Protein AF-0000000084860020 (afdb_homodimer)

Solvent-accessible surface area (backbone atoms only — not comparable to full-atom values): 80574 Å² total; per-residue (Å²): 132,86,83,65,90,66,77,89,72,68,90,69,72,56,63,47,39,35,36,37,38,50,43,42,81,54,78,83,57,83,56,46,34,34,76,39,83,41,70,66,60,74,72,49,90,55,73,41,92,34,33,26,59,44,67,58,64,72,56,84,84,48,59,46,76,32,28,43,70,86,34,81,40,79,36,24,49,52,51,49,52,49,52,55,66,65,50,31,57,82,45,68,44,46,32,35,40,67,88,72,43,38,58,84,87,37,62,71,57,43,28,51,51,59,61,44,38,40,53,55,32,40,38,14,53,29,28,41,36,47,75,42,73,64,46,83,70,35,61,64,24,67,58,46,29,35,50,31,35,58,61,35,59,86,68,51,69,71,88,72,57,60,60,66,22,38,52,54,52,63,60,38,67,61,70,41,36,40,53,51,54,36,48,41,43,30,11,51,34,48,37,40,31,41,48,74,48,72,45,39,35,53,25,46,35,46,6,54,59,45,62,63,63,77,40,88,81,39,90,80,37,77,54,43,61,60,54,40,53,37,46,56,43,13,46,30,50,76,80,70,69,78,64,62,88,86,65,75,52,68,49,73,41,46,51,57,46,51,41,29,37,45,43,42,42,44,56,94,52,71,61,40,57,53,52,35,43,55,33,33,15,54,55,69,51,57,81,71,65,56,62,63,51,88,82,55,53,62,53,57,54,48,50,47,48,47,33,67,64,45,30,79,88,57,54,73,54,55,85,57,75,53,27,38,38,45,43,46,25,30,79,42,29,40,27,70,42,64,46,80,71,90,40,30,38,36,31,31,41,34,70,46,76,44,86,87,50,34,48,75,45,77,38,38,33,74,61,42,52,51,76,81,50,66,63,24,31,34,29,35,46,57,67,13,70,40,38,22,35,33,34,84,52,84,90,42,31,34,54,48,31,74,43,57,70,52,70,84,47,85,71,82,64,60,42,41,57,50,45,65,74,43,58,38,52,55,40,82,41,55,31,34,41,66,43,63,65,69,83,64,77,74,69,61,70,66,42,70,68,53,45,61,56,52,64,61,60,66,61,67,78,67,92,63,59,75,73,64,45,52,51,56,45,48,48,51,26,44,53,33,24,51,30,26,58,67,64,36,53,70,62,25,32,58,52,45,56,58,46,47,42,50,45,27,35,62,74,70,69,39,72,63,94,69,81,78,60,59,89,77,56,57,45,33,63,58,25,38,32,29,47,72,54,39,54,71,58,40,59,60,44,57,74,79,42,74,68,44,40,41,25,39,80,58,38,42,33,23,58,44,34,8,32,47,65,46,28,48,70,49,41,51,54,52,58,66,66,70,65,52,66,72,79,49,51,30,76,62,37,41,39,47,62,33,40,11,27,44,62,44,26,46,70,40,44,54,55,53,62,66,66,68,78,56,70,72,69,48,49,28,75,55,36,41,28,20,62,34,34,11,27,52,63,47,24,46,70,39,45,55,58,52,66,69,40,84,84,54,64,70,69,49,48,26,76,57,32,38,27,24,59,36,37,13,28,44,65,47,28,50,72,41,45,55,57,50,66,69,40,83,83,52,63,74,68,48,52,26,73,58,36,41,28,22,59,33,37,8,26,46,66,45,27,46,71,40,41,55,56,50,67,70,41,85,85,53,65,71,79,49,53,23,77,83,68,44,31,22,59,52,36,9,53,74,66,66,27,62,67,41,37,51,51,55,50,52,55,53,55,61,69,74,101,131,88,81,66,90,66,77,88,72,66,91,71,72,58,58,45,39,33,36,36,37,51,43,41,80,54,77,83,54,84,57,45,32,35,76,39,82,42,67,64,60,76,71,50,89,56,75,40,91,34,31,26,59,44,66,58,62,71,58,84,84,47,58,45,78,33,29,43,71,86,31,82,38,78,36,24,49,52,51,49,53,50,53,55,66,66,51,32,56,82,45,69,43,48,32,34,40,65,88,72,46,37,57,86,85,37,63,70,56,42,27,51,51,59,60,43,38,39,54,56,31,42,37,15,53,29,30,40,35,46,75,44,72,65,44,82,69,35,61,63,24,69,58,47,28,36,51,32,35,58,60,35,60,86,67,52,68,73,89,74,56,60,59,66,22,38,53,54,52,62,60,37,67,61,69,42,37,39,55,52,55,37,49,41,44,30,12,52,32,48,36,40,32,40,47,74,46,73,42,39,35,53,25,46,35,45,6,54,60,44,61,62,62,78,41,88,81,39,87,80,36,76,54,44,60,59,53,40,51,38,46,55,42,11,44,31,50,76,80,71,69,77,64,60,91,87,64,74,53,67,49,72,40,46,52,57,47,50,42,28,37,45,43,43,42,44,55,94,52,70,62,41,59,53,51,36,44,55,32,34,13,55,56,70,52,56,83,69,66,56,61,62,52,86,84,57,52,64,51,58,53,48,51,47,49,47,33,68,63,44,30,80,88,58,53,71,54,55,86,56,73,53,26,40,37,46,43,48,23,31,78,41,30,40,27,70,41,63,46,79,71,90,40,32,39,38,31,31,42,34,71,47,76,45,86,88,51,34,48,77,44,76,39,39,32,75,63,41,53,50,76,82,52,66,64,24,32,35,29,35,43,56,68,14,70,39,38,24,33,33,33,85,52,84,88,42,30,34,53,49,33,72,43,59,69,52,70,83,48,86,70,83,66,61,41,41,59,49,47,65,73,42,60,39,52,54,40,78,42,56,31,33,43,66,44,62,64,67,85,63,75,74,67,59,72,65,43,69,66,51,44,62,56,52,65,62,60,67,58,69,74,68,94,66,61,77,72,65,47,52,51,54,47,49,49,53,28,46,52,36,24,50,31,26,57,68,64,37,54,69,62,25,34,57,50,45,56,57,46,47,42,50,45,27,34,67,74,69,70,38,70,62,92,69,81,77,59,63,90,74,54,50,44,31,64,59,23,36,32,29,47,72,54,40,54,71,57,40,60,59,45,57,74,78,42,75,68,44,40,41,20,38,79,57,40,40,30,23,60,44,35,8,32,47,64,46,29,49,70,49,41,51,54,50,58,68,66,71,65,52,66,73,78,47,51,29,76,63,37,42,40,46,61,35,39,10,26,46,63,44,26,46,71,41,43,54,53,52,62,64,66,70,78,56,71,71,71,48,50,28,76,55,35,40,29,22,63,35,33,12,27,53,62,50,25,48,70,40,46,55,58,51,66,69,41,85,84,54,65,70,69,49,49,26,77,58,34,38,28,25,60,35,35,12,28,46,66,49,28,50,71,42,46,56,57,51,66,70,40,85,84,52,63,74,68,47,49,25,73,57,38,42,28,23,58,32,36,8,25,46,66,46,30,48,71,42,39,55,56,51,66,70,40,85,85,54,66,72,76,50,53,23,77,82,68,44,31,23,58,52,34,8,54,72,67,65,26,60,70,41,34,51,52,56,50,52,56,55,56,61,70,72,102

Foldseek 3Di:
DPPDLDDDDDLDAQKWKKKKWAAAQDLPDATAIEIDIDHLPPPDVDADAAEEEQEDQPDPVAWDWHHYPNDTDTGHPQVRLVSSLPHHHPDIHIYDYCVNTFPPVDQSRVQVCLQCVLVVLLSHQEYEYELGADDPLQPCLQVQLLVCLPPFLPPDDPVPHPVRSVVVSLLRLSLQALLVLSNLLSHQWYWYDYHNDIDTLQSNLSSVVRVVPPQVVDPRCLLVNVSSVSNNCSNVQPCDDPPPPPGAASLQEALLQVLQARLQGDDPDNLCSRSSCQRHHNDHLVVLVQGDGPPDDPVVNVVSVCCVAFHDPWDWDQDDLKTKTKFKWFFFWFWADWDDDQWIKTWIAGLDCDPLRHGIDIFIFGHGLDHDDGGWIWIQTARGQAIFTWDDDLPFIEGNRSHTDGDPDPSVDRSNVVRVVPVLRMAIHIYIYRSHSPPDDPPCPVCVVVSLVVVLPVPPDDPDDLVVLVVVLQVLLRVLQVCLLHVVQVVSQSSQQVSQQSLCCSLPVDGDPDGDGSLPAFSHPLLRCLLVLVLVVNVVCVVPDQQAHAGSHWRDTSLLNNLLNLNLNSNVVSVVVVRYDQQDAIPQRDGSLLNNLLNLNLSSNLVSVVVVPYDQCRQTNQGDGSLLNNLLNQNLSSNVVSVVDPPDDQCGQTNQGDGSLLNNLLNQRLSNNVVSVVDPVDDQQGQTNQGAGSLLNNLLNQNLSSNLVSLPDPVHDQQGQTNVGDGSLNSNVVVVNPNSNVVSVVSVVVVVD/DPPDLDDDDDLDAQKWKKKKWAAAQDLPDATAIEIDIDHLPPPDVDADAAEEEQEDQPDPVAWDWHHYPNDTDTGHPQVRLVSSLPHHHPDIHIYDYCVNTFPPVDQSRVQVCLQCVLVVLLRHQEYEYELGADDPLQPCLQVQLLVCLPPFLPPDDPVPHPVRSVVVSLLRLSLQALLVLSNLLSHQWYWYDYHNDIDTLQSNLSSVVRVVPPQVVDPRSLLVNVSSVSNNCSNVQPCDDPPPVPGAASLQEALLQVLQARLQGDDPDNLCSRSSCQRHHNDHLVVLVQGDGPPDDPQVNVLSVCCVAFNDPWDWDQDDLKTKTKFKWFFFWFWADWDDDQWIKTWIAGLDCDPLRHGIDIFIFGQGLDHDDGGWTWIQTARGQAIFTWDDDLPFIEGNRSHTDGDPDPSVDRSNVVRVVPVLRMFIHIYIYRSHSPPDDPPCVVCVVVSLVVVLPVPPDDPPDLVVLVVVLQVLLRVLQVCLLHVVQVVSQSSQQSSQQSLCCSLPVDGDPDGDGSVPFQSGPLLRCLLVLVLVVNVVCVVPDQQAHAGNHWRDTSLLNNLLNQNLNSNCVSVVVVRYDQQDATPQRDGSLLNNLLNQNLSSNLVSVVVVPYDQLGQTNQGDGSLLNNLLNQNLSNNVVSVVDPVDDQCGQTNQGDGSLLNNLLNQRLSNNVVSVVDPVDDQLRQTNQGAGSLLNNLLNQNLSSNVVSLVDPVHDQQGQTNVGDGSLNSNVVVVNVNSNVVSVVSVVVVVD

Nearest PDB structures (foldseek):
  5et1-assembly2_B  TM=7.768E-01  e=3.749E-11  Mus musculus
  5et0-assembly2_C  TM=6.986E-01  e=5.695E-10  Mus musculus
  5d68-assembly1_A  TM=9.329E-01  e=5.609E-05  Homo sapiens
  5d68-assembly2_B  TM=9.344E-01  e=5.861E-05  Homo sapiens
  7ptx-assembly1_A  TM=3.006E-01  e=2.125E-09  Latrodectus tredecimguttatus

Secondary structure (DSSP, 8-state):
----SSPPPPSSSSEEEEEEEPP-S-TTSPPEEEEEEEES-S--SS-EEEEEEE-----TT-EEEEEETTEEEEEEHHHHHHHHHH--SSS-EEEE-HHHHS-TT-HHHHHHHHHTHHHHHHHEEEEEEE--S--GGGTTHHHHHHHHHHH-GGGS-GGG--HHHHHHHHT-GGGGBSHHHHHHHT-SSEEEEETTEEEEHHHHHHHHHHTT---TTSTT-TTHHHHHHHHHHHTTS----S-SSS------B-HHHHHHHHTTSB-SSTTHHHHHHHTTBSS-GGGGT----TTS-HHHHHHHHHHHHH-TT-EEE--SSS-EEEEEEEEEEEEEEEEESSSEEEEEEESS--TTT-SEEEEEE---SS---TT-EEEEETT-SS-EEEEE-SSSEEEEES----SS------HHHHHHHTGGG-EEEEEE---S-----TTTTTHHHHHHHHHHHTT------HHHHHHHHHHHHHHHHHHHHTT-HHHHHHHHHHHHHHHHHHHHSS--SSPPPTTTS-SSHHHHHHHHT-HHHHHHHTTTS-TTPPPTTT---HHHHHHHTT-HHHHHHHHHTS---TT---TT---HHHHHHHHT-HHHHHHHHHTS-S-TT---TT---HHHHHHHHT-HHHHHHHHTSTT--TT---TT---HHHHHHHHT-HHHHHHHHTSTT--TT---TT---HHHHHHHHT-HHHHHHHHTSTT--TT---TTS--HHHHHHHTT-HHHHHHHHHHHHHHH-/----SSPPPPSSSSEEEEEEEPP-S-TTSPPEEEEEEEES-S--SS-EEEEEEE-----TT-EEEEEETTEEEEEEHHHHHHHHHH--SSS-EEEE-HHHHS-TT-HHHHHHHHHTHHHHHHHEEEEEEE--S--GGGTTHHHHHHHHHHH-GGGS-GGG--HHHHHHHHT-GGGGBSHHHHHHHT-SSEEEEETTEEEEHHHHHHHHHHTT---TTSTT-TTHHHHHHHHHHHTTS----S-SSS------B-HHHHHHHHTTSB-SSTTHHHHHHHTTBSS-GGGGT----TTS-HHHHHHHHHHHHH-TT-EEE--SSS-EEEEEEEEEEEEEEEEESSSEEEEEEESS--TTT-SEEEEEE---SS---TT-EEEEETT-SS-EEEEE-SSSEEEEES----SS------HHHHHHHTGGG-EEEEEE---S-----GGGGGHHHHHHHHHHHTT------HHHHHHHHHHHHHHHHHHHHTT-HHHHHHHHHHHHHHHHHHHHSS--SSPPPTTTS-SSHHHHHHHHT-HHHHHHHTTTS-TTPPPTTT---HHHHHHHTT-HHHHHHHHHTS---TT---TT---HHHHHHHHT-HHHHHHHHHTS-S-TT---TT---HHHHHHHHT-HHHHHHHHTSTT--TT---TT---HHHHHHHHT-HHHHHHHHTSTT--TT---TT---HHHHHHHHT-HHHHHHHHTSTT--TT---TTS--HHHHHHHTT-HHHHHHHHHHHHHHH-

Sequence (1506 aa):
MSSHTYSLLPASGDNIRLLRLLPSEDEAAPLHCELRDYSLQRSTPRTHLYEALSYVWGDPHNTLPISVNEKQFQVTVNLHDALLRLRDHSFERILWVDAICIDQYNHEERNHQVQIMAKIYSSAHRVIVWLGEEKVEVKGALEDIQLAANEGPKNLPKKELKQQRILKLLRNPWFQRIWVLQEVAAARHIIIVCGSTTIDGYAFCLGVKSLKLFYTDSSGLETLLSVIDIIERAGLRPKFKANLSERFSLQIRPLAELIDMFYTRQATDIRDKLFALLGMSSDDPGKAGLQPNYEASWEEVFQQLVKFVLGKDISFRASSQTPRIKCRGIVVGQIYSVRMNSRQRVIFTSKFGDRELGGTREWTLPASAKPIRERDIICLIYGASTPSIIRLCKDHFSMIVIAVTPLNGLIRHEWPQFSRSKTQFLRDFELVWDWESSSGDMRDEGEYKTLIETFSQASVFSKVEPGGYLEKVTKLWNDIAILDDLVEVKEADERFIAAQDEYYLAAFGKMPSWYESGSKCGRTILAFAAEKGHENIVKLLLETIHPDIKDGKVGRTPLFFAAEHGHEAIVKLLLATGQVNTESKDESGETLLCWAAREGHESVVKLLLSIGQIEVNSKDGSDRTPLCWAAINGHKSVIKLLLSIDQIEVNSKDEFDRTPLCWAAREGHESVIKLLLSIRQIEVNSKDGFDQTPLCLAAREGHESVVKLLLSIDQIKVDSKDRFERTPLYYANMNKHVSVVKLLEDHAKDHTTMSSHTYSLLPASGDNIRLLRLLPSEDEAAPLHCELRDYSLQRSTPRTHLYEALSYVWGDPHNTLPISVNEKQFQVTVNLHDALLRLRDHSFERILWVDAICIDQYNHEERNHQVQIMAKIYSSAHRVIVWLGEEKVEVKGALEDIQLAANEGPKNLPKKELKQQRILKLLRNPWFQRIWVLQEVAAARHIIIVCGSTTIDGYAFCLGVKSLKLFYTDSSGLETLLSVIDIIERAGLRPKFKANLSERFSLQIRPLAELIDMFYTRQATDIRDKLFALLGMSSDDPGKAGLQPNYEASWEEVFQQLVKFVLGKDISFRASSQTPRIKCRGIVVGQIYSVRMNSRQRVIFTSKFGDRELGGTREWTLPASAKPIRERDIICLIYGASTPSIIRLCKDHFSMIVIAVTPLNGLIRHEWPQFSRSKTQFLRDFELVWDWESSSGDMRDEGEYKTLIETFSQASVFSKVEPGGYLEKVTKLWNDIAILDDLVEVKEADERFIAAQDEYYLAAFGKMPSWYESGSKCGRTILAFAAEKGHENIVKLLLETIHPDIKDGKVGRTPLFFAAEHGHEAIVKLLLATGQVNTESKDESGETLLCWAAREGHESVVKLLLSIGQIEVNSKDGSDRTPLCWAAINGHKSVIKLLLSIDQIEVNSKDEFDRTPLCWAAREGHESVIKLLLSIRQIEVNSKDGFDQTPLCLAAREGHESVVKLLLSIDQIKVDSKDRFERTPLYYANMNKHVSVVKLLEDHAKDHTT

Radius of gyration: 51.35 Å; Cα contacts (8 Å, |Δi|>4): 2822; chains: 2; bounding box: 131×136×105 Å

Organism: Botryotinia fuckeliana (strain T4) (NCBI:txid999810)

Structure (mmCIF, N/CA/C/O backbone):
data_AF-0000000084860020-model_v1
#
loop_
_entity.id
_entity.type
_entity.pdbx_description
1 polymer 'Heterokaryon incompatibility domain-containing protein'
#
loop_
_atom_site.group_PDB
_atom_site.id
_atom_site.type_symbol
_atom_site.label_atom_id
_atom_site.label_alt_id
_atom_site.label_comp_id
_atom_site.label_asym_id
_atom_site.label_entity_id
_atom_site.label_seq_id
_atom_site.pdbx_PDB_ins_code
_atom_site.Cartn_x
_atom_site.Cartn_y
_atom_site.Cartn_z
_atom_site.occupancy
_atom_site.B_iso_or_equiv
_atom_site.auth_seq_id
_atom_site.auth_comp_id
_atom_site.auth_asym_id
_atom_site.auth_atom_id
_atom_site.pdbx_PDB_model_num
ATOM 1 N N . MET A 1 1 ? -53.75 26.016 10.711 1 24.88 1 MET A N 1
ATOM 2 C CA . MET A 1 1 ? -53.5 24.609 11.023 1 24.88 1 MET A CA 1
ATOM 3 C C . MET A 1 1 ? -52.094 24.219 10.641 1 24.88 1 MET A C 1
ATOM 5 O O . MET A 1 1 ? -51.75 24.125 9.461 1 24.88 1 MET A O 1
ATOM 9 N N . SER A 1 2 ? -51.031 24.625 11.188 1 35.09 2 SER A N 1
ATOM 10 C CA . SER A 1 2 ? -49.625 24.781 10.938 1 35.09 2 SER A CA 1
ATOM 11 C C . SER A 1 2 ? -48.969 23.438 10.57 1 35.09 2 SER A C 1
ATOM 13 O O . SER A 1 2 ? -49.031 22.484 11.344 1 35.09 2 SER A O 1
ATOM 15 N N . SER A 1 3 ? -49.094 22.797 9.391 1 43.62 3 SER A N 1
ATOM 16 C CA . SER A 1 3 ? -48.844 21.641 8.531 1 43.62 3 SER A CA 1
ATOM 17 C C . SER A 1 3 ? -47.469 21.062 8.742 1 43.62 3 SER A C 1
ATOM 19 O O . SER A 1 3 ? -46.531 21.406 8.008 1 43.62 3 SER A O 1
ATOM 21 N N . HIS A 1 4 ? -46.938 20.875 9.984 1 54.28 4 HIS A N 1
ATOM 22 C CA . HIS A 1 4 ? -45.531 20.719 10.328 1 54.28 4 HIS A CA 1
ATOM 23 C C . HIS A 1 4 ? -45.031 19.312 10.023 1 54.28 4 HIS A C 1
ATOM 25 O O . HIS A 1 4 ? -45.594 18.328 10.516 1 54.28 4 HIS A O 1
ATOM 31 N N . THR A 1 5 ? -44.406 19.031 8.922 1 71.62 5 THR A N 1
ATOM 32 C CA . THR A 1 5 ? -43.75 17.797 8.453 1 71.62 5 THR A CA 1
ATOM 33 C C . THR A 1 5 ? -42.875 17.188 9.547 1 71.62 5 THR A C 1
ATOM 35 O O . THR A 1 5 ? -42.75 15.969 9.648 1 71.62 5 THR A O 1
ATOM 38 N N . TYR A 1 6 ? -42.531 17.922 10.594 1 85.25 6 TYR A N 1
ATOM 39 C CA . TYR A 1 6 ? -41.562 17.422 11.562 1 85.25 6 TYR A CA 1
ATOM 40 C C . TYR A 1 6 ? -42.188 17.297 12.945 1 85.25 6 TYR A C 1
ATOM 42 O O . TYR A 1 6 ? -42.969 18.141 13.359 1 85.25 6 TYR A O 1
ATOM 50 N N . SER A 1 7 ? -42.031 16.203 13.586 1 83.25 7 SER A N 1
ATOM 51 C CA . SER A 1 7 ? -42.25 16.047 15.016 1 83.25 7 SER A CA 1
ATOM 52 C C . SER A 1 7 ? -41.125 16.672 15.828 1 83.25 7 SER A C 1
ATOM 54 O O . SER A 1 7 ? -40 16.75 15.367 1 83.25 7 SER A O 1
ATOM 56 N N . LEU A 1 8 ? -41.5 17.172 17.016 1 84.06 8 LEU A N 1
ATOM 57 C CA . LEU A 1 8 ? -40.469 17.797 17.859 1 84.06 8 LEU A CA 1
ATOM 58 C C . LEU A 1 8 ? -39.531 16.75 18.438 1 84.06 8 LEU A C 1
ATOM 60 O O . LEU A 1 8 ? -39.969 15.695 18.906 1 84.06 8 LEU A O 1
ATOM 64 N N . LEU A 1 9 ? -38.219 16.875 18.188 1 86.75 9 LEU A N 1
ATOM 65 C CA . LEU A 1 9 ? -37.188 16.016 18.781 1 86.75 9 LEU A CA 1
ATOM 66 C C . LEU A 1 9 ? -36.875 16.438 20.219 1 86.75 9 LEU A C 1
ATOM 68 O O . LEU A 1 9 ? -36.875 17.641 20.516 1 86.75 9 LEU A O 1
ATOM 72 N N . PRO A 1 10 ? -36.75 15.5 21.078 1 79.44 10 PRO A N 1
ATOM 73 C CA . PRO A 1 10 ? -36.375 15.867 22.453 1 79.44 10 PRO A CA 1
ATOM 74 C C . PRO A 1 10 ? -35.094 16.688 22.516 1 79.44 10 PRO A C 1
ATOM 76 O O . PRO A 1 10 ? -34.188 16.484 21.719 1 79.44 10 PRO A O 1
ATOM 79 N N . ALA A 1 11 ? -35.125 17.688 23.406 1 69.25 11 ALA A N 1
ATOM 80 C CA . ALA A 1 11 ? -34.031 18.641 23.531 1 69.25 11 ALA A CA 1
ATOM 81 C C . ALA A 1 11 ? -32.75 17.953 24.062 1 69.25 11 ALA A C 1
ATOM 83 O O . ALA A 1 11 ? -31.641 18.406 23.797 1 69.25 11 ALA A O 1
ATOM 84 N N . SER A 1 12 ? -32.969 16.938 24.828 1 69.12 12 SER A N 1
ATOM 85 C CA . SER A 1 12 ? -31.828 16.281 25.422 1 69.12 12 SER A CA 1
ATOM 86 C C . SER A 1 12 ? -31.594 14.906 24.812 1 69.12 12 SER A C 1
ATOM 88 O O . SER A 1 12 ? -32.531 14.266 24.344 1 69.12 12 SER A O 1
ATOM 90 N N . GLY A 1 13 ? -30.406 14.719 24.5 1 75.44 13 GLY A N 1
ATOM 91 C CA . GLY A 1 13 ? -30.047 13.383 24.062 1 75.44 13 GLY A CA 1
ATOM 92 C C . GLY A 1 13 ? -29.656 13.32 22.594 1 75.44 13 GLY A C 1
ATOM 93 O O . GLY A 1 13 ? -29.688 14.344 21.891 1 75.44 13 GLY A O 1
ATOM 94 N N . ASP A 1 14 ? -29.109 12.266 22.094 1 86.31 14 ASP A N 1
ATOM 95 C CA . ASP A 1 14 ? -28.688 12.031 20.719 1 86.31 14 ASP A CA 1
ATOM 96 C C . ASP A 1 14 ? -29.812 11.438 19.891 1 86.31 14 ASP A C 1
ATOM 98 O O . ASP A 1 14 ? -29.734 10.289 19.438 1 86.31 14 ASP A O 1
ATOM 102 N N . ASN A 1 15 ? -30.922 12.359 19.719 1 91.38 15 ASN A N 1
ATOM 103 C CA . ASN A 1 15 ? -32.062 11.945 18.938 1 91.38 15 ASN A CA 1
ATOM 104 C C . ASN A 1 15 ? -32.062 12.539 17.531 1 91.38 15 ASN A C 1
ATOM 106 O O . ASN A 1 15 ? -31.719 13.711 17.359 1 91.38 15 ASN A O 1
ATOM 110 N N . ILE A 1 16 ? -32.344 11.695 16.625 1 94.06 16 ILE A N 1
ATOM 111 C CA . ILE A 1 16 ? -32.344 12.125 15.227 1 94.06 16 ILE A CA 1
ATOM 112 C C . ILE A 1 16 ? -33.594 11.594 14.539 1 94.06 16 ILE A C 1
ATOM 114 O O . ILE A 1 16 ? -34.438 10.938 15.172 1 94.06 16 ILE A O 1
ATOM 118 N N . ARG A 1 17 ? -33.844 12.039 13.375 1 95.81 17 ARG A N 1
ATOM 119 C CA . ARG A 1 17 ? -34.875 11.484 12.516 1 95.81 17 ARG A CA 1
ATOM 120 C C . ARG A 1 17 ? -34.25 10.68 11.375 1 95.81 17 ARG A C 1
ATOM 122 O O . ARG A 1 17 ? -33.219 11.055 10.828 1 95.81 17 ARG A O 1
ATOM 129 N N . LEU A 1 18 ? -34.875 9.562 11.125 1 96.62 18 LEU A N 1
ATOM 130 C CA . LEU A 1 18 ? -34.469 8.734 9.992 1 96.62 18 LEU A CA 1
ATOM 131 C C . LEU A 1 18 ? -35.562 8.695 8.922 1 96.62 18 LEU A C 1
ATOM 133 O O . LEU A 1 18 ? -36.75 8.727 9.234 1 96.62 18 LEU A O 1
ATOM 137 N N . LEU A 1 19 ? -35.094 8.703 7.711 1 97.56 19 LEU A N 1
ATOM 138 C CA . LEU A 1 19 ? -35.969 8.648 6.559 1 97.56 19 LEU A CA 1
ATOM 139 C C . LEU A 1 19 ? -36.156 7.211 6.078 1 97.56 19 LEU A C 1
ATOM 141 O O . LEU A 1 19 ? -35.188 6.551 5.703 1 97.56 19 LEU A O 1
ATOM 145 N N . ARG A 1 20 ? -37.312 6.746 6.156 1 96.94 20 ARG A N 1
ATOM 146 C CA . ARG A 1 20 ? -37.688 5.453 5.582 1 96.94 20 ARG A CA 1
ATOM 147 C C . ARG A 1 20 ? -38.156 5.602 4.145 1 96.94 20 ARG A C 1
ATOM 149 O O . ARG A 1 20 ? -39.25 6.109 3.896 1 96.94 20 ARG A O 1
ATOM 156 N N . LEU A 1 21 ? -37.375 5.215 3.186 1 97.19 21 LEU A N 1
ATOM 157 C CA . LEU A 1 21 ? -37.719 5.254 1.767 1 97.19 21 LEU A CA 1
ATOM 158 C C . LEU A 1 21 ? -38.469 3.99 1.353 1 97.19 21 LEU A C 1
ATOM 160 O O . LEU A 1 21 ? -37.906 2.896 1.362 1 97.19 21 LEU A O 1
ATOM 164 N N . LEU A 1 22 ? -39.656 4.125 0.944 1 96.75 22 LEU A N 1
ATOM 165 C CA . LEU A 1 22 ? -40.5 2.975 0.633 1 96.75 22 LEU A CA 1
ATOM 166 C C . LEU A 1 22 ? -40.188 2.438 -0.761 1 96.75 22 LEU A C 1
ATOM 168 O O . LEU A 1 22 ? -39.938 3.211 -1.688 1 96.75 22 LEU A O 1
ATOM 172 N N . PRO A 1 23 ? -40.188 1.121 -0.863 1 93.5 23 PRO A N 1
ATOM 173 C CA . PRO A 1 23 ? -39.844 0.5 -2.143 1 93.5 23 PRO A CA 1
ATOM 174 C C . PRO A 1 23 ? -40.969 0.635 -3.188 1 93.5 23 PRO A C 1
ATOM 176 O O . PRO A 1 23 ? -42.094 0.988 -2.852 1 93.5 23 PRO A O 1
ATOM 179 N N . SER A 1 24 ? -40.531 0.486 -4.426 1 93 24 SER A N 1
ATOM 180 C CA . SER A 1 24 ? -41.438 0.431 -5.551 1 93 24 SER A CA 1
ATOM 181 C C . SER A 1 24 ? -40.875 -0.397 -6.699 1 93 24 SER A C 1
ATOM 183 O O . SER A 1 24 ? -39.688 -0.318 -6.996 1 93 24 SER A O 1
ATOM 185 N N . GLU A 1 25 ? -41.688 -1.237 -7.32 1 88.06 25 GLU A N 1
ATOM 186 C CA . GLU A 1 25 ? -41.281 -2.027 -8.469 1 88.06 25 GLU A CA 1
ATOM 187 C C . GLU A 1 25 ? -41.094 -1.146 -9.703 1 88.06 25 GLU A C 1
ATOM 189 O O . GLU A 1 25 ? -40.25 -1.438 -10.562 1 88.06 25 GLU A O 1
ATOM 194 N N . ASP A 1 26 ? -41.875 -0.081 -9.68 1 88.62 26 ASP A N 1
ATOM 195 C CA . ASP A 1 26 ? -41.781 0.881 -10.773 1 88.62 26 ASP A CA 1
ATOM 196 C C . ASP A 1 26 ? -40.719 1.932 -10.484 1 88.62 26 ASP A C 1
ATOM 198 O O . ASP A 1 26 ? -40.875 2.762 -9.586 1 88.62 26 ASP A O 1
ATOM 202 N N . GLU A 1 27 ? -39.781 1.965 -11.266 1 85.19 27 GLU A N 1
ATOM 203 C CA . GLU A 1 27 ? -38.656 2.852 -11.055 1 85.19 27 GLU A CA 1
ATOM 204 C C . GLU A 1 27 ? -39.031 4.312 -11.258 1 85.19 27 GLU A C 1
ATOM 206 O O . GLU A 1 27 ? -38.375 5.215 -10.742 1 85.19 27 GLU A O 1
ATOM 211 N N . ALA A 1 28 ? -40.031 4.543 -11.984 1 88.88 28 ALA A N 1
ATOM 212 C CA . ALA A 1 28 ? -40.438 5.91 -12.312 1 88.88 28 ALA A CA 1
ATOM 213 C C . ALA A 1 28 ? -41.531 6.398 -11.383 1 88.88 28 ALA A C 1
ATOM 215 O O . ALA A 1 28 ? -41.938 7.562 -11.445 1 88.88 28 ALA A O 1
ATOM 216 N N . ALA A 1 29 ? -42 5.582 -10.461 1 93.5 29 ALA A N 1
ATOM 217 C CA . ALA A 1 29 ? -43.094 5.945 -9.547 1 93.5 29 ALA A CA 1
ATOM 218 C C . ALA A 1 29 ? -42.656 7.078 -8.617 1 93.5 29 ALA A C 1
ATOM 220 O O . ALA A 1 29 ? -41.469 7.254 -8.344 1 93.5 29 ALA A O 1
ATOM 221 N N . PRO A 1 30 ? -43.625 7.863 -8.25 1 95.38 30 PRO A N 1
ATOM 222 C CA . PRO A 1 30 ? -43.281 8.93 -7.297 1 95.38 30 PRO A CA 1
ATOM 223 C C . PRO A 1 30 ? -42.688 8.391 -6.004 1 95.38 30 PRO A C 1
ATOM 225 O O . PRO A 1 30 ? -42.969 7.262 -5.602 1 95.38 30 PRO A O 1
ATOM 228 N N . LEU A 1 31 ? -41.875 9.219 -5.352 1 97.06 31 LEU A N 1
ATOM 229 C CA . LEU A 1 31 ? -41.156 8.82 -4.145 1 97.06 31 LEU A CA 1
ATOM 230 C C . LEU A 1 31 ? -42.031 8.977 -2.912 1 97.06 31 LEU A C 1
ATOM 232 O O . LEU A 1 31 ? -42.656 10.031 -2.713 1 97.06 31 LEU A O 1
ATOM 236 N N . HIS A 1 32 ? -42.094 7.938 -2.154 1 97.19 32 HIS A N 1
ATOM 237 C CA . HIS A 1 32 ? -42.844 7.934 -0.887 1 97.19 32 HIS A CA 1
ATOM 238 C C . HIS A 1 32 ? -41.906 7.609 0.277 1 97.19 32 HIS A C 1
ATOM 240 O O . HIS A 1 32 ? -41.156 6.621 0.235 1 97.19 32 HIS A O 1
ATOM 246 N N . CYS A 1 33 ? -41.906 8.5 1.314 1 97.25 33 CYS A N 1
ATOM 247 C CA . CYS A 1 33 ? -41 8.344 2.455 1 97.25 33 CYS A CA 1
ATOM 248 C C . CYS A 1 33 ? -41.75 8.547 3.768 1 97.25 33 CYS A C 1
ATOM 250 O O . CYS A 1 33 ? -42.875 9.047 3.775 1 97.25 33 CYS A O 1
ATOM 252 N N . GLU A 1 34 ? -41.188 8.062 4.793 1 96.38 34 GLU A N 1
ATOM 253 C CA . GLU A 1 34 ? -41.656 8.273 6.156 1 96.38 34 GLU A CA 1
ATOM 254 C C . GLU A 1 34 ? -40.5 8.688 7.078 1 96.38 34 GLU A C 1
ATOM 256 O O . GLU A 1 34 ? -39.375 8.227 6.914 1 96.38 34 GLU A O 1
ATOM 261 N N . LEU A 1 35 ? -40.844 9.586 8.008 1 95.56 35 LEU A N 1
ATOM 262 C CA . LEU A 1 35 ? -39.844 10.008 9 1 95.56 35 LEU A CA 1
ATOM 263 C C . LEU A 1 35 ? -40.062 9.312 10.336 1 95.56 35 LEU A C 1
ATOM 265 O O . LEU A 1 35 ? -41.219 9.211 10.797 1 95.56 35 LEU A O 1
ATOM 269 N N . ARG A 1 36 ? -38.969 8.82 10.883 1 92.62 36 ARG A N 1
ATOM 270 C CA . ARG A 1 36 ? -39.031 8.141 12.172 1 92.62 36 ARG A CA 1
ATOM 271 C C . ARG A 1 36 ? -38 8.711 13.141 1 92.62 36 ARG A C 1
ATOM 273 O O . ARG A 1 36 ? -36.875 8.945 12.766 1 92.62 36 ARG A O 1
ATOM 280 N N . ASP A 1 37 ? -38.469 8.945 14.383 1 91.5 37 ASP A N 1
ATOM 281 C CA . ASP A 1 37 ? -37.531 9.344 15.43 1 91.5 37 ASP A CA 1
ATOM 282 C C . ASP A 1 37 ? -36.656 8.18 15.844 1 91.5 37 ASP A C 1
ATOM 284 O O . ASP A 1 37 ? -37.094 7.027 15.875 1 91.5 37 ASP A O 1
ATOM 288 N N . TYR A 1 38 ? -35.469 8.484 16.062 1 90.88 38 TYR A N 1
ATOM 289 C CA . TYR A 1 38 ? -34.469 7.453 16.359 1 90.88 38 TYR A CA 1
ATOM 290 C C . TYR A 1 38 ? -33.438 7.957 17.375 1 90.88 38 TYR A C 1
ATOM 292 O O . TYR A 1 38 ? -33 9.102 17.281 1 90.88 38 TYR A O 1
ATOM 300 N N . SER A 1 39 ? -33.094 7.152 18.375 1 88.06 39 SER A N 1
ATOM 301 C CA . SER A 1 39 ? -32.125 7.531 19.391 1 88.06 39 SER A CA 1
ATOM 302 C C . SER A 1 39 ? -30.766 6.887 19.109 1 88.06 39 SER A C 1
ATOM 304 O O . SER A 1 39 ? -30.688 5.68 18.859 1 88.06 39 SER A O 1
ATOM 306 N N . LEU A 1 40 ? -29.734 7.707 19.125 1 87.12 40 LEU A N 1
ATOM 307 C CA . LEU A 1 40 ? -28.391 7.203 18.922 1 87.12 40 LEU A CA 1
ATOM 308 C C . LEU A 1 40 ? -27.781 6.727 20.25 1 87.12 40 LEU A C 1
ATOM 310 O O . LEU A 1 40 ? -26.672 6.184 20.266 1 87.12 40 LEU A O 1
ATOM 314 N N . GLN A 1 41 ? -28.344 7.07 21.438 1 73.25 41 GLN A N 1
ATOM 315 C CA . GLN A 1 41 ? -27.828 6.746 22.766 1 73.25 41 GLN A CA 1
ATOM 316 C C . GLN A 1 41 ? -27.875 5.242 23.016 1 73.25 41 GLN A C 1
ATOM 318 O O . GLN A 1 41 ? -27.062 4.719 23.781 1 73.25 41 GLN A O 1
ATOM 323 N N . ARG A 1 42 ? -28.812 4.691 22.562 1 59.44 42 ARG A N 1
ATOM 324 C CA . ARG A 1 42 ? -28.938 3.289 22.938 1 59.44 42 ARG A CA 1
ATOM 325 C C . ARG A 1 42 ? -27.719 2.486 22.484 1 59.44 42 ARG A C 1
ATOM 327 O O . ARG A 1 42 ? -27.438 2.43 21.281 1 59.44 42 ARG A O 1
ATOM 334 N N . SER A 1 43 ? -26.594 2.727 23.312 1 52.12 43 SER A N 1
ATOM 335 C CA . SER A 1 43 ? -25.188 2.322 23.219 1 52.12 43 SER A CA 1
ATOM 336 C C . SER A 1 43 ? -25.062 0.882 22.734 1 52.12 43 SER A C 1
ATOM 338 O O . SER A 1 43 ? -25.188 -0.056 23.516 1 52.12 43 SER A O 1
ATOM 340 N N . THR A 1 44 ? -25.766 0.376 21.875 1 52.88 44 THR A N 1
ATOM 341 C CA . THR A 1 44 ? -25.219 -0.939 21.562 1 52.88 44 THR A CA 1
ATOM 342 C C . THR A 1 44 ? -23.891 -0.812 20.812 1 52.88 44 THR A C 1
ATOM 344 O O . THR A 1 44 ? -23.688 0.153 20.078 1 52.88 44 THR A O 1
ATOM 347 N N . PRO A 1 45 ? -22.75 -1.275 21.531 1 53.53 45 PRO A N 1
ATOM 348 C CA . PRO A 1 45 ? -21.484 -1.355 20.812 1 53.53 45 PRO A CA 1
ATOM 349 C C . PRO A 1 45 ? -21.672 -1.633 19.312 1 53.53 45 PRO A C 1
ATOM 351 O O . PRO A 1 45 ? -20.703 -1.616 18.562 1 53.53 45 PRO A O 1
ATOM 354 N N . ARG A 1 46 ? -23.047 -1.553 18.922 1 62.44 46 ARG A N 1
ATOM 355 C CA . ARG A 1 46 ? -23.297 -2.066 17.578 1 62.44 46 ARG A CA 1
ATOM 356 C C . ARG A 1 46 ? -23.656 -0.939 16.609 1 62.44 46 ARG A C 1
ATOM 358 O O . ARG A 1 46 ? -24.078 0.132 17.031 1 62.44 46 ARG A O 1
ATOM 365 N N . THR A 1 47 ? -23.297 -1.14 15.328 1 71.44 47 THR A N 1
ATOM 366 C CA . THR A 1 47 ? -23.625 -0.257 14.219 1 71.44 47 THR A CA 1
ATOM 367 C C . THR A 1 47 ? -25.141 -0.142 14.039 1 71.44 47 THR A C 1
ATOM 369 O O . THR A 1 47 ? -25.875 -1.077 14.352 1 71.44 47 THR A O 1
ATOM 372 N N . HIS A 1 48 ? -25.641 1.106 13.867 1 83.25 48 HIS A N 1
ATOM 373 C CA . HIS A 1 48 ? -27.047 1.357 13.562 1 83.25 48 HIS A CA 1
ATOM 374 C C . HIS A 1 48 ? -27.359 0.998 12.117 1 83.25 48 HIS A C 1
ATOM 376 O O . HIS A 1 48 ? -26.516 1.143 11.234 1 83.25 48 HIS A O 1
ATOM 382 N N . LEU A 1 49 ? -28.547 0.519 11.906 1 89.31 49 LEU A N 1
ATOM 383 C CA . LEU A 1 49 ? -28.922 -0.037 10.609 1 89.31 49 LEU A CA 1
ATOM 384 C C . LEU A 1 49 ? -29.484 1.043 9.695 1 89.31 49 LEU A C 1
ATOM 386 O O . LEU A 1 49 ? -30.609 0.909 9.195 1 89.31 49 LEU A O 1
ATOM 390 N N . TYR A 1 50 ? -28.875 2.156 9.562 1 94.25 50 TYR A N 1
ATOM 391 C CA . TYR A 1 50 ? -29.266 3.152 8.562 1 94.25 50 TYR A CA 1
ATOM 392 C C . TYR A 1 50 ? -28.047 3.588 7.742 1 94.25 50 TYR A C 1
ATOM 394 O O . TYR A 1 50 ? -26.906 3.275 8.086 1 94.25 50 TYR A O 1
ATOM 402 N N . GLU A 1 51 ? -28.344 4.148 6.617 1 96.69 51 GLU A N 1
ATOM 403 C CA . GLU A 1 51 ? -27.328 4.715 5.742 1 96.69 51 GLU A CA 1
ATOM 404 C C . GLU A 1 51 ? -27.391 6.242 5.73 1 96.69 51 GLU A C 1
ATOM 406 O O . GLU A 1 51 ? -28.469 6.82 5.801 1 96.69 51 GLU A O 1
ATOM 411 N N . ALA A 1 52 ? -26.25 6.859 5.805 1 98.06 52 ALA A N 1
ATOM 412 C CA . ALA A 1 52 ? -26.203 8.32 5.711 1 98.06 52 ALA A CA 1
ATOM 413 C C . ALA A 1 52 ? -25.828 8.766 4.305 1 98.06 52 ALA A C 1
ATOM 415 O O . ALA A 1 52 ? -24.953 8.172 3.668 1 98.06 52 ALA A O 1
ATOM 416 N N . LEU A 1 53 ? -26.484 9.773 3.838 1 98.5 53 LEU A N 1
ATOM 417 C CA . LEU A 1 53 ? -26.266 10.266 2.482 1 98.5 53 LEU A CA 1
ATOM 418 C C . LEU A 1 53 ? -25.375 11.508 2.49 1 98.5 53 LEU A C 1
ATOM 420 O O . LEU A 1 53 ? -25.594 12.438 3.273 1 98.5 53 LEU A O 1
ATOM 424 N N . SER A 1 54 ? -24.312 11.508 1.765 1 98.38 54 SER A N 1
ATOM 425 C CA . SER A 1 54 ? -23.453 12.664 1.514 1 98.38 54 SER A CA 1
ATOM 426 C C . SER A 1 54 ? -23.578 13.141 0.069 1 98.38 54 SER A C 1
ATOM 428 O O . SER A 1 54 ? -23.297 12.383 -0.863 1 98.38 54 SER A O 1
ATOM 430 N N . TYR A 1 55 ? -24.031 14.352 -0.145 1 97.5 55 TYR A N 1
ATOM 431 C CA . TYR A 1 55 ? -24.312 14.891 -1.468 1 97.5 55 TYR A CA 1
ATOM 432 C C . TYR A 1 55 ? -24.266 16.422 -1.45 1 97.5 55 TYR A C 1
ATOM 434 O O . TYR A 1 55 ? -24.234 17.031 -0.382 1 97.5 55 TYR A O 1
ATOM 442 N N . VAL A 1 56 ? -24.172 17 -2.629 1 96.25 56 VAL A N 1
ATOM 443 C CA . VAL A 1 56 ? -24.312 18.438 -2.748 1 96.25 56 VAL A CA 1
ATOM 444 C C . VAL A 1 56 ? -25.766 18.812 -2.965 1 96.25 56 VAL A C 1
ATOM 446 O O . VAL A 1 56 ? -26.453 18.219 -3.809 1 96.25 56 VAL A O 1
ATOM 449 N N . TRP A 1 57 ? -26.266 19.688 -2.221 1 92.56 57 TRP A N 1
ATOM 450 C CA . TRP A 1 57 ? -27.688 20.047 -2.287 1 92.56 57 TRP A CA 1
ATOM 451 C C . TRP A 1 57 ? -28.047 20.562 -3.674 1 92.56 57 TRP A C 1
ATOM 453 O O . TRP A 1 57 ? -29.109 20.234 -4.203 1 92.56 57 TRP A O 1
ATOM 463 N N . GLY A 1 58 ? -27.078 21.391 -4.301 1 90.56 58 GLY A N 1
ATOM 464 C CA . GLY A 1 58 ? -27.391 22.016 -5.578 1 90.56 58 GLY A CA 1
ATOM 465 C C . GLY A 1 58 ? -28.156 23.312 -5.438 1 90.56 58 GLY A C 1
ATOM 466 O O . GLY A 1 58 ? -28.094 23.969 -4.395 1 90.56 58 GLY A O 1
ATOM 467 N N . ASP A 1 59 ? -28.875 23.688 -6.473 1 91 59 ASP A N 1
ATOM 468 C CA . ASP A 1 59 ? -29.641 24.922 -6.516 1 91 59 ASP A CA 1
ATOM 469 C C . ASP A 1 59 ? -30.906 24.828 -5.648 1 91 59 ASP A C 1
ATOM 471 O O . ASP A 1 59 ? -31.781 24.016 -5.93 1 91 59 ASP A O 1
ATOM 475 N N . PRO A 1 60 ? -31 25.641 -4.656 1 90.69 60 PRO A N 1
ATOM 476 C CA . PRO A 1 60 ? -32.156 25.578 -3.744 1 90.69 60 PRO A CA 1
ATOM 477 C C . PRO A 1 60 ? -33.469 25.938 -4.422 1 90.69 60 PRO A C 1
ATOM 479 O O . PRO A 1 60 ? -34.531 25.609 -3.918 1 90.69 60 PRO A O 1
ATOM 482 N N . HIS A 1 61 ? -33.344 26.531 -5.551 1 91.88 61 HIS A N 1
ATOM 483 C CA . HIS A 1 61 ? -34.562 27 -6.219 1 91.88 61 HIS A CA 1
ATOM 484 C C . HIS A 1 61 ? -35.062 25.969 -7.23 1 91.88 61 HIS A C 1
ATOM 486 O O . HIS A 1 61 ? -36.188 26.078 -7.723 1 91.88 61 HIS A O 1
ATOM 492 N N . ASN A 1 62 ? -34.312 25.078 -7.512 1 94.94 62 ASN A N 1
ATOM 493 C CA . ASN A 1 62 ? -34.688 23.984 -8.391 1 94.94 62 ASN A CA 1
ATOM 494 C C . ASN A 1 62 ? -35.094 22.75 -7.594 1 94.94 62 ASN A C 1
ATOM 496 O O . ASN A 1 62 ? -34.219 21.906 -7.277 1 94.94 62 ASN A O 1
ATOM 500 N N . THR A 1 63 ? -36.406 22.609 -7.316 1 96.5 63 THR A N 1
ATOM 501 C CA . THR A 1 63 ? -36.844 21.562 -6.414 1 96.5 63 THR A CA 1
ATOM 502 C C . THR A 1 63 ? -37.906 20.688 -7.074 1 96.5 63 THR A C 1
ATOM 504 O O . THR A 1 63 ? -38.469 21.062 -8.102 1 96.5 63 THR A O 1
ATOM 507 N N . LEU A 1 64 ? -38.125 19.469 -6.66 1 96.56 64 LEU A N 1
ATOM 508 C CA . LEU A 1 64 ? -39.156 18.516 -7.047 1 96.56 64 LEU A CA 1
ATOM 509 C C . LEU A 1 64 ? -39.875 17.969 -5.816 1 96.56 64 LEU A C 1
ATOM 511 O O . LEU A 1 64 ? -39.281 17.844 -4.742 1 96.56 64 LEU A O 1
ATOM 515 N N . PRO A 1 65 ? -41.094 17.625 -5.965 1 96.19 65 PRO A N 1
ATOM 516 C CA . PRO A 1 65 ? -41.875 17.172 -4.812 1 96.19 65 PRO A CA 1
ATOM 517 C C . PRO A 1 65 ? -41.688 15.68 -4.527 1 96.19 65 PRO A C 1
ATOM 519 O O . PRO A 1 65 ? -41.562 14.883 -5.461 1 96.19 65 PRO A O 1
ATOM 522 N N . ILE A 1 66 ? -41.719 15.312 -3.236 1 96.69 66 ILE A N 1
ATOM 523 C CA . ILE A 1 66 ? -41.781 13.938 -2.756 1 96.69 66 ILE A CA 1
ATOM 524 C C . ILE A 1 66 ? -42.812 13.836 -1.636 1 96.69 66 ILE A C 1
ATOM 526 O O . ILE A 1 66 ? -43.281 14.859 -1.123 1 96.69 66 ILE A O 1
ATOM 530 N N . SER A 1 67 ? -43.156 12.625 -1.373 1 96.38 67 SER A N 1
ATOM 531 C CA . SER A 1 67 ? -44.125 12.438 -0.293 1 96.38 67 SER A CA 1
ATOM 532 C C . SER A 1 67 ? -43.438 12.016 0.998 1 96.38 67 SER A C 1
ATOM 534 O O . SER A 1 67 ? -42.75 10.992 1.033 1 96.38 67 SER A O 1
ATOM 536 N N . VAL A 1 68 ? -43.594 12.789 2.031 1 96 68 VAL A N 1
ATOM 537 C CA . VAL A 1 68 ? -43.062 12.453 3.354 1 96 68 VAL A CA 1
ATOM 538 C C . VAL A 1 68 ? -44.219 12.43 4.367 1 96 68 VAL A C 1
ATOM 540 O O . VAL A 1 68 ? -44.844 13.461 4.629 1 96 68 VAL A O 1
ATOM 543 N N . ASN A 1 69 ? -44.469 11.312 4.98 1 94 69 ASN A N 1
ATOM 544 C CA . ASN A 1 69 ? -45.594 11.156 5.887 1 94 69 ASN A CA 1
ATOM 545 C C . ASN A 1 69 ? -46.906 11.594 5.238 1 94 69 ASN A C 1
ATOM 547 O O . ASN A 1 69 ? -47.656 12.359 5.824 1 94 69 ASN A O 1
ATOM 551 N N . GLU A 1 70 ? -46.969 11.289 3.904 1 91.38 70 GLU A N 1
ATOM 552 C CA . GLU A 1 70 ? -48.156 11.523 3.109 1 91.38 70 GLU A CA 1
ATOM 553 C C . GLU A 1 70 ? -48.375 13.016 2.857 1 91.38 70 GLU A C 1
ATOM 555 O O . GLU A 1 70 ? -49.5 13.438 2.539 1 91.38 70 GLU A O 1
ATOM 560 N N . LYS A 1 71 ? -47.375 13.719 3.068 1 93.81 71 LYS A N 1
ATOM 561 C CA . LYS A 1 71 ? -47.406 15.141 2.74 1 93.81 71 LYS A CA 1
ATOM 562 C C . LYS A 1 71 ? -46.344 15.477 1.682 1 93.81 71 LYS A C 1
ATOM 564 O O . LYS A 1 71 ? -45.344 14.805 1.588 1 93.81 71 LYS A O 1
ATOM 569 N N . GLN A 1 72 ? -46.625 16.484 1.017 1 94.44 72 GLN A N 1
ATOM 570 C CA . GLN A 1 72 ? -45.688 16.891 -0.026 1 94.44 72 GLN A CA 1
ATOM 571 C C . GLN A 1 72 ? -44.5 17.625 0.569 1 94.44 72 GLN A C 1
ATOM 573 O O . GLN A 1 72 ? -44.656 18.453 1.467 1 94.44 72 GLN A O 1
ATOM 578 N N . PHE A 1 73 ? -43.375 17.312 0.193 1 94.81 73 PHE A N 1
ATOM 579 C CA . PHE A 1 73 ? -42.094 17.891 0.645 1 94.81 73 PHE A CA 1
ATOM 580 C C . PHE A 1 73 ? -41.219 18.219 -0.541 1 94.81 73 PHE A C 1
ATOM 582 O O . PHE A 1 73 ? -41 17.391 -1.429 1 94.81 73 PHE A O 1
ATOM 589 N N . GLN A 1 74 ? -40.719 19.438 -0.606 1 95.19 74 GLN A N 1
ATOM 590 C CA . GLN A 1 74 ? -39.875 19.859 -1.712 1 95.19 74 GLN A CA 1
ATOM 591 C C . GLN A 1 74 ? -38.406 19.531 -1.428 1 95.19 74 GLN A C 1
ATOM 593 O O . GLN A 1 74 ? -37.875 19.859 -0.356 1 95.19 74 GLN A O 1
ATOM 598 N N . VAL A 1 75 ? -37.781 18.891 -2.332 1 96.19 75 VAL A N 1
ATOM 599 C CA . VAL A 1 75 ? -36.344 18.594 -2.232 1 96.19 75 VAL A CA 1
ATOM 600 C C . VAL A 1 75 ? -35.625 19.062 -3.502 1 96.19 75 VAL A C 1
ATOM 602 O O . VAL A 1 75 ? -36.25 19.234 -4.547 1 96.19 75 VAL A O 1
ATOM 605 N N . THR A 1 76 ? -34.406 19.328 -3.438 1 96.56 76 THR A N 1
ATOM 606 C CA . THR A 1 76 ? -33.625 19.734 -4.613 1 96.56 76 THR A CA 1
ATOM 607 C C . THR A 1 76 ? -33.594 18.625 -5.656 1 96.56 76 THR A C 1
ATOM 609 O O . THR A 1 76 ? -33.75 17.453 -5.324 1 96.56 76 THR A O 1
ATOM 612 N N . VAL A 1 77 ? -33.344 18.969 -6.883 1 96.75 77 VAL A N 1
ATOM 613 C CA . VAL A 1 77 ? -33.344 18.016 -7.996 1 96.75 77 VAL A CA 1
ATOM 614 C C . VAL A 1 77 ? -32.281 16.953 -7.766 1 96.75 77 VAL A C 1
ATOM 616 O O . VAL A 1 77 ? -32.5 15.766 -8.023 1 96.75 77 VAL A O 1
ATOM 619 N N . ASN A 1 78 ? -31.172 17.422 -7.281 1 96.5 78 ASN A N 1
ATOM 620 C CA . ASN A 1 78 ? -30.078 16.484 -7.047 1 96.5 78 ASN A CA 1
ATOM 621 C C . ASN A 1 78 ? -30.453 15.438 -5.996 1 96.5 78 ASN A C 1
ATOM 623 O O . ASN A 1 78 ? -30.156 14.258 -6.152 1 96.5 78 ASN A O 1
ATOM 627 N N . LEU A 1 79 ? -31.094 15.852 -4.914 1 97.62 79 LEU A N 1
ATOM 628 C CA . LEU A 1 79 ? -31.531 14.922 -3.879 1 97.62 79 LEU A CA 1
ATOM 629 C C . LEU A 1 79 ? -32.625 14 -4.406 1 97.62 79 LEU A C 1
ATOM 631 O O . LEU A 1 79 ? -32.656 12.805 -4.086 1 97.62 79 LEU A O 1
ATOM 635 N N . HIS A 1 80 ? -33.531 14.57 -5.172 1 97.56 80 HIS A N 1
ATOM 636 C CA . HIS A 1 80 ? -34.562 13.758 -5.789 1 97.56 80 HIS A CA 1
ATOM 637 C C . HIS A 1 80 ? -33.969 12.633 -6.625 1 97.56 80 HIS A C 1
ATOM 639 O O . HIS A 1 80 ? -34.406 11.477 -6.508 1 97.56 80 HIS A O 1
ATOM 645 N N . ASP A 1 81 ? -33.031 12.992 -7.449 1 96.06 81 ASP A N 1
ATOM 646 C CA . ASP A 1 81 ? -32.375 11.992 -8.281 1 96.06 81 ASP A CA 1
ATOM 647 C C . ASP A 1 81 ? -31.688 10.922 -7.43 1 96.06 81 ASP A C 1
ATOM 649 O O . ASP A 1 81 ? -31.734 9.734 -7.77 1 96.06 81 ASP A O 1
ATOM 653 N N . ALA A 1 82 ? -31.062 11.312 -6.352 1 96.56 82 ALA A N 1
ATOM 654 C CA . ALA A 1 82 ? -30.391 10.375 -5.453 1 96.56 82 ALA A CA 1
ATOM 655 C C . ALA A 1 82 ? -31.375 9.375 -4.859 1 96.56 82 ALA A C 1
ATOM 657 O O . ALA A 1 82 ? -31.156 8.164 -4.895 1 96.56 82 ALA A O 1
ATOM 658 N N . LEU A 1 83 ? -32.5 9.891 -4.328 1 97.19 83 LEU A N 1
ATOM 659 C CA . LEU A 1 83 ? -33.5 9.039 -3.703 1 97.19 83 LEU A CA 1
ATOM 660 C C . LEU A 1 83 ? -34.125 8.094 -4.727 1 97.19 83 LEU A C 1
ATOM 662 O O . LEU A 1 83 ? -34.406 6.934 -4.418 1 97.19 83 LEU A O 1
ATOM 666 N N . LEU A 1 84 ? -34.312 8.617 -5.914 1 95.44 84 LEU A N 1
ATOM 667 C CA . LEU A 1 84 ? -34.875 7.793 -6.977 1 95.44 84 LEU A CA 1
ATOM 668 C C . LEU A 1 84 ? -33.938 6.625 -7.305 1 95.44 84 LEU A C 1
ATOM 670 O O . LEU A 1 84 ? -34.406 5.5 -7.5 1 95.44 84 LEU A O 1
ATOM 674 N N . ARG A 1 85 ? -32.719 6.914 -7.359 1 92 85 ARG A N 1
ATOM 675 C CA . ARG A 1 85 ? -31.734 5.895 -7.703 1 92 85 ARG A CA 1
ATOM 676 C C . ARG A 1 85 ? -31.531 4.91 -6.551 1 92 85 ARG A C 1
ATOM 678 O O . ARG A 1 85 ? -31.266 3.732 -6.777 1 92 85 ARG A O 1
ATOM 685 N N . LEU A 1 86 ? -31.688 5.34 -5.324 1 93.5 86 LEU A N 1
ATOM 686 C CA . LEU A 1 86 ? -31.406 4.523 -4.148 1 93.5 86 LEU A CA 1
ATOM 687 C C . LEU A 1 86 ? -32.594 3.67 -3.771 1 93.5 86 LEU A C 1
ATOM 689 O O . LEU A 1 86 ? -32.469 2.711 -3.006 1 93.5 86 LEU A O 1
ATOM 693 N N . ARG A 1 87 ? -33.781 4.016 -4.258 1 94.19 87 ARG A N 1
ATOM 694 C CA . ARG A 1 87 ? -34.969 3.25 -3.943 1 94.19 87 ARG A CA 1
ATOM 695 C C . ARG A 1 87 ? -34.844 1.808 -4.418 1 94.19 87 ARG A C 1
ATOM 697 O O . ARG A 1 87 ? -34.375 1.554 -5.527 1 94.19 87 ARG A O 1
ATOM 704 N N . ASP A 1 88 ? -35.156 0.95 -3.527 1 89.75 88 ASP A N 1
ATOM 705 C CA . ASP A 1 88 ? -35.156 -0.472 -3.854 1 89.75 88 ASP A CA 1
ATOM 706 C C . ASP A 1 88 ? -36.5 -0.934 -4.348 1 89.75 88 ASP A C 1
ATOM 708 O O . ASP A 1 88 ? -37.531 -0.304 -4.051 1 89.75 88 ASP A O 1
ATOM 712 N N . HIS A 1 89 ? -36.469 -2.033 -5.082 1 87.56 89 HIS A N 1
ATOM 713 C CA . HIS A 1 89 ? -37.719 -2.529 -5.656 1 87.56 89 HIS A CA 1
ATOM 714 C C . HIS A 1 89 ? -38.5 -3.357 -4.645 1 87.56 89 HIS A C 1
ATOM 716 O O . HIS A 1 89 ? -39.719 -3.465 -4.738 1 87.56 89 HIS A O 1
ATOM 722 N N . SER A 1 90 ? -37.812 -3.896 -3.662 1 87.12 90 SER A N 1
ATOM 723 C CA . SER A 1 90 ? -38.438 -4.891 -2.82 1 87.12 90 SER A CA 1
ATOM 724 C C . SER A 1 90 ? -38.438 -4.473 -1.354 1 87.12 90 SER A C 1
ATOM 726 O O . SER A 1 90 ? -39.375 -4.773 -0.608 1 87.12 90 SER A O 1
ATOM 728 N N . PHE A 1 91 ? -37.375 -3.775 -0.979 1 90.44 91 PHE A N 1
ATOM 729 C CA . PHE A 1 91 ? -37.219 -3.512 0.445 1 90.44 91 PHE A CA 1
ATOM 730 C C . PHE A 1 91 ? -37.125 -2.014 0.714 1 90.44 91 PHE A C 1
ATOM 732 O O . PHE A 1 91 ? -36.656 -1.247 -0.131 1 90.44 91 PHE A O 1
ATOM 739 N N . GLU A 1 92 ? -37.656 -1.655 1.894 1 93.31 92 GLU A N 1
ATOM 740 C CA . GLU A 1 92 ? -37.469 -0.275 2.338 1 93.31 92 GLU A CA 1
ATOM 741 C C . GLU A 1 92 ? -36 0.024 2.668 1 93.31 92 GLU A C 1
ATOM 743 O O . GLU A 1 92 ? -35.281 -0.871 3.068 1 93.31 92 GLU A O 1
ATOM 748 N N . ARG A 1 93 ? -35.688 1.182 2.467 1 94.44 93 ARG A N 1
ATOM 749 C CA . ARG A 1 93 ? -34.344 1.639 2.777 1 94.44 93 ARG A CA 1
ATOM 750 C C . ARG A 1 93 ? -34.375 2.73 3.842 1 94.44 93 ARG A C 1
ATOM 752 O O . ARG A 1 93 ? -35.188 3.652 3.775 1 94.44 93 ARG A O 1
ATOM 759 N N . ILE A 1 94 ? -33.562 2.619 4.949 1 96.12 94 ILE A N 1
ATOM 760 C CA . ILE A 1 94 ? -33.5 3.6 6.027 1 96.12 94 ILE A CA 1
ATOM 761 C C . ILE A 1 94 ? -32.312 4.52 5.82 1 96.12 94 ILE A C 1
ATOM 763 O O . ILE A 1 94 ? -31.156 4.07 5.844 1 96.12 94 ILE A O 1
ATOM 767 N N . LEU A 1 95 ? -32.625 5.832 5.691 1 97.75 95 LEU A N 1
ATOM 768 C CA . LEU A 1 95 ? -31.578 6.793 5.344 1 97.75 95 LEU A CA 1
ATOM 769 C C . LEU A 1 95 ? -31.578 7.969 6.316 1 97.75 95 LEU A C 1
ATOM 771 O O . LEU A 1 95 ? -32.594 8.25 6.957 1 97.75 95 LEU A O 1
ATOM 775 N N . TRP A 1 96 ? -30.453 8.508 6.535 1 98 96 TRP A N 1
ATOM 776 C CA . TRP A 1 96 ? -30.344 9.836 7.125 1 98 96 TRP A CA 1
ATOM 777 C C . TRP A 1 96 ? -29.922 10.867 6.074 1 98 96 TRP A C 1
ATOM 779 O O . TRP A 1 96 ? -28.859 10.734 5.457 1 98 96 TRP A O 1
ATOM 789 N N . VAL A 1 97 ? -30.75 11.797 5.828 1 97.94 97 VAL A N 1
ATOM 790 C CA . VAL A 1 97 ? -30.547 12.867 4.859 1 97.94 97 VAL A CA 1
ATOM 791 C C . VAL A 1 97 ? -30.688 14.227 5.551 1 97.94 97 VAL A C 1
ATOM 793 O O . VAL A 1 97 ? -31.781 14.578 6.012 1 97.94 97 VAL A O 1
ATOM 796 N N . ASP A 1 98 ? -29.719 14.969 5.602 1 95.56 98 ASP A N 1
ATOM 797 C CA . ASP A 1 98 ? -29.688 16.203 6.391 1 95.56 98 ASP A CA 1
ATOM 798 C C . ASP A 1 98 ? -30.828 17.141 5.973 1 95.56 98 ASP A C 1
ATOM 800 O O . ASP A 1 98 ? -31.5 17.719 6.824 1 95.56 98 ASP A O 1
ATOM 804 N N . ALA A 1 99 ? -31.062 17.297 4.652 1 94.88 99 ALA A N 1
ATOM 805 C CA . ALA A 1 99 ? -32.031 18.25 4.141 1 94.88 99 ALA A CA 1
ATOM 806 C C . ALA A 1 99 ? -33.469 17.859 4.57 1 94.88 99 ALA A C 1
ATOM 808 O O . ALA A 1 99 ? -34.344 18.703 4.598 1 94.88 99 ALA A O 1
ATOM 809 N N . ILE A 1 100 ? -33.656 16.609 4.906 1 96.31 100 ILE A N 1
ATOM 810 C CA . ILE A 1 100 ? -35 16.141 5.242 1 96.31 100 ILE A CA 1
ATOM 811 C C . ILE A 1 100 ? -35.062 15.812 6.73 1 96.31 100 ILE A C 1
ATOM 813 O O . ILE A 1 100 ? -36.031 16.188 7.406 1 96.31 100 ILE A O 1
ATOM 817 N N . CYS A 1 101 ? -34.062 15.195 7.273 1 96.81 101 CYS A N 1
ATOM 818 C CA . CYS A 1 101 ? -34.094 14.68 8.633 1 96.81 101 CYS A CA 1
ATOM 819 C C . CYS A 1 101 ? -33.906 15.797 9.648 1 96.81 101 CYS A C 1
ATOM 821 O O . CYS A 1 101 ? -34.188 15.625 10.836 1 96.81 101 CYS A O 1
ATOM 823 N N . ILE A 1 102 ? -33.375 16.859 9.234 1 94.5 102 ILE A N 1
ATOM 824 C CA . ILE A 1 102 ? -33.25 18.031 10.086 1 94.5 102 ILE A CA 1
ATOM 825 C C . ILE A 1 102 ? -34.25 19.109 9.664 1 94.5 102 ILE A C 1
ATOM 827 O O . ILE A 1 102 ? -34.375 19.406 8.477 1 94.5 102 ILE A O 1
ATOM 831 N N . ASP A 1 103 ? -34.938 19.672 10.594 1 92.94 103 ASP A N 1
ATOM 832 C CA . ASP A 1 103 ? -35.75 20.844 10.305 1 92.94 103 ASP A CA 1
ATOM 833 C C . ASP A 1 103 ? -34.875 22.078 10.078 1 92.94 103 ASP A C 1
ATOM 835 O O . ASP A 1 103 ? -34.469 22.75 11.031 1 92.94 103 ASP A O 1
ATOM 839 N N . GLN A 1 104 ? -34.688 22.391 8.82 1 88.5 104 GLN A N 1
ATOM 840 C CA . GLN A 1 104 ? -33.719 23.406 8.422 1 88.5 104 GLN A CA 1
ATOM 841 C C . GLN A 1 104 ? -34.188 24.797 8.852 1 88.5 104 GLN A C 1
ATOM 843 O O . GLN A 1 104 ? -33.375 25.75 8.883 1 88.5 104 GLN A O 1
ATOM 848 N N . TYR A 1 105 ? -35.406 24.953 9.219 1 87.81 105 TYR A N 1
ATOM 849 C CA . TYR A 1 105 ? -35.938 26.25 9.586 1 87.81 105 TYR A CA 1
ATOM 850 C C . TYR A 1 105 ? -35.969 26.438 11.102 1 87.81 105 TYR A C 1
ATOM 852 O O . TYR A 1 105 ? -36.312 27.5 11.594 1 87.81 105 TYR A O 1
ATOM 860 N N . ASN A 1 106 ? -35.594 25.406 11.781 1 89.5 106 ASN A N 1
ATOM 861 C CA . ASN A 1 106 ? -35.438 25.453 13.234 1 89.5 106 ASN A CA 1
ATOM 862 C C . ASN A 1 106 ? -33.969 25.531 13.641 1 89.5 106 ASN A C 1
ATOM 864 O O . ASN A 1 106 ? -33.281 24.516 13.719 1 89.5 106 ASN A O 1
ATOM 868 N N . HIS A 1 107 ? -33.594 26.734 14.039 1 87.88 107 HIS A N 1
ATOM 869 C CA . HIS A 1 107 ? -32.156 26.984 14.289 1 87.88 107 HIS A CA 1
ATOM 870 C C . HIS A 1 107 ? -31.672 26.203 15.516 1 87.88 107 HIS A C 1
ATOM 872 O O . HIS A 1 107 ? -30.531 25.766 15.555 1 87.88 107 HIS A O 1
ATOM 878 N N . GLU A 1 108 ? -32.469 26.125 16.469 1 88.38 108 GLU A N 1
ATOM 879 C CA . GLU A 1 108 ? -32.094 25.359 17.656 1 88.38 108 GLU A CA 1
ATOM 880 C C . GLU A 1 108 ? -31.828 23.891 17.312 1 88.38 108 GLU A C 1
ATOM 882 O O . GLU A 1 108 ? -30.828 23.328 17.75 1 88.38 108 GLU A O 1
ATOM 887 N N . GLU A 1 109 ? -32.719 23.312 16.531 1 90.69 109 GLU A N 1
ATOM 888 C CA . GLU A 1 109 ? -32.531 21.922 16.094 1 90.69 109 GLU A CA 1
ATOM 889 C C . GLU A 1 109 ? -31.312 21.781 15.203 1 90.69 109 GLU A C 1
ATOM 891 O O . GLU A 1 109 ? -30.531 20.844 15.336 1 90.69 109 GLU A O 1
ATOM 896 N N . ARG A 1 110 ? -31.188 22.75 14.328 1 91.56 110 ARG A N 1
ATOM 897 C CA . ARG A 1 110 ? -30.047 22.734 13.422 1 91.56 110 ARG A CA 1
ATOM 898 C C . ARG A 1 110 ? -28.734 22.766 14.195 1 91.56 110 ARG A C 1
ATOM 900 O O . ARG A 1 110 ? -27.812 22 13.898 1 91.56 110 ARG A O 1
ATOM 907 N N . ASN A 1 111 ? -28.703 23.672 15.188 1 90.44 111 ASN A N 1
ATOM 908 C CA . ASN A 1 111 ? -27.5 23.781 16.016 1 90.44 111 ASN A CA 1
ATOM 909 C C . ASN A 1 111 ? -27.172 22.453 16.703 1 90.44 111 ASN A C 1
ATOM 911 O O . ASN A 1 111 ? -26.031 22.016 16.688 1 90.44 111 ASN A O 1
ATOM 915 N N . HIS A 1 112 ? -28.172 21.859 17.172 1 90.88 112 HIS A N 1
ATOM 916 C CA . HIS A 1 112 ? -27.984 20.625 17.906 1 90.88 112 HIS A CA 1
ATOM 917 C C . HIS A 1 112 ? -27.578 19.484 16.984 1 90.88 112 HIS A C 1
ATOM 919 O O . HIS A 1 112 ? -26.656 18.719 17.297 1 90.88 112 HIS A O 1
ATOM 925 N N . GLN A 1 113 ? -28.234 19.312 15.859 1 93 113 GLN A N 1
ATOM 926 C CA . GLN A 1 113 ? -27.969 18.25 14.914 1 93 113 GLN A CA 1
ATOM 927 C C . GLN A 1 113 ? -26.562 18.391 14.32 1 93 113 GLN A C 1
ATOM 929 O O . GLN A 1 113 ? -25.859 17.391 14.125 1 93 113 GLN A O 1
ATOM 934 N N . VAL A 1 114 ? -26.172 19.609 14.07 1 92.81 114 VAL A N 1
ATOM 935 C CA . VAL A 1 114 ? -24.828 19.875 13.531 1 92.81 114 VAL A CA 1
ATOM 936 C C . VAL A 1 114 ? -23.781 19.531 14.578 1 92.81 114 VAL A C 1
ATOM 938 O O . VAL A 1 114 ? -22.703 19.016 14.234 1 92.81 114 VAL A O 1
ATOM 941 N N . GLN A 1 115 ? -24.109 19.766 15.82 1 90.44 115 GLN A N 1
ATOM 942 C CA . GLN A 1 115 ? -23.188 19.453 16.906 1 90.44 115 GLN A CA 1
ATOM 943 C C . GLN A 1 115 ? -22.906 17.953 16.984 1 90.44 115 GLN A C 1
ATOM 945 O O . GLN A 1 115 ? -21.812 17.547 17.359 1 90.44 115 GLN A O 1
ATOM 950 N N . ILE A 1 116 ? -23.906 17.109 16.578 1 91.88 116 ILE A N 1
ATOM 951 C CA . ILE A 1 116 ? -23.719 15.664 16.703 1 91.88 116 ILE A CA 1
ATOM 952 C C . ILE A 1 116 ? -23.594 15.047 15.305 1 91.88 116 ILE A C 1
ATOM 954 O O . ILE A 1 116 ? -23.828 13.852 15.125 1 91.88 116 ILE A O 1
ATOM 958 N N . MET A 1 117 ? -23.25 15.836 14.328 1 94.5 117 MET A N 1
ATOM 959 C CA . MET A 1 117 ? -23.172 15.391 12.938 1 94.5 117 MET A CA 1
ATOM 960 C C . MET A 1 117 ? -22.156 14.266 12.789 1 94.5 117 MET A C 1
ATOM 962 O O . MET A 1 117 ? -22.422 13.266 12.117 1 94.5 117 MET A O 1
ATOM 966 N N . ALA A 1 118 ? -20.969 14.445 13.398 1 93 118 ALA A N 1
ATOM 967 C CA . ALA A 1 118 ? -19.953 13.406 13.336 1 93 118 ALA A CA 1
ATOM 968 C C . ALA A 1 118 ? -20.469 12.094 13.898 1 93 118 ALA A C 1
ATOM 970 O O . ALA A 1 118 ? -20.203 11.023 13.336 1 93 118 ALA A O 1
ATOM 971 N N . LYS A 1 119 ? -21.219 12.172 14.945 1 91.38 119 LYS A N 1
ATOM 972 C CA . LYS A 1 119 ? -21.797 10.984 15.57 1 91.38 119 LYS A CA 1
ATOM 973 C C . LYS A 1 119 ? -22.844 10.336 14.648 1 91.38 119 LYS A C 1
ATOM 975 O O . LYS A 1 119 ? -22.906 9.109 14.547 1 91.38 119 LYS A O 1
ATOM 980 N N . ILE A 1 120 ? -23.656 11.141 14.008 1 94.19 120 ILE A N 1
ATOM 981 C CA . ILE A 1 120 ? -24.688 10.656 13.102 1 94.19 120 ILE A CA 1
ATOM 982 C C . ILE A 1 120 ? -24.047 9.852 11.969 1 94.19 120 ILE A C 1
ATOM 984 O O . ILE A 1 120 ? -24.453 8.719 11.703 1 94.19 120 ILE A O 1
ATOM 988 N N . TYR A 1 121 ? -23.047 10.359 11.367 1 95.06 121 TYR A N 1
ATOM 989 C CA . TYR A 1 121 ? -22.391 9.695 10.242 1 95.06 121 TYR A CA 1
ATOM 990 C C . TYR A 1 121 ? -21.578 8.5 10.719 1 95.06 121 TYR A C 1
ATOM 992 O O . TYR A 1 121 ? -21.469 7.492 10.016 1 95.06 121 TYR A O 1
ATOM 1000 N N . SER A 1 122 ? -21.031 8.578 11.867 1 92.5 122 SER A N 1
ATOM 1001 C CA . SER A 1 122 ? -20.219 7.492 12.398 1 92.5 122 SER A CA 1
ATOM 1002 C C . SER A 1 122 ? -21.078 6.305 12.82 1 92.5 122 SER A C 1
ATOM 1004 O O . SER A 1 122 ? -20.594 5.176 12.891 1 92.5 122 SER A O 1
ATOM 1006 N N . SER A 1 123 ? -22.281 6.613 13.156 1 91 123 SER A N 1
ATOM 1007 C CA . SER A 1 123 ? -23.188 5.566 13.625 1 91 123 SER A CA 1
ATOM 1008 C C . SER A 1 123 ? -23.844 4.84 12.453 1 91 123 SER A C 1
ATOM 1010 O O . SER A 1 123 ? -24.375 3.74 12.625 1 91 123 SER A O 1
ATOM 1012 N N . ALA A 1 124 ? -23.844 5.469 11.297 1 93.38 124 ALA A N 1
ATOM 1013 C CA . ALA A 1 124 ? -24.391 4.82 10.109 1 93.38 124 ALA A CA 1
ATOM 1014 C C . ALA A 1 124 ? -23.516 3.645 9.68 1 93.38 124 ALA A C 1
ATOM 1016 O O . ALA A 1 124 ? -22.297 3.723 9.734 1 93.38 124 ALA A O 1
ATOM 1017 N N . HIS A 1 125 ? -24.125 2.582 9.273 1 91.19 125 HIS A N 1
ATOM 1018 C CA . HIS A 1 125 ? -23.312 1.442 8.875 1 91.19 125 HIS A CA 1
ATOM 1019 C C . HIS A 1 125 ? -22.641 1.69 7.531 1 91.19 125 HIS A C 1
ATOM 1021 O O . HIS A 1 125 ? -21.672 1.008 7.176 1 91.19 125 HIS A O 1
ATOM 1027 N N . ARG A 1 126 ? -23.25 2.693 6.84 1 93.94 126 ARG A N 1
ATOM 1028 C CA . ARG A 1 126 ? -22.656 3.037 5.547 1 93.94 126 ARG A CA 1
ATOM 1029 C C . ARG A 1 126 ? -22.969 4.484 5.176 1 93.94 126 ARG A C 1
ATOM 1031 O O . ARG A 1 126 ? -24.031 5.012 5.523 1 93.94 126 ARG A O 1
ATOM 1038 N N . VAL A 1 127 ? -21.984 5.113 4.578 1 97.12 127 VAL A N 1
ATOM 1039 C CA . VAL A 1 127 ? -22.188 6.441 4.008 1 97.12 127 VAL A CA 1
ATOM 1040 C C . VAL A 1 127 ? -22.188 6.359 2.482 1 97.12 127 VAL A C 1
ATOM 1042 O O . VAL A 1 127 ? -21.25 5.82 1.886 1 97.12 127 VAL A O 1
ATOM 1045 N N . ILE A 1 128 ? -23.234 6.852 1.857 1 97.44 128 ILE A N 1
ATOM 1046 C CA . ILE A 1 128 ? -23.375 6.855 0.404 1 97.44 128 ILE A CA 1
ATOM 1047 C C . ILE A 1 128 ? -23 8.234 -0.141 1 97.44 128 ILE A C 1
ATOM 1049 O O . ILE A 1 128 ? -23.688 9.227 0.143 1 97.44 128 ILE A O 1
ATOM 1053 N N . VAL A 1 129 ? -21.953 8.297 -0.861 1 98.12 129 VAL A N 1
ATOM 1054 C CA . VAL A 1 129 ? -21.547 9.523 -1.548 1 98.12 129 VAL A CA 1
ATOM 1055 C C . VAL A 1 129 ? -22.234 9.594 -2.914 1 98.12 129 VAL A C 1
ATOM 1057 O O . VAL A 1 129 ? -21.969 8.773 -3.791 1 98.12 129 VAL A O 1
ATOM 1060 N N . TRP A 1 130 ? -23.109 10.531 -3.061 1 98 130 TRP A N 1
ATOM 1061 C CA . TRP A 1 130 ? -23.828 10.734 -4.316 1 98 130 TRP A CA 1
ATOM 1062 C C . TRP A 1 130 ? -23.203 11.875 -5.117 1 98 130 TRP A C 1
ATOM 1064 O O . TRP A 1 130 ? -23.234 13.031 -4.695 1 98 130 TRP A O 1
ATOM 1074 N N . LEU A 1 131 ? -22.688 11.547 -6.309 1 96.81 131 LEU A N 1
ATOM 1075 C CA . LEU A 1 131 ? -21.969 12.539 -7.113 1 96.81 131 LEU A CA 1
ATOM 1076 C C . LEU A 1 131 ? -22.891 13.125 -8.18 1 96.81 131 LEU A C 1
ATOM 1078 O O . LEU A 1 131 ? -22.484 14 -8.938 1 96.81 131 LEU A O 1
ATOM 1082 N N . GLY A 1 13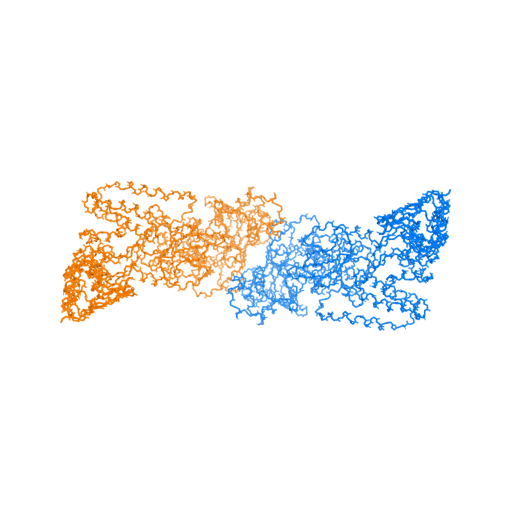2 ? -24.141 12.641 -8.219 1 95.38 132 GLY A N 1
ATOM 1083 C CA . GLY A 1 132 ? -25.078 13.141 -9.203 1 95.38 132 GLY A CA 1
ATOM 1084 C C . GLY A 1 132 ? -25.359 12.148 -10.32 1 95.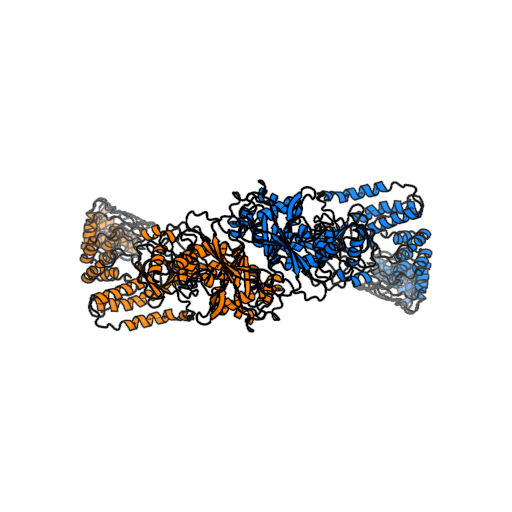38 132 GLY A C 1
ATOM 1085 O O . GLY A 1 132 ? -24.797 11.055 -10.336 1 95.38 132 GLY A O 1
ATOM 1086 N N . GLU A 1 133 ? -26.25 12.492 -11.141 1 92.75 133 GLU A N 1
ATOM 1087 C CA . GLU A 1 133 ? -26.562 11.664 -12.305 1 92.75 133 GLU A CA 1
ATOM 1088 C C . GLU A 1 133 ? -25.391 11.625 -13.281 1 92.75 133 GLU A C 1
ATOM 1090 O O . GLU A 1 133 ? -24.641 12.594 -13.398 1 92.75 133 GLU A O 1
ATOM 1095 N N . GLU A 1 134 ? -25.297 10.516 -13.875 1 89.5 134 GLU A N 1
ATOM 1096 C CA . GLU A 1 134 ? -24.172 10.352 -14.789 1 89.5 134 GLU A CA 1
ATOM 1097 C C . GLU A 1 134 ? -24.375 11.156 -16.062 1 89.5 134 GLU A C 1
ATOM 1099 O O . GLU A 1 134 ? -25.297 10.891 -16.844 1 89.5 134 GLU A O 1
ATOM 1104 N N . LYS A 1 135 ? -23.516 12.102 -16.219 1 89.88 135 LYS A N 1
ATOM 1105 C CA . LYS A 1 135 ? -23.484 12.875 -17.453 1 89.88 135 LYS A CA 1
ATOM 1106 C C . LYS A 1 135 ? -22.641 12.188 -18.516 1 89.88 135 LYS A C 1
ATOM 1108 O O . LYS A 1 135 ? -21.797 11.344 -18.203 1 89.88 135 LYS A O 1
ATOM 1113 N N . VAL A 1 136 ? -22.812 12.445 -19.734 1 87.81 136 VAL A N 1
ATOM 1114 C CA . VAL A 1 136 ? -22.125 11.836 -20.859 1 87.81 136 VAL A CA 1
ATOM 1115 C C . VAL A 1 136 ? -20.625 12.07 -20.75 1 87.81 136 VAL A C 1
ATOM 1117 O O . VAL A 1 136 ? -19.828 11.211 -21.125 1 87.81 136 VAL A O 1
ATOM 1120 N N . GLU A 1 137 ? -20.297 13.148 -20.141 1 88.56 137 GLU A N 1
ATOM 1121 C CA . GLU A 1 137 ? -18.891 13.562 -20.078 1 88.56 137 GLU A CA 1
ATOM 1122 C C . GLU A 1 137 ? -18.109 12.719 -19.078 1 88.56 137 GLU A C 1
ATOM 1124 O O . GLU A 1 137 ? -16.875 12.688 -19.109 1 88.56 137 GLU A O 1
ATOM 1129 N N . VAL A 1 138 ? -18.859 12.07 -18.172 1 91.62 138 VAL A N 1
ATOM 1130 C CA . VAL A 1 138 ? -18.156 11.305 -17.156 1 91.62 138 VAL A CA 1
ATOM 1131 C C . VAL A 1 138 ? -18.516 9.82 -17.281 1 91.62 138 VAL A C 1
ATOM 1133 O O . VAL A 1 138 ? -18.219 9.031 -16.391 1 91.62 138 VAL A O 1
ATOM 1136 N N . LYS A 1 139 ? -19.156 9.484 -18.375 1 90.31 139 LYS A N 1
ATOM 1137 C CA . LYS A 1 139 ? -19.594 8.102 -18.547 1 90.31 139 LYS A CA 1
ATOM 1138 C C . LYS A 1 139 ? -18.391 7.156 -18.594 1 90.31 139 LYS A C 1
ATOM 1140 O O . LYS A 1 139 ? -17.422 7.406 -19.312 1 90.31 139 LYS A O 1
ATOM 1145 N N . GLY A 1 140 ? -18.422 6.164 -17.766 1 89.12 140 GLY A N 1
ATOM 1146 C CA . GLY A 1 140 ? -17.375 5.156 -17.781 1 89.12 140 GLY A CA 1
ATOM 1147 C C . GLY A 1 140 ? -16.219 5.488 -16.859 1 89.12 140 GLY A C 1
ATOM 1148 O O . GLY A 1 140 ? -15.32 4.668 -16.656 1 89.12 140 GLY A O 1
ATOM 1149 N N . ALA A 1 141 ? -16.234 6.645 -16.281 1 91.94 141 ALA A N 1
ATOM 1150 C CA . ALA A 1 141 ? -15.109 7.098 -15.461 1 91.94 141 ALA A CA 1
ATOM 1151 C C . ALA A 1 141 ? -14.953 6.234 -14.211 1 91.94 141 ALA A C 1
ATOM 1153 O O . ALA A 1 141 ? -13.844 5.812 -13.875 1 91.94 141 ALA A O 1
ATOM 1154 N N . LEU A 1 142 ? -16.062 5.922 -13.5 1 92 142 LEU A N 1
ATOM 1155 C CA . LEU A 1 142 ? -15.992 5.117 -12.281 1 92 142 LEU A CA 1
ATOM 1156 C C . LEU A 1 142 ? -15.531 3.697 -12.594 1 92 142 LEU A C 1
ATOM 1158 O O . LEU A 1 142 ? -14.781 3.102 -11.82 1 92 142 LEU A O 1
ATOM 1162 N N . GLU A 1 143 ? -15.945 3.195 -13.727 1 88.25 143 GLU A N 1
ATOM 1163 C CA . GLU A 1 143 ? -15.508 1.869 -14.156 1 88.25 143 GLU A CA 1
ATOM 1164 C C . GLU A 1 143 ? -14.008 1.839 -14.43 1 88.25 143 GLU A C 1
ATOM 1166 O O . GLU A 1 143 ? -13.328 0.874 -14.078 1 88.25 143 GLU A O 1
ATOM 1171 N N . ASP A 1 144 ? -13.531 2.898 -15.039 1 88.56 144 ASP A N 1
ATOM 1172 C CA . ASP A 1 144 ? -12.102 3.002 -15.328 1 88.56 144 ASP A CA 1
ATOM 1173 C C . ASP A 1 144 ? -11.289 3.076 -14.039 1 88.56 144 ASP A C 1
ATOM 1175 O O . ASP A 1 144 ? -10.203 2.5 -13.953 1 88.56 144 ASP A O 1
ATOM 1179 N N . ILE A 1 145 ? -11.836 3.787 -13.078 1 90.75 145 ILE A N 1
ATOM 1180 C CA . ILE A 1 145 ? -11.156 3.896 -11.789 1 90.75 145 ILE A CA 1
ATOM 1181 C C . ILE A 1 145 ? -11.133 2.533 -11.102 1 90.75 145 ILE A C 1
ATOM 1183 O O . ILE A 1 145 ? -10.125 2.158 -10.5 1 90.75 145 ILE A O 1
ATOM 1187 N N . GLN A 1 146 ? -12.195 1.815 -11.211 1 89.19 146 GLN A N 1
ATOM 1188 C CA . GLN A 1 146 ? -12.266 0.478 -10.633 1 89.19 146 GLN A CA 1
ATOM 1189 C C . GLN A 1 146 ? -11.25 -0.456 -11.281 1 89.19 146 GLN A C 1
ATOM 1191 O O . GLN A 1 146 ? -10.602 -1.256 -10.594 1 89.19 146 GLN A O 1
ATOM 1196 N N . LEU A 1 147 ? -11.141 -0.35 -12.578 1 85.62 147 LEU A N 1
ATOM 1197 C CA . LEU A 1 147 ? -10.172 -1.163 -13.312 1 85.62 147 LEU A CA 1
ATOM 1198 C C . LEU A 1 147 ? -8.75 -0.831 -12.891 1 85.62 147 LEU A C 1
ATOM 1200 O O . LEU A 1 147 ? -7.914 -1.728 -12.742 1 85.62 147 LEU A O 1
ATOM 1204 N N . ALA A 1 148 ? -8.5 0.415 -12.672 1 86.31 148 ALA A N 1
ATOM 1205 C CA . ALA A 1 148 ? -7.172 0.859 -12.258 1 86.31 148 ALA A CA 1
ATOM 1206 C C . ALA A 1 148 ? -6.832 0.343 -10.859 1 86.31 148 ALA A C 1
ATOM 1208 O O . ALA A 1 148 ? -5.668 0.063 -10.562 1 86.31 148 ALA A O 1
ATOM 1209 N N . ALA A 1 149 ? -7.836 0.262 -10.016 1 87.88 149 ALA A N 1
ATOM 1210 C CA . ALA A 1 149 ? -7.641 -0.219 -8.648 1 87.88 149 ALA A CA 1
ATOM 1211 C C . ALA A 1 149 ? -7.234 -1.689 -8.641 1 87.88 149 ALA A C 1
ATOM 1213 O O . ALA A 1 149 ? -6.398 -2.104 -7.832 1 87.88 149 ALA A O 1
ATOM 1214 N N . ASN A 1 150 ? -7.781 -2.471 -9.469 1 79.19 150 ASN A N 1
ATOM 1215 C CA . ASN A 1 150 ? -7.578 -3.916 -9.492 1 79.19 150 ASN A CA 1
ATOM 1216 C C . ASN A 1 150 ? -6.258 -4.289 -10.156 1 79.19 150 ASN A C 1
ATOM 1218 O O . ASN A 1 150 ? -5.539 -5.164 -9.672 1 79.19 150 ASN A O 1
ATOM 1222 N N . GLU A 1 151 ? -5.895 -3.871 -11.32 1 70.44 151 GLU A N 1
ATOM 1223 C CA . GLU A 1 151 ? -4.758 -4.301 -12.133 1 70.44 151 GLU A CA 1
ATOM 1224 C C . GLU A 1 151 ? -3.494 -3.531 -11.766 1 70.44 151 GLU A C 1
ATOM 1226 O O . GLU A 1 151 ? -2.381 -4.02 -11.969 1 70.44 151 GLU A O 1
ATOM 1231 N N . GLY A 1 152 ? -3.5 -2.549 -11.055 1 61.06 152 GLY A N 1
ATOM 1232 C CA . GLY A 1 152 ? -2.354 -1.681 -10.844 1 61.06 152 GLY A CA 1
ATOM 1233 C C . GLY A 1 152 ? -1.925 -0.938 -12.094 1 61.06 152 GLY A C 1
ATOM 1234 O O . GLY A 1 152 ? -2.359 -1.269 -13.203 1 61.06 152 GLY A O 1
ATOM 1235 N N . PRO A 1 153 ? -1.113 0.07 -11.992 1 55.75 153 PRO A N 1
ATOM 1236 C CA . PRO A 1 153 ? -0.753 0.921 -13.133 1 55.75 153 PRO A CA 1
ATOM 1237 C C . PRO A 1 153 ? -0.075 0.145 -14.258 1 55.75 153 PRO A C 1
ATOM 1239 O O . PRO A 1 153 ? -0.215 0.502 -15.43 1 55.75 153 PRO A O 1
ATOM 1242 N N . LYS A 1 154 ? 0.656 -0.868 -13.953 1 58.34 154 LYS A N 1
ATOM 1243 C CA . LYS A 1 154 ? 1.562 -1.45 -14.938 1 58.34 154 LYS A CA 1
ATOM 1244 C C . LYS A 1 154 ? 0.797 -2.275 -15.969 1 58.34 154 LYS A C 1
ATOM 1246 O O . LYS A 1 154 ? 1.242 -2.422 -17.109 1 58.34 154 LYS A O 1
ATOM 1251 N N . ASN A 1 155 ? -0.319 -2.76 -15.633 1 55.66 155 ASN A N 1
ATOM 1252 C CA . ASN A 1 155 ? -0.95 -3.717 -16.531 1 55.66 155 ASN A CA 1
ATOM 1253 C C . ASN A 1 155 ? -2.053 -3.064 -17.375 1 55.66 155 ASN A C 1
ATOM 1255 O O . ASN A 1 155 ? -2.684 -3.721 -18.203 1 55.66 155 ASN A O 1
ATOM 1259 N N . LEU A 1 156 ? -2.387 -1.788 -17.047 1 58.41 156 LEU A N 1
ATOM 1260 C CA . LEU A 1 156 ? -3.494 -1.229 -17.812 1 58.41 156 LEU A CA 1
ATOM 1261 C C . LEU A 1 156 ? -2.986 -0.516 -19.062 1 58.41 156 LEU A C 1
ATOM 1263 O O . LEU A 1 156 ? -2.162 0.396 -18.969 1 58.41 156 LEU A O 1
ATOM 1267 N N . PRO A 1 157 ? -3.154 -1.105 -20.219 1 57.25 157 PRO A N 1
ATOM 1268 C CA . PRO A 1 157 ? -2.756 -0.341 -21.391 1 57.25 157 PRO A CA 1
ATOM 1269 C C . PRO A 1 157 ? -3.254 1.102 -21.359 1 57.25 157 PRO A C 1
ATOM 1271 O O . PRO A 1 157 ? -4.426 1.347 -21.062 1 57.25 157 PRO A O 1
ATOM 1274 N N . LYS A 1 158 ? -2.48 2.135 -21.359 1 55.53 158 LYS A N 1
ATOM 1275 C CA . LYS A 1 158 ? -2.703 3.578 -21.328 1 55.53 158 LYS A CA 1
ATOM 1276 C C . LYS A 1 158 ? -3.844 3.98 -22.266 1 55.53 158 LYS A C 1
ATOM 1278 O O . LYS A 1 158 ? -4.578 4.926 -21.984 1 55.53 158 LYS A O 1
ATOM 1283 N N . LYS A 1 159 ? -3.943 3.381 -23.391 1 58.62 159 LYS A N 1
ATOM 1284 C CA . LYS A 1 159 ? -4.82 3.854 -24.469 1 58.62 159 LYS A CA 1
ATOM 1285 C C . LYS A 1 159 ? -6.289 3.766 -24.047 1 58.62 159 LYS A C 1
ATOM 1287 O O . LYS A 1 159 ? -7.129 4.5 -24.562 1 58.62 159 LYS A O 1
ATOM 1292 N N . GLU A 1 160 ? -6.617 2.965 -22.953 1 62.62 160 GLU A N 1
ATOM 1293 C CA . GLU A 1 160 ? -8.031 2.672 -22.766 1 62.62 160 GLU A CA 1
ATOM 1294 C C . GLU A 1 160 ? -8.641 3.545 -21.672 1 62.62 160 GLU A C 1
ATOM 1296 O O . GLU A 1 160 ? -9.852 3.787 -21.656 1 62.62 160 GLU A O 1
ATOM 1301 N N . LEU A 1 161 ? -7.773 4.238 -20.953 1 66.19 161 LEU A N 1
ATOM 1302 C CA . LEU A 1 161 ? -8.383 5.035 -19.891 1 66.19 161 LEU A CA 1
ATOM 1303 C C . LEU A 1 161 ? -8.688 6.449 -20.391 1 66.19 161 LEU A C 1
ATOM 1305 O O . LEU A 1 161 ? -7.828 7.098 -20.984 1 66.19 161 LEU A O 1
ATOM 1309 N N . LYS A 1 162 ? -9.961 6.746 -20.453 1 81.06 162 LYS A N 1
ATOM 1310 C CA . LYS A 1 162 ? -10.391 8.109 -20.781 1 81.06 162 LYS A CA 1
ATOM 1311 C C . LYS A 1 162 ? -10.047 9.07 -19.656 1 81.06 162 LYS A C 1
ATOM 1313 O O . LYS A 1 162 ? -10.914 9.445 -18.859 1 81.06 162 LYS A O 1
ATOM 1318 N N . GLN A 1 163 ? -8.898 9.484 -19.641 1 82.56 163 GLN A N 1
ATOM 1319 C CA . GLN A 1 163 ? -8.359 10.312 -18.562 1 82.56 163 GLN A CA 1
ATOM 1320 C C . GLN A 1 163 ? -9.141 11.609 -18.422 1 82.56 163 GLN A C 1
ATOM 1322 O O . GLN A 1 163 ? -9.344 12.102 -17.312 1 82.56 163 GLN A O 1
ATOM 1327 N N . GLN A 1 164 ? -9.609 12.086 -19.484 1 84.44 164 GLN A N 1
ATOM 1328 C CA . GLN A 1 164 ? -10.344 13.352 -19.453 1 84.44 164 GLN A CA 1
ATOM 1329 C C . GLN A 1 164 ? -11.68 13.188 -18.719 1 84.44 164 GLN A C 1
ATOM 1331 O O . GLN A 1 164 ? -12.109 14.086 -18 1 84.44 164 GLN A O 1
ATOM 1336 N N . ARG A 1 165 ? -12.297 12.031 -18.938 1 90 165 ARG A N 1
ATOM 1337 C CA . ARG A 1 165 ? -13.562 11.773 -18.25 1 90 165 ARG A CA 1
ATOM 1338 C C . ARG A 1 165 ? -13.359 11.594 -16.75 1 90 165 ARG A C 1
ATOM 1340 O O . ARG A 1 165 ? -14.195 12.016 -15.953 1 90 165 ARG A O 1
ATOM 1347 N N . ILE A 1 166 ? -12.258 11.031 -16.422 1 90.88 166 ILE A N 1
ATOM 1348 C CA . ILE A 1 166 ? -11.938 10.836 -15.016 1 90.88 166 ILE A CA 1
ATOM 1349 C C . ILE A 1 166 ? -11.672 12.188 -14.352 1 90.88 166 ILE A C 1
ATOM 1351 O O . ILE A 1 166 ? -12.172 12.461 -13.258 1 90.88 166 ILE A O 1
ATOM 1355 N N . LEU A 1 167 ? -10.938 13.047 -15.07 1 87.81 167 LEU A N 1
ATOM 1356 C CA . LEU A 1 167 ? -10.625 14.367 -14.516 1 87.81 167 LEU A CA 1
ATOM 1357 C C . LEU A 1 167 ? -11.898 15.195 -14.344 1 87.81 167 LEU A C 1
ATOM 1359 O O . LEU A 1 167 ? -12.039 15.914 -13.359 1 87.81 167 LEU A O 1
ATOM 1363 N N . LYS A 1 168 ? -12.742 15.039 -15.242 1 90.19 168 LYS A N 1
ATOM 1364 C CA . LYS A 1 168 ? -14.008 15.766 -15.141 1 90.19 168 LYS A CA 1
ATOM 1365 C C . LYS A 1 168 ? -14.828 15.266 -13.953 1 90.19 168 LYS A C 1
ATOM 1367 O O . LYS A 1 168 ? -15.477 16.062 -13.266 1 90.19 168 LYS A O 1
ATOM 1372 N N . LEU A 1 169 ? -14.797 13.992 -13.688 1 93.31 169 LEU A N 1
ATOM 1373 C CA . LEU A 1 169 ? -15.484 13.422 -12.531 1 93.31 169 LEU A CA 1
ATOM 1374 C C . LEU A 1 169 ? -14.891 13.953 -11.234 1 93.31 169 LEU A C 1
ATOM 1376 O O . LEU A 1 169 ? -15.617 14.281 -10.297 1 93.31 169 LEU A O 1
ATOM 1380 N N . LEU A 1 170 ? -13.609 14.086 -11.258 1 91.62 170 LEU A N 1
ATOM 1381 C CA . LEU A 1 170 ? -12.906 14.484 -10.047 1 91.62 170 LEU A CA 1
ATOM 1382 C C . LEU A 1 170 ? -13.078 15.977 -9.781 1 91.62 170 LEU A C 1
ATOM 1384 O O . LEU A 1 170 ? -12.781 16.453 -8.688 1 91.62 170 LEU A O 1
ATOM 1388 N N . ARG A 1 171 ? -13.586 16.703 -10.742 1 89.38 171 ARG A N 1
ATOM 1389 C CA . ARG A 1 171 ? -13.883 18.109 -10.586 1 89.38 171 ARG A CA 1
ATOM 1390 C C . ARG A 1 171 ? -15.312 18.328 -10.094 1 89.38 171 ARG A C 1
ATOM 1392 O O . ARG A 1 171 ? -15.781 19.469 -10 1 89.38 171 ARG A O 1
ATOM 1399 N N . ASN A 1 172 ? -15.953 17.188 -9.797 1 92.75 172 ASN A N 1
ATOM 1400 C CA . ASN A 1 172 ? -17.297 17.281 -9.227 1 92.75 172 ASN A CA 1
ATOM 1401 C C . ASN A 1 172 ? -17.312 18.172 -7.984 1 92.75 172 ASN A C 1
ATOM 1403 O O . ASN A 1 172 ? -16.391 18.125 -7.164 1 92.75 172 ASN A O 1
ATOM 1407 N N . PRO A 1 173 ? -18.344 19.016 -7.809 1 92.06 173 PRO A N 1
ATOM 1408 C CA . PRO A 1 173 ? -18.406 19.969 -6.691 1 92.06 173 PRO A CA 1
ATOM 1409 C C . PRO A 1 173 ? -18.328 19.281 -5.328 1 92.06 173 PRO A C 1
ATOM 1411 O O . PRO A 1 173 ? -17.906 19.891 -4.344 1 92.06 173 PRO A O 1
ATOM 1414 N N . TRP A 1 174 ? -18.734 18.047 -5.281 1 95.12 174 TRP A N 1
ATOM 1415 C CA . TRP A 1 174 ? -18.703 17.312 -4.02 1 95.12 174 TRP A CA 1
ATOM 1416 C C . TRP A 1 174 ? -17.297 17.297 -3.443 1 95.12 174 TRP A C 1
ATOM 1418 O O . TRP A 1 174 ? -17.109 17.5 -2.242 1 95.12 174 TRP A O 1
ATOM 1428 N N . PHE A 1 175 ? -16.312 17.219 -4.281 1 93.25 175 PHE A N 1
ATOM 1429 C CA . PHE A 1 175 ? -14.938 17.062 -3.838 1 93.25 175 PHE A CA 1
ATOM 1430 C C . PHE A 1 175 ? -14.391 18.391 -3.314 1 93.25 175 PHE A C 1
ATOM 1432 O O . PHE A 1 175 ? -13.281 18.438 -2.768 1 93.25 175 PHE A O 1
ATOM 1439 N N . GLN A 1 176 ? -15.188 19.453 -3.361 1 91.31 176 GLN A N 1
ATOM 1440 C CA . GLN A 1 176 ? -14.68 20.781 -3.018 1 91.31 176 GLN A CA 1
ATOM 1441 C C . GLN A 1 176 ? -15.367 21.312 -1.768 1 91.31 176 GLN A C 1
ATOM 1443 O O . GLN A 1 176 ? -14.914 22.312 -1.185 1 91.31 176 GLN A O 1
ATOM 1448 N N . ARG A 1 177 ? -16.391 20.641 -1.322 1 93.38 177 ARG A N 1
ATOM 1449 C CA . ARG A 1 177 ? -17.188 21.141 -0.205 1 93.38 177 ARG A CA 1
ATOM 1450 C C . ARG A 1 177 ? -16.547 20.766 1.13 1 93.38 177 ARG A C 1
ATOM 1452 O O . ARG A 1 177 ? -15.891 19.734 1.237 1 93.38 177 ARG A O 1
ATOM 1459 N N . ILE A 1 178 ? -16.797 21.531 2.119 1 94.88 178 ILE A N 1
ATOM 1460 C CA . ILE A 1 178 ? -16.078 21.375 3.387 1 94.88 178 ILE A CA 1
ATOM 1461 C C . ILE A 1 178 ? -16.766 20.297 4.23 1 94.88 178 ILE A C 1
ATOM 1463 O O . ILE A 1 178 ? -16.109 19.516 4.902 1 94.88 178 ILE A O 1
ATOM 1467 N N . TRP A 1 179 ? -18.125 20.203 4.195 1 95.69 179 TRP A N 1
ATOM 1468 C CA . TRP A 1 179 ? -18.844 19.266 5.062 1 95.69 179 TRP A CA 1
ATOM 1469 C C . TRP A 1 179 ? -18.5 17.828 4.719 1 95.69 179 TRP A C 1
ATOM 1471 O O . TRP A 1 179 ? -18.531 16.953 5.59 1 95.69 179 TRP A O 1
ATOM 1481 N N . VAL A 1 180 ? -18.188 17.609 3.477 1 95.94 180 VAL A N 1
ATOM 1482 C CA . VAL A 1 180 ? -17.984 16.234 3.02 1 95.94 180 VAL A CA 1
ATOM 1483 C C . VAL A 1 180 ? -16.781 15.633 3.75 1 95.94 180 VAL A C 1
ATOM 1485 O O . VAL A 1 180 ? -16.703 14.406 3.908 1 95.94 180 VAL A O 1
ATOM 1488 N N . LEU A 1 181 ? -15.891 16.469 4.211 1 95.69 181 LEU A N 1
ATOM 1489 C CA . LEU A 1 181 ? -14.711 15.984 4.914 1 95.69 181 LEU A CA 1
ATOM 1490 C C . LEU A 1 181 ? -15.102 15.25 6.188 1 95.69 181 LEU A C 1
ATOM 1492 O O . LEU A 1 181 ? -14.656 14.117 6.418 1 95.69 181 LEU A O 1
ATOM 1496 N N . GLN A 1 182 ? -15.945 15.844 6.965 1 96.5 182 GLN A N 1
ATOM 1497 C CA . GLN A 1 182 ? -16.406 15.219 8.203 1 96.5 182 GLN A CA 1
ATOM 1498 C C . GLN A 1 182 ? -17.266 14 7.914 1 96.5 182 GLN A C 1
ATOM 1500 O O . GLN A 1 182 ? -17.156 12.977 8.602 1 96.5 182 GLN A O 1
ATOM 1505 N N . GLU A 1 183 ? -18.109 14.125 6.914 1 97.56 183 GLU A N 1
ATOM 1506 C CA . GLU A 1 183 ? -19.062 13.07 6.562 1 97.56 183 GLU A CA 1
ATOM 1507 C C . GLU A 1 183 ? -18.328 11.773 6.195 1 97.56 183 GLU A C 1
ATOM 1509 O O . GLU A 1 183 ? -18.672 10.703 6.695 1 97.56 183 GLU A O 1
ATOM 1514 N N . VAL A 1 184 ? -17.312 11.906 5.402 1 96.75 184 VAL A N 1
ATOM 1515 C CA . VAL A 1 184 ? -16.609 10.703 4.949 1 96.75 184 VAL A CA 1
ATOM 1516 C C . VAL A 1 184 ? -15.586 10.281 5.996 1 96.75 184 VAL A C 1
ATOM 1518 O O . VAL A 1 184 ? -15.312 9.086 6.16 1 96.75 184 VAL A O 1
ATOM 1521 N N . ALA A 1 185 ? -15.016 11.234 6.723 1 95.19 185 ALA A N 1
ATOM 1522 C CA . ALA A 1 185 ? -14.078 10.875 7.777 1 95.19 185 ALA A CA 1
ATOM 1523 C C . ALA A 1 185 ? -14.75 10.016 8.844 1 95.19 185 ALA A C 1
ATOM 1525 O O . ALA A 1 185 ? -14.117 9.133 9.43 1 95.19 185 ALA A O 1
ATOM 1526 N N . ALA A 1 186 ? -15.992 10.266 9.086 1 94.62 186 ALA A N 1
ATOM 1527 C CA . ALA A 1 186 ? -16.734 9.586 10.133 1 94.62 186 ALA A CA 1
ATOM 1528 C C . ALA A 1 186 ? -17.25 8.234 9.648 1 94.62 186 ALA A C 1
ATOM 1530 O O . ALA A 1 186 ? -17.625 7.379 10.461 1 94.62 186 ALA A O 1
ATOM 1531 N N . ALA A 1 187 ? -17.219 7.969 8.438 1 95.06 187 ALA A N 1
ATOM 1532 C CA . ALA A 1 187 ? -17.891 6.82 7.828 1 95.06 187 ALA A CA 1
ATOM 1533 C C . ALA A 1 187 ? -17.203 5.52 8.211 1 95.06 187 ALA A C 1
ATOM 1535 O O . ALA A 1 187 ? -15.969 5.461 8.297 1 95.06 187 ALA A O 1
ATOM 1536 N N . ARG A 1 188 ? -18.016 4.508 8.422 1 91 188 ARG A N 1
ATOM 1537 C CA . ARG A 1 188 ? -17.516 3.158 8.625 1 91 188 ARG A CA 1
ATOM 1538 C C . ARG A 1 188 ? -17.219 2.471 7.293 1 91 188 ARG A C 1
ATOM 1540 O O . ARG A 1 188 ? -16.312 1.654 7.195 1 91 188 ARG A O 1
ATOM 1547 N N . HIS A 1 189 ? -18.047 2.756 6.406 1 93 189 HIS A N 1
ATOM 1548 C CA . HIS A 1 189 ? -17.969 2.258 5.039 1 93 189 HIS A CA 1
ATOM 1549 C C . HIS A 1 189 ? -18.516 3.291 4.051 1 93 189 HIS A C 1
ATOM 1551 O O . HIS A 1 189 ? -19.516 3.959 4.32 1 93 189 HIS A O 1
ATOM 1557 N N . ILE A 1 190 ? -17.75 3.436 2.982 1 96 190 ILE A N 1
ATOM 1558 C CA . ILE A 1 190 ? -18.141 4.461 2.02 1 96 190 ILE A CA 1
ATOM 1559 C C . ILE A 1 190 ? -18.391 3.82 0.658 1 96 190 ILE A C 1
ATOM 1561 O O . ILE A 1 190 ? -17.625 2.975 0.209 1 96 190 ILE A O 1
ATOM 1565 N N . ILE A 1 191 ? -19.484 4.168 0.023 1 95.19 191 ILE A N 1
ATOM 1566 C CA . ILE A 1 191 ? -19.75 3.844 -1.373 1 95.19 191 ILE A CA 1
ATOM 1567 C C . ILE A 1 191 ? -19.922 5.129 -2.18 1 95.19 191 ILE A C 1
ATOM 1569 O O . ILE A 1 191 ? -20.531 6.094 -1.698 1 95.19 191 ILE A O 1
ATOM 1573 N N . ILE A 1 192 ? -19.344 5.168 -3.293 1 96 192 ILE A N 1
ATOM 1574 C CA . ILE A 1 192 ? -19.453 6.32 -4.184 1 96 192 ILE A CA 1
ATOM 1575 C C . ILE A 1 192 ? -20.359 5.973 -5.367 1 96 192 ILE A C 1
ATOM 1577 O O . ILE A 1 192 ? -20.141 4.961 -6.043 1 96 192 ILE A O 1
ATOM 1581 N N . VAL A 1 193 ? -21.344 6.812 -5.547 1 95.44 193 VAL A N 1
ATOM 1582 C CA . VAL A 1 193 ? -22.359 6.527 -6.555 1 95.44 193 VAL A CA 1
ATOM 1583 C C . VAL A 1 193 ? -22.438 7.684 -7.551 1 95.44 193 VAL A C 1
ATOM 1585 O O . VAL A 1 193 ? -22.453 8.852 -7.16 1 95.44 193 VAL A O 1
ATOM 1588 N N . CYS A 1 194 ? -22.438 7.395 -8.781 1 94.88 194 CYS A N 1
ATOM 1589 C CA . CYS A 1 194 ? -22.688 8.328 -9.875 1 94.88 194 CYS A CA 1
ATOM 1590 C C . CYS A 1 194 ? -23.625 7.715 -10.914 1 94.88 194 CYS A C 1
ATOM 1592 O O . CYS A 1 194 ? -23.234 6.793 -11.641 1 94.88 194 CYS A O 1
ATOM 1594 N N . GLY A 1 195 ? -24.797 8.219 -10.938 1 91.12 195 GLY A N 1
ATOM 1595 C CA . GLY A 1 195 ? -25.781 7.559 -11.789 1 91.12 195 GLY A CA 1
ATOM 1596 C C . GLY A 1 195 ? -26.109 6.152 -11.328 1 91.12 195 GLY A C 1
ATOM 1597 O O . GLY A 1 195 ? -26.484 5.938 -10.172 1 91.12 195 GLY A O 1
ATOM 1598 N N . SER A 1 196 ? -25.938 5.227 -12.195 1 87.5 196 SER A N 1
ATOM 1599 C CA . SER A 1 196 ? -26.25 3.84 -11.875 1 87.5 196 SER A CA 1
ATOM 1600 C C . SER A 1 196 ? -25.016 3.074 -11.438 1 87.5 196 SER A C 1
ATOM 1602 O O . SER A 1 196 ? -25.109 1.924 -11 1 87.5 196 SER A O 1
ATOM 1604 N N . THR A 1 197 ? -23.891 3.742 -11.492 1 89.25 197 THR A N 1
ATOM 1605 C CA . THR A 1 197 ? -22.625 3.068 -11.188 1 89.25 197 THR A CA 1
ATOM 1606 C C . THR A 1 197 ? -22.234 3.314 -9.734 1 89.25 197 THR A C 1
ATOM 1608 O O . THR A 1 197 ? -22.406 4.418 -9.219 1 89.25 197 THR A O 1
ATOM 1611 N N . THR A 1 198 ? -21.766 2.26 -9.125 1 90.81 198 THR A N 1
ATOM 1612 C CA . THR A 1 198 ? -21.328 2.33 -7.734 1 90.81 198 THR A CA 1
ATOM 1613 C C . THR A 1 198 ? -19.938 1.746 -7.582 1 90.81 198 THR A C 1
ATOM 1615 O O . THR A 1 198 ? -19.578 0.782 -8.266 1 90.81 198 THR A O 1
ATOM 1618 N N . ILE A 1 199 ? -19.094 2.357 -6.785 1 91.25 199 ILE A N 1
ATOM 1619 C CA . ILE A 1 199 ? -17.766 1.847 -6.488 1 91.25 199 ILE A CA 1
ATOM 1620 C C . ILE A 1 199 ? -17.5 1.947 -4.988 1 91.25 199 ILE A C 1
ATOM 1622 O O . ILE A 1 199 ? -17.984 2.867 -4.324 1 91.25 199 ILE A O 1
ATOM 1626 N N . ASP A 1 200 ? -16.766 0.992 -4.469 1 92 200 ASP A N 1
ATOM 1627 C CA . ASP A 1 200 ? -16.328 1.032 -3.08 1 92 200 ASP A CA 1
ATOM 1628 C C . ASP A 1 200 ? -15.367 2.195 -2.842 1 92 200 ASP A C 1
ATOM 1630 O O . ASP A 1 200 ? -14.539 2.508 -3.699 1 92 200 ASP A O 1
ATOM 1634 N N . GLY A 1 201 ? -15.531 2.828 -1.674 1 93.94 201 GLY A N 1
ATOM 1635 C CA . GLY A 1 201 ? -14.711 3.986 -1.366 1 93.94 201 GLY A CA 1
ATOM 1636 C C . GLY A 1 201 ? -13.227 3.691 -1.42 1 93.94 201 GLY A C 1
ATOM 1637 O O . GLY A 1 201 ? -12.445 4.488 -1.949 1 93.94 201 GLY A O 1
ATOM 1638 N N . TYR A 1 202 ? -12.82 2.635 -0.898 1 91.25 202 TYR A N 1
ATOM 1639 C CA . TYR A 1 202 ? -11.414 2.256 -0.902 1 91.25 202 TYR A CA 1
ATOM 1640 C C . TYR A 1 202 ? -10.922 1.994 -2.32 1 91.25 202 TYR A C 1
ATOM 1642 O O . TYR A 1 202 ? -9.828 2.416 -2.691 1 91.25 202 TYR A O 1
ATOM 1650 N N . ALA A 1 203 ? -11.711 1.254 -3.094 1 91.19 203 ALA A N 1
ATOM 1651 C CA . ALA A 1 203 ? -11.367 0.996 -4.488 1 91.19 203 ALA A CA 1
ATOM 1652 C C . ALA A 1 203 ? -11.203 2.301 -5.262 1 91.19 203 ALA A C 1
ATOM 1654 O O . ALA A 1 203 ? -10.289 2.434 -6.086 1 91.19 203 ALA A O 1
ATOM 1655 N N . PHE A 1 204 ? -12.039 3.152 -4.984 1 93.81 204 PHE A N 1
ATOM 1656 C CA . PHE A 1 204 ? -11.969 4.465 -5.617 1 93.81 204 PHE A CA 1
ATOM 1657 C C . PHE A 1 204 ? -10.633 5.141 -5.32 1 93.81 204 PHE A C 1
ATOM 1659 O O . PHE A 1 204 ? -9.977 5.645 -6.234 1 93.81 204 PHE A O 1
ATOM 1666 N N . CYS A 1 205 ? -10.242 5.141 -4.078 1 93.06 205 CYS A N 1
ATOM 1667 C CA . CYS A 1 205 ? -9.016 5.801 -3.658 1 93.06 205 CYS A CA 1
ATOM 1668 C C . CYS A 1 205 ? -7.793 5.141 -4.289 1 93.06 205 CYS A C 1
ATOM 1670 O O . CYS A 1 205 ? -6.922 5.82 -4.828 1 93.06 205 CYS A O 1
ATOM 1672 N N . LEU A 1 206 ? -7.77 3.852 -4.293 1 90 206 LEU A N 1
ATOM 1673 C CA . LEU A 1 206 ? -6.648 3.123 -4.875 1 90 206 LEU A CA 1
ATOM 1674 C C . LEU A 1 206 ? -6.566 3.367 -6.379 1 90 206 LEU A C 1
ATOM 1676 O O . LEU A 1 206 ? -5.473 3.512 -6.93 1 90 206 LEU A O 1
ATOM 1680 N N . GLY A 1 207 ? -7.715 3.385 -6.977 1 90.25 207 GLY A N 1
ATOM 1681 C CA . GLY A 1 207 ? -7.75 3.648 -8.406 1 90.25 207 GLY A CA 1
ATOM 1682 C C . GLY A 1 207 ? -7.23 5.027 -8.773 1 90.25 207 GLY A C 1
ATOM 1683 O O . GLY A 1 207 ? -6.422 5.164 -9.695 1 90.25 207 GLY A O 1
ATOM 1684 N N . VAL A 1 208 ? -7.68 5.969 -8.039 1 90.62 208 VAL A N 1
ATOM 1685 C CA . VAL A 1 208 ? -7.266 7.344 -8.297 1 90.62 208 VAL A CA 1
ATOM 1686 C C . VAL A 1 208 ? -5.766 7.488 -8.062 1 90.62 208 VAL A C 1
ATOM 1688 O O . VAL A 1 208 ? -5.066 8.133 -8.852 1 90.62 208 VAL A O 1
ATOM 1691 N N . LYS A 1 209 ? -5.27 6.93 -7.023 1 86.31 209 LYS A N 1
ATOM 1692 C CA . LYS A 1 209 ? -3.844 6.996 -6.711 1 86.31 209 LYS A CA 1
ATOM 1693 C C . LYS A 1 209 ? -3.014 6.273 -7.77 1 86.31 209 LYS A C 1
ATOM 1695 O O . LYS A 1 209 ? -1.925 6.727 -8.125 1 86.31 209 LYS A O 1
ATOM 1700 N N . SER A 1 210 ? -3.506 5.199 -8.227 1 84.38 210 SER A N 1
ATOM 1701 C CA . SER A 1 210 ? -2.789 4.402 -9.211 1 84.38 210 SER A CA 1
ATOM 1702 C C . SER A 1 210 ? -2.668 5.141 -10.539 1 84.38 210 SER A C 1
ATOM 1704 O O . SER A 1 210 ? -1.706 4.941 -11.281 1 84.38 210 SER A O 1
ATOM 1706 N N . LEU A 1 211 ? -3.605 5.934 -10.867 1 82.69 211 LEU A N 1
ATOM 1707 C CA . LEU A 1 211 ? -3.625 6.66 -12.133 1 82.69 211 LEU A CA 1
ATOM 1708 C C . LEU A 1 211 ? -2.578 7.77 -12.141 1 82.69 211 LEU A C 1
ATOM 1710 O O . LEU A 1 211 ? -2.211 8.273 -13.203 1 82.69 211 LEU A O 1
ATOM 1714 N N . LYS A 1 212 ? -1.858 8.062 -11.055 1 74.81 212 LYS A N 1
ATOM 1715 C CA . LYS A 1 212 ? -0.808 9.062 -10.914 1 74.81 212 LYS A CA 1
ATOM 1716 C C . LYS A 1 212 ? -1.111 10.297 -11.758 1 74.81 212 LYS A C 1
ATOM 1718 O O . LYS A 1 212 ? -0.256 10.766 -12.516 1 74.81 212 LYS A O 1
ATOM 1723 N N . LEU A 1 213 ? -2.33 10.633 -11.672 1 69.94 213 LEU A N 1
ATOM 1724 C CA . LEU A 1 213 ? -2.711 11.797 -12.453 1 69.94 213 LEU A CA 1
ATOM 1725 C C . LEU A 1 213 ? -2.02 13.055 -11.938 1 69.94 213 LEU A C 1
ATOM 1727 O O . LEU A 1 213 ? -1.762 13.172 -10.734 1 69.94 213 LEU A O 1
ATOM 1731 N N . PHE A 1 214 ? -1.245 13.734 -12.734 1 59.38 214 PHE A N 1
ATOM 1732 C CA . PHE A 1 214 ? -0.579 14.984 -12.391 1 59.38 214 PHE A CA 1
ATOM 1733 C C . PHE A 1 214 ? -1.585 16.016 -11.875 1 59.38 214 PHE A C 1
ATOM 1735 O O . PHE A 1 214 ? -2.275 16.656 -12.664 1 59.38 214 PHE A O 1
ATOM 1742 N N . TYR A 1 215 ? -1.973 15.82 -10.672 1 56.62 215 TYR A N 1
ATOM 1743 C CA . TYR A 1 215 ? -2.994 16.672 -10.07 1 56.62 215 TYR A CA 1
ATOM 1744 C C . TYR A 1 215 ? -2.465 18.078 -9.836 1 56.62 215 TYR A C 1
ATOM 1746 O O . TYR A 1 215 ? -3.232 19.047 -9.82 1 56.62 215 TYR A O 1
ATOM 1754 N N . THR A 1 216 ? -1.086 18.312 -9.664 1 53.34 216 THR A N 1
ATOM 1755 C CA . THR A 1 216 ? -0.514 19.578 -9.18 1 53.34 216 THR A CA 1
ATOM 1756 C C . THR A 1 216 ? -0.773 20.703 -10.18 1 53.34 216 THR A C 1
ATOM 1758 O O . THR A 1 216 ? -0.906 21.859 -9.781 1 53.34 216 THR A O 1
ATOM 1761 N N . ASP A 1 217 ? -0.946 20.281 -11.43 1 52.91 217 ASP A N 1
ATOM 1762 C CA . ASP A 1 217 ? -0.994 21.406 -12.359 1 52.91 217 ASP A CA 1
ATOM 1763 C C . ASP A 1 217 ? -2.436 21.781 -12.695 1 52.91 217 ASP A C 1
ATOM 1765 O O . ASP A 1 217 ? -2.68 22.734 -13.438 1 52.91 217 ASP A O 1
ATOM 1769 N N . SER A 1 218 ? -3.318 20.984 -12.094 1 56.22 218 SER A N 1
ATOM 1770 C CA . SER A 1 218 ? -4.676 21.281 -12.547 1 56.22 218 SER A CA 1
ATOM 1771 C C . SER A 1 218 ? -5.461 22.031 -11.477 1 56.22 218 SER A C 1
ATOM 1773 O O . SER A 1 218 ? -5.508 21.609 -10.32 1 56.22 218 SER A O 1
ATOM 1775 N N . SER A 1 219 ? -5.855 23.188 -11.797 1 58.47 219 SER A N 1
ATOM 1776 C CA . SER A 1 219 ? -6.695 24.047 -10.961 1 58.47 219 SER A CA 1
ATOM 1777 C C . SER A 1 219 ? -7.895 23.266 -10.414 1 58.47 219 SER A C 1
ATOM 1779 O O . SER A 1 219 ? -8.547 22.516 -11.148 1 58.47 219 SER A O 1
ATOM 1781 N N . GLY A 1 220 ? -8.133 23.172 -9.195 1 60.91 220 GLY A N 1
ATOM 1782 C CA . GLY A 1 220 ? -9.297 22.562 -8.562 1 60.91 220 GLY A CA 1
ATOM 1783 C C . GLY A 1 220 ? -9.016 21.203 -7.969 1 60.91 220 GLY A C 1
ATOM 1784 O O . GLY A 1 220 ? -9.875 20.609 -7.309 1 60.91 220 GLY A O 1
ATOM 1785 N N . LEU A 1 221 ? -7.879 20.703 -8.281 1 68 221 LEU A N 1
ATOM 1786 C CA . LEU A 1 221 ? -7.582 19.359 -7.797 1 68 221 LEU A CA 1
ATOM 1787 C C . LEU A 1 221 ? -6.566 19.406 -6.66 1 68 221 LEU A C 1
ATOM 1789 O O . LEU A 1 221 ? -6.066 18.375 -6.227 1 68 221 LEU A O 1
ATOM 1793 N N . GLU A 1 222 ? -6.328 20.625 -6.168 1 67.19 222 GLU A N 1
ATOM 1794 C CA . GLU A 1 222 ? -5.305 20.797 -5.137 1 67.19 222 GLU A CA 1
ATOM 1795 C C . GLU A 1 222 ? -5.688 20.078 -3.854 1 67.19 222 GLU A C 1
ATOM 1797 O O . GLU A 1 222 ? -4.824 19.531 -3.162 1 67.19 222 GLU A O 1
ATOM 1802 N N . THR A 1 223 ? -7.051 20.016 -3.703 1 72.38 223 THR A N 1
ATOM 1803 C CA . THR A 1 223 ? -7.527 19.484 -2.43 1 72.38 223 THR A CA 1
ATOM 1804 C C . THR A 1 223 ? -7.926 18.031 -2.572 1 72.38 223 THR A C 1
ATOM 1806 O O . THR A 1 223 ? -8.305 17.375 -1.59 1 72.38 223 THR A O 1
ATOM 1809 N N . LEU A 1 224 ? -7.801 17.5 -3.719 1 82.94 224 LEU A N 1
ATOM 1810 C CA . LEU A 1 224 ? -8.336 16.172 -4.004 1 82.94 224 LEU A CA 1
ATOM 1811 C C . LEU A 1 224 ? -7.602 15.109 -3.201 1 82.94 224 LEU A C 1
ATOM 1813 O O . LEU A 1 224 ? -8.227 14.203 -2.648 1 82.94 224 LEU A O 1
ATOM 1817 N N . LEU A 1 225 ? -6.379 15.32 -3.062 1 80.31 225 LEU A N 1
ATOM 1818 C CA . LEU A 1 225 ? -5.57 14.297 -2.406 1 80.31 225 LEU A CA 1
ATOM 1819 C C . LEU A 1 225 ? -5.938 14.18 -0.932 1 80.31 225 LEU A C 1
ATOM 1821 O O . LEU A 1 225 ? -5.938 13.078 -0.375 1 80.31 225 LEU A O 1
ATOM 1825 N N . SER A 1 226 ? -6.27 15.312 -0.375 1 83.06 226 SER A N 1
ATOM 1826 C CA . SER A 1 226 ? -6.625 15.281 1.04 1 83.06 226 SER A CA 1
ATOM 1827 C C . SER A 1 226 ? -7.926 14.516 1.264 1 83.06 226 SER A C 1
ATOM 1829 O O . SER A 1 226 ? -8.047 13.75 2.223 1 83.06 226 SER A O 1
ATOM 1831 N N . VAL A 1 227 ? -8.859 14.734 0.394 1 89.81 227 VAL A N 1
ATOM 1832 C CA . VAL A 1 227 ? -10.141 14.047 0.54 1 89.81 227 VAL A CA 1
ATOM 1833 C C . VAL A 1 227 ? -9.953 12.547 0.293 1 89.81 227 VAL A C 1
ATOM 1835 O O . VAL A 1 227 ? -10.547 11.719 0.99 1 89.81 227 VAL A O 1
ATOM 1838 N N . ILE A 1 228 ? -9.156 12.219 -0.667 1 90.88 228 ILE A N 1
ATOM 1839 C CA . ILE A 1 228 ? -8.875 10.82 -0.989 1 90.88 228 ILE A CA 1
ATOM 1840 C C . ILE A 1 228 ? -8.234 10.133 0.212 1 90.88 228 ILE A C 1
ATOM 1842 O O . ILE A 1 228 ? -8.609 9.016 0.567 1 90.88 228 ILE A O 1
ATOM 1846 N N . ASP A 1 229 ? -7.34 10.836 0.837 1 88.38 229 ASP A N 1
ATOM 1847 C CA . ASP A 1 229 ? -6.684 10.273 2.016 1 88.38 229 ASP A CA 1
ATOM 1848 C C . ASP A 1 229 ? -7.68 10.047 3.146 1 88.38 229 ASP A C 1
ATOM 1850 O O . ASP A 1 229 ? -7.598 9.047 3.863 1 88.38 229 ASP A O 1
ATOM 1854 N N . ILE A 1 230 ? -8.562 10.977 3.262 1 92.31 230 ILE A N 1
ATOM 1855 C CA . ILE A 1 230 ? -9.562 10.883 4.32 1 92.31 230 ILE A CA 1
ATOM 1856 C C . ILE A 1 230 ? -10.484 9.695 4.059 1 92.31 230 ILE A C 1
ATOM 1858 O O . ILE A 1 230 ? -10.797 8.93 4.973 1 92.31 230 ILE A O 1
ATOM 1862 N N . ILE A 1 231 ? -10.914 9.516 2.84 1 94.31 231 ILE A N 1
ATOM 1863 C CA . ILE A 1 231 ? -11.781 8.406 2.475 1 94.31 231 ILE A CA 1
ATOM 1864 C C . ILE A 1 231 ? -11.062 7.082 2.729 1 94.31 231 ILE A C 1
ATOM 1866 O O . ILE A 1 231 ? -11.633 6.156 3.309 1 94.31 231 ILE A O 1
ATOM 1870 N N . GLU A 1 232 ? -9.867 7.023 2.316 1 90.56 232 GLU A N 1
ATOM 1871 C CA . GLU A 1 232 ? -9.078 5.797 2.418 1 90.56 232 GLU A CA 1
ATOM 1872 C C . GLU A 1 232 ? -8.93 5.355 3.871 1 90.56 232 GLU A C 1
ATOM 1874 O O . GLU A 1 232 ? -8.906 4.156 4.164 1 90.56 232 GLU A O 1
ATOM 1879 N N . ARG A 1 233 ? -8.938 6.289 4.766 1 89.06 233 ARG A N 1
ATOM 1880 C CA . ARG A 1 233 ? -8.641 5.977 6.16 1 89.06 233 ARG A CA 1
ATOM 1881 C C . ARG A 1 233 ? -9.914 5.91 6.992 1 89.06 233 ARG A C 1
ATOM 1883 O O . ARG A 1 233 ? -9.875 5.582 8.18 1 89.06 233 ARG A O 1
ATOM 1890 N N . ALA A 1 234 ? -10.969 6.188 6.41 1 90.38 234 ALA A N 1
ATOM 1891 C CA . ALA A 1 234 ? -12.227 6.285 7.145 1 90.38 234 ALA A CA 1
ATOM 1892 C C . ALA A 1 234 ? -12.523 4.996 7.902 1 90.38 234 ALA A C 1
ATOM 1894 O O . ALA A 1 234 ? -12.859 5.027 9.086 1 90.38 234 ALA A O 1
ATOM 1895 N N . GLY A 1 235 ? -12.328 3.879 7.277 1 85.94 235 GLY A N 1
ATOM 1896 C CA . GLY A 1 235 ? -12.648 2.592 7.875 1 85.94 235 GLY A CA 1
ATOM 1897 C C . GLY A 1 235 ? -11.617 2.133 8.891 1 85.94 235 GLY A C 1
ATOM 1898 O O . GLY A 1 235 ? -11.867 1.2 9.656 1 85.94 235 GLY A O 1
ATOM 1899 N N . LEU A 1 236 ? -10.492 2.787 8.977 1 85.06 236 LEU A N 1
ATOM 1900 C CA . LEU A 1 236 ? -9.406 2.385 9.852 1 85.06 236 LEU A CA 1
ATOM 1901 C C . LEU A 1 236 ? -9.547 3.027 11.227 1 85.06 236 LEU A C 1
ATOM 1903 O O . LEU A 1 236 ? -8.992 2.533 12.211 1 85.06 236 LEU A O 1
ATOM 1907 N N . ARG A 1 237 ? -10.273 4.062 11.25 1 80.62 237 ARG A N 1
ATOM 1908 C CA . ARG A 1 237 ? -10.383 4.828 12.484 1 80.62 237 ARG A CA 1
ATOM 1909 C C . ARG A 1 237 ? -11.336 4.156 13.469 1 80.62 237 ARG A C 1
ATOM 1911 O O . ARG A 1 237 ? -12.414 3.699 13.078 1 80.62 237 ARG A O 1
ATOM 1918 N N . PRO A 1 238 ? -10.742 3.979 14.68 1 71.88 238 PRO A N 1
ATOM 1919 C CA . PRO A 1 238 ? -11.68 3.469 15.68 1 71.88 238 PRO A CA 1
ATOM 1920 C C . PRO A 1 238 ? -12.867 4.406 15.906 1 71.88 238 PRO A C 1
ATOM 1922 O O . PRO A 1 238 ? -12.703 5.629 15.867 1 71.88 238 PRO A O 1
ATOM 1925 N N . LYS A 1 239 ? -13.914 3.936 15.656 1 64.62 239 LYS A N 1
ATOM 1926 C CA . LYS A 1 239 ? -15.086 4.773 15.891 1 64.62 239 LYS A CA 1
ATOM 1927 C C . LYS A 1 239 ? -15.461 4.793 17.375 1 64.62 239 LYS A C 1
ATOM 1929 O O . LYS A 1 239 ? -15.648 3.74 17.984 1 64.62 239 LYS A O 1
ATOM 1934 N N . PHE A 1 240 ? -14.422 5.637 18.172 1 55.94 240 PHE A N 1
ATOM 1935 C CA . PHE A 1 240 ? -14.367 5.734 19.625 1 55.94 240 PHE A CA 1
ATOM 1936 C C . PHE A 1 240 ? -15.766 5.855 20.219 1 55.94 240 PHE A C 1
ATOM 1938 O O . PHE A 1 240 ? -16.656 6.457 19.609 1 55.94 240 PHE A O 1
ATOM 1945 N N . LYS A 1 241 ? -15.891 4.84 21 1 54.62 241 LYS A N 1
ATOM 1946 C CA . LYS A 1 241 ? -16.969 4.977 21.969 1 54.62 241 LYS A CA 1
ATOM 1947 C C . LYS A 1 241 ? -16.797 6.246 22.812 1 54.62 241 LYS A C 1
ATOM 1949 O O . LYS A 1 241 ? -15.672 6.742 22.969 1 54.62 241 LYS A O 1
ATOM 1954 N N . ALA A 1 242 ? -17.734 7.039 22.938 1 48.97 242 ALA A N 1
ATOM 1955 C CA . ALA A 1 242 ? -17.984 8.211 23.766 1 48.97 242 ALA A CA 1
ATOM 1956 C C . ALA A 1 242 ? -17.078 8.203 25 1 48.97 242 ALA A C 1
ATOM 1958 O O . ALA A 1 242 ? -17.359 7.527 25.984 1 48.97 242 ALA A O 1
ATOM 1959 N N . ASN A 1 243 ? -15.805 7.695 24.906 1 44.56 243 ASN A N 1
ATOM 1960 C CA . ASN A 1 243 ? -15.203 7.836 26.234 1 44.56 243 ASN A CA 1
ATOM 1961 C C . ASN A 1 243 ? -15.273 9.281 26.734 1 44.56 243 ASN A C 1
ATOM 1963 O O . ASN A 1 243 ? -14.859 9.57 27.859 1 44.56 243 ASN A O 1
ATOM 1967 N N . LEU A 1 244 ? -14.734 10.219 25.875 1 46.97 244 LEU A N 1
ATOM 1968 C CA . LEU A 1 244 ? -14.562 11.5 26.547 1 46.97 244 LEU A CA 1
ATOM 1969 C C . LEU A 1 244 ? -15.914 12.047 27.016 1 46.97 244 LEU A C 1
ATOM 1971 O O . LEU A 1 244 ? -16.922 11.914 26.312 1 46.97 244 LEU A O 1
ATOM 1975 N N . SER A 1 245 ? -16.203 12.102 28.297 1 51.72 245 SER A N 1
ATOM 1976 C CA . SER A 1 245 ? -17.375 12.5 29.047 1 51.72 245 SER A CA 1
ATOM 1977 C C . SER A 1 245 ? -18.297 13.391 28.219 1 51.72 245 SER A C 1
ATOM 1979 O O . SER A 1 245 ? -19.516 13.305 28.344 1 51.72 245 SER A O 1
ATOM 1981 N N . GLU A 1 246 ? -17.766 14.594 27.344 1 62.28 246 GLU A N 1
ATOM 1982 C CA . GLU A 1 246 ? -18.891 15.484 27.094 1 62.28 246 GLU A CA 1
ATOM 1983 C C . GLU A 1 246 ? -19.125 15.664 25.594 1 62.28 246 GLU A C 1
ATOM 1985 O O . GLU A 1 246 ? -20.266 15.883 25.156 1 62.28 246 GLU A O 1
ATOM 1990 N N . ARG A 1 247 ? -18.125 15.43 24.609 1 74.62 247 ARG A N 1
ATOM 1991 C CA . ARG A 1 247 ? -18.406 15.727 23.219 1 74.62 247 ARG A CA 1
ATOM 1992 C C . ARG A 1 247 ? -17.844 14.648 22.297 1 74.62 247 ARG A C 1
ATOM 1994 O O . ARG A 1 247 ? -16.734 14.156 22.516 1 74.62 247 ARG A O 1
ATOM 2001 N N . PHE A 1 248 ? -18.688 14.172 21.312 1 84.25 248 PHE A N 1
ATOM 2002 C CA . PHE A 1 248 ? -18.234 13.219 20.312 1 84.25 248 PHE A CA 1
ATOM 2003 C C . PHE A 1 248 ? -17.344 13.898 19.281 1 84.25 248 PHE A C 1
ATOM 2005 O O . PHE A 1 248 ? -17.672 14.969 18.766 1 84.25 248 PHE A O 1
ATOM 2012 N N . SER A 1 249 ? -16.156 13.391 19.062 1 89.56 249 SER A N 1
ATOM 2013 C CA . SER A 1 249 ? -15.242 13.875 18.031 1 89.56 249 SER A CA 1
ATOM 2014 C C . SER A 1 249 ? -14.414 12.734 17.438 1 89.56 249 SER A C 1
ATOM 2016 O O . SER A 1 249 ? -14.195 11.719 18.094 1 89.56 249 SER A O 1
ATOM 2018 N N . LEU A 1 250 ? -14.023 12.828 16.234 1 90.31 250 LEU A N 1
ATOM 2019 C CA . LEU A 1 250 ? -13.234 11.812 15.539 1 90.31 250 LEU A CA 1
ATOM 2020 C C . LEU A 1 250 ? -11.766 11.891 15.953 1 90.31 250 LEU A C 1
ATOM 2022 O O . LEU A 1 250 ? -10.992 10.969 15.688 1 90.31 250 LEU A O 1
ATOM 2026 N N . GLN A 1 251 ? -11.328 12.961 16.562 1 87.62 251 GLN A N 1
ATOM 2027 C CA . GLN A 1 251 ? -9.984 13.148 17.109 1 87.62 251 GLN A CA 1
ATOM 2028 C C . GLN A 1 251 ? -8.922 12.953 16.031 1 87.62 251 GLN A C 1
ATOM 2030 O O . GLN A 1 251 ? -7.953 12.211 16.234 1 87.62 251 GLN A O 1
ATOM 2035 N N . ILE A 1 252 ? -9.086 13.617 14.961 1 88.62 252 ILE A N 1
ATOM 2036 C CA . ILE A 1 252 ? -8.188 13.445 13.836 1 88.62 252 ILE A CA 1
ATOM 2037 C C . ILE A 1 252 ? -6.957 14.336 14.016 1 88.62 252 ILE A C 1
ATOM 2039 O O . ILE A 1 252 ? -5.824 13.844 14.016 1 88.62 252 ILE A O 1
ATOM 2043 N N . ARG A 1 253 ? -7.219 15.703 14.164 1 89.88 253 ARG A N 1
ATOM 2044 C CA . ARG A 1 253 ? -6.172 16.703 14.367 1 89.88 253 ARG A CA 1
ATOM 2045 C C . ARG A 1 253 ? -6.699 17.891 15.156 1 89.88 253 ARG A C 1
ATOM 2047 O O . ARG A 1 253 ? -7.91 18.078 15.289 1 89.88 253 ARG A O 1
ATOM 2054 N N . PRO A 1 254 ? -5.707 18.641 15.688 1 91.44 254 PRO A N 1
ATOM 2055 C CA . PRO A 1 254 ? -6.188 19.859 16.328 1 91.44 254 PRO A CA 1
ATOM 2056 C C . PRO A 1 254 ? -6.91 20.797 15.367 1 91.44 254 PRO A C 1
ATOM 2058 O O . PRO A 1 254 ? -6.598 20.828 14.172 1 91.44 254 PRO A O 1
ATOM 2061 N N . LEU A 1 255 ? -7.867 21.531 15.859 1 94.06 255 LEU A N 1
ATOM 2062 C CA . LEU A 1 255 ? -8.742 22.359 15.047 1 94.06 255 LEU A CA 1
ATOM 2063 C C . LEU A 1 255 ? -7.926 23.328 14.188 1 94.06 255 LEU A C 1
ATOM 2065 O O . LEU A 1 255 ? -8.219 23.5 13 1 94.06 255 LEU A O 1
ATOM 2069 N N . ALA A 1 256 ? -6.879 23.953 14.742 1 92.88 256 ALA A N 1
ATOM 2070 C CA . ALA A 1 256 ? -6.066 24.922 14.016 1 92.88 256 ALA A CA 1
ATOM 2071 C C . ALA A 1 256 ? -5.422 24.281 12.789 1 92.88 256 ALA A C 1
ATOM 2073 O O . ALA A 1 256 ? -5.367 24.891 11.719 1 92.88 256 ALA A O 1
ATOM 2074 N N . GLU A 1 257 ? -5 23.125 12.969 1 91.75 257 GLU A N 1
ATOM 2075 C CA . GLU A 1 257 ? -4.379 22.422 11.859 1 91.75 257 GLU A CA 1
ATOM 2076 C C . GLU A 1 257 ? -5.41 22.078 10.789 1 91.75 257 GLU A C 1
ATOM 2078 O O . GLU A 1 257 ? -5.125 22.156 9.594 1 91.75 257 GLU A O 1
ATOM 2083 N N . LEU A 1 258 ? -6.523 21.609 11.234 1 94.12 258 LEU A N 1
ATOM 2084 C CA . LEU A 1 258 ? -7.59 21.297 10.289 1 94.12 258 LEU A CA 1
ATOM 2085 C C . LEU A 1 258 ? -7.969 22.516 9.453 1 94.12 258 LEU A C 1
ATOM 2087 O O . LEU A 1 258 ? -8.172 22.391 8.242 1 94.12 258 LEU A O 1
ATOM 2091 N N . ILE A 1 259 ? -8.039 23.562 10.117 1 93.88 259 ILE A N 1
ATOM 2092 C CA . ILE A 1 259 ? -8.375 24.797 9.406 1 93.88 259 ILE A CA 1
ATOM 2093 C C . ILE A 1 259 ? -7.285 25.109 8.383 1 93.88 259 ILE A C 1
ATOM 2095 O O . ILE A 1 259 ? -7.582 25.422 7.23 1 93.88 259 ILE A O 1
ATOM 2099 N N . ASP A 1 260 ? -6.047 24.969 8.781 1 91.69 260 ASP A N 1
ATOM 2100 C CA . ASP A 1 260 ? -4.93 25.266 7.887 1 91.69 260 ASP A CA 1
ATOM 2101 C C . ASP A 1 260 ? -4.977 24.359 6.648 1 91.69 260 ASP A C 1
ATOM 2103 O O . ASP A 1 260 ? -4.566 24.781 5.562 1 91.69 260 ASP A O 1
ATOM 2107 N N . MET A 1 261 ? -5.539 23.312 6.82 1 89.94 261 MET A N 1
ATOM 2108 C CA . MET A 1 261 ? -5.562 22.344 5.727 1 89.94 261 MET A CA 1
ATOM 2109 C C . MET A 1 261 ? -6.73 22.609 4.785 1 89.94 261 MET A C 1
ATOM 2111 O O . MET A 1 261 ? -6.645 22.328 3.588 1 89.94 261 MET A O 1
ATOM 2115 N N . PHE A 1 262 ? -7.875 23.25 5.355 1 92.5 262 PHE A N 1
ATOM 2116 C CA . PHE A 1 262 ? -9.086 23.094 4.562 1 92.5 262 PHE A CA 1
ATOM 2117 C C . PHE A 1 262 ? -9.844 24.406 4.441 1 92.5 262 PHE A C 1
ATOM 2119 O O . PHE A 1 262 ? -10.938 24.453 3.875 1 92.5 262 PHE A O 1
ATOM 2126 N N . TYR A 1 263 ? -9.375 25.516 4.902 1 89.69 263 TYR A N 1
ATOM 2127 C CA . TYR A 1 263 ? -10.156 26.734 5.004 1 89.69 263 TYR A CA 1
ATOM 2128 C C . TYR A 1 263 ? -10.508 27.281 3.623 1 89.69 263 TYR A C 1
ATOM 2130 O O . TYR A 1 263 ? -11.383 28.125 3.486 1 89.69 263 TYR A O 1
ATOM 2138 N N . THR A 1 264 ? -9.844 26.781 2.535 1 88.19 264 THR A N 1
ATOM 2139 C CA . THR A 1 264 ? -10.133 27.281 1.193 1 88.19 264 THR A CA 1
ATOM 2140 C C . THR A 1 264 ? -11.281 26.484 0.565 1 88.19 264 THR A C 1
ATOM 2142 O O . THR A 1 264 ? -11.734 26.812 -0.531 1 88.19 264 THR A O 1
ATOM 2145 N N . ARG A 1 265 ? -11.781 25.5 1.174 1 91.5 265 ARG A N 1
ATOM 2146 C CA . ARG A 1 265 ? -12.875 24.703 0.639 1 91.5 265 ARG A CA 1
ATOM 2147 C C . ARG A 1 265 ? -14.18 25.484 0.633 1 91.5 265 ARG A C 1
ATOM 2149 O O . ARG A 1 265 ? -14.32 26.469 1.361 1 91.5 265 ARG A O 1
ATOM 2156 N N . GLN A 1 266 ? -15.117 25 -0.139 1 91.12 266 GLN A N 1
ATOM 2157 C CA . GLN A 1 266 ? -16.328 25.781 -0.392 1 91.12 266 GLN A CA 1
ATOM 2158 C C . GLN A 1 266 ? -17.406 25.469 0.64 1 91.12 266 GLN A C 1
ATOM 2160 O O . GLN A 1 266 ? -17.484 24.344 1.133 1 91.12 266 GLN A O 1
ATOM 2165 N N . ALA A 1 267 ? -18.125 26.453 1.018 1 92.38 267 ALA A N 1
ATOM 2166 C CA . ALA A 1 267 ? -19.297 26.359 1.888 1 92.38 267 ALA A CA 1
ATOM 2167 C C . ALA A 1 267 ? -20.344 27.422 1.536 1 92.38 267 ALA A C 1
ATOM 2169 O O . ALA A 1 267 ? -19.984 28.531 1.159 1 92.38 267 ALA A O 1
ATOM 2170 N N . THR A 1 268 ? -21.578 27.078 1.56 1 90.81 268 THR A N 1
ATOM 2171 C CA . THR A 1 268 ? -22.641 28.047 1.342 1 90.81 268 THR A CA 1
ATOM 2172 C C . THR A 1 268 ? -22.719 29.031 2.506 1 90.81 268 THR A C 1
ATOM 2174 O O . THR A 1 268 ? -22.781 30.25 2.295 1 90.81 268 THR A O 1
ATOM 2177 N N . ASP A 1 269 ? -22.766 28.562 3.676 1 90.56 269 ASP A N 1
ATOM 2178 C CA . ASP A 1 269 ? -22.625 29.359 4.895 1 90.56 269 ASP A CA 1
ATOM 2179 C C . ASP A 1 269 ? -21.172 29.375 5.371 1 90.56 269 ASP A C 1
ATOM 2181 O O . ASP A 1 269 ? -20.625 28.328 5.723 1 90.56 269 ASP A O 1
ATOM 2185 N N . ILE A 1 270 ? -20.562 30.516 5.371 1 90.88 270 ILE A N 1
ATOM 2186 C CA . ILE A 1 270 ? -19.141 30.656 5.652 1 90.88 270 ILE A CA 1
ATOM 2187 C C . ILE A 1 270 ? -18.828 30.062 7.02 1 90.88 270 ILE A C 1
ATOM 2189 O O . ILE A 1 270 ? -17.703 29.578 7.25 1 90.88 270 ILE A O 1
ATOM 2193 N N . ARG A 1 271 ? -19.797 30.078 8 1 93.25 271 ARG A N 1
ATOM 2194 C CA . ARG A 1 271 ? -19.562 29.531 9.336 1 93.25 271 ARG A CA 1
ATOM 2195 C C . ARG A 1 271 ? -19.297 28.031 9.281 1 93.25 271 ARG A C 1
ATOM 2197 O O . ARG A 1 271 ? -18.656 27.469 10.164 1 93.25 271 ARG A O 1
ATOM 2204 N N . ASP A 1 272 ? -19.719 27.438 8.188 1 94.5 272 ASP A N 1
ATOM 2205 C CA . ASP A 1 272 ? -19.547 26 8.023 1 94.5 272 ASP A CA 1
ATOM 2206 C C . ASP A 1 272 ? -18.094 25.625 7.773 1 94.5 272 ASP A C 1
ATOM 2208 O O . ASP A 1 272 ? -17.688 24.484 7.965 1 94.5 272 ASP A O 1
ATOM 2212 N N . LYS A 1 273 ? -17.359 26.562 7.34 1 93.38 273 LYS A N 1
ATOM 2213 C CA . LYS A 1 273 ? -15.938 26.312 7.16 1 93.38 273 LYS A CA 1
ATOM 2214 C C . LYS A 1 273 ? -15.273 25.969 8.492 1 93.38 273 LYS A C 1
ATOM 2216 O O . LYS A 1 273 ? -14.219 25.328 8.516 1 93.38 273 LYS A O 1
ATOM 2221 N N . LEU A 1 274 ? -15.883 26.422 9.508 1 94 274 LEU A N 1
ATOM 2222 C CA . LEU A 1 274 ? -15.391 26.109 10.844 1 94 274 LEU A CA 1
ATOM 2223 C C . LEU A 1 274 ? -16.188 24.969 11.469 1 94 274 LEU A C 1
ATOM 2225 O O . LEU A 1 274 ? -15.609 24 11.977 1 94 274 LEU A O 1
ATOM 2229 N N . PHE A 1 275 ? -17.531 25.016 11.422 1 95.62 275 PHE A N 1
ATOM 2230 C CA . PHE A 1 275 ? -18.391 24.078 12.109 1 95.62 275 PHE A CA 1
ATOM 2231 C C . PHE A 1 275 ? -18.172 22.656 11.586 1 95.62 275 PHE A C 1
ATOM 2233 O O . PHE A 1 275 ? -18.234 21.688 12.352 1 95.62 275 PHE A O 1
ATOM 2240 N N . ALA A 1 276 ? -17.875 22.531 10.344 1 96.56 276 ALA A N 1
ATOM 2241 C CA . ALA A 1 276 ? -17.672 21.219 9.719 1 96.56 276 ALA A CA 1
ATOM 2242 C C . ALA A 1 276 ? -16.422 20.547 10.273 1 96.56 276 ALA A C 1
ATOM 2244 O O . ALA A 1 276 ? -16.281 19.328 10.164 1 96.56 276 ALA A O 1
ATOM 2245 N N . LEU A 1 277 ? -15.555 21.312 10.812 1 96.19 277 LEU A N 1
ATOM 2246 C CA . LEU A 1 277 ? -14.273 20.781 11.25 1 96.19 277 LEU A CA 1
ATOM 2247 C C . LEU A 1 277 ? -14.305 20.453 12.742 1 96.19 277 LEU A C 1
ATOM 2249 O O . LEU A 1 277 ? -13.422 19.75 13.25 1 96.19 277 LEU A O 1
ATOM 2253 N N . LEU A 1 278 ? -15.289 20.906 13.445 1 94.69 278 LEU A N 1
ATOM 2254 C CA . LEU A 1 278 ? -15.367 20.719 14.891 1 94.69 278 LEU A CA 1
ATOM 2255 C C . LEU A 1 278 ? -15.438 19.234 15.25 1 94.69 278 LEU A C 1
ATOM 2257 O O . LEU A 1 278 ? -14.75 18.781 16.172 1 94.69 278 LEU A O 1
ATOM 2261 N N . GLY A 1 279 ? -16.219 18.484 14.5 1 92.81 279 GLY A N 1
ATOM 2262 C CA . GLY A 1 279 ? -16.391 17.078 14.773 1 92.81 279 GLY A CA 1
ATOM 2263 C C . GLY A 1 279 ? -15.156 16.25 14.453 1 92.81 279 GLY A C 1
ATOM 2264 O O . GLY A 1 279 ? -15.086 15.07 14.789 1 92.81 279 GLY A O 1
ATOM 2265 N N . MET A 1 280 ? -14.227 16.844 13.883 1 93.5 280 MET A N 1
ATOM 2266 C CA . MET A 1 280 ? -13 16.156 13.477 1 93.5 280 MET A CA 1
ATOM 2267 C C . MET A 1 280 ? -11.844 16.531 14.398 1 93.5 280 MET A C 1
ATOM 2269 O O . MET A 1 280 ? -10.773 15.914 14.336 1 93.5 280 MET A O 1
ATOM 2273 N N . SER A 1 281 ? -12.008 17.469 15.25 1 93.19 281 SER A N 1
ATOM 2274 C CA . SER A 1 281 ? -10.922 18.062 16.016 1 93.19 281 SER A CA 1
ATOM 2275 C C . SER A 1 281 ? -10.523 17.188 17.203 1 93.19 281 SER A C 1
ATOM 2277 O O . SER A 1 281 ? -11.391 16.578 17.844 1 93.19 281 SER A O 1
ATOM 2279 N N . SER A 1 282 ? -9.258 17.094 17.547 1 89.19 282 SER A N 1
ATOM 2280 C CA . SER A 1 282 ? -8.75 16.297 18.656 1 89.19 282 SER A CA 1
ATOM 2281 C C . SER A 1 282 ? -8.734 17.109 19.953 1 89.19 282 SER A C 1
ATOM 2283 O O . SER A 1 282 ? -8.656 16.547 21.047 1 89.19 282 SER A O 1
ATOM 2285 N N . ASP A 1 283 ? -8.719 18.422 19.812 1 89 283 ASP A N 1
ATOM 2286 C CA . ASP A 1 283 ? -8.836 19.266 21 1 89 283 ASP A CA 1
ATOM 2287 C C . ASP A 1 283 ? -10.297 19.625 21.266 1 89 283 ASP A C 1
ATOM 2289 O O . ASP A 1 283 ? -11.195 19.141 20.578 1 89 283 ASP A O 1
ATOM 2293 N N . ASP A 1 284 ? -10.547 20.344 22.344 1 86.56 284 ASP A N 1
ATOM 2294 C CA . ASP A 1 284 ? -11.922 20.625 22.75 1 86.56 284 ASP A CA 1
ATOM 2295 C C . ASP A 1 284 ? -12.242 22.109 22.594 1 86.56 284 ASP A C 1
ATOM 2297 O O . ASP A 1 284 ? -12.211 22.875 23.562 1 86.56 284 ASP A O 1
ATOM 2301 N N . PRO A 1 285 ? -12.672 22.469 21.422 1 86.94 285 PRO A N 1
ATOM 2302 C CA . PRO A 1 285 ? -13.031 23.859 21.203 1 86.94 285 PRO A CA 1
ATOM 2303 C C . PRO A 1 285 ? -14.266 24.281 22 1 86.94 285 PRO A C 1
ATOM 2305 O O . PRO A 1 285 ? -14.492 25.484 22.203 1 86.94 285 PRO A O 1
ATOM 2308 N N . GLY A 1 286 ? -15.039 23.359 22.453 1 81.19 286 GLY A N 1
ATOM 2309 C CA . GLY A 1 286 ? -16.25 23.656 23.203 1 81.19 286 GLY A CA 1
ATOM 2310 C C . GLY A 1 286 ? -15.977 24.344 24.531 1 81.19 286 GLY A C 1
ATOM 2311 O O . GLY A 1 286 ? -16.766 25.172 24.984 1 81.19 286 GLY A O 1
ATOM 2312 N N . LYS A 1 287 ? -14.93 24.047 25.047 1 77.62 287 LYS A N 1
ATOM 2313 C CA . LYS A 1 287 ? -14.555 24.672 26.312 1 77.62 287 LYS A CA 1
ATOM 2314 C C . LYS A 1 287 ? -14.242 26.156 26.125 1 77.62 287 LYS A C 1
ATOM 2316 O O . LYS A 1 287 ? -14.375 26.953 27.062 1 77.62 287 LYS A O 1
ATOM 2321 N N . ALA A 1 288 ? -13.891 26.484 24.938 1 77.75 288 ALA A N 1
ATOM 2322 C CA . ALA A 1 288 ? -13.609 27.875 24.625 1 77.75 288 ALA A CA 1
ATOM 2323 C C . ALA A 1 288 ? -14.828 28.562 24.016 1 77.75 288 ALA A C 1
ATOM 2325 O O . ALA A 1 288 ? -14.742 29.688 23.531 1 77.75 288 ALA A O 1
ATOM 2326 N N . GLY A 1 289 ? -15.906 27.828 23.969 1 80.94 289 GLY A N 1
ATOM 2327 C CA . GLY A 1 289 ? -17.141 28.422 23.484 1 80.94 289 GLY A CA 1
ATOM 2328 C C . GLY A 1 289 ? -17.359 28.234 22 1 80.94 289 GLY A C 1
ATOM 2329 O O . GLY A 1 289 ? -18.312 28.766 21.438 1 80.94 289 GLY A O 1
ATOM 2330 N N . LEU A 1 290 ? -16.5 27.562 21.391 1 89.06 290 LEU A N 1
ATOM 2331 C CA . LEU A 1 290 ? -16.641 27.344 19.953 1 89.06 290 LEU A CA 1
ATOM 2332 C C . LEU A 1 290 ? -17.562 26.156 19.672 1 89.06 290 LEU A C 1
ATOM 2334 O O . LEU A 1 290 ? -17.125 25 19.672 1 89.06 290 LEU A O 1
ATOM 2338 N N . GLN A 1 291 ? -18.812 26.422 19.469 1 90.19 291 GLN A N 1
ATOM 2339 C CA . GLN A 1 291 ? -19.875 25.469 19.125 1 90.19 291 GLN A CA 1
ATOM 2340 C C . GLN A 1 291 ? -20.719 26 17.969 1 90.19 291 GLN A C 1
ATOM 2342 O O . GLN A 1 291 ? -20.766 27.203 17.719 1 90.19 291 GLN A O 1
ATOM 2347 N N . PRO A 1 292 ? -21.297 25.031 17.359 1 91.81 292 PRO A N 1
ATOM 2348 C CA . PRO A 1 292 ? -22.156 25.5 16.266 1 91.81 292 PRO A CA 1
ATOM 2349 C C . PRO A 1 292 ? -23.281 26.422 16.75 1 91.81 292 PRO A C 1
ATOM 2351 O O . PRO A 1 292 ? -24 26.078 17.688 1 91.81 292 PRO A O 1
ATOM 2354 N N . ASN A 1 293 ? -23.297 27.594 16.266 1 92 293 ASN A N 1
ATOM 2355 C CA . ASN A 1 293 ? -24.297 28.609 16.531 1 92 293 ASN A CA 1
ATOM 2356 C C . ASN A 1 293 ? -24.625 29.422 15.273 1 92 293 ASN A C 1
ATOM 2358 O O . ASN A 1 293 ? -23.938 30.375 14.953 1 92 293 ASN A O 1
ATOM 2362 N N . TYR A 1 294 ? -25.75 29.094 14.703 1 91.06 294 TYR A N 1
ATOM 2363 C CA . TYR A 1 294 ? -26.094 29.75 13.445 1 91.06 294 TYR A CA 1
ATOM 2364 C C . TYR A 1 294 ? -26.812 31.078 13.695 1 91.06 294 TYR A C 1
ATOM 2366 O O . TYR A 1 294 ? -27.219 31.75 12.75 1 91.06 294 TYR A O 1
ATOM 2374 N N . GLU A 1 295 ? -26.938 31.375 14.914 1 91.25 295 GLU A N 1
ATOM 2375 C CA . GLU A 1 295 ? -27.469 32.688 15.258 1 91.25 295 GLU A CA 1
ATOM 2376 C C . GLU A 1 295 ? -26.344 33.719 15.383 1 91.25 295 GLU A C 1
ATOM 2378 O O . GLU A 1 295 ? -26.578 34.906 15.297 1 91.25 295 GLU A O 1
ATOM 2383 N N . ALA A 1 296 ? -25.172 33.25 15.57 1 89.94 296 ALA A N 1
ATOM 2384 C CA . ALA A 1 296 ? -24.016 34.125 15.68 1 89.94 296 ALA A CA 1
ATOM 2385 C C . ALA A 1 296 ? -23.547 34.625 14.305 1 89.94 296 ALA A C 1
ATOM 2387 O O . ALA A 1 296 ? -23.734 33.906 13.305 1 89.94 296 ALA A O 1
ATOM 2388 N N . SER A 1 297 ? -23.016 35.812 14.211 1 89 297 SER A N 1
ATOM 2389 C CA . SER A 1 297 ? -22.438 36.312 12.977 1 89 297 SER A CA 1
ATOM 2390 C C . SER A 1 297 ? -21.062 35.688 12.719 1 89 297 SER A C 1
ATOM 2392 O O . SER A 1 297 ? -20.453 35.125 13.625 1 89 297 SER A O 1
ATOM 2394 N N . TRP A 1 298 ? -20.641 35.781 11.523 1 87.88 298 TRP A N 1
ATOM 2395 C CA . TRP A 1 298 ? -19.328 35.281 11.164 1 87.88 298 TRP A CA 1
ATOM 2396 C C . TRP A 1 298 ? -18.219 35.969 11.953 1 87.88 298 TRP A C 1
ATOM 2398 O O . TRP A 1 298 ? -17.25 35.312 12.367 1 87.88 298 TRP A O 1
ATOM 2408 N N . GLU A 1 299 ? -18.312 37.25 12.18 1 84.62 299 GLU A N 1
ATOM 2409 C CA . GLU A 1 299 ? -17.312 38 12.914 1 84.62 299 GLU A CA 1
ATOM 2410 C C . GLU A 1 299 ? -17.156 37.5 14.344 1 84.62 299 GLU A C 1
ATOM 2412 O O . GLU A 1 299 ? -16.031 37.375 14.844 1 84.62 299 GLU A O 1
ATOM 2417 N N . GLU A 1 300 ? -18.234 37.156 14.867 1 86.88 300 GLU A N 1
ATOM 2418 C CA . GLU A 1 300 ? -18.219 36.625 16.219 1 86.88 300 GLU A CA 1
ATOM 2419 C C . GLU A 1 300 ? -17.547 35.281 16.281 1 86.88 300 GLU A C 1
ATOM 2421 O O . GLU A 1 300 ? -16.734 35 17.172 1 86.88 300 GLU A O 1
ATOM 2426 N N . VAL A 1 301 ? -17.984 34.438 15.32 1 90 301 VAL A N 1
ATOM 2427 C CA . VAL A 1 301 ? -17.422 33.094 15.258 1 90 301 VAL A CA 1
ATOM 2428 C C . VAL A 1 301 ? -15.922 33.188 15 1 90 301 VAL A C 1
ATOM 2430 O O . VAL A 1 301 ? -15.141 32.438 15.609 1 90 301 VAL A O 1
ATOM 2433 N N . PHE A 1 302 ? -15.531 34.031 14.172 1 87.25 302 PHE A N 1
ATOM 2434 C CA . PHE A 1 302 ? -14.125 34.188 13.82 1 87.25 302 PHE A CA 1
ATOM 2435 C C . PHE A 1 302 ? -13.32 34.688 15.008 1 87.25 302 PHE A C 1
ATOM 2437 O O . PHE A 1 302 ? -12.18 34.281 15.211 1 87.25 302 PHE A O 1
ATOM 2444 N N . GLN A 1 303 ? -13.797 35.594 15.688 1 84.75 303 GLN A N 1
ATOM 2445 C CA . GLN A 1 303 ? -13.133 36.094 16.875 1 84.75 303 GLN A CA 1
ATOM 2446 C C . GLN A 1 303 ? -12.891 35 17.891 1 84.75 303 GLN A C 1
ATOM 2448 O O . GLN A 1 303 ? -11.828 34.938 18.516 1 84.75 303 GLN A O 1
ATOM 2453 N N . GLN A 1 304 ? -13.914 34.219 18.031 1 87.81 304 GLN A N 1
ATOM 2454 C CA . GLN A 1 304 ? -13.773 33.094 18.953 1 87.81 304 GLN A CA 1
ATOM 2455 C C . GLN A 1 304 ? -12.68 32.125 18.484 1 87.81 304 GLN A C 1
ATOM 2457 O O . GLN A 1 304 ? -11.93 31.594 19.312 1 87.81 304 GLN A O 1
ATOM 2462 N N . LEU A 1 305 ? -12.656 31.953 17.203 1 90.31 305 LEU A N 1
ATOM 2463 C CA . LEU A 1 305 ? -11.641 31.078 16.625 1 90.31 305 LEU A CA 1
ATOM 2464 C C . LEU A 1 305 ? -10.242 31.625 16.891 1 90.31 305 LEU A C 1
ATOM 2466 O O . LEU A 1 305 ? -9.359 30.891 17.328 1 90.31 305 LEU A O 1
ATOM 2470 N N . VAL A 1 306 ? -10.016 32.875 16.609 1 86.62 306 VAL A N 1
ATOM 2471 C CA . VAL A 1 306 ? -8.711 33.5 16.75 1 86.62 306 VAL A CA 1
ATOM 2472 C C . VAL A 1 306 ? -8.281 33.438 18.219 1 86.62 306 VAL A C 1
ATOM 2474 O O . VAL A 1 306 ? -7.121 33.156 18.531 1 86.62 306 VAL A O 1
ATOM 2477 N N . LYS A 1 307 ? -9.18 33.688 19.062 1 84.81 307 LYS A N 1
ATOM 2478 C CA . LYS A 1 307 ? -8.883 33.625 20.484 1 84.81 307 LYS A CA 1
ATOM 2479 C C . LYS A 1 307 ? -8.492 32.219 20.922 1 84.81 307 LYS A C 1
ATOM 2481 O O . LYS A 1 307 ? -7.617 32.031 21.766 1 84.81 307 LYS A O 1
ATOM 2486 N N . PHE A 1 308 ? -9.203 31.344 20.344 1 89.75 308 PHE A N 1
ATOM 2487 C CA . PHE A 1 308 ? -8.938 29.953 20.656 1 89.75 308 PHE A CA 1
ATOM 2488 C C . PHE A 1 308 ? -7.551 29.531 20.188 1 89.75 308 PHE A C 1
ATOM 2490 O O . PHE A 1 308 ? -6.836 28.812 20.891 1 89.75 308 PHE A O 1
ATOM 2497 N N . VAL A 1 309 ? -7.133 29.953 19 1 88.44 309 VAL A N 1
ATOM 2498 C CA . VAL A 1 309 ? -5.906 29.484 18.375 1 88.44 309 VAL A CA 1
ATOM 2499 C C . VAL A 1 309 ? -4.719 30.312 18.859 1 88.44 309 VAL A C 1
ATOM 2501 O O . VAL A 1 309 ? -3.674 29.766 19.219 1 88.44 309 VAL A O 1
ATOM 2504 N N . LEU A 1 310 ? -4.824 31.625 18.844 1 86.19 310 LEU A N 1
ATOM 2505 C CA . LEU A 1 310 ? -3.693 32.5 19.109 1 86.19 310 LEU A CA 1
ATOM 2506 C C . LEU A 1 310 ? -3.707 33 20.562 1 86.19 310 LEU A C 1
ATOM 2508 O O . LEU A 1 310 ? -2.688 33.438 21.078 1 86.19 310 LEU A O 1
ATOM 2512 N N . GLY A 1 311 ? -4.742 32.938 21.203 1 80.5 311 GLY A N 1
ATOM 2513 C CA . GLY A 1 311 ? -4.809 33.375 22.594 1 80.5 311 GLY A CA 1
ATOM 2514 C C . GLY A 1 311 ? -5.684 34.594 22.781 1 80.5 311 GLY A C 1
ATOM 2515 O O . GLY A 1 311 ? -6.098 35.219 21.812 1 80.5 311 GLY A O 1
ATOM 2516 N N . LYS A 1 312 ? -5.906 35.062 24.031 1 73.88 312 LYS A N 1
ATOM 2517 C CA . LYS A 1 312 ? -6.887 36.094 24.406 1 73.88 312 LYS A CA 1
ATOM 2518 C C . LYS A 1 312 ? -6.363 37.5 24.125 1 73.88 312 LYS A C 1
ATOM 2520 O O . LYS A 1 312 ? -7.145 38.406 23.922 1 73.88 312 LYS A O 1
ATOM 2525 N N . ASP A 1 313 ? -5.145 37.75 24.078 1 70.06 313 ASP A N 1
ATOM 2526 C CA . ASP A 1 313 ? -4.598 39.094 24.047 1 70.06 313 ASP A CA 1
ATOM 2527 C C . ASP A 1 313 ? -4.477 39.594 22.609 1 70.06 313 ASP A C 1
ATOM 2529 O O . ASP A 1 313 ? -3.893 40.656 22.375 1 70.06 313 ASP A O 1
ATOM 2533 N N . ILE A 1 314 ? -5.074 38.938 21.656 1 70.56 314 ILE A N 1
ATOM 2534 C CA . ILE A 1 314 ? -4.93 39.344 20.266 1 70.56 314 ILE A CA 1
ATOM 2535 C C . ILE A 1 314 ? -6.07 40.281 19.875 1 70.56 314 ILE A C 1
ATOM 2537 O O . ILE A 1 314 ? -7.215 40.094 20.281 1 70.56 314 ILE A O 1
ATOM 2541 N N . SER A 1 315 ? -5.676 41.5 19.453 1 65.25 315 SER A N 1
ATOM 2542 C CA . SER A 1 315 ? -6.691 42.438 18.969 1 65.25 315 SER A CA 1
ATOM 2543 C C . SER A 1 315 ? -7.074 42.094 17.531 1 65.25 315 SER A C 1
ATOM 2545 O O . SER A 1 315 ? -6.223 41.75 16.719 1 65.25 315 SER A O 1
ATOM 2547 N N . PHE A 1 316 ? -8.461 41.844 17.312 1 61.09 316 PHE A N 1
ATOM 2548 C CA . PHE A 1 316 ? -8.969 41.375 16.031 1 61.09 316 PHE A CA 1
ATOM 2549 C C . PHE A 1 316 ? -9.93 42.375 15.414 1 61.09 316 PHE A C 1
ATOM 2551 O O . PHE A 1 316 ? -10.672 43.062 16.141 1 61.09 316 PHE A O 1
ATOM 2558 N N . ARG A 1 317 ? -9.664 42.844 14.234 1 58.38 317 ARG A N 1
ATOM 2559 C CA . ARG A 1 317 ? -10.734 43.469 13.469 1 58.38 317 ARG A CA 1
ATOM 2560 C C . ARG A 1 317 ? -11.188 42.594 12.32 1 58.38 317 ARG A C 1
ATOM 2562 O O . ARG A 1 317 ? -10.391 42.219 11.453 1 58.38 317 ARG A O 1
ATOM 2569 N N . ALA A 1 318 ? -12.234 41.656 12.461 1 56.88 318 ALA A N 1
ATOM 2570 C CA . ALA A 1 318 ? -12.672 40.75 11.414 1 56.88 318 ALA A CA 1
ATOM 2571 C C . ALA A 1 318 ? -13.82 41.344 10.602 1 56.88 318 ALA A C 1
ATOM 2573 O O . ALA A 1 318 ? -14.828 41.781 11.164 1 56.88 318 ALA A O 1
ATOM 2574 N N . SER A 1 319 ? -13.734 42.281 9.617 1 53.56 319 SER A N 1
ATOM 2575 C CA . SER A 1 319 ? -14.93 42.656 8.883 1 53.56 319 SER A CA 1
ATOM 2576 C C . SER A 1 319 ? -15.281 41.656 7.805 1 53.56 319 SER A C 1
ATOM 2578 O O . SER A 1 319 ? -16.469 41.406 7.531 1 53.56 319 SER A O 1
ATOM 2580 N N . SER A 1 320 ? -14.461 41.281 6.789 1 60.31 320 SER A N 1
ATOM 2581 C CA . SER A 1 320 ? -14.789 40.562 5.547 1 60.31 320 SER A CA 1
ATOM 2582 C C . SER A 1 320 ? -14.086 39.219 5.461 1 60.31 320 SER A C 1
ATOM 2584 O O . SER A 1 320 ? -13.5 38.75 6.441 1 60.31 320 SER A O 1
ATOM 2586 N N . GLN A 1 321 ? -14.328 38.375 4.414 1 65.88 321 GLN A N 1
ATOM 2587 C CA . GLN A 1 321 ? -13.68 37.125 4.113 1 65.88 321 GLN A CA 1
ATOM 2588 C C . GLN A 1 321 ? -12.156 37.25 4.176 1 65.88 321 GLN A C 1
ATOM 2590 O O . GLN A 1 321 ? -11.438 36.25 4.047 1 65.88 321 GLN A O 1
ATOM 2595 N N . THR A 1 322 ? -11.75 38.375 4.461 1 76.12 322 THR A N 1
ATOM 2596 C CA . THR A 1 322 ? -10.32 38.625 4.609 1 76.12 322 THR A CA 1
ATOM 2597 C C . THR A 1 322 ? -10.023 39.281 5.945 1 76.12 322 THR A C 1
ATOM 2599 O O . THR A 1 322 ? -9.656 40.469 5.98 1 76.12 322 THR A O 1
ATOM 2602 N N . PRO A 1 323 ? -10.133 38.438 6.914 1 79.94 323 PRO A N 1
ATOM 2603 C CA . PRO A 1 323 ? -9.914 39.031 8.227 1 79.94 323 PRO A CA 1
ATOM 2604 C C . PRO A 1 323 ? -8.484 39.562 8.414 1 79.94 323 PRO A C 1
ATOM 2606 O O . PRO A 1 323 ? -7.539 38.938 7.898 1 79.94 323 PRO A O 1
ATOM 2609 N N . ARG A 1 324 ? -8.414 40.688 9.055 1 82 324 ARG A N 1
ATOM 2610 C CA . ARG A 1 324 ? -7.125 41.281 9.406 1 82 324 ARG A CA 1
ATOM 2611 C C . ARG A 1 324 ? -6.844 41.125 10.898 1 82 324 ARG A C 1
ATOM 2613 O O . ARG A 1 324 ? -7.715 41.375 11.727 1 82 324 ARG A O 1
ATOM 2620 N N . ILE A 1 325 ? -5.648 40.594 11.156 1 83.88 325 ILE A N 1
ATOM 2621 C CA . ILE A 1 325 ? -5.246 40.344 12.531 1 83.88 325 ILE A CA 1
ATOM 2622 C C . ILE A 1 325 ? -4.031 41.219 12.875 1 83.88 325 ILE A C 1
ATOM 2624 O O . ILE A 1 325 ? -3.016 41.156 12.18 1 83.88 325 ILE A O 1
ATOM 2628 N N . LYS A 1 326 ? -4.18 42 13.859 1 82.5 326 LYS A N 1
ATOM 2629 C CA . LYS A 1 326 ? -3.039 42.75 14.391 1 82.5 326 LYS A CA 1
ATOM 2630 C C . LYS A 1 326 ? -2.471 42.062 15.625 1 82.5 326 LYS A C 1
ATOM 2632 O O . LYS A 1 326 ? -3.201 41.781 16.578 1 82.5 326 LYS A O 1
ATOM 2637 N N . CYS A 1 327 ? -1.182 41.719 15.484 1 84.06 327 CYS A N 1
ATOM 2638 C CA . CYS A 1 327 ? -0.57 41 16.609 1 84.06 327 CYS A CA 1
ATOM 2639 C C . CYS A 1 327 ? 0.917 41.344 16.703 1 84.06 327 CYS A C 1
ATOM 2641 O O . CYS A 1 327 ? 1.479 41.969 15.812 1 84.06 327 CYS A O 1
ATOM 2643 N N . ARG A 1 328 ? 1.395 41 17.859 1 87.69 328 ARG A N 1
ATOM 2644 C CA . ARG A 1 328 ? 2.836 41.094 18.078 1 87.69 328 ARG A CA 1
ATOM 2645 C C . ARG A 1 328 ? 3.48 39.719 18.062 1 87.69 328 ARG A C 1
ATOM 2647 O O . ARG A 1 328 ? 2.877 38.719 18.516 1 87.69 328 ARG A O 1
ATOM 2654 N N . GLY A 1 329 ? 4.652 39.688 17.406 1 89.44 329 GLY A N 1
ATOM 2655 C CA . GLY A 1 329 ? 5.336 38.406 17.344 1 89.44 329 GLY A CA 1
ATOM 2656 C C . GLY A 1 329 ? 6.812 38.531 17.031 1 89.44 329 GLY A C 1
ATOM 2657 O O . GLY A 1 329 ? 7.344 39.656 16.953 1 89.44 329 GLY A O 1
ATOM 2658 N N . ILE A 1 330 ? 7.465 37.344 16.984 1 90.75 330 ILE A N 1
ATOM 2659 C CA . ILE A 1 330 ? 8.898 37.25 16.734 1 90.75 330 ILE A CA 1
ATOM 2660 C C . ILE A 1 330 ? 9.156 36.469 15.445 1 90.75 330 ILE A C 1
ATOM 2662 O O . ILE A 1 330 ? 8.484 35.469 15.172 1 90.75 330 ILE A O 1
ATOM 2666 N N . VAL A 1 331 ? 10.094 37.031 14.641 1 91.06 331 VAL A N 1
ATOM 2667 C CA . VAL A 1 331 ? 10.531 36.281 13.469 1 91.06 331 VAL A CA 1
ATOM 2668 C C . VAL A 1 331 ? 11.508 35.188 13.883 1 91.06 331 VAL A C 1
ATOM 2670 O O . VAL A 1 331 ? 12.57 35.469 14.43 1 91.06 331 VAL A O 1
ATOM 2673 N N . VAL A 1 332 ? 11.109 34.062 13.609 1 89.69 332 VAL A N 1
ATOM 2674 C CA . VAL A 1 332 ? 11.922 32.906 14.031 1 89.69 332 VAL A CA 1
ATOM 2675 C C . VAL A 1 332 ? 12.891 32.531 12.914 1 89.69 332 VAL A C 1
ATOM 2677 O O . VAL A 1 332 ? 14.039 32.188 13.18 1 89.69 332 VAL A O 1
ATOM 2680 N N . GLY A 1 333 ? 12.328 32.562 11.734 1 89.12 333 GLY A N 1
ATOM 2681 C CA . GLY A 1 333 ? 13.172 32.188 10.609 1 89.12 333 GLY A CA 1
ATOM 2682 C C . GLY A 1 333 ? 12.469 32.281 9.273 1 89.12 333 GLY A C 1
ATOM 2683 O O . GLY A 1 333 ? 11.336 32.781 9.203 1 89.12 333 GLY A O 1
ATOM 2684 N N . GLN A 1 334 ? 13.312 31.906 8.242 1 90.69 334 GLN A N 1
ATOM 2685 C CA . GLN A 1 334 ? 12.797 31.969 6.883 1 90.69 334 GLN A CA 1
ATOM 2686 C C . GLN A 1 334 ? 12.992 30.641 6.164 1 90.69 334 GLN A C 1
ATOM 2688 O O . GLN A 1 334 ? 14.039 30 6.309 1 90.69 334 GLN A O 1
ATOM 2693 N N . ILE A 1 335 ? 11.969 30.312 5.457 1 91.44 335 ILE A N 1
ATOM 2694 C CA . ILE A 1 335 ? 11.992 29.047 4.75 1 91.44 335 ILE A CA 1
ATOM 2695 C C . ILE A 1 335 ? 12.797 29.188 3.457 1 91.44 335 ILE A C 1
ATOM 2697 O O . ILE A 1 335 ? 12.547 30.094 2.664 1 91.44 335 ILE A O 1
ATOM 2701 N N . TYR A 1 336 ? 13.742 28.25 3.285 1 88.94 336 TYR A N 1
ATOM 2702 C CA . TYR A 1 336 ? 14.547 28.422 2.082 1 88.94 336 TYR A CA 1
ATOM 2703 C C . TYR A 1 336 ? 14.297 27.297 1.093 1 88.94 336 TYR A C 1
ATOM 2705 O O . TYR A 1 336 ? 14.602 27.422 -0.095 1 88.94 336 TYR A O 1
ATOM 2713 N N . SER A 1 337 ? 13.789 26.172 1.624 1 90.81 337 SER A N 1
ATOM 2714 C CA . SER A 1 337 ? 13.484 25.094 0.699 1 90.81 337 SER A CA 1
ATOM 2715 C C . SER A 1 337 ? 12.219 24.344 1.117 1 90.81 337 SER A C 1
ATOM 2717 O O . SER A 1 337 ? 11.977 24.156 2.309 1 90.81 337 SER A O 1
ATOM 2719 N N . VAL A 1 338 ? 11.398 24.047 0.088 1 89.81 338 VAL A N 1
ATOM 2720 C CA . VAL A 1 338 ? 10.18 23.297 0.326 1 89.81 338 VAL A CA 1
ATOM 2721 C C . VAL A 1 338 ? 10.078 22.141 -0.674 1 89.81 338 VAL A C 1
ATOM 2723 O O . VAL A 1 338 ? 10.266 22.344 -1.877 1 89.81 338 VAL A O 1
ATOM 2726 N N . ARG A 1 339 ? 9.992 20.938 -0.224 1 82.88 339 ARG A N 1
ATOM 2727 C CA . ARG A 1 339 ? 9.719 19.781 -1.071 1 82.88 339 ARG A CA 1
ATOM 2728 C C . ARG A 1 339 ? 8.328 19.234 -0.814 1 82.88 339 ARG A C 1
ATOM 2730 O O . ARG A 1 339 ? 7.934 19.031 0.337 1 82.88 339 ARG A O 1
ATOM 2737 N N . MET A 1 340 ? 7.617 19.141 -1.98 1 74.88 340 MET A N 1
ATOM 2738 C CA . MET A 1 340 ? 6.223 18.719 -1.828 1 74.88 340 MET A CA 1
ATOM 2739 C C . MET A 1 340 ? 6.008 17.312 -2.387 1 74.88 340 MET A C 1
ATOM 2741 O O . MET A 1 340 ? 6.434 17.016 -3.502 1 74.88 340 MET A O 1
ATOM 2745 N N . ASN A 1 341 ? 5.676 16.328 -1.639 1 62.47 341 ASN A N 1
ATOM 2746 C CA . ASN A 1 341 ? 5.051 15.07 -2.027 1 62.47 341 ASN A CA 1
ATOM 2747 C C . ASN A 1 341 ? 3.668 14.914 -1.405 1 62.47 341 ASN A C 1
ATOM 2749 O O . ASN A 1 341 ? 2.859 15.844 -1.441 1 62.47 341 ASN A O 1
ATOM 2753 N N . SER A 1 342 ? 3.254 13.953 -0.699 1 60.47 342 SER A N 1
ATOM 2754 C CA . SER A 1 342 ? 2.029 13.836 0.086 1 60.47 342 SER A CA 1
ATOM 2755 C C . SER A 1 342 ? 2.117 14.648 1.374 1 60.47 342 SER A C 1
ATOM 2757 O O . SER A 1 342 ? 1.093 15.023 1.947 1 60.47 342 SER A O 1
ATOM 2759 N N . ARG A 1 343 ? 3.4 14.969 1.59 1 70.62 343 ARG A N 1
ATOM 2760 C CA . ARG A 1 343 ? 3.744 15.812 2.729 1 70.62 343 ARG A CA 1
ATOM 2761 C C . ARG A 1 343 ? 4.711 16.922 2.314 1 70.62 343 ARG A C 1
ATOM 2763 O O . ARG A 1 343 ? 5.246 16.906 1.204 1 70.62 343 ARG A O 1
ATOM 2770 N N . GLN A 1 344 ? 4.641 18.016 3.18 1 79.56 344 GLN A N 1
ATOM 2771 C CA . GLN A 1 344 ? 5.543 19.125 2.891 1 79.56 344 GLN A CA 1
ATOM 2772 C C . GLN A 1 344 ? 6.773 19.078 3.791 1 79.56 344 GLN A C 1
ATOM 2774 O O . GLN A 1 344 ? 6.652 19.094 5.016 1 79.56 344 GLN A O 1
ATOM 2779 N N . ARG A 1 345 ? 7.887 18.891 3.105 1 84.81 345 ARG A N 1
ATOM 2780 C CA . ARG A 1 345 ? 9.148 19.016 3.824 1 84.81 345 ARG A CA 1
ATOM 2781 C C . ARG A 1 345 ? 9.727 20.422 3.688 1 84.81 345 ARG A C 1
ATOM 2783 O O . ARG A 1 345 ? 9.992 20.875 2.576 1 84.81 345 ARG A O 1
ATOM 2790 N N . VAL A 1 346 ? 9.867 21.062 4.871 1 89.31 346 VAL A N 1
ATOM 2791 C CA . VAL A 1 346 ? 10.297 22.453 4.871 1 89.31 346 VAL A CA 1
ATOM 2792 C C . VAL A 1 346 ? 11.648 22.578 5.582 1 89.31 346 VAL A C 1
ATOM 2794 O O . VAL A 1 346 ? 11.836 22.016 6.664 1 89.31 346 VAL A O 1
ATOM 2797 N N . ILE A 1 347 ? 12.531 23.25 4.93 1 89.44 347 ILE A N 1
ATOM 2798 C CA . ILE A 1 347 ? 13.828 23.547 5.523 1 89.44 347 ILE A CA 1
ATOM 2799 C C . ILE A 1 347 ? 13.953 25.047 5.766 1 89.44 347 ILE A C 1
ATOM 2801 O O . ILE A 1 347 ? 13.664 25.859 4.871 1 89.44 347 ILE A O 1
ATOM 2805 N N . PHE A 1 348 ? 14.344 25.406 6.98 1 87.75 348 PHE A N 1
ATOM 2806 C CA . PHE A 1 348 ? 14.461 26.828 7.281 1 87.75 348 PHE A CA 1
ATOM 2807 C C . PHE A 1 348 ? 15.672 27.094 8.164 1 87.75 348 PHE A C 1
ATOM 2809 O O . PHE A 1 348 ? 16.234 26.172 8.766 1 87.75 348 PHE A O 1
ATOM 2816 N N . THR A 1 349 ? 16.094 28.281 8.141 1 84.81 349 THR A N 1
ATOM 2817 C CA . THR A 1 349 ? 17.188 28.75 9 1 84.81 349 THR A CA 1
ATOM 2818 C C . THR A 1 349 ? 16.641 29.656 10.102 1 84.81 349 THR A C 1
ATOM 2820 O O . THR A 1 349 ? 15.914 30.609 9.828 1 84.81 349 THR A O 1
ATOM 2823 N N . SER A 1 350 ? 17.016 29.328 11.273 1 83.25 350 SER A N 1
ATOM 2824 C CA . SER A 1 350 ? 16.547 30.109 12.414 1 83.25 350 SER A CA 1
ATOM 2825 C C . SER A 1 350 ? 17.484 31.281 12.695 1 83.25 350 SER A C 1
ATOM 2827 O O . SER A 1 350 ? 18.688 31.203 12.453 1 83.25 350 SER A O 1
ATOM 2829 N N . LYS A 1 351 ? 16.906 32.312 13.18 1 78.44 351 LYS A N 1
ATOM 2830 C CA . LYS A 1 351 ? 17.672 33.5 13.562 1 78.44 351 LYS A CA 1
ATOM 2831 C C . LYS A 1 351 ? 18.281 33.344 14.961 1 78.44 351 LYS A C 1
ATOM 2833 O O . LYS A 1 351 ? 19.234 34.031 15.312 1 78.44 351 LYS A O 1
ATOM 2838 N N . PHE A 1 352 ? 17.594 32.469 15.656 1 75.06 352 PHE A N 1
ATOM 2839 C CA . PHE A 1 352 ? 18.031 32.344 17.047 1 75.06 352 PHE A CA 1
ATOM 2840 C C . PHE A 1 352 ? 18.922 31.125 17.219 1 75.06 352 PHE A C 1
ATOM 2842 O O . PHE A 1 352 ? 18.688 30.094 16.594 1 75.06 352 PHE A O 1
ATOM 2849 N N . GLY A 1 353 ? 20.031 31.312 17.719 1 65.25 353 GLY A N 1
ATOM 2850 C CA . GLY A 1 353 ? 21.016 30.281 17.953 1 65.25 353 GLY A CA 1
ATOM 2851 C C . GLY A 1 353 ? 20.656 29.344 19.094 1 65.25 353 GLY A C 1
ATOM 2852 O O . GLY A 1 353 ? 21.516 28.641 19.625 1 65.25 353 GLY A O 1
ATOM 2853 N N . ASP A 1 354 ? 19.484 29.391 19.453 1 62.78 354 ASP A N 1
ATOM 2854 C CA . ASP A 1 354 ? 19.141 28.484 20.531 1 62.78 354 ASP A CA 1
ATOM 2855 C C . ASP A 1 354 ? 19.297 27.031 20.109 1 62.78 354 ASP A C 1
ATOM 2857 O O . ASP A 1 354 ? 19.156 26.703 18.922 1 62.78 354 ASP A O 1
ATOM 2861 N N . ARG A 1 355 ? 19.703 26.328 20.953 1 55.47 355 ARG A N 1
ATOM 2862 C CA . ARG A 1 355 ? 20.062 24.938 20.766 1 55.47 355 ARG A CA 1
ATOM 2863 C C . ARG A 1 355 ? 18.953 24.203 20 1 55.47 355 ARG A C 1
ATOM 2865 O O . ARG A 1 355 ? 19.25 23.344 19.156 1 55.47 355 ARG A O 1
ATOM 2872 N N . GLU A 1 356 ? 17.828 24.594 20.359 1 61.81 356 GLU A N 1
ATOM 2873 C CA . GLU A 1 356 ? 16.75 23.781 19.766 1 61.81 356 GLU A CA 1
ATOM 2874 C C . GLU A 1 356 ? 16.312 24.344 18.422 1 61.81 356 GLU A C 1
ATOM 2876 O O . GLU A 1 356 ? 15.711 23.641 17.609 1 61.81 356 GLU A O 1
ATOM 2881 N N . LEU A 1 357 ? 16.562 25.656 18.156 1 67.75 357 LEU A N 1
ATOM 2882 C CA . LEU A 1 357 ? 16.141 26.266 16.906 1 67.75 357 LEU A CA 1
ATOM 2883 C C . LEU A 1 357 ? 17.328 26.75 16.094 1 67.75 357 LEU A C 1
ATOM 2885 O O . LEU A 1 357 ? 17.172 27.312 15.008 1 67.75 357 LEU A O 1
ATOM 2889 N N . GLY A 1 358 ? 18.484 26.406 16.672 1 68.31 358 GLY A N 1
ATOM 2890 C CA . GLY A 1 358 ? 19.656 26.953 16.016 1 68.31 358 GLY A CA 1
ATOM 2891 C C . GLY A 1 358 ? 20.016 26.203 14.734 1 68.31 358 GLY A C 1
ATOM 2892 O O . GLY A 1 358 ? 19.75 25.016 14.617 1 68.31 358 GLY A O 1
ATOM 2893 N N . GLY A 1 359 ? 20.359 26.984 13.789 1 75.25 359 GLY A N 1
ATOM 2894 C CA . GLY A 1 359 ? 20.875 26.422 12.547 1 75.25 359 GLY A CA 1
ATOM 2895 C C . GLY A 1 359 ? 19.781 26.062 11.562 1 75.25 359 GLY A C 1
ATOM 2896 O O . GLY A 1 359 ? 18.781 26.781 11.453 1 75.25 359 GLY A O 1
ATOM 2897 N N . THR A 1 360 ? 20.078 25.125 10.734 1 83 360 THR A N 1
ATOM 2898 C CA . THR A 1 360 ? 19.156 24.625 9.711 1 83 360 THR A CA 1
ATOM 2899 C C . THR A 1 360 ? 18.312 23.469 10.25 1 83 360 THR A C 1
ATOM 2901 O O . THR A 1 360 ? 18.859 22.516 10.812 1 83 360 THR A O 1
ATOM 2904 N N . ARG A 1 361 ? 17.047 23.688 10.086 1 84.31 361 ARG A N 1
ATOM 2905 C CA . ARG A 1 361 ? 16.141 22.656 10.578 1 84.31 361 ARG A CA 1
ATOM 2906 C C . ARG A 1 361 ? 15.195 22.188 9.477 1 84.31 361 ARG A C 1
ATOM 2908 O O . ARG A 1 361 ? 14.953 22.906 8.508 1 84.31 361 ARG A O 1
ATOM 2915 N N . GLU A 1 362 ? 14.758 21 9.711 1 87.38 362 GLU A N 1
ATOM 2916 C CA . GLU A 1 362 ? 13.812 20.406 8.766 1 87.38 362 GLU A CA 1
ATOM 2917 C C . GLU A 1 362 ? 12.523 20 9.461 1 87.38 362 GLU A C 1
ATOM 2919 O O . GLU A 1 362 ? 12.555 19.297 10.477 1 87.38 362 GLU A O 1
ATOM 2924 N N . TRP A 1 363 ? 11.414 20.547 8.93 1 87.5 363 TRP A N 1
ATOM 2925 C CA . TRP A 1 363 ? 10.102 20.172 9.445 1 87.5 363 TRP A CA 1
ATOM 2926 C C . TRP A 1 363 ? 9.289 19.438 8.375 1 87.5 363 TRP A C 1
ATOM 2928 O O . TRP A 1 363 ? 9.312 19.812 7.203 1 87.5 363 TRP A O 1
ATOM 2938 N N . THR A 1 364 ? 8.617 18.375 8.789 1 87.12 364 THR A N 1
ATOM 2939 C CA . THR A 1 364 ? 7.598 17.75 7.961 1 87.12 364 THR A CA 1
ATOM 2940 C C . THR A 1 364 ? 6.199 18.172 8.398 1 87.12 364 THR A C 1
ATOM 2942 O O . THR A 1 364 ? 5.793 17.906 9.531 1 87.12 364 THR A O 1
ATOM 2945 N N . LEU A 1 365 ? 5.547 18.844 7.465 1 87.12 365 LEU A N 1
ATOM 2946 C CA . LEU A 1 365 ? 4.234 19.406 7.77 1 87.12 365 LEU A CA 1
ATOM 2947 C C . LEU A 1 365 ? 3.164 18.797 6.863 1 87.12 365 LEU A C 1
ATOM 2949 O O . LEU A 1 365 ? 3.465 18.344 5.758 1 87.12 365 LEU A O 1
ATOM 2953 N N . PRO A 1 366 ? 1.934 18.766 7.406 1 82.44 366 PRO A N 1
ATOM 2954 C CA . PRO A 1 366 ? 0.846 18.344 6.52 1 82.44 366 PRO A CA 1
ATOM 2955 C C . PRO A 1 366 ? 0.598 19.328 5.387 1 82.44 366 PRO A C 1
ATOM 2957 O O . PRO A 1 366 ? 1.052 20.484 5.449 1 82.44 366 PRO A O 1
ATOM 2960 N N . ALA A 1 367 ? -0.122 18.797 4.406 1 81.75 367 ALA A N 1
ATOM 2961 C CA . ALA A 1 367 ? -0.483 19.703 3.311 1 81.75 367 ALA A CA 1
ATOM 2962 C C . ALA A 1 367 ? -1.378 20.828 3.799 1 81.75 367 ALA A C 1
ATOM 2964 O O . ALA A 1 367 ? -2.244 20.625 4.652 1 81.75 367 ALA A O 1
ATOM 2965 N N . SER A 1 368 ? -1.124 22.031 3.404 1 86.06 368 SER A N 1
ATOM 2966 C CA . SER A 1 368 ? -1.913 23.203 3.775 1 86.06 368 SER A CA 1
ATOM 2967 C C . SER A 1 368 ? -2.785 23.672 2.615 1 86.06 368 SER A C 1
ATOM 2969 O O . SER A 1 368 ? -2.545 23.297 1.463 1 86.06 368 SER A O 1
ATOM 2971 N N . ALA A 1 369 ? -3.857 24.344 2.984 1 86.69 369 ALA A N 1
ATOM 2972 C CA . ALA A 1 369 ? -4.766 24.859 1.964 1 86.69 369 ALA A CA 1
ATOM 2973 C C . ALA A 1 369 ? -4.016 25.703 0.94 1 86.69 369 ALA A C 1
ATOM 2975 O O . ALA A 1 369 ? -4.219 25.562 -0.267 1 86.69 369 ALA A O 1
ATOM 2976 N N . LYS A 1 370 ? -3.184 26.594 1.413 1 85 370 LYS A N 1
ATOM 2977 C CA . LYS A 1 370 ? -2.236 27.328 0.571 1 85 370 LYS A CA 1
ATOM 2978 C C . LYS A 1 370 ? -0.819 26.781 0.748 1 85 370 LYS A C 1
ATOM 2980 O O . LYS A 1 370 ? -0.321 26.688 1.871 1 85 370 LYS A O 1
ATOM 2985 N N . PRO A 1 371 ? -0.204 26.406 -0.336 1 84.81 371 PRO A N 1
ATOM 2986 C CA . PRO A 1 371 ? 1.105 25.766 -0.211 1 84.81 371 PRO A CA 1
ATOM 2987 C C . PRO A 1 371 ? 2.168 26.703 0.371 1 84.81 371 PRO A C 1
ATOM 2989 O O . PRO A 1 371 ? 2.176 27.891 0.071 1 84.81 371 PRO A O 1
ATOM 2992 N N . ILE A 1 372 ? 2.973 26.125 1.214 1 89.94 372 ILE A N 1
ATOM 2993 C CA . ILE A 1 372 ? 4.137 26.844 1.742 1 89.94 372 ILE A CA 1
ATOM 2994 C C . ILE A 1 372 ? 5.168 27.031 0.636 1 89.94 372 ILE A C 1
ATOM 2996 O O . ILE A 1 372 ? 5.375 26.141 -0.193 1 89.94 372 ILE A O 1
ATOM 3000 N N . ARG A 1 373 ? 5.766 28.172 0.581 1 90.06 373 ARG A N 1
ATOM 3001 C CA . ARG A 1 373 ? 6.73 28.484 -0.464 1 90.06 373 ARG A CA 1
ATOM 3002 C C . ARG A 1 373 ? 8.062 28.922 0.137 1 90.06 373 ARG A C 1
ATOM 3004 O O . ARG A 1 373 ? 8.156 29.188 1.337 1 90.06 373 ARG A O 1
ATOM 3011 N N . GLU A 1 374 ? 8.953 29 -0.835 1 89.94 374 GLU A N 1
ATOM 3012 C CA . GLU A 1 374 ? 10.25 29.547 -0.442 1 89.94 374 GLU A CA 1
ATOM 3013 C C . GLU A 1 374 ? 10.133 31.031 -0.059 1 89.94 374 GLU A C 1
ATOM 3015 O O . GLU A 1 374 ? 9.383 31.781 -0.689 1 89.94 374 GLU A O 1
ATOM 3020 N N . ARG A 1 375 ? 10.766 31.422 1.068 1 88.75 375 ARG A N 1
ATOM 3021 C CA . ARG A 1 375 ? 10.836 32.781 1.568 1 88.75 375 ARG A CA 1
ATOM 3022 C C . ARG A 1 375 ? 9.695 33.094 2.535 1 88.75 375 ARG A C 1
ATOM 3024 O O . ARG A 1 375 ? 9.594 34.188 3.068 1 88.75 375 ARG A O 1
ATOM 3031 N N . ASP A 1 376 ? 8.867 32.094 2.646 1 93 376 ASP A N 1
ATOM 3032 C CA . ASP A 1 376 ? 7.898 32.25 3.727 1 93 376 ASP A CA 1
ATOM 3033 C C . ASP A 1 376 ? 8.602 32.406 5.074 1 93 376 ASP A C 1
ATOM 3035 O O . ASP A 1 376 ? 9.758 32.031 5.223 1 93 376 ASP A O 1
ATOM 3039 N N . ILE A 1 377 ? 7.844 33.031 6.008 1 93.12 377 ILE A N 1
ATOM 3040 C CA . ILE A 1 377 ? 8.453 33.406 7.273 1 93.12 377 ILE A CA 1
ATOM 3041 C C . ILE A 1 377 ? 7.844 32.594 8.414 1 93.12 377 ILE A C 1
ATOM 3043 O O . ILE A 1 377 ? 6.621 32.5 8.516 1 93.12 377 ILE A O 1
ATOM 3047 N N . ILE A 1 378 ? 8.688 32.031 9.203 1 93 378 ILE A N 1
ATOM 3048 C CA . ILE A 1 378 ? 8.219 31.422 10.438 1 93 378 ILE A CA 1
ATOM 3049 C C . ILE A 1 378 ? 8.188 32.469 11.562 1 93 378 ILE A C 1
ATOM 3051 O O . ILE A 1 378 ? 9.211 33.062 11.891 1 93 378 ILE A O 1
ATOM 3055 N N . CYS A 1 379 ? 7.055 32.656 12.062 1 92.31 379 CYS A N 1
ATOM 3056 C CA . CYS A 1 379 ? 6.883 33.656 13.109 1 92.31 379 CYS A CA 1
ATOM 3057 C C . CYS A 1 379 ? 6.18 33.062 14.32 1 92.31 379 CYS A C 1
ATOM 3059 O O . CYS A 1 379 ? 5.406 32.125 14.188 1 92.31 379 CYS A O 1
ATOM 3061 N N . LEU A 1 380 ? 6.539 33.531 15.438 1 91.06 380 LEU A N 1
ATOM 3062 C CA . LEU A 1 380 ? 5.871 33.156 16.672 1 91.06 380 LEU A CA 1
ATOM 3063 C C . LEU A 1 380 ? 5.086 34.344 17.25 1 91.06 380 LEU A C 1
ATOM 3065 O O . LEU A 1 380 ? 5.676 35.312 17.734 1 91.06 380 LEU A O 1
ATOM 3069 N N . ILE A 1 381 ? 3.84 34.188 17.141 1 89.75 381 ILE A N 1
ATOM 3070 C CA . ILE A 1 381 ? 2.977 35.25 17.688 1 89.75 381 ILE A CA 1
ATOM 3071 C C . ILE A 1 381 ? 3.029 35.188 19.219 1 89.75 381 ILE A C 1
ATOM 3073 O O . ILE A 1 381 ? 3.025 34.094 19.812 1 89.75 381 ILE A O 1
ATOM 3077 N N . TYR A 1 382 ? 3.053 36.344 19.797 1 87.88 382 TYR A N 1
ATOM 3078 C CA . TYR A 1 382 ? 3.203 36.438 21.25 1 87.88 382 TYR A CA 1
ATOM 3079 C C . TYR A 1 382 ? 2.041 35.75 21.969 1 87.88 382 TYR A C 1
ATOM 3081 O O . TYR A 1 382 ? 0.878 36.094 21.719 1 87.88 382 TYR A O 1
ATOM 3089 N N . GLY A 1 383 ? 2.316 34.812 22.797 1 80.31 383 GLY A N 1
ATOM 3090 C CA . GLY A 1 383 ? 1.295 34.125 23.578 1 80.31 383 GLY A CA 1
ATOM 3091 C C . GLY A 1 383 ? 0.785 32.844 22.906 1 80.31 383 GLY A C 1
ATOM 3092 O O . GLY A 1 383 ? 0.076 32.062 23.516 1 80.31 383 GLY A O 1
ATOM 3093 N N . ALA A 1 384 ? 1.111 32.719 21.656 1 86.44 384 ALA A N 1
ATOM 3094 C CA . ALA A 1 384 ? 0.654 31.531 20.922 1 86.44 384 ALA A CA 1
ATOM 3095 C C . ALA A 1 384 ? 1.432 30.297 21.359 1 86.44 384 ALA A C 1
ATOM 3097 O O . ALA A 1 384 ? 2.572 30.391 21.812 1 86.44 384 ALA A O 1
ATOM 3098 N N . SER A 1 385 ? 0.811 29.172 21.203 1 85.75 385 SER A N 1
ATOM 3099 C CA . SER A 1 385 ? 1.423 27.922 21.656 1 85.75 385 SER A CA 1
ATOM 3100 C C . SER A 1 385 ? 2.27 27.312 20.547 1 85.75 385 SER A C 1
ATOM 3102 O O . SER A 1 385 ? 3.094 26.422 20.812 1 85.75 385 SER A O 1
ATOM 3104 N N . THR A 1 386 ? 2.018 27.766 19.328 1 89.69 386 THR A N 1
ATOM 3105 C CA . THR A 1 386 ? 2.771 27.234 18.188 1 89.69 386 THR A CA 1
ATOM 3106 C C . THR A 1 386 ? 3.125 28.344 17.203 1 89.69 386 THR A C 1
ATOM 3108 O O . THR A 1 386 ? 2.447 29.375 17.156 1 89.69 386 THR A O 1
ATOM 3111 N N . PRO A 1 387 ? 4.203 28.094 16.438 1 91.56 387 PRO A N 1
ATOM 3112 C CA . PRO A 1 387 ? 4.562 29.094 15.43 1 91.56 387 PRO A CA 1
ATOM 3113 C C . PRO A 1 387 ? 3.6 29.109 14.25 1 91.56 387 PRO A C 1
ATOM 3115 O O . PRO A 1 387 ? 2.795 28.188 14.086 1 91.56 387 PRO A O 1
ATOM 3118 N N . SER A 1 388 ? 3.662 30.203 13.523 1 93.94 388 SER A N 1
ATOM 3119 C CA . SER A 1 388 ? 2.879 30.391 12.305 1 93.94 388 SER A CA 1
ATOM 3120 C C . SER A 1 388 ? 3.779 30.641 11.094 1 93.94 388 SER A C 1
ATOM 3122 O O . SER A 1 388 ? 4.965 30.938 11.25 1 93.94 388 SER A O 1
ATOM 3124 N N . ILE A 1 389 ? 3.27 30.406 9.977 1 94.88 389 ILE A N 1
ATOM 3125 C CA . ILE A 1 389 ? 3.965 30.719 8.734 1 94.88 389 ILE A CA 1
ATOM 3126 C C . ILE A 1 389 ? 3.213 31.812 7.98 1 94.88 389 ILE A C 1
ATOM 3128 O O . ILE A 1 389 ? 2.016 31.688 7.715 1 94.88 389 ILE A O 1
ATOM 3132 N N . ILE A 1 390 ? 3.93 32.875 7.688 1 93.69 390 ILE A N 1
ATOM 3133 C CA . ILE A 1 390 ? 3.322 34 7 1 93.69 390 ILE A CA 1
ATOM 3134 C C . ILE A 1 390 ? 4.109 34.312 5.73 1 93.69 390 ILE A C 1
ATOM 3136 O O . ILE A 1 390 ? 5.227 33.844 5.547 1 93.69 390 ILE A O 1
ATOM 3140 N N . ARG A 1 391 ? 3.424 35.031 4.828 1 93.75 391 ARG A N 1
ATOM 3141 C CA . ARG A 1 391 ? 4.02 35.406 3.551 1 93.75 391 ARG A CA 1
ATOM 3142 C C . ARG A 1 391 ? 3.998 36.906 3.357 1 93.75 391 ARG A C 1
ATOM 3144 O O . ARG A 1 391 ? 2.98 37.562 3.609 1 93.75 391 ARG A O 1
ATOM 3151 N N . LEU A 1 392 ? 5.219 37.406 3.047 1 86.12 392 LEU A N 1
ATOM 3152 C CA . LEU A 1 392 ? 5.32 38.844 2.766 1 86.12 392 LEU A CA 1
ATOM 3153 C C . LEU A 1 392 ? 4.668 39.188 1.43 1 86.12 392 LEU A C 1
ATOM 3155 O O . LEU A 1 392 ? 5 38.594 0.404 1 86.12 392 LEU A O 1
ATOM 3159 N N . CYS A 1 393 ? 3.676 40 1.576 1 81.5 393 CYS A N 1
ATOM 3160 C CA . CYS A 1 393 ? 3.02 40.531 0.388 1 81.5 393 CYS A CA 1
ATOM 3161 C C . CYS A 1 393 ? 3.338 42.031 0.209 1 81.5 393 CYS A C 1
ATOM 3163 O O . CYS A 1 393 ? 4.188 42.562 0.915 1 81.5 393 CYS A O 1
ATOM 3165 N N . LYS A 1 394 ? 2.672 42.688 -0.74 1 69.81 394 LYS A N 1
ATOM 3166 C CA . LYS A 1 394 ? 2.969 44.062 -1.071 1 69.81 394 LYS A CA 1
ATOM 3167 C C . LYS A 1 394 ? 2.676 45 0.109 1 69.81 394 LYS A C 1
ATOM 3169 O O . LYS A 1 394 ? 3.525 45.812 0.504 1 69.81 394 LYS A O 1
ATOM 3174 N N . ASP A 1 395 ? 1.483 44.906 0.642 1 69.12 395 ASP A N 1
ATOM 3175 C CA . ASP A 1 395 ? 1.086 45.875 1.659 1 69.12 395 ASP A CA 1
ATOM 3176 C C . ASP A 1 395 ? 0.725 45.156 2.971 1 69.12 395 ASP A C 1
ATOM 3178 O O . ASP A 1 395 ? 0.304 45.812 3.93 1 69.12 395 ASP A O 1
ATOM 3182 N N . HIS A 1 396 ? 0.919 43.906 2.959 1 77.25 396 HIS A N 1
ATOM 3183 C CA . HIS A 1 396 ? 0.542 43.188 4.168 1 77.25 396 HIS A CA 1
ATOM 3184 C C . HIS A 1 396 ? 1.24 41.812 4.242 1 77.25 396 HIS A C 1
ATOM 3186 O O . HIS A 1 396 ? 2.057 41.5 3.379 1 77.25 396 HIS A O 1
ATOM 3192 N N . PHE A 1 397 ? 1.088 41.25 5.355 1 88.12 397 PHE A N 1
ATOM 3193 C CA . PHE A 1 397 ? 1.518 39.875 5.504 1 88.12 397 PHE A CA 1
ATOM 3194 C C . PHE A 1 397 ? 0.327 38.938 5.422 1 88.12 397 PHE A C 1
ATOM 3196 O O . PHE A 1 397 ? -0.729 39.188 5.996 1 88.12 397 PHE A O 1
ATOM 3203 N N . SER A 1 398 ? 0.471 37.938 4.617 1 91.44 398 SER A N 1
ATOM 3204 C CA . SER A 1 398 ? -0.594 36.969 4.488 1 91.44 398 SER A CA 1
ATOM 3205 C C . SER A 1 398 ? -0.356 35.75 5.41 1 91.44 398 SER A C 1
ATOM 3207 O O . SER A 1 398 ? 0.772 35.281 5.531 1 91.44 398 SER A O 1
ATOM 3209 N N . MET A 1 399 ? -1.392 35.375 6.074 1 91.81 399 MET A N 1
ATOM 3210 C CA . MET A 1 399 ? -1.322 34.156 6.895 1 91.81 399 MET A CA 1
ATOM 3211 C C . MET A 1 399 ? -1.41 32.906 6.027 1 91.81 399 MET A C 1
ATOM 3213 O O . MET A 1 399 ? -2.377 32.719 5.285 1 91.81 399 MET A O 1
ATOM 3217 N N . ILE A 1 400 ? -0.441 32 6.07 1 92.38 400 ILE A N 1
ATOM 3218 C CA . ILE A 1 400 ? -0.424 30.75 5.297 1 92.38 400 ILE A CA 1
ATOM 3219 C C . ILE A 1 400 ? -0.801 29.578 6.195 1 92.38 400 ILE A C 1
ATOM 3221 O O . ILE A 1 400 ? -1.693 28.797 5.863 1 92.38 400 ILE A O 1
ATOM 3225 N N . VAL A 1 401 ? -0.088 29.469 7.305 1 93.56 401 VAL A N 1
ATOM 3226 C CA . VAL A 1 401 ? -0.345 28.453 8.32 1 93.56 401 VAL A CA 1
ATOM 3227 C C . VAL A 1 401 ? -0.434 29.109 9.695 1 93.56 401 VAL A C 1
ATOM 3229 O O . VAL A 1 401 ? 0.497 29.797 10.125 1 93.56 401 VAL A O 1
ATOM 3232 N N . ILE A 1 402 ? -1.443 28.969 10.391 1 91.94 402 ILE A N 1
ATOM 3233 C CA . ILE A 1 402 ? -1.661 29.672 11.648 1 91.94 402 ILE A CA 1
ATOM 3234 C C . ILE A 1 402 ? -1.018 28.906 12.789 1 91.94 402 ILE A C 1
ATOM 3236 O O . ILE A 1 402 ? -0.623 29.484 13.805 1 91.94 402 ILE A O 1
ATOM 3240 N N . ALA A 1 403 ? -1.001 27.562 12.633 1 90.12 403 ALA A N 1
ATOM 3241 C CA . ALA A 1 403 ? -0.417 26.734 13.688 1 90.12 403 ALA A CA 1
ATOM 3242 C C . ALA A 1 403 ? 0.432 25.609 13.094 1 90.12 403 ALA A C 1
ATOM 3244 O O . ALA A 1 403 ? -0.092 24.703 12.445 1 90.12 403 ALA A O 1
ATOM 3245 N N . VAL A 1 404 ? 1.684 25.641 13.359 1 88.62 404 VAL A N 1
ATOM 3246 C CA . VAL A 1 404 ? 2.598 24.641 12.812 1 88.62 404 VAL A CA 1
ATOM 3247 C C . VAL A 1 404 ? 2.908 23.594 13.875 1 88.62 404 VAL A C 1
ATOM 3249 O O . VAL A 1 404 ? 3.344 23.922 14.984 1 88.62 404 VAL A O 1
ATOM 3252 N N . THR A 1 405 ? 2.631 22.375 13.57 1 82.62 405 THR A N 1
ATOM 3253 C CA . THR A 1 405 ? 3.055 21.234 14.391 1 82.62 405 THR A CA 1
ATOM 3254 C C . THR A 1 405 ? 3.814 20.219 13.547 1 82.62 405 THR A C 1
ATOM 3256 O O . THR A 1 405 ? 3.207 19.406 12.859 1 82.62 405 THR A O 1
ATOM 3259 N N . PRO A 1 406 ? 5.156 20.266 13.664 1 77.38 406 PRO A N 1
ATOM 3260 C CA . PRO A 1 406 ? 5.922 19.312 12.859 1 77.38 406 PRO A CA 1
ATOM 3261 C C . PRO A 1 406 ? 5.637 17.859 13.227 1 77.38 406 PRO A C 1
ATOM 3263 O O . PRO A 1 406 ? 5.453 17.547 14.406 1 77.38 406 PRO A O 1
ATOM 3266 N N . LEU A 1 407 ? 5.574 17 12.25 1 68.38 407 LEU A N 1
ATOM 3267 C CA . LEU A 1 407 ? 5.277 15.586 12.422 1 68.38 407 LEU A CA 1
ATOM 3268 C C . LEU A 1 407 ? 6.512 14.82 12.891 1 68.38 407 LEU A C 1
ATOM 3270 O O . LEU A 1 407 ? 6.391 13.781 13.547 1 68.38 407 LEU A O 1
ATOM 3274 N N . ASN A 1 408 ? 7.766 15.008 12.242 1 60.84 408 ASN A N 1
ATOM 3275 C CA . ASN A 1 408 ? 8.992 14.266 12.5 1 60.84 408 ASN A CA 1
ATOM 3276 C C . ASN A 1 408 ? 9.617 14.656 13.836 1 60.84 408 ASN A C 1
ATOM 3278 O O . ASN A 1 408 ? 10.602 14.047 14.266 1 60.84 408 ASN A O 1
ATOM 3282 N N . GLY A 1 409 ? 9.047 15.531 14.719 1 57.81 409 GLY A N 1
ATOM 3283 C CA . GLY A 1 409 ? 9.922 15.836 15.836 1 57.81 409 GLY A CA 1
ATOM 3284 C C . GLY A 1 409 ? 9.18 16.344 17.047 1 57.81 409 GLY A C 1
ATOM 3285 O O . GLY A 1 409 ? 8.062 16.875 16.938 1 57.81 409 GLY A O 1
ATOM 3286 N N . LEU A 1 410 ? 9.383 15.555 18.172 1 51.66 410 LEU A N 1
ATOM 3287 C CA . LEU A 1 410 ? 9.023 16.078 19.484 1 51.66 410 LEU A CA 1
ATOM 3288 C C . LEU A 1 410 ? 9.523 17.5 19.672 1 51.66 410 LEU A C 1
ATOM 3290 O O . LEU A 1 410 ? 10.711 17.734 19.922 1 51.66 410 LEU A O 1
ATOM 3294 N N . ILE A 1 411 ? 9.195 18.281 18.891 1 55.16 411 ILE A N 1
ATOM 3295 C CA . ILE A 1 411 ? 9.633 19.625 19.281 1 55.16 411 ILE A CA 1
ATOM 3296 C C . ILE A 1 411 ? 9.125 19.953 20.672 1 55.16 411 ILE A C 1
ATOM 3298 O O . ILE A 1 411 ? 7.918 20.094 20.891 1 55.16 411 ILE A O 1
ATOM 3302 N N . ARG A 1 412 ? 9.844 19.562 21.609 1 55.75 412 ARG A N 1
ATOM 3303 C CA . ARG A 1 412 ? 9.641 19.844 23.031 1 55.75 412 ARG A CA 1
ATOM 3304 C C . ARG A 1 412 ? 9.844 21.328 23.328 1 55.75 412 ARG A C 1
ATOM 3306 O O . ARG A 1 412 ? 10.375 21.688 24.391 1 55.75 412 ARG A O 1
ATOM 3313 N N . HIS A 1 413 ? 9.367 22.203 22.359 1 63.66 413 HIS A N 1
ATOM 3314 C CA . HIS A 1 413 ? 9.656 23.578 22.734 1 63.66 413 HIS A CA 1
ATOM 3315 C C . HIS A 1 413 ? 8.453 24.219 23.406 1 63.66 413 HIS A C 1
ATOM 3317 O O . HIS A 1 413 ? 7.312 24.031 22.984 1 63.66 413 HIS A O 1
ATOM 3323 N N . GLU A 1 414 ? 8.688 24.703 24.516 1 78.31 414 GLU A N 1
ATOM 3324 C CA . GLU A 1 414 ? 7.707 25.562 25.156 1 78.31 414 GLU A CA 1
ATOM 3325 C C . GLU A 1 414 ? 7.684 26.953 24.5 1 78.31 414 GLU A C 1
ATOM 3327 O O . GLU A 1 414 ? 8.32 27.875 24.984 1 78.31 414 GLU A O 1
ATOM 3332 N N . TRP A 1 415 ? 6.941 27.125 23.391 1 80.5 415 TRP A N 1
ATOM 3333 C CA . TRP A 1 415 ? 6.926 28.297 22.516 1 80.5 415 TRP A CA 1
ATOM 3334 C C . TRP A 1 415 ? 6.469 29.531 23.281 1 80.5 415 TRP A C 1
ATOM 3336 O O . TRP A 1 415 ? 7.051 30.609 23.141 1 80.5 415 TRP A O 1
ATOM 3346 N N . PRO A 1 416 ? 5.57 29.297 24.219 1 77 416 PRO A N 1
ATOM 3347 C CA . PRO A 1 416 ? 5.172 30.5 24.953 1 77 416 PRO A CA 1
ATOM 3348 C C . PRO A 1 416 ? 6.293 31.047 25.828 1 77 416 PRO A C 1
ATOM 3350 O O . PRO A 1 416 ? 6.453 32.281 25.938 1 77 416 PRO A O 1
ATOM 3353 N N . GLN A 1 417 ? 7.012 30.188 26.297 1 79.5 417 GLN A N 1
ATOM 3354 C CA . GLN A 1 417 ? 8.148 30.625 27.109 1 79.5 417 GLN A CA 1
ATOM 3355 C C . GLN A 1 417 ? 9.227 31.266 26.25 1 79.5 417 GLN A C 1
ATOM 3357 O O . GLN A 1 417 ? 9.883 32.219 26.672 1 79.5 417 GLN A O 1
ATOM 3362 N N . PHE A 1 418 ? 9.266 30.797 25.172 1 81.62 418 PHE A N 1
ATOM 3363 C CA . PHE A 1 418 ? 10.242 31.359 24.234 1 81.62 418 PHE A CA 1
ATOM 3364 C C . PHE A 1 418 ? 9.883 32.781 23.859 1 81.62 418 PHE A C 1
ATOM 3366 O O . PHE A 1 418 ? 10.742 33.656 23.844 1 81.62 418 PHE A O 1
ATOM 3373 N N . SER A 1 419 ? 8.711 33.031 23.578 1 79.94 419 SER A N 1
ATOM 3374 C CA . SER A 1 419 ? 8.281 34.375 23.203 1 79.94 419 SER A CA 1
ATOM 3375 C C . SER A 1 419 ? 8.406 35.344 24.375 1 79.94 419 SER A C 1
ATOM 3377 O O . SER A 1 419 ? 8.711 36.5 24.172 1 79.94 419 SER A O 1
ATOM 3379 N N . ARG A 1 420 ? 8.281 34.812 25.547 1 81.94 420 ARG A N 1
ATOM 3380 C CA . ARG A 1 420 ? 8.391 35.656 26.734 1 81.94 420 ARG A CA 1
ATOM 3381 C C . ARG A 1 420 ? 9.836 36.031 27 1 81.94 420 ARG A C 1
ATOM 3383 O O . ARG A 1 420 ? 10.117 37.125 27.516 1 81.94 420 ARG A O 1
ATOM 3390 N N . SER A 1 421 ? 10.68 35.156 26.594 1 81.12 421 SER A N 1
ATOM 3391 C CA . SER A 1 421 ? 12.094 35.406 26.844 1 81.12 421 SER A CA 1
ATOM 3392 C C . SER A 1 421 ? 12.688 36.312 25.766 1 81.12 421 SER A C 1
ATOM 3394 O O . SER A 1 421 ? 13.75 36.906 25.969 1 81.12 421 SER A O 1
ATOM 3396 N N . LYS A 1 422 ? 11.969 36.562 24.719 1 83.56 422 LYS A N 1
ATOM 3397 C CA . LYS A 1 422 ? 12.516 37.312 23.609 1 83.56 422 LYS A CA 1
ATOM 3398 C C . LYS A 1 422 ? 11.648 38.531 23.312 1 83.56 422 LYS A C 1
ATOM 3400 O O . LYS A 1 422 ? 11.391 38.844 22.141 1 83.56 422 LYS A O 1
ATOM 3405 N N . THR A 1 423 ? 11.273 39.188 24.281 1 83.44 423 THR A N 1
ATOM 3406 C CA . THR A 1 423 ? 10.359 40.312 24.141 1 83.44 423 THR A CA 1
ATOM 3407 C C . THR A 1 423 ? 11.031 41.469 23.422 1 83.44 423 THR A C 1
ATOM 3409 O O . THR A 1 423 ? 10.359 42.312 22.828 1 83.44 423 THR A O 1
ATOM 3412 N N . GLN A 1 424 ? 12.344 41.5 23.422 1 85.5 424 GLN A N 1
ATOM 3413 C CA . GLN A 1 424 ? 13.078 42.594 22.781 1 85.5 424 GLN A CA 1
ATOM 3414 C C . GLN A 1 424 ? 13.039 42.469 21.266 1 85.5 424 GLN A C 1
ATOM 3416 O O . GLN A 1 424 ? 13.375 43.406 20.547 1 85.5 424 GLN A O 1
ATOM 3421 N N . PHE A 1 425 ? 12.555 41.375 20.859 1 87.44 425 PHE A N 1
ATOM 3422 C CA . PHE A 1 425 ? 12.539 41.156 19.422 1 87.44 425 PHE A CA 1
ATOM 3423 C C . PHE A 1 425 ? 11.109 41.156 18.891 1 87.44 425 PHE A C 1
ATOM 3425 O O . PHE A 1 425 ? 10.867 40.75 17.75 1 87.44 425 PHE A O 1
ATOM 3432 N N . LEU A 1 426 ? 10.242 41.594 19.656 1 88.38 426 LEU A N 1
ATOM 3433 C CA . LEU A 1 426 ? 8.836 41.625 19.25 1 88.38 426 LEU A CA 1
ATOM 3434 C C . LEU A 1 426 ? 8.602 42.656 18.156 1 88.38 426 LEU A C 1
ATOM 3436 O O . LEU A 1 426 ? 9.148 43.781 18.219 1 88.38 426 LEU A O 1
ATOM 3440 N N . ARG A 1 427 ? 7.891 42.25 17.156 1 88.81 427 ARG A N 1
ATOM 3441 C CA . ARG A 1 427 ? 7.469 43.125 16.047 1 88.81 427 ARG A CA 1
ATOM 3442 C C . ARG A 1 427 ? 5.949 43.156 15.93 1 88.81 427 ARG A C 1
ATOM 3444 O O . ARG A 1 427 ? 5.266 42.25 16.438 1 88.81 427 ARG A O 1
ATOM 3451 N N . ASP A 1 428 ? 5.426 44.219 15.359 1 84.94 428 ASP A N 1
ATOM 3452 C CA . ASP A 1 428 ? 3.994 44.344 15.094 1 84.94 428 ASP A CA 1
ATOM 3453 C C . ASP A 1 428 ? 3.652 43.812 13.703 1 84.94 428 ASP A C 1
ATOM 3455 O O . ASP A 1 428 ? 4.238 44.219 12.703 1 84.94 428 ASP A O 1
ATOM 3459 N N . PHE A 1 429 ? 2.736 42.906 13.695 1 85.62 429 PHE A N 1
ATOM 3460 C CA . PHE A 1 429 ? 2.326 42.312 12.43 1 85.62 429 PHE A CA 1
ATOM 3461 C C . PHE A 1 429 ? 0.869 42.625 12.125 1 85.62 429 PHE A C 1
ATOM 3463 O O . PHE A 1 429 ? 0.026 42.625 13.023 1 85.62 429 PHE A O 1
ATOM 3470 N N . GLU A 1 430 ? 0.591 43 10.906 1 84.06 430 GLU A N 1
ATOM 3471 C CA . GLU A 1 430 ? -0.757 43 10.344 1 84.06 430 GLU A CA 1
ATOM 3472 C C . GLU A 1 430 ? -0.957 41.844 9.359 1 84.06 430 GLU A C 1
ATOM 3474 O O . GLU A 1 430 ? -0.534 41.938 8.211 1 84.06 430 GLU A O 1
ATOM 3479 N N . LEU A 1 431 ? -1.691 40.906 9.867 1 87.56 431 LEU A N 1
ATOM 3480 C CA . LEU A 1 431 ? -1.827 39.688 9.102 1 87.56 431 LEU A CA 1
ATOM 3481 C C . LEU A 1 431 ? -3.195 39.625 8.43 1 87.56 431 LEU A C 1
ATOM 3483 O O . LEU A 1 431 ? -4.215 39.906 9.055 1 87.56 431 LEU A O 1
ATOM 3487 N N . VAL A 1 432 ? -3.172 39.344 7.141 1 87.5 432 VAL A N 1
ATOM 3488 C CA . VAL A 1 432 ? -4.398 39.094 6.395 1 87.5 432 VAL A CA 1
ATOM 3489 C C . VAL A 1 432 ? -4.586 37.594 6.199 1 87.5 432 VAL A C 1
ATOM 3491 O O . VAL A 1 432 ? -3.689 36.906 5.699 1 87.5 432 VAL A O 1
ATOM 3494 N N . TRP A 1 433 ? -5.695 37.062 6.641 1 88.44 433 TRP A N 1
ATOM 3495 C CA . TRP A 1 433 ? -6.008 35.656 6.488 1 88.44 433 TRP A CA 1
ATOM 3496 C C . TRP A 1 433 ? -7.105 35.438 5.453 1 88.44 433 TRP A C 1
ATOM 3498 O O . TRP A 1 433 ? -8.289 35.406 5.797 1 88.44 433 TRP A O 1
ATOM 3508 N N . ASP A 1 434 ? -6.723 35.188 4.188 1 84.75 434 ASP A N 1
ATOM 3509 C CA . ASP A 1 434 ? -7.652 35.094 3.066 1 84.75 434 ASP A CA 1
ATOM 3510 C C . ASP A 1 434 ? -8.219 33.688 2.965 1 84.75 434 ASP A C 1
ATOM 3512 O O . ASP A 1 434 ? -7.5 32.719 2.613 1 84.75 434 ASP A O 1
ATOM 3516 N N . TRP A 1 435 ? -9.5 33.531 3.23 1 86.06 435 TRP A N 1
ATOM 3517 C CA . TRP A 1 435 ? -10.148 32.219 3.223 1 86.06 435 TRP A CA 1
ATOM 3518 C C . TRP A 1 435 ? -10.758 31.906 1.855 1 86.06 435 TRP A C 1
ATOM 3520 O O . TRP A 1 435 ? -11.383 30.859 1.661 1 86.06 435 TRP A O 1
ATOM 3530 N N . GLU A 1 436 ? -10.562 32.844 0.907 1 77.69 436 GLU A N 1
ATOM 3531 C CA . GLU A 1 436 ? -11.102 32.594 -0.431 1 77.69 436 GLU A CA 1
ATOM 3532 C C . GLU A 1 436 ? -10.117 31.797 -1.283 1 77.69 436 GLU A C 1
ATOM 3534 O O . GLU A 1 436 ? -8.906 31.844 -1.065 1 77.69 436 GLU A O 1
ATOM 3539 N N . SER A 1 437 ? -10.523 30.703 -1.989 1 61.69 437 SER A N 1
ATOM 3540 C CA . SER A 1 437 ? -9.711 29.875 -2.867 1 61.69 437 SER A CA 1
ATOM 3541 C C . SER A 1 437 ? -9.055 30.719 -3.967 1 61.69 437 SER A C 1
ATOM 3543 O O . SER A 1 437 ? -9.734 31.438 -4.684 1 61.69 437 SER A O 1
ATOM 3545 N N . SER A 1 438 ? -8.102 31.594 -3.84 1 51.66 438 SER A N 1
ATOM 3546 C CA . SER A 1 438 ? -7.582 32.375 -4.945 1 51.66 438 SER A CA 1
ATOM 3547 C C . SER A 1 438 ? -6.977 31.5 -6.027 1 51.66 438 SER A C 1
ATOM 3549 O O . SER A 1 438 ? -6.055 30.719 -5.762 1 51.66 438 SER A O 1
ATOM 3551 N N . SER A 1 439 ? -7.688 30.844 -6.945 1 44.66 439 SER A N 1
ATOM 3552 C CA . SER A 1 439 ? -6.969 30.484 -8.164 1 44.66 439 SER A CA 1
ATOM 3553 C C . SER A 1 439 ? -5.953 31.547 -8.547 1 44.66 439 SER A C 1
ATOM 3555 O O . SER A 1 439 ? -5.684 31.766 -9.727 1 44.66 439 SER A O 1
ATOM 3557 N N . GLY A 1 440 ? -5.875 32.625 -7.961 1 39 440 GLY A N 1
ATOM 3558 C CA . GLY A 1 440 ? -5.109 33.688 -8.594 1 39 440 GLY A CA 1
ATOM 3559 C C . GLY A 1 440 ? -3.711 33.25 -8.992 1 39 440 GLY A C 1
ATOM 3560 O O . GLY A 1 440 ? -3.232 32.188 -8.57 1 39 440 GLY A O 1
ATOM 3561 N N . ASP A 1 441 ? -3.104 34.156 -9.969 1 41.09 441 ASP A N 1
ATOM 3562 C CA . ASP A 1 441 ? -1.878 34.25 -10.758 1 41.09 441 ASP A CA 1
ATOM 3563 C C . ASP A 1 441 ? -0.651 33.938 -9.898 1 41.09 441 ASP A C 1
ATOM 3565 O O . ASP A 1 441 ? -0.335 34.688 -8.969 1 41.09 441 ASP A O 1
ATOM 3569 N N . MET A 1 442 ? -0.471 32.812 -9.719 1 39.31 442 MET A N 1
ATOM 3570 C CA . MET A 1 442 ? 0.83 32.312 -9.266 1 39.31 442 MET A CA 1
ATOM 3571 C C . MET A 1 442 ? 1.94 33.281 -9.672 1 39.31 442 MET A C 1
ATOM 3573 O O . MET A 1 442 ? 3.117 33.031 -9.414 1 39.31 442 MET A O 1
ATOM 3577 N N . ARG A 1 443 ? 1.827 33.938 -10.859 1 35.84 443 ARG A N 1
ATOM 3578 C CA . ARG A 1 443 ? 2.967 34.625 -11.461 1 35.84 443 ARG A CA 1
ATOM 3579 C C . ARG A 1 443 ? 3.494 35.719 -10.539 1 35.84 443 ARG A C 1
ATOM 3581 O O . ARG A 1 443 ? 4.191 36.625 -10.984 1 35.84 443 ARG A O 1
ATOM 3588 N N . ASP A 1 444 ? 2.852 35.812 -9.484 1 34.97 444 ASP A N 1
ATOM 3589 C CA . ASP A 1 444 ? 3.402 36.969 -8.781 1 34.97 444 ASP A CA 1
ATOM 3590 C C . ASP A 1 444 ? 4.848 36.688 -8.352 1 34.97 444 ASP A C 1
ATOM 3592 O O . ASP A 1 444 ? 5.164 36.75 -7.16 1 34.97 444 ASP A O 1
ATOM 3596 N N . GLU A 1 445 ? 5.371 35.75 -8.797 1 37.47 445 GLU A N 1
ATOM 3597 C CA . GLU A 1 445 ? 6.809 35.625 -8.57 1 37.47 445 GLU A CA 1
ATOM 3598 C C . GLU A 1 445 ? 7.512 36.969 -8.68 1 37.47 445 GLU A C 1
ATOM 3600 O O . GLU A 1 445 ? 8.477 37.219 -7.961 1 37.47 445 GLU A O 1
ATOM 3605 N N . GLY A 1 446 ? 7.188 37.656 -9.883 1 34.97 446 GLY A N 1
ATOM 3606 C CA . GLY A 1 446 ? 7.906 38.844 -10.344 1 34.97 446 GLY A CA 1
ATOM 3607 C C . GLY A 1 446 ? 7.734 40.031 -9.43 1 34.97 446 GLY A C 1
ATOM 3608 O O . GLY A 1 446 ? 8.25 41.125 -9.703 1 34.97 446 GLY A O 1
ATOM 3609 N N . GLU A 1 447 ? 6.719 40 -8.609 1 36.03 447 GLU A N 1
ATOM 3610 C CA . GLU A 1 447 ? 6.273 41.188 -7.91 1 36.03 447 GLU A CA 1
ATOM 3611 C C . GLU A 1 447 ? 7.238 41.562 -6.793 1 36.03 447 GLU A C 1
ATOM 3613 O O . GLU A 1 447 ? 7 42.531 -6.059 1 36.03 447 GLU A O 1
ATOM 3618 N N . TYR A 1 448 ? 8.008 40.75 -6.453 1 33.94 448 TYR A N 1
ATOM 3619 C CA . TYR A 1 448 ? 8.961 41.281 -5.492 1 33.94 448 TYR A CA 1
ATOM 3620 C C . TYR A 1 448 ? 9.609 42.562 -6.02 1 33.94 448 TYR A C 1
ATOM 3622 O O . TYR A 1 448 ? 9.828 43.5 -5.266 1 33.94 448 TYR A O 1
ATOM 3630 N N . LYS A 1 449 ? 9.883 42.656 -7.316 1 35.78 449 LYS A N 1
ATOM 3631 C CA . LYS A 1 449 ? 10.531 43.812 -7.906 1 35.78 449 LYS A CA 1
ATOM 3632 C C . LYS A 1 449 ? 9.594 45.031 -7.922 1 35.78 449 LYS A C 1
ATOM 3634 O O . LYS A 1 449 ? 10.031 46.156 -7.727 1 35.78 449 LYS A O 1
ATOM 3639 N N . THR A 1 450 ? 8.266 44.812 -8.195 1 34.5 450 THR A N 1
ATOM 3640 C CA . THR A 1 450 ? 7.336 45.938 -8.328 1 34.5 450 THR A CA 1
ATOM 3641 C C . THR A 1 450 ? 6.914 46.469 -6.961 1 34.5 450 THR A C 1
ATOM 3643 O O . THR A 1 450 ? 6.332 47.531 -6.855 1 34.5 450 THR A O 1
ATOM 3646 N N . LEU A 1 451 ? 6.961 45.75 -6.031 1 33.25 451 LEU A N 1
ATOM 3647 C CA . LEU A 1 451 ? 6.629 46.125 -4.664 1 33.25 451 LEU A CA 1
ATOM 3648 C C . LEU A 1 451 ? 7.473 47.312 -4.211 1 33.25 451 LEU A C 1
ATOM 3650 O O . LEU A 1 451 ? 6.992 48.188 -3.473 1 33.25 451 LEU A O 1
ATOM 3654 N N . ILE A 1 452 ? 8.625 47.406 -4.754 1 32.97 452 ILE A N 1
ATOM 3655 C CA . ILE A 1 452 ? 9.539 48.5 -4.496 1 32.97 452 ILE A CA 1
ATOM 3656 C C . ILE A 1 452 ? 8.969 49.812 -5.074 1 32.97 452 ILE A C 1
ATOM 3658 O O . ILE A 1 452 ? 9.055 50.875 -4.453 1 32.97 452 ILE A O 1
ATOM 3662 N N . GLU A 1 453 ? 8.352 49.75 -6.242 1 35.12 453 GLU A N 1
ATOM 3663 C CA . GLU A 1 453 ? 7.93 50.938 -6.953 1 35.12 453 GLU A CA 1
ATOM 3664 C C . GLU A 1 453 ? 6.672 51.562 -6.336 1 35.12 453 GLU A C 1
ATOM 3666 O O . GLU A 1 453 ? 6.527 52.781 -6.27 1 35.12 453 GLU A O 1
ATOM 3671 N N . THR A 1 454 ? 5.723 50.719 -5.98 1 34 454 THR A N 1
ATOM 3672 C CA . THR A 1 454 ? 4.461 51.312 -5.531 1 34 454 THR A CA 1
ATOM 3673 C C . THR A 1 454 ? 4.602 51.906 -4.129 1 34 454 THR A C 1
ATOM 3675 O O . THR A 1 454 ? 3.842 52.781 -3.746 1 34 454 THR A O 1
ATOM 3678 N N . PHE A 1 455 ? 5.348 51.281 -3.287 1 31.72 455 PHE A N 1
ATOM 3679 C CA . PHE A 1 455 ? 5.508 51.969 -2.008 1 31.72 455 PHE A CA 1
ATOM 3680 C C . PHE A 1 455 ? 6 53.406 -2.213 1 31.72 455 PHE A C 1
ATOM 3682 O O . PHE A 1 455 ? 5.73 54.281 -1.389 1 31.72 455 PHE A O 1
ATOM 3689 N N . SER A 1 456 ? 6.734 53.656 -3.277 1 32.03 456 SER A N 1
ATOM 3690 C CA . SER A 1 456 ? 7.176 55 -3.572 1 32.03 456 SER A CA 1
ATOM 3691 C C . SER A 1 456 ? 5.992 55.938 -3.83 1 32.03 456 SER A C 1
ATOM 3693 O O . SER A 1 456 ? 6.09 57.156 -3.645 1 32.03 456 SER A O 1
ATOM 3695 N N . GLN A 1 457 ? 4.98 55.438 -4.625 1 32.25 457 GLN A N 1
ATOM 3696 C CA . GLN A 1 457 ? 4.008 56.438 -5.102 1 32.25 457 GLN A CA 1
ATOM 3697 C C . GLN A 1 457 ? 3.008 56.781 -4.012 1 32.25 457 GLN A C 1
ATOM 3699 O O . GLN A 1 457 ? 2.279 57.781 -4.129 1 32.25 457 GLN A O 1
ATOM 3704 N N . ALA A 1 458 ? 2.701 55.844 -3.156 1 32.75 458 ALA A N 1
ATOM 3705 C CA . ALA A 1 458 ? 1.655 56.219 -2.203 1 32.75 458 ALA A CA 1
ATOM 3706 C C . ALA A 1 458 ? 2.125 57.344 -1.279 1 32.75 458 ALA A C 1
ATOM 3708 O O . ALA A 1 458 ? 1.376 57.781 -0.407 1 32.75 458 ALA A O 1
ATOM 3709 N N . SER A 1 459 ? 3.352 57.594 -1.329 1 32.06 459 SER A N 1
ATOM 3710 C CA . SER A 1 459 ? 3.736 58.719 -0.479 1 32.06 459 SER A CA 1
ATOM 3711 C C . SER A 1 459 ? 3.066 60.031 -0.936 1 32.06 459 SER A C 1
ATOM 3713 O O . SER A 1 459 ? 3.557 61.125 -0.646 1 32.06 459 SER A O 1
ATOM 3715 N N . VAL A 1 460 ? 2.242 59.969 -1.895 1 30.58 460 VAL A N 1
ATOM 3716 C CA . VAL A 1 460 ? 1.722 61.312 -2.127 1 30.58 460 VAL A CA 1
ATOM 3717 C C . VAL A 1 460 ? 0.961 61.812 -0.893 1 30.58 460 VAL A C 1
ATOM 3719 O O . VAL A 1 460 ? 0.013 61.156 -0.448 1 30.58 460 VAL A O 1
ATOM 3722 N N . PHE A 1 461 ? 1.491 62.781 -0.128 1 30.22 461 PHE A N 1
ATOM 3723 C CA . PHE A 1 461 ? 1.361 63.594 1.071 1 30.22 461 PHE A CA 1
ATOM 3724 C C . PHE A 1 461 ? -0.027 64.25 1.154 1 30.22 461 PHE A C 1
ATOM 3726 O O . PHE A 1 461 ? -0.321 65.188 0.453 1 30.22 461 PHE A O 1
ATOM 3733 N N . SER A 1 462 ? -1.1 63.531 1.166 1 29.48 462 SER A N 1
ATOM 3734 C CA . SER A 1 462 ? -2.168 64.438 1.595 1 29.48 462 SER A CA 1
ATOM 3735 C C . SER A 1 462 ? -1.892 65 2.984 1 29.48 462 SER A C 1
ATOM 3737 O O . SER A 1 462 ? -1.17 64.375 3.775 1 29.48 462 SER A O 1
ATOM 3739 N N . LYS A 1 463 ? -2.223 66.25 3.412 1 36.5 463 LYS A N 1
ATOM 3740 C CA . LYS A 1 463 ? -2.211 67.125 4.602 1 36.5 463 LYS A CA 1
ATOM 3741 C C . LYS A 1 463 ? -2.707 66.312 5.824 1 36.5 463 LYS A C 1
ATOM 3743 O O . LYS A 1 463 ? -3.883 66.438 6.188 1 36.5 463 LYS A O 1
ATOM 3748 N N . VAL A 1 464 ? -2.383 65.062 6.012 1 36.56 464 VAL A N 1
ATOM 3749 C CA . VAL A 1 464 ? -2.977 64.438 7.184 1 36.56 464 VAL A CA 1
ATOM 3750 C C . VAL A 1 464 ? -2.377 65.062 8.453 1 36.56 464 VAL A C 1
ATOM 3752 O O . VAL A 1 464 ? -1.241 65.5 8.445 1 36.56 464 VAL A O 1
ATOM 3755 N N . GLU A 1 465 ? -3.127 65.25 9.523 1 42.06 465 GLU A N 1
ATOM 3756 C CA . GLU A 1 465 ? -2.826 65.75 10.867 1 42.06 465 GLU A CA 1
ATOM 3757 C C . GLU A 1 465 ? -1.598 65.062 11.445 1 42.06 465 GLU A C 1
ATOM 3759 O O . GLU A 1 465 ? -1.31 63.906 11.094 1 42.06 465 GLU A O 1
ATOM 3764 N N . PRO A 1 466 ? -0.67 65.75 12.188 1 44.16 466 PRO A N 1
ATOM 3765 C CA . PRO A 1 466 ? 0.618 65.312 12.703 1 44.16 466 PRO A CA 1
ATOM 3766 C C . PRO A 1 466 ? 0.54 63.875 13.289 1 44.16 466 PRO A C 1
ATOM 3768 O O . PRO A 1 466 ? 1.479 63.094 13.148 1 44.16 466 PRO A O 1
ATOM 3771 N N . GLY A 1 467 ? -0.464 63.562 14.023 1 49.69 467 GLY A N 1
ATOM 3772 C CA . GLY A 1 467 ? -0.629 62.25 14.68 1 49.69 467 GLY A CA 1
ATOM 3773 C C . GLY A 1 467 ? -0.752 61.094 13.711 1 49.69 467 GLY A C 1
ATOM 3774 O O . GLY A 1 467 ? -0.227 60.031 13.961 1 49.69 467 GLY A O 1
ATOM 3775 N N . GLY A 1 468 ? -1.481 61.219 12.711 1 56.31 468 GLY A N 1
ATOM 3776 C CA . GLY A 1 468 ? -1.769 60.188 11.742 1 56.31 468 GLY A CA 1
ATOM 3777 C C . GLY A 1 468 ? -0.553 59.781 10.938 1 56.31 468 GLY A C 1
ATOM 3778 O O . GLY A 1 468 ? -0.403 58.594 10.586 1 56.31 468 GLY A O 1
ATOM 3779 N N . TYR A 1 469 ? 0.346 60.688 10.805 1 60.31 469 TYR A N 1
ATOM 3780 C CA . TYR A 1 469 ? 1.54 60.5 9.992 1 60.31 469 TYR A CA 1
ATOM 3781 C C . TYR A 1 469 ? 2.57 59.656 10.734 1 60.31 469 TYR A C 1
ATOM 3783 O O . TYR A 1 469 ? 3.215 58.781 10.133 1 60.31 469 TYR A O 1
ATOM 3791 N N . LEU A 1 470 ? 2.607 59.812 12 1 72.88 470 LEU A N 1
ATOM 3792 C CA . LEU A 1 470 ? 3.602 59.062 12.75 1 72.88 470 LEU A CA 1
ATOM 3793 C C . LEU A 1 470 ? 3.244 57.562 12.773 1 72.88 470 LEU A C 1
ATOM 3795 O O . LEU A 1 470 ? 4.129 56.719 12.805 1 72.88 470 LEU A O 1
ATOM 3799 N N . GLU A 1 471 ? 1.99 57.375 12.594 1 76 471 GLU A N 1
ATOM 3800 C CA . GLU A 1 471 ? 1.564 56 12.602 1 76 471 GLU A CA 1
ATOM 3801 C C . GLU A 1 471 ? 2.004 55.281 11.328 1 76 471 GLU A C 1
ATOM 3803 O O . GLU A 1 471 ? 2.475 54.125 11.383 1 76 471 GLU A O 1
ATOM 3808 N N . LYS A 1 472 ? 1.816 55.938 10.273 1 77.19 472 LYS A N 1
ATOM 3809 C CA . LYS A 1 472 ? 2.225 55.375 8.992 1 77.19 472 LYS A CA 1
ATOM 3810 C C . LYS A 1 472 ? 3.734 55.156 8.945 1 77.19 472 LYS A C 1
ATOM 3812 O O . LYS A 1 472 ? 4.207 54.125 8.43 1 77.19 472 LYS A O 1
ATOM 3817 N N . VAL A 1 473 ? 4.359 56.156 9.484 1 81.25 473 VAL A N 1
ATOM 3818 C CA . VAL A 1 473 ? 5.816 56.062 9.484 1 81.25 473 VAL A CA 1
ATOM 3819 C C . VAL A 1 473 ? 6.281 54.938 10.398 1 81.25 473 VAL A C 1
ATOM 3821 O O . VAL A 1 473 ? 7.199 54.188 10.055 1 81.25 473 VAL A O 1
ATOM 3824 N N . THR A 1 474 ? 5.594 54.781 11.477 1 82.69 474 THR A N 1
ATOM 3825 C CA . THR A 1 474 ? 5.941 53.75 12.414 1 82.69 474 THR A CA 1
ATOM 3826 C C . THR A 1 474 ? 5.73 52.375 11.789 1 82.69 474 THR A C 1
ATOM 3828 O O . THR A 1 474 ? 6.531 51.438 12 1 82.69 474 THR A O 1
ATOM 3831 N N . LYS A 1 475 ? 4.715 52.281 11.062 1 81.56 475 LYS A N 1
ATOM 3832 C CA . LYS A 1 475 ? 4.438 51.031 10.383 1 81.56 475 LYS A CA 1
ATOM 3833 C C . LYS A 1 475 ? 5.527 50.688 9.375 1 81.56 475 LYS A C 1
ATOM 3835 O O . LYS A 1 475 ? 5.969 49.531 9.281 1 81.56 475 LYS A O 1
ATOM 3840 N N . LEU A 1 476 ? 5.848 51.656 8.633 1 80.25 476 LEU A N 1
ATOM 3841 C CA . LEU A 1 476 ? 6.887 51.469 7.621 1 80.25 476 LEU A CA 1
ATOM 3842 C C . LEU A 1 476 ? 8.195 51 8.266 1 80.25 476 LEU A C 1
ATOM 3844 O O . LEU A 1 476 ? 8.852 50.094 7.766 1 80.25 476 LEU A O 1
ATOM 3848 N N . TRP A 1 477 ? 8.5 51.656 9.328 1 84.12 477 TRP A N 1
ATOM 3849 C CA . TRP A 1 477 ? 9.742 51.312 10.008 1 84.12 477 TRP A CA 1
ATOM 3850 C C . TRP A 1 477 ? 9.664 49.906 10.633 1 84.12 477 TRP A C 1
ATOM 3852 O O . TRP A 1 477 ? 10.672 49.219 10.711 1 84.12 477 TRP A O 1
ATOM 3862 N N . ASN A 1 478 ? 8.531 49.594 11.039 1 86 478 ASN A N 1
ATOM 3863 C CA . ASN A 1 478 ? 8.352 48.25 11.547 1 86 478 ASN A CA 1
ATOM 3864 C C . ASN A 1 478 ? 8.57 47.219 10.453 1 86 478 ASN A C 1
ATOM 3866 O O . ASN A 1 478 ? 9.188 46.156 10.695 1 86 478 ASN A O 1
ATOM 3870 N N . ASP A 1 479 ? 8.062 47.438 9.359 1 83 479 ASP A N 1
ATOM 3871 C CA . ASP A 1 479 ? 8.25 46.531 8.234 1 83 479 ASP A CA 1
ATOM 3872 C C . ASP A 1 479 ? 9.734 46.375 7.902 1 83 479 ASP A C 1
ATOM 3874 O O . ASP A 1 479 ? 10.188 45.281 7.574 1 83 479 ASP A O 1
ATOM 3878 N N . ILE A 1 480 ? 10.383 47.469 7.91 1 82.81 480 ILE A N 1
ATOM 3879 C CA . ILE A 1 480 ? 11.812 47.438 7.641 1 82.81 480 ILE A CA 1
ATOM 3880 C C . ILE A 1 480 ? 12.523 46.594 8.688 1 82.81 480 ILE A C 1
ATOM 3882 O O . ILE A 1 480 ? 13.422 45.812 8.367 1 82.81 480 ILE A O 1
ATOM 3886 N N . ALA A 1 481 ? 12.109 46.75 9.938 1 86.44 481 ALA A N 1
ATOM 3887 C CA . ALA A 1 481 ? 12.703 45.969 11.016 1 86.44 481 ALA A CA 1
ATOM 3888 C C . ALA A 1 481 ? 12.492 44.469 10.781 1 86.44 481 ALA A C 1
ATOM 3890 O O . ALA A 1 481 ? 13.383 43.656 11.062 1 86.44 481 ALA A O 1
ATOM 3891 N N . ILE A 1 482 ? 11.391 44.156 10.336 1 87.25 482 ILE A N 1
ATOM 3892 C CA . ILE A 1 482 ? 11.086 42.781 10.055 1 87.25 482 ILE A CA 1
ATOM 3893 C C . ILE A 1 482 ? 11.984 42.25 8.922 1 87.25 482 ILE A C 1
ATOM 3895 O O . ILE A 1 482 ? 12.508 41.156 8.992 1 87.25 482 ILE A O 1
ATOM 3899 N N . LEU A 1 483 ? 12.164 43.031 7.906 1 83.31 483 LEU A N 1
ATOM 3900 C CA . LEU A 1 483 ? 13.023 42.656 6.789 1 83.31 483 LEU A CA 1
ATOM 3901 C C . LEU A 1 483 ? 14.461 42.469 7.25 1 83.31 483 LEU A C 1
ATOM 3903 O O . LEU A 1 483 ? 15.164 41.562 6.754 1 83.31 483 LEU A O 1
ATOM 3907 N N . ASP A 1 484 ? 14.797 43.281 8.148 1 84.19 484 ASP A N 1
ATOM 3908 C CA . ASP A 1 484 ? 16.125 43.125 8.719 1 84.19 484 ASP A CA 1
ATOM 3909 C C . ASP A 1 484 ? 16.266 41.812 9.469 1 84.19 484 ASP A C 1
ATOM 3911 O O . ASP A 1 484 ? 17.328 41.156 9.422 1 84.19 484 ASP A O 1
ATOM 3915 N N . ASP A 1 485 ? 15.242 41.562 10.219 1 84.94 485 ASP A N 1
ATOM 3916 C CA . ASP A 1 485 ? 15.25 40.281 10.945 1 84.94 485 ASP A CA 1
ATOM 3917 C C . ASP A 1 485 ? 15.43 39.125 9.984 1 84.94 485 ASP A C 1
ATOM 3919 O O . ASP A 1 485 ? 16.016 38.094 10.352 1 84.94 485 ASP A O 1
ATOM 3923 N N . LEU A 1 486 ? 14.969 39.281 8.773 1 83.38 486 LEU A N 1
ATOM 3924 C CA . LEU A 1 486 ? 15 38.219 7.77 1 83.38 486 LEU A CA 1
ATOM 3925 C C . LEU A 1 486 ? 16.297 38.281 6.973 1 83.38 486 LEU A C 1
ATOM 3927 O O . LEU A 1 486 ? 16.547 37.438 6.113 1 83.38 486 LEU A O 1
ATOM 3931 N N . VAL A 1 487 ? 17.109 39.188 7.227 1 74.75 487 VAL A N 1
ATOM 3932 C CA . VAL A 1 487 ? 18.406 39.375 6.59 1 74.75 487 VAL A CA 1
ATOM 3933 C C . VAL A 1 487 ? 18.203 39.719 5.113 1 74.75 487 VAL A C 1
ATOM 3935 O O . VAL A 1 487 ? 18.953 39.25 4.254 1 74.75 487 VAL A O 1
ATOM 3938 N N . GLU A 1 488 ? 17.047 40.219 4.91 1 76.19 488 GLU A N 1
ATOM 3939 C CA . GLU A 1 488 ? 16.812 40.781 3.578 1 76.19 488 GLU A CA 1
ATOM 3940 C C . GLU A 1 488 ? 17.344 42.188 3.469 1 76.19 488 GLU A C 1
ATOM 3942 O O . GLU A 1 488 ? 16.562 43.125 3.297 1 76.19 488 GLU A O 1
ATOM 3947 N N . VAL A 1 489 ? 18.672 42.281 3.383 1 71.56 489 VAL A N 1
ATOM 3948 C CA . VAL A 1 489 ? 19.391 43.531 3.596 1 71.56 489 VAL A CA 1
ATOM 3949 C C . VAL A 1 489 ? 19.125 44.5 2.441 1 71.56 489 VAL A C 1
ATOM 3951 O O . VAL A 1 489 ? 18.875 45.688 2.658 1 71.56 489 VAL A O 1
ATOM 3954 N N . LYS A 1 490 ? 19.109 43.906 1.293 1 74.44 490 LYS A N 1
ATOM 3955 C CA . LYS A 1 490 ? 18.938 44.781 0.13 1 74.44 490 LYS A CA 1
ATOM 3956 C C . LYS A 1 490 ? 17.562 45.469 0.143 1 74.44 490 LYS A C 1
ATOM 3958 O O . LYS A 1 490 ? 17.469 46.656 -0.043 1 74.44 490 LYS A O 1
ATOM 3963 N N . GLU A 1 491 ? 16.625 44.719 0.424 1 75.56 491 GLU A N 1
ATOM 3964 C CA . GLU A 1 491 ? 15.273 45.25 0.451 1 75.56 491 GLU A CA 1
ATOM 3965 C C . GLU A 1 491 ? 15.07 46.188 1.625 1 75.56 491 GLU A C 1
ATOM 3967 O O . GLU A 1 491 ? 14.383 47.219 1.497 1 75.56 491 GLU A O 1
ATOM 3972 N N . ALA A 1 492 ? 15.57 45.875 2.707 1 80.31 492 ALA A N 1
ATOM 3973 C CA . ALA A 1 492 ? 15.484 46.719 3.898 1 80.31 492 ALA A CA 1
ATOM 3974 C C . ALA A 1 492 ? 16.141 48.094 3.668 1 80.31 492 ALA A C 1
ATOM 3976 O O . ALA A 1 492 ? 15.586 49.125 4.035 1 80.31 492 ALA A O 1
ATOM 3977 N N . ASP A 1 493 ? 17.219 48.031 2.977 1 77.38 493 ASP A N 1
ATOM 3978 C CA . ASP A 1 493 ? 17.969 49.25 2.723 1 77.38 493 ASP A CA 1
ATOM 3979 C C . ASP A 1 493 ? 17.219 50.188 1.758 1 77.38 493 ASP A C 1
ATOM 3981 O O . ASP A 1 493 ? 17.203 51.406 1.935 1 77.38 493 ASP A O 1
ATOM 3985 N N . GLU A 1 494 ? 16.672 49.562 0.829 1 76.06 494 GLU A N 1
ATOM 3986 C CA . GLU A 1 494 ? 15.906 50.344 -0.138 1 76.06 494 GLU A CA 1
ATOM 3987 C C . GLU A 1 494 ? 14.711 51 0.524 1 76.06 494 GLU A C 1
ATOM 3989 O O . GLU A 1 494 ? 14.445 52.188 0.279 1 76.06 494 GLU A O 1
ATOM 3994 N N . ARG A 1 495 ? 14.117 50.312 1.365 1 79.12 495 ARG A N 1
ATOM 3995 C CA . ARG A 1 495 ? 12.945 50.875 2.045 1 79.12 495 ARG A CA 1
ATOM 3996 C C . ARG A 1 495 ? 13.359 51.938 3.068 1 79.12 495 ARG A C 1
ATOM 3998 O O . ARG A 1 495 ? 12.602 52.875 3.334 1 79.12 495 ARG A O 1
ATOM 4005 N N . PHE A 1 496 ? 14.516 51.75 3.523 1 81.56 496 PHE A N 1
ATOM 4006 C CA . PHE A 1 496 ? 15.016 52.656 4.543 1 81.56 496 PHE A CA 1
ATOM 4007 C C . PHE A 1 496 ? 15.227 54.062 3.963 1 81.56 496 PHE A C 1
ATOM 4009 O O . PHE A 1 496 ? 14.938 55.062 4.621 1 81.56 496 PHE A O 1
ATOM 4016 N N . ILE A 1 497 ? 15.68 54.094 2.77 1 77.56 497 ILE A N 1
ATOM 4017 C CA . ILE A 1 497 ? 15.914 55.375 2.117 1 77.56 497 ILE A CA 1
ATOM 4018 C C . ILE A 1 497 ? 14.594 56.125 1.975 1 77.56 497 ILE A C 1
ATOM 4020 O O . ILE A 1 497 ? 14.5 57.281 2.326 1 77.56 497 ILE A O 1
ATOM 4024 N N . ALA A 1 498 ? 13.664 55.406 1.547 1 76.38 498 ALA A N 1
ATOM 4025 C CA . ALA A 1 498 ? 12.344 56 1.383 1 76.38 498 ALA A CA 1
ATOM 4026 C C . ALA A 1 498 ? 11.734 56.344 2.734 1 76.38 498 ALA A C 1
ATOM 4028 O O . ALA A 1 498 ? 11.039 57.375 2.859 1 76.38 498 ALA A O 1
ATOM 4029 N N . ALA A 1 499 ? 12.023 55.594 3.723 1 83.69 499 ALA A N 1
ATOM 4030 C CA . ALA A 1 499 ? 11.461 55.812 5.055 1 83.69 499 ALA A CA 1
ATOM 4031 C C . ALA A 1 499 ? 12.023 57.062 5.707 1 83.69 499 ALA A C 1
ATOM 4033 O O . ALA A 1 499 ? 11.344 57.719 6.496 1 83.69 499 ALA A O 1
ATOM 4034 N N . GLN A 1 500 ? 13.25 57.375 5.379 1 83.25 500 GLN A N 1
ATOM 4035 C CA . GLN A 1 500 ? 13.867 58.594 5.918 1 83.25 500 GLN A CA 1
ATOM 4036 C C . GLN A 1 500 ? 13.125 59.812 5.445 1 83.25 500 GLN A C 1
ATOM 4038 O O . GLN A 1 500 ? 12.914 60.75 6.223 1 83.25 500 GLN A O 1
ATOM 4043 N N . ASP A 1 501 ? 12.734 59.781 4.254 1 80.44 501 ASP A N 1
ATOM 4044 C CA . ASP A 1 501 ? 11.961 60.906 3.725 1 80.44 501 ASP A CA 1
ATOM 4045 C C . ASP A 1 501 ? 10.68 61.125 4.527 1 80.44 501 ASP A C 1
ATOM 4047 O O . ASP A 1 501 ? 10.375 62.25 4.941 1 80.44 501 ASP A O 1
ATOM 4051 N N . GLU A 1 502 ? 10.078 60.031 4.703 1 80.69 502 GLU A N 1
ATOM 4052 C CA . GLU A 1 502 ? 8.805 60.094 5.414 1 80.69 502 GLU A CA 1
ATOM 4053 C C . GLU A 1 502 ? 9.008 60.5 6.867 1 80.69 502 GLU A C 1
ATOM 4055 O O . GLU A 1 502 ? 8.18 61.219 7.43 1 80.69 502 GLU A O 1
ATOM 4060 N N . TYR A 1 503 ? 10.039 60.062 7.43 1 83 503 TYR A N 1
ATOM 4061 C CA . TYR A 1 503 ? 10.359 60.406 8.805 1 83 503 TYR A CA 1
ATOM 4062 C C . TYR A 1 503 ? 10.594 61.906 8.945 1 83 503 TYR A C 1
ATOM 4064 O O . TYR A 1 503 ? 10.008 62.562 9.82 1 83 503 TYR A O 1
ATOM 4072 N N . TYR A 1 504 ? 11.359 62.5 8.109 1 82.25 504 TYR A N 1
ATOM 4073 C CA . TYR A 1 504 ? 11.727 63.906 8.219 1 82.25 504 TYR A CA 1
ATOM 4074 C C . TYR A 1 504 ? 10.547 64.812 7.848 1 82.25 504 TYR A C 1
ATOM 4076 O O . TYR A 1 504 ? 10.352 65.875 8.453 1 82.25 504 TYR A O 1
ATOM 4084 N N . LEU A 1 505 ? 9.875 64.25 6.902 1 80.62 505 LEU A N 1
ATOM 4085 C CA . LEU A 1 505 ? 8.68 65 6.527 1 80.62 505 LEU A CA 1
ATOM 4086 C C . LEU A 1 505 ? 7.684 65.062 7.676 1 80.62 505 LEU A C 1
ATOM 4088 O O . LEU A 1 505 ? 7.078 66.125 7.938 1 80.62 505 LEU A O 1
ATOM 4092 N N . ALA A 1 506 ? 7.551 63.938 8.305 1 79.19 506 ALA A N 1
ATOM 4093 C CA . ALA A 1 506 ? 6.605 63.844 9.414 1 79.19 506 ALA A CA 1
ATOM 4094 C C . ALA A 1 506 ? 7.105 64.625 10.633 1 79.19 506 ALA A C 1
ATOM 4096 O O . ALA A 1 506 ? 6.328 65.25 11.328 1 79.19 506 ALA A O 1
ATOM 4097 N N . ALA A 1 507 ? 8.359 64.5 10.883 1 78.25 507 ALA A N 1
ATOM 4098 C CA . ALA A 1 507 ? 8.938 65.062 12.094 1 78.25 507 ALA A CA 1
ATOM 4099 C C . ALA A 1 507 ? 9.188 66.562 11.945 1 78.25 507 ALA A C 1
ATOM 4101 O O . ALA A 1 507 ? 8.977 67.312 12.891 1 78.25 507 ALA A O 1
ATOM 4102 N N . PHE A 1 508 ? 9.664 67 10.711 1 79.62 508 PHE A N 1
ATOM 4103 C CA . PHE A 1 508 ? 10.164 68.375 10.602 1 79.62 508 PHE A CA 1
ATOM 4104 C C . PHE A 1 508 ? 9.531 69.062 9.422 1 79.62 508 PHE A C 1
ATOM 4106 O O . PHE A 1 508 ? 9.758 70.25 9.219 1 79.62 508 PHE A O 1
ATOM 4113 N N . GLY A 1 509 ? 8.766 68.375 8.656 1 73.31 509 GLY A N 1
ATOM 4114 C CA . GLY A 1 509 ? 8.086 69 7.52 1 73.31 509 GLY A CA 1
ATOM 4115 C C . GLY A 1 509 ? 9.008 69.312 6.348 1 73.31 509 GLY A C 1
ATOM 4116 O O . GLY A 1 509 ? 8.672 70.062 5.457 1 73.31 509 GLY A O 1
ATOM 4117 N N . LYS A 1 510 ? 10.211 68.812 6.457 1 79.12 510 LYS A N 1
ATOM 4118 C CA . LYS A 1 510 ? 11.172 69 5.383 1 79.12 510 LYS A CA 1
ATOM 4119 C C . LYS A 1 510 ? 11.938 67.75 5.07 1 79.12 510 LYS A C 1
ATOM 4121 O O . LYS A 1 510 ? 11.984 66.812 5.891 1 79.12 510 LYS A O 1
ATOM 4126 N N . MET A 1 511 ? 12.445 67.75 3.855 1 79.38 511 MET A N 1
ATOM 4127 C CA . MET A 1 511 ? 13.266 66.625 3.438 1 79.38 511 MET A CA 1
ATOM 4128 C C . MET A 1 511 ? 14.633 66.625 4.113 1 79.38 511 MET A C 1
ATOM 4130 O O . MET A 1 511 ? 15.133 67.688 4.449 1 79.38 511 MET A O 1
ATOM 4134 N N . PRO A 1 512 ? 15.148 65.438 4.312 1 79.56 512 PRO A N 1
ATOM 4135 C CA . PRO A 1 512 ? 16.484 65.438 4.93 1 79.56 512 PRO A CA 1
ATOM 4136 C C . PRO A 1 512 ? 17.562 66 4.016 1 79.56 512 PRO A C 1
ATOM 4138 O O . PRO A 1 512 ? 17.453 65.875 2.791 1 79.56 512 PRO A O 1
ATOM 4141 N N . SER A 1 513 ? 18.422 66.688 4.609 1 75.25 513 SER A N 1
ATOM 4142 C CA . SER A 1 513 ? 19.531 67.312 3.857 1 75.25 513 SER A CA 1
ATOM 4143 C C . SER A 1 513 ? 20.484 66.188 3.346 1 75.25 513 SER A C 1
ATOM 4145 O O . SER A 1 513 ? 21.219 66.438 2.373 1 75.25 513 SER A O 1
ATOM 4147 N N . TRP A 1 514 ? 20.641 65.062 4.016 1 76.75 514 TRP A N 1
ATOM 4148 C CA . TRP A 1 514 ? 21.484 63.969 3.623 1 76.75 514 TRP A CA 1
ATOM 4149 C C . TRP A 1 514 ? 20.844 62.656 4.031 1 76.75 514 TRP A C 1
ATOM 4151 O O . TRP A 1 514 ? 20.031 62.594 4.957 1 76.75 514 TRP A O 1
ATOM 4161 N N . TYR A 1 515 ? 21.234 61.625 3.113 1 76.5 515 TYR A N 1
ATOM 4162 C CA . TYR A 1 515 ? 20.688 60.312 3.387 1 76.5 515 TYR A CA 1
ATOM 4163 C C . TYR A 1 515 ? 21.734 59.438 4.059 1 76.5 515 TYR A C 1
ATOM 4165 O O . TYR A 1 515 ? 22.906 59.438 3.684 1 76.5 515 TYR A O 1
ATOM 4173 N N . GLU A 1 516 ? 21.406 58.906 5.172 1 74.06 516 GLU A N 1
ATOM 4174 C CA . GLU A 1 516 ? 22.266 57.906 5.805 1 74.06 516 GLU A CA 1
ATOM 4175 C C . GLU A 1 516 ? 22.25 56.594 5.031 1 74.06 516 GLU A C 1
ATOM 4177 O O . GLU A 1 516 ? 21.203 56.156 4.531 1 74.06 516 GLU A O 1
ATOM 4182 N N . SER A 1 517 ? 23.578 56.031 4.758 1 66.38 517 SER A N 1
ATOM 4183 C CA . SER A 1 517 ? 23.656 54.75 4.09 1 66.38 517 SER A CA 1
ATOM 4184 C C . SER A 1 517 ? 23.016 53.656 4.934 1 66.38 517 SER A C 1
ATOM 4186 O O . SER A 1 517 ? 23.031 53.719 6.164 1 66.38 517 SER A O 1
ATOM 4188 N N . GLY A 1 518 ? 22.297 52.719 4.32 1 60.66 518 GLY A N 1
ATOM 4189 C CA . GLY A 1 518 ? 21.547 51.625 4.91 1 60.66 518 GLY A CA 1
ATOM 4190 C C . GLY A 1 518 ? 22.344 50.844 5.938 1 60.66 518 GLY A C 1
ATOM 4191 O O . GLY A 1 518 ? 21.781 50.281 6.883 1 60.66 518 GLY A O 1
ATOM 4192 N N . SER A 1 519 ? 23.672 50.75 5.762 1 59 519 SER A N 1
ATOM 4193 C CA . SER A 1 519 ? 24.516 49.906 6.613 1 59 519 SER A CA 1
ATOM 4194 C C . SER A 1 519 ? 24.75 50.562 7.969 1 59 519 SER A C 1
ATOM 4196 O O . SER A 1 519 ? 25.156 49.906 8.93 1 59 519 SER A O 1
ATOM 4198 N N . LYS A 1 520 ? 24.562 51.844 8.047 1 59.34 520 LYS A N 1
ATOM 4199 C CA . LYS A 1 520 ? 25.047 52.531 9.227 1 59.34 520 LYS A CA 1
ATOM 4200 C C . LYS A 1 520 ? 23.891 52.844 10.188 1 59.34 520 LYS A C 1
ATOM 4202 O O . LYS A 1 520 ? 24.125 53.219 11.344 1 59.34 520 LYS A O 1
ATOM 4207 N N . CYS A 1 521 ? 22.656 52.688 9.844 1 59.53 521 CYS A N 1
ATOM 4208 C CA . CYS A 1 521 ? 21.625 53.188 10.75 1 59.53 521 CYS A CA 1
ATOM 4209 C C . CYS A 1 521 ? 20.688 52.062 11.172 1 59.53 521 CYS A C 1
ATOM 4211 O O . CYS A 1 521 ? 20.422 51.156 10.398 1 59.53 521 CYS A O 1
ATOM 4213 N N . GLY A 1 522 ? 20.266 52.281 12.43 1 66.75 522 GLY A N 1
ATOM 4214 C CA . GLY A 1 522 ? 19.438 51.375 13.18 1 66.75 522 GLY A CA 1
ATOM 4215 C C . GLY A 1 522 ? 18.016 51.25 12.648 1 66.75 522 GLY A C 1
ATOM 4216 O O . GLY A 1 522 ? 17.422 52.281 12.25 1 66.75 522 GLY A O 1
ATOM 4217 N N . ARG A 1 523 ? 17.422 50.281 12.422 1 77.5 523 ARG A N 1
ATOM 4218 C CA . ARG A 1 523 ? 16.266 49.969 11.586 1 77.5 523 ARG A CA 1
ATOM 4219 C C . ARG A 1 523 ? 14.969 50.188 12.352 1 77.5 523 ARG A C 1
ATOM 4221 O O . ARG A 1 523 ? 13.906 50.406 11.75 1 77.5 523 ARG A O 1
ATOM 4228 N N . THR A 1 524 ? 14.961 50.5 13.711 1 85.88 524 THR A N 1
ATOM 4229 C CA . THR A 1 524 ? 13.719 50.906 14.367 1 85.88 524 THR A CA 1
ATOM 4230 C C . THR A 1 524 ? 13.617 52.438 14.391 1 85.88 524 THR A C 1
ATOM 4232 O O . THR A 1 524 ? 14.625 53.125 14.445 1 85.88 524 THR A O 1
ATOM 4235 N N . ILE A 1 525 ? 12.414 52.969 14.312 1 86.62 525 ILE A N 1
ATOM 4236 C CA . ILE A 1 525 ? 12.195 54.406 14.25 1 86.62 525 ILE A CA 1
ATOM 4237 C C . ILE A 1 525 ? 12.727 55.062 15.523 1 86.62 525 ILE A C 1
ATOM 4239 O O . ILE A 1 525 ? 13.289 56.156 15.469 1 86.62 525 ILE A O 1
ATOM 4243 N N . LEU A 1 526 ? 12.578 54.406 16.641 1 88.94 526 LEU A N 1
ATOM 4244 C CA . LEU A 1 526 ? 13.055 54.969 17.906 1 88.94 526 LEU A CA 1
ATOM 4245 C C . LEU A 1 526 ? 14.578 55 17.953 1 88.94 526 LEU A C 1
ATOM 4247 O O . LEU A 1 526 ? 15.164 55.969 18.438 1 88.94 526 LEU A O 1
ATOM 4251 N N . ALA A 1 527 ? 15.18 53.938 17.5 1 89.5 527 ALA A N 1
ATOM 4252 C CA . ALA A 1 527 ? 16.641 53.906 17.438 1 89.5 527 ALA A CA 1
ATOM 4253 C C . ALA A 1 527 ? 17.188 54.969 16.516 1 89.5 527 ALA A C 1
ATOM 4255 O O . ALA A 1 527 ? 18.203 55.625 16.812 1 89.5 527 ALA A O 1
ATOM 4256 N N . PHE A 1 528 ? 16.531 55.156 15.453 1 87.5 528 PHE A N 1
ATOM 4257 C CA . PHE A 1 528 ? 16.953 56.188 14.5 1 87.5 528 PHE A CA 1
ATOM 4258 C C . PHE A 1 528 ? 16.844 57.594 15.109 1 87.5 528 PHE A C 1
ATOM 4260 O O . PHE A 1 528 ? 17.766 58.375 15.016 1 87.5 528 PHE A O 1
ATOM 4267 N N . ALA A 1 529 ? 15.719 57.844 15.633 1 89 529 ALA A N 1
ATOM 4268 C CA . ALA A 1 529 ? 15.492 59.156 16.281 1 89 529 ALA A CA 1
ATOM 4269 C C . ALA A 1 529 ? 16.484 59.375 17.406 1 89 529 ALA A C 1
ATOM 4271 O O . ALA A 1 529 ? 16.969 60.5 17.578 1 89 529 ALA A O 1
ATOM 4272 N N . ALA A 1 530 ? 16.766 58.375 18.156 1 90.69 530 ALA A N 1
ATOM 4273 C CA . ALA A 1 530 ? 17.719 58.469 19.25 1 90.69 530 ALA A CA 1
ATOM 4274 C C . ALA A 1 530 ? 19.125 58.75 18.75 1 90.69 530 ALA A C 1
ATOM 4276 O O . ALA A 1 530 ? 19.859 59.562 19.344 1 90.69 530 ALA A O 1
ATOM 4277 N N . GLU A 1 531 ? 19.516 58.125 17.703 1 89.31 531 GLU A N 1
ATOM 4278 C CA . GLU A 1 531 ? 20.828 58.344 17.109 1 89.31 531 GLU A CA 1
ATOM 4279 C C . GLU A 1 531 ? 21 59.781 16.625 1 89.31 531 GLU A C 1
ATOM 4281 O O . GLU A 1 531 ? 22.062 60.375 16.797 1 89.31 531 GLU A O 1
ATOM 4286 N N . LYS A 1 532 ? 19.922 60.312 16.062 1 87.75 532 LYS A N 1
ATOM 4287 C CA . LYS A 1 532 ? 19.984 61.625 15.484 1 87.75 532 LYS A CA 1
ATOM 4288 C C . LYS A 1 532 ? 19.812 62.719 16.562 1 87.75 532 LYS A C 1
ATOM 4290 O O . LYS A 1 532 ? 20.078 63.875 16.312 1 87.75 532 LYS A O 1
ATOM 4295 N N . GLY A 1 533 ? 19.391 62.344 17.703 1 89.62 533 GLY A N 1
ATOM 4296 C CA . GLY A 1 533 ? 19.234 63.281 18.828 1 89.62 533 GLY A CA 1
ATOM 4297 C C . GLY A 1 533 ? 17.938 64.062 18.766 1 89.62 533 GLY A C 1
ATOM 4298 O O . GLY A 1 533 ? 17.875 65.188 19.266 1 89.62 533 GLY A O 1
ATOM 4299 N N . HIS A 1 534 ? 16.984 63.562 18.109 1 89.19 534 HIS A N 1
ATOM 4300 C CA . HIS A 1 534 ? 15.688 64.25 18.031 1 89.19 534 HIS A CA 1
ATOM 4301 C C . HIS A 1 534 ? 14.859 63.969 19.281 1 89.19 534 HIS A C 1
ATOM 4303 O O . HIS A 1 534 ? 13.969 63.125 19.297 1 89.19 534 HIS A O 1
ATOM 4309 N N . GLU A 1 535 ? 15.078 64.75 20.234 1 91.44 535 GLU A N 1
ATOM 4310 C CA . GLU A 1 535 ? 14.531 64.562 21.578 1 91.44 535 GLU A CA 1
ATOM 4311 C C . GLU A 1 535 ? 13.008 64.562 21.562 1 91.44 535 GLU A C 1
ATOM 4313 O O . GLU A 1 535 ? 12.359 63.719 22.156 1 91.44 535 GLU A O 1
ATOM 4318 N N . ASN A 1 536 ? 12.414 65.5 20.859 1 88.44 536 ASN A N 1
ATOM 4319 C CA . ASN A 1 536 ? 10.969 65.625 20.844 1 88.44 536 ASN A CA 1
ATOM 4320 C C . ASN A 1 536 ? 10.297 64.438 20.172 1 88.44 536 ASN A C 1
ATOM 4322 O O . ASN A 1 536 ? 9.227 64 20.609 1 88.44 536 ASN A O 1
ATOM 4326 N N . ILE A 1 537 ? 10.945 64 19.172 1 88 537 ILE A N 1
ATOM 4327 C CA . ILE A 1 537 ? 10.391 62.844 18.453 1 88 537 ILE A CA 1
ATOM 4328 C C . ILE A 1 537 ? 10.5 61.594 19.328 1 88 537 ILE A C 1
ATOM 4330 O O . ILE A 1 537 ? 9.586 60.781 19.359 1 88 537 ILE A O 1
ATOM 4334 N N . VAL A 1 538 ? 11.609 61.438 20.062 1 91.88 538 VAL A N 1
ATOM 4335 C CA . VAL A 1 538 ? 11.805 60.312 20.969 1 91.88 538 VAL A CA 1
ATOM 4336 C C . VAL A 1 538 ? 10.727 60.312 22.047 1 91.88 538 VAL A C 1
ATOM 4338 O O . VAL A 1 538 ? 10.148 59.281 22.359 1 91.88 538 VAL A O 1
ATOM 4341 N N . LYS A 1 539 ? 10.391 61.469 22.531 1 89.94 539 LYS A N 1
ATOM 4342 C CA . LYS A 1 539 ? 9.352 61.594 23.547 1 89.94 539 LYS A CA 1
ATOM 4343 C C . LYS A 1 539 ? 7.996 61.156 23.016 1 89.94 539 LYS A C 1
ATOM 4345 O O . LYS A 1 539 ? 7.242 60.469 23.719 1 89.94 539 LYS A O 1
ATOM 4350 N N . LEU A 1 540 ? 7.746 61.5 21.797 1 86.19 540 LEU A N 1
ATOM 4351 C CA . LEU A 1 540 ? 6.477 61.125 21.172 1 86.19 540 LEU A CA 1
ATOM 4352 C C . LEU A 1 540 ? 6.414 59.625 20.922 1 86.19 540 LEU A C 1
ATOM 4354 O O . LEU A 1 540 ? 5.375 59 21.141 1 86.19 540 LEU A O 1
ATOM 4358 N N . LEU A 1 541 ? 7.484 59.094 20.516 1 88.69 541 LEU A N 1
ATOM 4359 C CA . LEU A 1 541 ? 7.52 57.688 20.156 1 88.69 541 LEU A CA 1
ATOM 4360 C C . LEU A 1 541 ? 7.445 56.812 21.406 1 88.69 541 LEU A C 1
ATOM 4362 O O . LEU A 1 541 ? 6.926 55.688 21.344 1 88.69 541 LEU A O 1
ATOM 4366 N N . LEU A 1 542 ? 7.922 57.25 22.547 1 90.38 542 LEU A N 1
ATOM 4367 C CA . LEU A 1 542 ? 7.957 56.469 23.781 1 90.38 542 LEU A CA 1
ATOM 4368 C C . LEU A 1 542 ? 6.551 56.281 24.328 1 90.38 542 LEU A C 1
ATOM 4370 O O . LEU A 1 542 ? 6.332 55.406 25.188 1 90.38 542 LEU A O 1
ATOM 4374 N N . GLU A 1 543 ? 5.648 56.906 23.734 1 82.44 543 GLU A N 1
ATOM 4375 C CA . GLU A 1 543 ? 4.262 56.75 24.156 1 82.44 543 GLU A CA 1
ATOM 4376 C C . GLU A 1 543 ? 3.654 55.469 23.562 1 82.44 543 GLU A C 1
ATOM 4378 O O . GLU A 1 543 ? 2.688 54.938 24.094 1 82.44 543 GLU A O 1
ATOM 4383 N N . THR A 1 544 ? 4.25 55.094 22.484 1 80.56 544 THR A N 1
ATOM 4384 C CA . THR A 1 544 ? 3.592 54 21.766 1 80.56 544 THR A CA 1
ATOM 4385 C C . THR A 1 544 ? 4.551 52.844 21.562 1 80.56 544 THR A C 1
ATOM 4387 O O . THR A 1 544 ? 4.121 51.688 21.344 1 80.56 544 THR A O 1
ATOM 4390 N N . ILE A 1 545 ? 5.812 53.094 21.578 1 86.31 545 ILE A N 1
ATOM 4391 C CA . ILE A 1 545 ? 6.793 52.062 21.234 1 86.31 545 ILE A CA 1
ATOM 4392 C C . ILE A 1 545 ? 7.586 51.656 22.484 1 86.31 545 ILE A C 1
ATOM 4394 O O . ILE A 1 545 ? 7.977 52.531 23.266 1 86.31 545 ILE A O 1
ATOM 4398 N N . HIS A 1 546 ? 7.738 50.375 22.672 1 87.88 546 HIS A N 1
ATOM 4399 C CA . HIS A 1 546 ? 8.562 49.906 23.781 1 87.88 546 HIS A CA 1
ATOM 4400 C C . HIS A 1 546 ? 10.008 50.375 23.625 1 87.88 546 HIS A C 1
ATOM 4402 O O . HIS A 1 546 ? 10.594 50.25 22.547 1 87.88 546 HIS A O 1
ATOM 4408 N N . PRO A 1 547 ? 10.555 50.875 24.594 1 90.06 547 PRO A N 1
ATOM 4409 C CA . PRO A 1 547 ? 11.859 51.531 24.484 1 90.06 547 PRO A CA 1
ATOM 4410 C C . PRO A 1 547 ? 13.008 50.531 24.375 1 90.06 547 PRO A C 1
ATOM 4412 O O . PRO A 1 547 ? 14.125 50.906 24 1 90.06 547 PRO A O 1
ATOM 4415 N N . ASP A 1 548 ? 12.812 49.281 24.672 1 89.69 548 ASP A N 1
ATOM 4416 C CA . ASP A 1 548 ? 13.922 48.312 24.781 1 89.69 548 ASP A CA 1
ATOM 4417 C C . ASP A 1 548 ? 13.914 47.344 23.609 1 89.69 548 ASP A C 1
ATOM 4419 O O . ASP A 1 548 ? 14.414 46.219 23.719 1 89.69 548 ASP A O 1
ATOM 4423 N N . ILE A 1 549 ? 13.422 47.781 22.5 1 88.94 549 ILE A N 1
ATOM 4424 C CA . ILE A 1 549 ? 13.344 46.906 21.344 1 88.94 549 ILE A CA 1
ATOM 4425 C C . ILE A 1 549 ? 14.672 46.938 20.578 1 88.94 549 ILE A C 1
ATOM 4427 O O . ILE A 1 549 ? 15.219 48 20.328 1 88.94 549 ILE A O 1
ATOM 4431 N N . LYS A 1 550 ? 15.125 45.719 20.219 1 86.88 550 LYS A N 1
ATOM 4432 C CA . LYS A 1 550 ? 16.391 45.625 19.484 1 86.88 550 LYS A CA 1
ATOM 4433 C C . LYS A 1 550 ? 16.141 45.75 17.969 1 86.88 550 LYS A C 1
ATOM 4435 O O . LYS A 1 550 ? 15.094 45.344 17.469 1 86.88 550 LYS A O 1
ATOM 4440 N N . ASP A 1 551 ? 17.109 46.406 17.344 1 83 551 ASP A N 1
ATOM 4441 C CA . ASP A 1 551 ? 17.031 46.438 15.883 1 83 551 ASP A CA 1
ATOM 4442 C C . ASP A 1 551 ? 17.422 45.062 15.289 1 83 551 ASP A C 1
ATOM 4444 O O . ASP A 1 551 ? 18.031 44.25 15.969 1 83 551 ASP A O 1
ATOM 4448 N N . GLY A 1 552 ? 17.016 44.844 14.062 1 76.25 552 GLY A N 1
ATOM 4449 C CA . GLY A 1 552 ? 17.234 43.562 13.422 1 76.25 552 GLY A CA 1
ATOM 4450 C C . GLY A 1 552 ? 18.609 43.438 12.781 1 76.25 552 GLY A C 1
ATOM 4451 O O . GLY A 1 552 ? 19.047 42.344 12.43 1 76.25 552 GLY A O 1
ATOM 4452 N N . LYS A 1 553 ? 19.344 44.469 12.664 1 74.5 553 LYS A N 1
ATOM 4453 C CA . LYS A 1 553 ? 20.609 44.469 11.93 1 74.5 553 LYS A CA 1
ATOM 4454 C C . LYS A 1 553 ? 21.781 44.188 12.852 1 74.5 553 LYS A C 1
ATOM 4456 O O . LYS A 1 553 ? 22.578 43.281 12.586 1 74.5 553 LYS A O 1
ATOM 4461 N N . VAL A 1 554 ? 21.812 45 14.023 1 75.94 554 VAL A N 1
ATOM 4462 C CA . VAL A 1 554 ? 23 44.906 14.859 1 75.94 554 VAL A CA 1
ATOM 4463 C C . VAL A 1 554 ? 22.625 44.469 16.266 1 75.94 554 VAL A C 1
ATOM 4465 O O . VAL A 1 554 ? 23.484 44.219 17.109 1 75.94 554 VAL A O 1
ATOM 4468 N N . GLY A 1 555 ? 21.328 44.344 16.562 1 81.81 555 GLY A N 1
ATOM 4469 C CA . GLY A 1 555 ? 20.875 43.906 17.875 1 81.81 555 GLY A CA 1
ATOM 4470 C C . GLY A 1 555 ? 21.047 44.969 18.938 1 81.81 555 GLY A C 1
ATOM 4471 O O . GLY A 1 555 ? 21.406 44.656 20.078 1 81.81 555 GLY A O 1
ATOM 4472 N N . ARG A 1 556 ? 20.922 46.219 18.578 1 87.62 556 ARG A N 1
ATOM 4473 C CA . ARG A 1 556 ? 21.094 47.312 19.516 1 87.62 556 ARG A CA 1
ATOM 4474 C C . ARG A 1 556 ? 19.766 47.969 19.859 1 87.62 556 ARG A C 1
ATOM 4476 O O . ARG A 1 556 ? 18.828 47.938 19.047 1 87.62 556 ARG A O 1
ATOM 4483 N N . THR A 1 557 ? 19.719 48.5 21.047 1 90.5 557 THR A N 1
ATOM 4484 C CA . THR A 1 557 ? 18.531 49.219 21.5 1 90.5 557 THR A CA 1
ATOM 4485 C C . THR A 1 557 ? 18.703 50.719 21.297 1 90.5 557 THR A C 1
ATOM 4487 O O . THR A 1 557 ? 19.812 51.188 21.047 1 90.5 557 THR A O 1
ATOM 4490 N N . PRO A 1 558 ? 17.578 51.438 21.312 1 90.12 558 PRO A N 1
ATOM 4491 C CA . PRO A 1 558 ? 17.688 52.875 21.203 1 90.12 558 PRO A CA 1
ATOM 4492 C C . PRO A 1 558 ? 18.641 53.5 22.234 1 90.12 558 PRO A C 1
ATOM 4494 O O . PRO A 1 558 ? 19.328 54.469 21.938 1 90.12 558 PRO A O 1
ATOM 4497 N N . LEU A 1 559 ? 18.781 52.875 23.359 1 90.88 559 LEU A N 1
ATOM 4498 C CA . LEU A 1 559 ? 19.688 53.375 24.406 1 90.88 559 LEU A CA 1
ATOM 4499 C C . LEU A 1 559 ? 21.141 53.281 23.938 1 90.88 559 LEU A C 1
ATOM 4501 O O . LEU A 1 559 ? 21.938 54.188 24.219 1 90.88 559 LEU A O 1
ATOM 4505 N N . PHE A 1 560 ? 21.484 52.281 23.203 1 89.5 560 PHE A N 1
ATOM 4506 C CA . PHE A 1 560 ? 22.828 52.125 22.641 1 89.5 560 PHE A CA 1
ATOM 4507 C C . PHE A 1 560 ? 23.156 53.281 21.703 1 89.5 560 PHE A C 1
ATOM 4509 O O . PHE A 1 560 ? 24.25 53.844 21.781 1 89.5 560 PHE A O 1
ATOM 4516 N N . PHE A 1 561 ? 22.297 53.594 20.953 1 89.5 561 PHE A N 1
ATOM 4517 C CA . PHE A 1 561 ? 22.531 54.594 19.938 1 89.5 561 PHE A CA 1
ATOM 4518 C C . PHE A 1 561 ? 22.625 56 20.578 1 89.5 561 PHE A C 1
ATOM 4520 O O . PHE A 1 561 ? 23.469 56.812 20.188 1 89.5 561 PHE A O 1
ATOM 4527 N N . ALA A 1 562 ? 21.75 56.25 21.453 1 91.62 562 ALA A N 1
ATOM 4528 C CA . ALA A 1 562 ? 21.797 57.5 22.172 1 91.62 562 ALA A CA 1
ATOM 4529 C C . ALA A 1 562 ? 23.125 57.656 22.906 1 91.62 562 ALA A C 1
ATOM 4531 O O . ALA A 1 562 ? 23.719 58.75 22.906 1 91.62 562 ALA A O 1
ATOM 4532 N N . ALA A 1 563 ? 23.578 56.656 23.531 1 89.19 563 ALA A N 1
ATOM 4533 C CA . ALA A 1 563 ? 24.828 56.688 24.297 1 89.19 563 ALA A CA 1
ATOM 4534 C C . ALA A 1 563 ? 26.031 56.844 23.359 1 89.19 563 ALA A C 1
ATOM 4536 O O . ALA A 1 563 ? 26.953 57.594 23.672 1 89.19 563 ALA A O 1
ATOM 4537 N N . GLU A 1 564 ? 26.047 56.125 22.328 1 88.19 564 GLU A N 1
ATOM 4538 C CA . GLU A 1 564 ? 27.141 56.188 21.359 1 88.19 564 GLU A CA 1
ATOM 4539 C C . GLU A 1 564 ? 27.312 57.594 20.797 1 88.19 564 GLU A C 1
ATOM 4541 O O . GLU A 1 564 ? 28.438 58.062 20.562 1 88.19 564 GLU A O 1
ATOM 4546 N N . HIS A 1 565 ? 26.203 58.312 20.641 1 89.5 565 HIS A N 1
ATOM 4547 C CA . HIS A 1 565 ? 26.281 59.625 20.016 1 89.5 565 HIS A CA 1
ATOM 4548 C C . HIS A 1 565 ? 26.203 60.75 21.062 1 89.5 565 HIS A C 1
ATOM 4550 O O . HIS A 1 565 ? 26.109 61.938 20.719 1 89.5 565 HIS A O 1
ATOM 4556 N N . GLY A 1 566 ? 26.172 60.406 22.328 1 89.94 566 GLY A N 1
ATOM 4557 C CA . GLY A 1 566 ? 26.312 61.344 23.438 1 89.94 566 GLY A CA 1
ATOM 4558 C C . GLY A 1 566 ? 25.062 62.156 23.672 1 89.94 566 GLY A C 1
ATOM 4559 O O . GLY A 1 566 ? 25.156 63.312 24.125 1 89.94 566 GLY A O 1
ATOM 4560 N N . HIS A 1 567 ? 23.984 61.719 23.266 1 93.19 567 HIS A N 1
ATOM 4561 C CA . HIS A 1 567 ? 22.734 62.438 23.5 1 93.19 567 HIS A CA 1
ATOM 4562 C C . HIS A 1 567 ? 22.25 62.219 24.938 1 93.19 567 HIS A C 1
ATOM 4564 O O . HIS A 1 567 ? 21.375 61.375 25.172 1 93.19 567 HIS A O 1
ATOM 4570 N N . GLU A 1 568 ? 22.75 63.062 25.734 1 92.44 568 GLU A N 1
ATOM 4571 C CA . GLU A 1 568 ? 22.516 62.906 27.172 1 92.44 568 GLU A CA 1
ATOM 4572 C C . GLU A 1 568 ? 21.031 63 27.516 1 92.44 568 GLU A C 1
ATOM 4574 O O . GLU A 1 568 ? 20.516 62.219 28.312 1 92.44 568 GLU A O 1
ATOM 4579 N N . ALA A 1 569 ? 20.359 63.938 26.891 1 93.38 569 ALA A N 1
ATOM 4580 C CA . ALA A 1 569 ? 18.938 64.125 27.188 1 93.38 569 ALA A CA 1
ATOM 4581 C C . ALA A 1 569 ? 18.125 62.906 26.797 1 93.38 569 ALA A C 1
ATOM 4583 O O . ALA A 1 569 ? 17.203 62.531 27.516 1 93.38 569 ALA A O 1
ATOM 4584 N N . ILE A 1 570 ? 18.438 62.344 25.766 1 94.44 570 ILE A N 1
ATOM 4585 C CA . ILE A 1 570 ? 17.719 61.156 25.281 1 94.44 570 ILE A CA 1
ATOM 4586 C C . ILE A 1 570 ? 18.047 59.969 26.172 1 94.44 570 ILE A C 1
ATOM 4588 O O . ILE A 1 570 ? 17.156 59.156 26.469 1 94.44 570 ILE A O 1
ATOM 4592 N N . VAL A 1 571 ? 19.312 59.781 26.609 1 93.5 571 VAL A N 1
ATOM 4593 C CA . VAL A 1 571 ? 19.703 58.719 27.531 1 93.5 571 VAL A CA 1
ATOM 4594 C C . VAL A 1 571 ? 18.875 58.812 28.812 1 93.5 571 VAL A C 1
ATOM 4596 O O . VAL A 1 571 ? 18.359 57.812 29.312 1 93.5 571 VAL A O 1
ATOM 4599 N N . LYS A 1 572 ? 18.703 60.031 29.25 1 92.44 572 LYS A N 1
ATOM 4600 C CA . LYS A 1 572 ? 17.938 60.25 30.469 1 92.44 572 LYS A CA 1
ATOM 4601 C C . LYS A 1 572 ? 16.469 59.906 30.266 1 92.44 572 LYS A C 1
ATOM 4603 O O . LYS A 1 572 ? 15.844 59.281 31.141 1 92.44 572 LYS A O 1
ATOM 4608 N N . LEU A 1 573 ? 15.953 60.281 29.109 1 93.56 573 LEU A N 1
ATOM 4609 C CA . LEU A 1 573 ? 14.562 60 28.797 1 93.56 573 LEU A CA 1
ATOM 4610 C C . LEU A 1 573 ? 14.32 58.469 28.75 1 93.56 573 LEU A C 1
ATOM 4612 O O . LEU A 1 573 ? 13.32 58 29.281 1 93.56 573 LEU A O 1
ATOM 4616 N N . LEU A 1 574 ? 15.203 57.781 28.125 1 93.56 574 LEU A N 1
ATOM 4617 C CA . LEU A 1 574 ? 15.055 56.312 27.969 1 93.56 574 LEU A CA 1
ATOM 4618 C C . LEU A 1 574 ? 15.203 55.625 29.312 1 93.56 574 LEU A C 1
ATOM 4620 O O . LEU A 1 574 ? 14.453 54.688 29.625 1 93.56 574 LEU A O 1
ATOM 4624 N N . LEU A 1 575 ? 16.109 56 30.188 1 90.44 575 LEU A N 1
ATOM 4625 C CA . LEU A 1 575 ? 16.312 55.438 31.5 1 90.44 575 LEU A CA 1
ATOM 4626 C C . LEU A 1 575 ? 15.125 55.719 32.406 1 90.44 575 LEU A C 1
ATOM 4628 O O . LEU A 1 575 ? 14.75 54.875 33.25 1 90.44 575 LEU A O 1
ATOM 4632 N N . ALA A 1 576 ? 14.578 56.781 32.156 1 90.88 576 ALA A N 1
ATOM 4633 C CA . ALA A 1 576 ? 13.461 57.219 33 1 90.88 576 ALA A CA 1
ATOM 4634 C C . ALA A 1 576 ? 12.234 56.344 32.781 1 90.88 576 ALA A C 1
ATOM 4636 O O . ALA A 1 576 ? 11.359 56.25 33.656 1 90.88 576 ALA A O 1
ATOM 4637 N N . THR A 1 577 ? 12.18 55.781 31.656 1 91.5 577 THR A N 1
ATOM 4638 C CA . THR A 1 577 ? 11.047 54.906 31.391 1 91.5 577 THR A CA 1
ATOM 4639 C C . THR A 1 577 ? 11.07 53.688 32.312 1 91.5 577 THR A C 1
ATOM 4641 O O . THR A 1 577 ? 10.031 53.062 32.562 1 91.5 577 THR A O 1
ATOM 4644 N N . GLY A 1 578 ? 12.195 53.219 32.781 1 86.44 578 GLY A N 1
ATOM 4645 C CA . GLY A 1 578 ? 12.344 52.062 33.656 1 86.44 578 GLY A CA 1
ATOM 4646 C C . GLY A 1 578 ? 12.195 50.75 32.906 1 86.44 578 GLY A C 1
ATOM 4647 O O . GLY A 1 578 ? 12.117 49.688 33.531 1 86.44 578 GLY A O 1
ATOM 4648 N N . GLN A 1 579 ? 12.133 50.812 31.609 1 89.38 579 GLN A N 1
ATOM 4649 C CA . GLN A 1 579 ? 11.844 49.594 30.844 1 89.38 579 GLN A CA 1
ATOM 4650 C C . GLN A 1 579 ? 13.047 49.188 30.016 1 89.38 579 GLN A C 1
ATOM 4652 O O . GLN A 1 579 ? 12.953 48.281 29.188 1 89.38 579 GLN A O 1
ATOM 4657 N N . VAL A 1 580 ? 14.102 49.844 30.203 1 90.31 580 VAL A N 1
ATOM 4658 C CA . VAL A 1 580 ? 15.273 49.531 29.391 1 90.31 580 VAL A CA 1
ATOM 4659 C C . VAL A 1 580 ? 16.25 48.688 30.203 1 90.31 580 VAL A C 1
ATOM 4661 O O . VAL A 1 580 ? 16.375 48.844 31.422 1 90.31 580 VAL A O 1
ATOM 4664 N N . ASN A 1 581 ? 16.875 47.75 29.531 1 87.31 581 ASN A N 1
ATOM 4665 C CA . ASN A 1 581 ? 17.922 46.938 30.109 1 87.31 581 ASN A CA 1
ATOM 4666 C C . ASN A 1 581 ? 19.297 47.562 29.906 1 87.31 581 ASN A C 1
ATOM 4668 O O . ASN A 1 581 ? 19.844 47.531 28.797 1 87.31 581 ASN A O 1
ATOM 4672 N N . THR A 1 582 ? 19.797 47.938 30.922 1 84.88 582 THR A N 1
ATOM 4673 C CA . THR A 1 582 ? 21.078 48.625 30.844 1 84.88 582 THR A CA 1
ATOM 4674 C C . THR A 1 582 ? 22.234 47.625 30.688 1 84.88 582 THR A C 1
ATOM 4676 O O . THR A 1 582 ? 23.344 48 30.312 1 84.88 582 THR A O 1
ATOM 4679 N N . GLU A 1 583 ? 22.016 46.406 30.875 1 80.44 583 GLU A N 1
ATOM 4680 C CA . GLU A 1 583 ? 23.062 45.375 30.766 1 80.44 583 GLU A CA 1
ATOM 4681 C C . GLU A 1 583 ? 22.969 44.656 29.422 1 80.44 583 GLU A C 1
ATOM 4683 O O . GLU A 1 583 ? 23.672 43.656 29.203 1 80.44 583 GLU A O 1
ATOM 4688 N N . SER A 1 584 ? 22.156 45.219 28.641 1 83.62 584 SER A N 1
ATOM 4689 C CA . SER A 1 584 ? 21.969 44.562 27.344 1 83.62 584 SER A CA 1
ATOM 4690 C C . SER A 1 584 ? 23.266 44.594 26.531 1 83.62 584 SER A C 1
ATOM 4692 O O . SER A 1 584 ? 24.031 45.562 26.625 1 83.62 584 SER A O 1
ATOM 4694 N N . LYS A 1 585 ? 23.516 43.531 25.75 1 82.81 585 LYS A N 1
ATOM 4695 C CA . LYS A 1 585 ? 24.672 43.438 24.859 1 82.81 585 LYS A CA 1
ATOM 4696 C C . LYS A 1 585 ? 24.219 43.406 23.391 1 82.81 585 LYS A C 1
ATOM 4698 O O . LYS A 1 585 ? 23.141 42.906 23.078 1 82.81 585 LYS A O 1
ATOM 4703 N N . ASP A 1 586 ? 24.953 44.094 22.625 1 79.75 586 ASP A N 1
ATOM 4704 C CA . ASP A 1 586 ? 24.656 43.969 21.203 1 79.75 586 ASP A CA 1
ATOM 4705 C C . ASP A 1 586 ? 25.219 42.688 20.625 1 79.75 586 ASP A C 1
ATOM 4707 O O . ASP A 1 586 ? 25.625 41.781 21.359 1 79.75 586 ASP A O 1
ATOM 4711 N N . GLU A 1 587 ? 25.141 42.469 19.328 1 76 587 GLU A N 1
ATOM 4712 C CA . GLU A 1 587 ? 25.562 41.25 18.656 1 76 587 GLU A CA 1
ATOM 4713 C C . GLU A 1 587 ? 27.047 41 18.844 1 76 587 GLU A C 1
ATOM 4715 O O . GLU A 1 587 ? 27.5 39.844 18.844 1 76 587 GLU A O 1
ATOM 4720 N N . SER A 1 588 ? 27.797 42.094 19.016 1 73.19 588 SER A N 1
ATOM 4721 C CA . SER A 1 588 ? 29.234 41.969 19.203 1 73.19 588 SER A CA 1
ATOM 4722 C C . SER A 1 588 ? 29.594 41.812 20.672 1 73.19 588 SER A C 1
ATOM 4724 O O . SER A 1 588 ? 30.781 41.688 21.016 1 73.19 588 SER A O 1
ATOM 4726 N N . GLY A 1 589 ? 28.625 41.875 21.5 1 79.19 589 GLY A N 1
ATOM 4727 C CA . GLY A 1 589 ? 28.844 41.688 22.922 1 79.19 589 GLY A CA 1
ATOM 4728 C C . GLY A 1 589 ? 29.203 42.969 23.641 1 79.19 589 GLY A C 1
ATOM 4729 O O . GLY A 1 589 ? 29.641 42.938 24.797 1 79.19 589 GLY A O 1
ATOM 4730 N N . GLU A 1 590 ? 29.094 44.062 23.016 1 83.44 590 GLU A N 1
ATOM 4731 C CA . GLU A 1 590 ? 29.453 45.344 23.609 1 83.44 590 GLU A CA 1
ATOM 4732 C C . GLU A 1 590 ? 28.312 45.875 24.484 1 83.44 590 GLU A C 1
ATOM 4734 O O . GLU A 1 590 ? 27.141 45.719 24.156 1 83.44 590 GLU A O 1
ATOM 4739 N N . THR A 1 591 ? 28.734 46.406 25.625 1 86.88 591 THR A N 1
ATOM 4740 C CA . THR A 1 591 ? 27.766 46.969 26.547 1 86.88 591 THR A CA 1
ATOM 4741 C C . THR A 1 591 ? 27.594 48.469 26.281 1 86.88 591 THR A C 1
ATOM 4743 O O . THR A 1 591 ? 28.359 49.062 25.516 1 86.88 591 THR A O 1
ATOM 4746 N N . LEU A 1 592 ? 26.594 49 26.922 1 88.25 592 LEU A N 1
ATOM 4747 C CA . LEU A 1 592 ? 26.266 50.438 26.812 1 88.25 592 LEU A CA 1
ATOM 4748 C C . LEU A 1 592 ? 27.438 51.281 27.266 1 88.25 592 LEU A C 1
ATOM 4750 O O . LEU A 1 592 ? 27.781 52.281 26.625 1 88.25 592 LEU A O 1
ATOM 4754 N N . LEU A 1 593 ? 28.047 50.938 28.344 1 88.38 593 LEU A N 1
ATOM 4755 C CA . LEU A 1 593 ? 29.156 51.688 28.906 1 88.38 593 LEU A CA 1
ATOM 4756 C C . LEU A 1 593 ? 30.359 51.656 27.984 1 88.38 593 LEU A C 1
ATOM 4758 O O . LEU A 1 593 ? 31.094 52.656 27.875 1 88.38 593 LEU A O 1
ATOM 4762 N N . CYS A 1 594 ? 30.547 50.594 27.297 1 89.62 594 CYS A N 1
ATOM 4763 C CA . CYS A 1 594 ? 31.641 50.469 26.344 1 89.62 594 CYS A CA 1
ATOM 4764 C C . CYS A 1 594 ? 31.484 51.5 25.219 1 89.62 594 CYS A C 1
ATOM 4766 O O . CYS A 1 594 ? 32.438 52.188 24.844 1 89.62 594 CYS A O 1
ATOM 4768 N N . TRP A 1 595 ? 30.344 51.625 24.766 1 88.31 595 TRP A N 1
ATOM 4769 C CA . TRP A 1 595 ? 30.078 52.531 23.656 1 88.31 595 TRP A CA 1
ATOM 4770 C C . TRP A 1 595 ? 30.25 54 24.094 1 88.31 595 TRP A C 1
ATOM 4772 O O . TRP A 1 595 ? 30.859 54.812 23.391 1 88.31 595 TRP A O 1
ATOM 4782 N N . ALA A 1 596 ? 29.688 54.312 25.188 1 90.56 596 ALA A N 1
ATOM 4783 C CA . ALA A 1 596 ? 29.812 55.688 25.703 1 90.56 596 ALA A CA 1
ATOM 4784 C C . ALA A 1 596 ? 31.266 56.031 25.969 1 90.56 596 ALA A C 1
ATOM 4786 O O . ALA A 1 596 ? 31.703 57.156 25.672 1 90.56 596 ALA A O 1
ATOM 4787 N N . ALA A 1 597 ? 32 55.125 26.5 1 91.31 597 ALA A N 1
ATOM 4788 C CA . ALA A 1 597 ? 33.438 55.344 26.812 1 91.31 597 ALA A CA 1
ATOM 4789 C C . ALA A 1 597 ? 34.25 55.438 25.547 1 91.31 597 ALA A C 1
ATOM 4791 O O . ALA A 1 597 ? 35.188 56.25 25.453 1 91.31 597 ALA A O 1
ATOM 4792 N N . ARG A 1 598 ? 33.969 54.656 24.625 1 90.88 598 ARG A N 1
ATOM 4793 C CA . ARG A 1 598 ? 34.719 54.625 23.359 1 90.88 598 ARG A CA 1
ATOM 4794 C C . ARG A 1 598 ? 34.594 55.969 22.641 1 90.88 598 ARG A C 1
ATOM 4796 O O . ARG A 1 598 ? 35.594 56.438 22.078 1 90.88 598 ARG A O 1
ATOM 4803 N N . GLU A 1 599 ? 33.469 56.562 22.75 1 91.31 599 GLU A N 1
ATOM 4804 C CA . GLU A 1 599 ? 33.219 57.781 22.016 1 91.31 599 GLU A CA 1
ATOM 4805 C C . GLU A 1 599 ? 33.531 59 22.891 1 91.31 599 GLU A C 1
ATOM 4807 O O . GLU A 1 599 ? 33.531 60.125 22.406 1 91.31 599 GLU A O 1
ATOM 4812 N N . GLY A 1 600 ? 33.844 58.875 24.094 1 90.81 600 GLY A N 1
ATOM 4813 C CA . GLY A 1 600 ? 34.312 59.906 24.984 1 90.81 600 GLY A CA 1
ATOM 4814 C C . GLY A 1 600 ? 33.188 60.812 25.5 1 90.81 600 GLY A C 1
ATOM 4815 O O . GLY A 1 600 ? 33.438 62 25.75 1 90.81 600 GLY A O 1
ATOM 4816 N N . HIS A 1 601 ? 32.062 60.344 25.594 1 92.44 601 HIS A N 1
ATOM 4817 C CA . HIS A 1 601 ? 30.938 61.125 26.078 1 92.44 601 HIS A CA 1
ATOM 4818 C C . HIS A 1 601 ? 30.875 61.125 27.594 1 92.44 601 HIS A C 1
ATOM 4820 O O . HIS A 1 601 ? 30.203 60.312 28.203 1 92.44 601 HIS A O 1
ATOM 4826 N N . GLU A 1 602 ? 31.484 62.125 28.109 1 92.12 602 GLU A N 1
ATOM 4827 C CA . GLU A 1 602 ? 31.688 62.219 29.547 1 92.12 602 GLU A CA 1
ATOM 4828 C C . GLU A 1 602 ? 30.359 62.281 30.297 1 92.12 602 GLU A C 1
ATOM 4830 O O . GLU A 1 602 ? 30.172 61.562 31.297 1 92.12 602 GLU A O 1
ATOM 4835 N N . SER A 1 603 ? 29.438 63.094 29.797 1 92 603 SER A N 1
ATOM 4836 C CA . SER A 1 603 ? 28.172 63.281 30.484 1 92 603 SER A CA 1
ATOM 4837 C C . SER A 1 603 ? 27.375 62 30.516 1 92 603 SER A C 1
ATOM 4839 O O . SER A 1 603 ? 26.734 61.656 31.516 1 92 603 SER A O 1
ATOM 4841 N N . VAL A 1 604 ? 27.438 61.25 29.484 1 92.88 604 VAL A N 1
ATOM 4842 C CA . VAL A 1 604 ? 26.703 60 29.375 1 92.88 604 VAL A CA 1
ATOM 4843 C C . VAL A 1 604 ? 27.328 58.969 30.297 1 92.88 604 VAL A C 1
ATOM 4845 O O . VAL A 1 604 ? 26.625 58.219 30.969 1 92.88 604 VAL A O 1
ATOM 4848 N N . VAL A 1 605 ? 28.672 58.844 30.312 1 92.25 605 VAL A N 1
ATOM 4849 C CA . VAL A 1 605 ? 29.391 57.906 31.172 1 92.25 605 VAL A CA 1
ATOM 4850 C C . VAL A 1 605 ? 29.062 58.188 32.625 1 92.25 605 VAL A C 1
ATOM 4852 O O . VAL A 1 605 ? 28.812 57.281 33.406 1 92.25 605 VAL A O 1
ATOM 4855 N N . LYS A 1 606 ? 29 59.469 32.969 1 90.5 606 LYS A N 1
ATOM 4856 C CA . LYS A 1 606 ? 28.656 59.875 34.312 1 90.5 606 LYS A CA 1
ATOM 4857 C C . LYS A 1 606 ? 27.25 59.406 34.688 1 90.5 606 LYS A C 1
ATOM 4859 O O . LYS A 1 606 ? 27.031 58.906 35.812 1 90.5 606 LYS A O 1
ATOM 4864 N N . LEU A 1 607 ? 26.391 59.625 33.781 1 90.38 607 LEU A N 1
ATOM 4865 C CA . LEU A 1 607 ? 25 59.219 34 1 90.38 607 LEU A CA 1
ATOM 4866 C C . LEU A 1 607 ? 24.891 57.719 34.188 1 90.38 607 LEU A C 1
ATOM 4868 O O . LEU A 1 607 ? 24.156 57.219 35.062 1 90.38 607 LEU A O 1
ATOM 4872 N N . LEU A 1 608 ? 25.562 56.906 33.375 1 90.25 608 LEU A N 1
ATOM 4873 C CA . LEU A 1 608 ? 25.484 55.438 33.438 1 90.25 608 LEU A CA 1
ATOM 4874 C C . LEU A 1 608 ? 26.094 54.906 34.719 1 90.25 608 LEU A C 1
ATOM 4876 O O . LEU A 1 608 ? 25.594 53.938 35.312 1 90.25 608 LEU A O 1
ATOM 4880 N N . LEU A 1 609 ? 27.125 55.5 35.188 1 88.31 609 LEU A N 1
ATOM 4881 C CA . LEU A 1 609 ? 27.797 55.062 36.406 1 88.31 609 LEU A CA 1
ATOM 4882 C C . LEU A 1 609 ? 26.938 55.375 37.625 1 88.31 609 LEU A C 1
ATOM 4884 O O . LEU A 1 609 ? 27.047 54.688 38.656 1 88.31 609 LEU A O 1
ATOM 4888 N N . SER A 1 610 ? 26.125 56.312 37.469 1 86.38 610 SER A N 1
ATOM 4889 C CA . SER A 1 610 ? 25.281 56.719 38.594 1 86.38 610 SER A CA 1
ATOM 4890 C C . SER A 1 610 ? 24.141 55.719 38.812 1 86.38 610 SER A C 1
ATOM 4892 O O . SER A 1 610 ? 23.562 55.656 39.906 1 86.38 610 SER A O 1
ATOM 4894 N N . ILE A 1 611 ? 23.75 55 37.844 1 83.38 611 ILE A N 1
ATOM 4895 C CA . ILE A 1 611 ? 22.641 54.031 37.906 1 83.38 611 ILE A CA 1
ATOM 4896 C C . ILE A 1 611 ? 23.047 52.844 38.781 1 83.38 611 ILE A C 1
ATOM 4898 O O . ILE A 1 611 ? 22.203 52.219 39.406 1 83.38 611 ILE A O 1
ATOM 4902 N N . GLY A 1 612 ? 24.234 52.656 39.188 1 70.38 612 GLY A N 1
ATOM 4903 C CA . GLY A 1 612 ? 24.766 51.656 40.094 1 70.38 612 GLY A CA 1
ATOM 4904 C C . GLY A 1 612 ? 24.656 50.219 39.531 1 70.38 612 GLY A C 1
ATOM 4905 O O . GLY A 1 612 ? 25.281 49.312 40.062 1 70.38 612 GLY A O 1
ATOM 4906 N N . GLN A 1 613 ? 23.812 49.875 38.562 1 78.81 613 GLN A N 1
ATOM 4907 C CA . GLN A 1 613 ? 23.562 48.5 38.156 1 78.81 613 GLN A CA 1
ATOM 4908 C C . GLN A 1 613 ? 24.422 48.125 36.969 1 78.81 613 GLN A C 1
ATOM 4910 O O . GLN A 1 613 ? 24.375 47 36.469 1 78.81 613 GLN A O 1
ATOM 4915 N N . ILE A 1 614 ? 25.297 48.875 36.531 1 82.44 614 ILE A N 1
ATOM 4916 C CA . ILE A 1 614 ? 26.047 48.594 35.312 1 82.44 614 ILE A CA 1
ATOM 4917 C C . ILE A 1 614 ? 27.391 47.969 35.656 1 82.44 614 ILE A C 1
ATOM 4919 O O . ILE A 1 614 ? 28.078 48.438 36.594 1 82.44 614 ILE A O 1
ATOM 4923 N N . GLU A 1 615 ? 27.703 46.906 35.062 1 85.25 615 GLU A N 1
ATOM 4924 C CA . GLU A 1 615 ? 29.031 46.281 35.219 1 85.25 615 GLU A CA 1
ATOM 4925 C C . GLU A 1 615 ? 30.109 47.156 34.562 1 85.25 615 GLU A C 1
ATOM 4927 O O . GLU A 1 615 ? 30.188 47.219 33.344 1 85.25 615 GLU A O 1
ATOM 4932 N N . VAL A 1 616 ? 30.906 47.625 35.375 1 88.44 616 VAL A N 1
ATOM 4933 C CA . VAL A 1 616 ? 31.875 48.625 34.906 1 88.44 616 VAL A CA 1
ATOM 4934 C C . VAL A 1 616 ? 33.031 47.906 34.156 1 88.44 616 VAL A C 1
ATOM 4936 O O . VAL A 1 616 ? 33.656 48.5 33.312 1 88.44 616 VAL A O 1
ATOM 4939 N N . ASN A 1 617 ? 33.312 46.594 34.5 1 90.06 617 ASN A N 1
ATOM 4940 C CA . ASN A 1 617 ? 34.406 45.875 33.875 1 90.06 617 ASN A CA 1
ATOM 4941 C C . ASN A 1 617 ? 33.906 44.906 32.812 1 90.06 617 ASN A C 1
ATOM 4943 O O . ASN A 1 617 ? 34.531 43.875 32.562 1 90.06 617 ASN A O 1
ATOM 4947 N N . SER A 1 618 ? 32.781 45.281 32.25 1 88.12 618 SER A N 1
ATOM 4948 C CA . SER A 1 618 ? 32.219 44.375 31.25 1 88.12 618 SER A CA 1
ATOM 4949 C C . SER A 1 618 ? 33.094 44.312 30.016 1 88.12 618 SER A C 1
ATOM 4951 O O . SER A 1 618 ? 33.594 45.344 29.531 1 88.12 618 SER A O 1
ATOM 4953 N N . LYS A 1 619 ? 33.344 43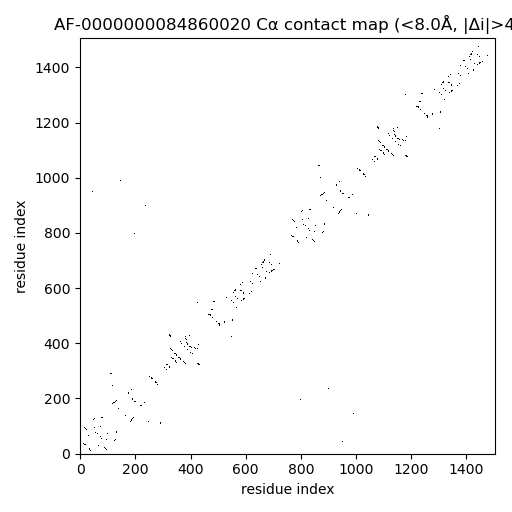.094 29.469 1 86.69 619 LYS A N 1
ATOM 4954 C CA . LYS A 1 619 ? 34.188 42.844 28.312 1 86.69 619 LYS A CA 1
ATOM 4955 C C . LYS A 1 619 ? 33.375 42.625 27.047 1 86.69 619 LYS A C 1
ATOM 4957 O O . LYS A 1 619 ? 32.281 42.062 27.109 1 86.69 619 LYS A O 1
ATOM 4962 N N . ASP A 1 620 ? 33.875 43.219 26.062 1 84.19 620 ASP A N 1
ATOM 4963 C CA . ASP A 1 620 ? 33.219 42.969 24.781 1 84.19 620 ASP A CA 1
ATOM 4964 C C . ASP A 1 620 ? 33.75 41.688 24.156 1 84.19 620 ASP A C 1
ATOM 4966 O O . ASP A 1 620 ? 34.344 40.844 24.844 1 84.19 620 ASP A O 1
ATOM 4970 N N . GLY A 1 621 ? 33.406 41.344 22.844 1 79.69 621 GLY A N 1
ATOM 4971 C CA . GLY A 1 621 ? 33.844 40.125 22.156 1 79.69 621 GLY A CA 1
ATOM 4972 C C . GLY A 1 621 ? 35.344 40 22.062 1 79.69 621 GLY A C 1
ATOM 4973 O O . GLY A 1 621 ? 35.875 38.906 21.938 1 79.69 621 GLY A O 1
ATOM 4974 N N . SER A 1 622 ? 36.031 41.156 22.156 1 83 622 SER A N 1
ATOM 4975 C CA . SER A 1 622 ? 37.5 41.156 22.109 1 83 622 SER A CA 1
ATOM 4976 C C . SER A 1 622 ? 38.094 41.312 23.516 1 83 622 SER A C 1
ATOM 4978 O O . SER A 1 622 ? 39.25 41.688 23.656 1 83 622 SER A O 1
ATOM 4980 N N . ASP A 1 623 ? 37.25 41.25 24.5 1 89.06 623 ASP A N 1
ATOM 4981 C CA . ASP A 1 623 ? 37.625 41.281 25.922 1 89.06 623 ASP A CA 1
ATOM 4982 C C . ASP A 1 623 ? 38.062 42.688 26.312 1 89.06 623 ASP A C 1
ATOM 4984 O O . ASP A 1 623 ? 38.938 42.875 27.188 1 89.06 623 ASP A O 1
ATOM 4988 N N . ARG A 1 624 ? 37.594 43.625 25.703 1 90.75 624 ARG A N 1
ATOM 4989 C CA . ARG A 1 624 ? 37.938 45.031 26.031 1 90.75 624 ARG A CA 1
ATOM 4990 C C . ARG A 1 624 ? 36.938 45.625 27 1 90.75 624 ARG A C 1
ATOM 4992 O O . ARG A 1 624 ? 35.719 45.438 26.828 1 90.75 624 ARG A O 1
ATOM 4999 N N . THR A 1 625 ? 37.438 46.219 27.953 1 92.5 625 THR A N 1
ATOM 5000 C CA . THR A 1 625 ? 36.625 46.906 28.938 1 92.5 625 THR A CA 1
ATOM 5001 C C . THR A 1 625 ? 36.375 48.344 28.531 1 92.5 625 THR A C 1
ATOM 5003 O O . THR A 1 625 ? 37.031 48.844 27.625 1 92.5 625 THR A O 1
ATOM 5006 N N . PRO A 1 626 ? 35.406 49.031 29.203 1 92.25 626 PRO A N 1
ATOM 5007 C CA . PRO A 1 626 ? 35.188 50.469 28.922 1 92.25 626 PRO A CA 1
ATOM 5008 C C . PRO A 1 626 ? 36.469 51.281 29.141 1 92.25 626 PRO A C 1
ATOM 5010 O O . PRO A 1 626 ? 36.719 52.219 28.375 1 92.25 626 PRO A O 1
ATOM 5013 N N . LEU A 1 627 ? 37.25 50.969 30.109 1 93.81 627 LEU A N 1
ATOM 5014 C CA . LEU A 1 627 ? 38.5 51.656 30.359 1 93.81 627 LEU A CA 1
ATOM 5015 C C . LEU A 1 627 ? 39.469 51.5 29.188 1 93.81 627 LEU A C 1
ATOM 5017 O O . LEU A 1 627 ? 40.156 52.438 28.812 1 93.81 627 LEU A O 1
ATOM 5021 N N . CYS A 1 628 ? 39.5 50.312 28.703 1 94 628 CYS A N 1
ATOM 5022 C CA . CYS A 1 628 ? 40.344 50.031 27.547 1 94 628 CYS A CA 1
ATOM 5023 C C . CYS A 1 628 ? 39.938 50.906 26.359 1 94 628 CYS A C 1
ATOM 5025 O O . CYS A 1 628 ? 40.812 51.5 25.703 1 94 628 CYS A O 1
ATOM 5027 N N . TRP A 1 629 ? 38.75 51.031 26.125 1 93.19 629 TRP A N 1
ATOM 5028 C CA . TRP A 1 629 ? 38.25 51.812 24.984 1 93.19 629 TRP A CA 1
ATOM 5029 C C . TRP A 1 629 ? 38.562 53.312 25.188 1 93.19 629 TRP A C 1
ATOM 5031 O O . TRP A 1 629 ? 38.969 54 24.25 1 93.19 629 TRP A O 1
ATOM 5041 N N . ALA A 1 630 ? 38.312 53.781 26.328 1 93.94 630 ALA A N 1
ATOM 5042 C CA . ALA A 1 630 ? 38.625 55.188 26.625 1 93.94 630 ALA A CA 1
ATOM 5043 C C . ALA A 1 630 ? 40.094 55.469 26.453 1 93.94 630 ALA A C 1
ATOM 5045 O O . ALA A 1 630 ? 40.5 56.531 25.984 1 93.94 630 ALA A O 1
ATOM 5046 N N . ALA A 1 631 ? 40.938 54.5 26.828 1 94.12 631 ALA A N 1
ATOM 5047 C CA . ALA A 1 631 ? 42.375 54.625 26.703 1 94.12 631 ALA A CA 1
ATOM 5048 C C . ALA A 1 631 ? 42.812 54.594 25.234 1 94.12 631 ALA A C 1
ATOM 5050 O O . ALA A 1 631 ? 43.719 55.375 24.844 1 94.12 631 ALA A O 1
ATOM 5051 N N . ILE A 1 632 ? 42.219 53.781 24.516 1 93 632 ILE A N 1
ATOM 5052 C CA . ILE A 1 632 ? 42.531 53.656 23.094 1 93 632 ILE A CA 1
ATOM 5053 C C . ILE A 1 632 ? 42.281 55 22.391 1 93 632 ILE A C 1
ATOM 5055 O O . ILE A 1 632 ? 43.094 55.438 21.578 1 93 632 ILE A O 1
ATOM 5059 N N . ASN A 1 633 ? 41.25 55.656 22.797 1 93.62 633 ASN A N 1
ATOM 5060 C CA . ASN A 1 633 ? 40.844 56.844 22.078 1 93.62 633 ASN A CA 1
ATOM 5061 C C . ASN A 1 633 ? 41.25 58.125 22.812 1 93.62 633 ASN A C 1
ATOM 5063 O O . ASN A 1 633 ? 41 59.219 22.359 1 93.62 633 ASN A O 1
ATOM 5067 N N . GLY A 1 634 ? 41.875 58.031 23.859 1 92.81 634 GLY A N 1
ATOM 5068 C CA . GLY A 1 634 ? 42.5 59.125 24.562 1 92.81 634 GLY A CA 1
ATOM 5069 C C . GLY A 1 634 ? 41.531 60.031 25.266 1 92.81 634 GLY A C 1
ATOM 5070 O O . GLY A 1 634 ? 41.688 61.25 25.281 1 92.81 634 GLY A O 1
ATOM 5071 N N . HIS A 1 635 ? 40.5 59.531 25.797 1 93.88 635 HIS A N 1
ATOM 5072 C CA . HIS A 1 635 ? 39.469 60.344 26.484 1 93.88 635 HIS A CA 1
ATOM 5073 C C . HIS A 1 635 ? 39.812 60.5 27.969 1 93.88 635 HIS A C 1
ATOM 5075 O O . HIS A 1 635 ? 39.344 59.719 28.797 1 93.88 635 HIS A O 1
ATOM 5081 N N . LYS A 1 636 ? 40.5 61.562 28.156 1 93.38 636 LYS A N 1
ATOM 5082 C CA . LYS A 1 636 ? 41.031 61.812 29.484 1 93.38 636 LYS A CA 1
ATOM 5083 C C . LYS A 1 636 ? 39.938 61.969 30.516 1 93.38 636 LYS A C 1
ATOM 5085 O O . LYS A 1 636 ? 40 61.406 31.609 1 93.38 636 LYS A O 1
ATOM 5090 N N . SER A 1 637 ? 38.906 62.75 30.125 1 93 637 SER A N 1
ATOM 5091 C CA . SER A 1 637 ? 37.844 63.031 31.078 1 93 637 SER A CA 1
ATOM 5092 C C . SER A 1 637 ? 37.094 61.75 31.453 1 93 637 SER A C 1
ATOM 5094 O O . SER A 1 637 ? 36.75 61.562 32.625 1 93 637 SER A O 1
ATOM 5096 N N . VAL A 1 638 ? 36.906 60.875 30.547 1 94.69 638 VAL A N 1
ATOM 5097 C CA . VAL A 1 638 ? 36.219 59.594 30.766 1 94.69 638 VAL A CA 1
ATOM 5098 C C . VAL A 1 638 ? 37.062 58.688 31.641 1 94.69 638 VAL A C 1
ATOM 5100 O O . VAL A 1 638 ? 36.562 58.031 32.531 1 94.69 638 VAL A O 1
ATOM 5103 N N . ILE A 1 639 ? 38.344 58.625 31.391 1 93.75 639 ILE A N 1
ATOM 5104 C CA . ILE A 1 639 ? 39.281 57.812 32.156 1 93.75 639 ILE A CA 1
ATOM 5105 C C . ILE A 1 639 ? 39.25 58.281 33.625 1 93.75 639 ILE A C 1
ATOM 5107 O O . ILE A 1 639 ? 39.219 57.438 34.531 1 93.75 639 ILE A O 1
ATOM 5111 N N . LYS A 1 640 ? 39.219 59.594 33.812 1 92.88 640 LYS A N 1
ATOM 5112 C CA . LYS A 1 640 ? 39.156 60.125 35.156 1 92.88 640 LYS A CA 1
ATOM 5113 C C . LYS A 1 640 ? 37.906 59.656 35.875 1 92.88 640 LYS A C 1
ATOM 5115 O O . LYS A 1 640 ? 37.969 59.312 37.062 1 92.88 640 LYS A O 1
ATOM 5120 N N . LEU A 1 641 ? 36.844 59.656 35.219 1 92.69 641 LEU A N 1
ATOM 5121 C CA . LEU A 1 641 ? 35.594 59.25 35.781 1 92.69 641 LEU A CA 1
ATOM 5122 C C . LEU A 1 641 ? 35.625 57.75 36.125 1 92.69 641 LEU A C 1
ATOM 5124 O O . LEU A 1 641 ? 35.156 57.344 37.188 1 92.69 641 LEU A O 1
ATOM 5128 N N . LEU A 1 642 ? 36.156 56.906 35.25 1 92.75 642 LEU A N 1
ATOM 5129 C CA . LEU A 1 642 ? 36.188 55.438 35.438 1 92.75 642 LEU A CA 1
ATOM 5130 C C . LEU A 1 642 ? 37.125 55.062 36.594 1 92.75 642 LEU A C 1
ATOM 5132 O O . LEU A 1 642 ? 36.844 54.156 37.375 1 92.75 642 LEU A O 1
ATOM 5136 N N . LEU A 1 643 ? 38.188 55.781 36.719 1 92.19 643 LEU A N 1
ATOM 5137 C CA . LEU A 1 643 ? 39.188 55.469 37.75 1 92.19 643 LEU A CA 1
ATOM 5138 C C . LEU A 1 643 ? 38.688 55.875 39.125 1 92.19 643 LEU A C 1
ATOM 5140 O O . LEU A 1 643 ? 39.219 55.406 40.125 1 92.19 643 LEU A O 1
ATOM 5144 N N . SER A 1 644 ? 37.688 56.688 39.094 1 89.19 644 SER A N 1
ATOM 5145 C CA . SER A 1 644 ? 37.094 57.094 40.375 1 89.19 644 SER A CA 1
ATOM 5146 C C . SER A 1 644 ? 36.281 55.969 41 1 89.19 644 SER A C 1
ATOM 5148 O O . SER A 1 644 ? 35.938 56.031 42.188 1 89.19 644 SER A O 1
ATOM 5150 N N . ILE A 1 645 ? 36.062 55 40.25 1 88.81 645 ILE A N 1
ATOM 5151 C CA . ILE A 1 645 ? 35.281 53.844 40.719 1 88.81 645 ILE A CA 1
ATOM 5152 C C . ILE A 1 645 ? 36.219 52.812 41.312 1 88.81 645 ILE A C 1
ATOM 5154 O O . ILE A 1 645 ? 37.156 52.375 40.656 1 88.81 645 ILE A O 1
ATOM 5158 N N . ASP A 1 646 ? 35.969 52.344 42.469 1 82.75 646 ASP A N 1
ATOM 5159 C CA . ASP A 1 646 ? 36.875 51.438 43.219 1 82.75 646 ASP A CA 1
ATOM 5160 C C . ASP A 1 646 ? 36.969 50.062 42.562 1 82.75 646 ASP A C 1
ATOM 5162 O O . ASP A 1 646 ? 38.031 49.438 42.562 1 82.75 646 ASP A O 1
ATOM 5166 N N . GLN A 1 647 ? 35.969 49.656 41.938 1 86.75 647 GLN A N 1
ATOM 5167 C CA . GLN A 1 647 ? 35.938 48.281 41.438 1 86.75 647 GLN A CA 1
ATOM 5168 C C . GLN A 1 647 ? 36.5 48.188 40.031 1 86.75 647 GLN A C 1
ATOM 5170 O O . GLN A 1 647 ? 36.531 47.125 39.438 1 86.75 647 GLN A O 1
ATOM 5175 N N . ILE A 1 648 ? 37.125 49.188 39.562 1 90.44 648 ILE A N 1
ATOM 5176 C CA . ILE A 1 648 ? 37.594 49.188 38.188 1 90.44 648 ILE A CA 1
ATOM 5177 C C . ILE A 1 648 ? 38.875 48.375 38.062 1 90.44 648 ILE A C 1
ATOM 5179 O O . ILE A 1 648 ? 39.719 48.406 38.938 1 90.44 648 ILE A O 1
ATOM 5183 N N . GLU A 1 649 ? 38.906 47.5 37.094 1 91.88 649 GLU A N 1
ATOM 5184 C CA . GLU A 1 649 ? 40.125 46.719 36.781 1 91.88 649 GLU A CA 1
ATOM 5185 C C . GLU A 1 649 ? 41.031 47.5 35.844 1 91.88 649 GLU A C 1
ATOM 5187 O O . GLU A 1 649 ? 40.844 47.469 34.625 1 91.88 649 GLU A O 1
ATOM 5192 N N . VAL A 1 650 ? 42.062 48 36.375 1 92.94 650 VAL A N 1
ATOM 5193 C CA . VAL A 1 650 ? 42.906 48.938 35.625 1 92.94 650 VAL A CA 1
ATOM 5194 C C . VAL A 1 650 ? 43.875 48.156 34.719 1 92.94 650 VAL A C 1
ATOM 5196 O O . VAL A 1 650 ? 44.344 48.688 33.719 1 92.94 650 VAL A O 1
ATOM 5199 N N . ASN A 1 651 ? 44.188 46.844 35.094 1 93.44 651 ASN A N 1
ATOM 5200 C CA . ASN A 1 651 ? 45.125 46.062 34.312 1 93.44 651 ASN A CA 1
ATOM 5201 C C . ASN A 1 651 ? 44.438 44.969 33.531 1 93.44 651 ASN A C 1
ATOM 5203 O O . ASN A 1 651 ? 45 43.906 33.281 1 93.44 651 ASN A O 1
ATOM 5207 N N . SER A 1 652 ? 43.188 45.219 33.188 1 93.25 652 SER A N 1
ATOM 5208 C CA . SER A 1 652 ? 42.438 44.219 32.438 1 93.25 652 SER A CA 1
ATOM 5209 C C . SER A 1 652 ? 43.031 44.062 31.031 1 93.25 652 SER A C 1
ATOM 5211 O O . SER A 1 652 ? 43.344 45.031 30.375 1 93.25 652 SER A O 1
ATOM 5213 N N . LYS A 1 653 ? 43.188 42.75 30.531 1 92.94 653 LYS A N 1
ATOM 5214 C CA . LYS A 1 653 ? 43.781 42.438 29.234 1 92.94 653 LYS A CA 1
ATOM 5215 C C . LYS A 1 653 ? 42.688 42.062 28.219 1 92.94 653 LYS A C 1
ATOM 5217 O O . LYS A 1 653 ? 41.688 41.469 28.547 1 92.94 653 LYS A O 1
ATOM 5222 N N . ASP A 1 654 ? 42.938 42.625 27.094 1 91.69 654 ASP A N 1
ATOM 5223 C CA . ASP A 1 654 ? 42.031 42.281 26.016 1 91.69 654 ASP A CA 1
ATOM 5224 C C . ASP A 1 654 ? 42.469 41 25.297 1 91.69 654 ASP A C 1
ATOM 5226 O O . ASP A 1 654 ? 43.25 40.219 25.828 1 91.69 654 ASP A O 1
ATOM 5230 N N . GLU A 1 655 ? 41.906 40.625 24.141 1 88.56 655 GLU A N 1
ATOM 5231 C CA . GLU A 1 655 ? 42.188 39.406 23.391 1 88.56 655 GLU A CA 1
ATOM 5232 C C . GLU A 1 655 ? 43.656 39.375 22.938 1 88.56 655 GLU A C 1
ATOM 5234 O O . GLU A 1 655 ? 44.219 38.312 22.703 1 88.56 655 GLU A O 1
ATOM 5239 N N . PHE A 1 656 ? 44.312 40.594 22.844 1 89.56 656 PHE A N 1
ATOM 5240 C CA . PHE A 1 656 ? 45.719 40.656 22.453 1 89.56 656 PHE A CA 1
ATOM 5241 C C . PHE A 1 656 ? 46.594 40.781 23.688 1 89.56 656 PHE A C 1
ATOM 5243 O O . PHE A 1 656 ? 47.781 41.062 23.578 1 89.56 656 PHE A O 1
ATOM 5250 N N . ASP A 1 657 ? 45.969 40.688 24.797 1 92 657 ASP A N 1
ATOM 5251 C CA . ASP A 1 657 ? 46.656 40.75 26.094 1 92 657 ASP A CA 1
ATOM 5252 C C . ASP A 1 657 ? 47.188 42.156 26.375 1 92 657 ASP A C 1
ATOM 5254 O O . ASP A 1 657 ? 48.25 42.344 26.984 1 92 657 ASP A O 1
ATOM 5258 N N . ARG A 1 658 ? 46.562 43.094 25.906 1 93.56 658 ARG A N 1
ATOM 5259 C CA . ARG A 1 658 ? 46.969 44.469 26.109 1 93.56 658 ARG A CA 1
ATOM 5260 C C . ARG A 1 658 ? 46.156 45.156 27.203 1 93.56 658 ARG A C 1
ATOM 5262 O O . ARG A 1 658 ? 44.938 44.938 27.266 1 93.56 658 ARG A O 1
ATOM 5269 N N . THR A 1 659 ? 46.812 45.812 28.016 1 94.69 659 THR A N 1
ATOM 5270 C CA . THR A 1 659 ? 46.156 46.594 29.062 1 94.69 659 THR A CA 1
ATOM 5271 C C . THR A 1 659 ? 45.844 47.969 28.562 1 94.69 659 THR A C 1
ATOM 5273 O O . THR A 1 659 ? 46.281 48.406 27.5 1 94.69 659 THR A O 1
ATOM 5276 N N . PRO A 1 660 ? 45 48.75 29.344 1 95.06 660 PRO A N 1
ATOM 5277 C CA . PRO A 1 660 ? 44.688 50.125 28.969 1 95.06 660 PRO A CA 1
ATOM 5278 C C . PRO A 1 660 ? 45.969 50.969 28.812 1 95.06 660 PRO A C 1
ATOM 5280 O O . PRO A 1 660 ? 46.062 51.812 27.906 1 95.06 660 PRO A O 1
ATOM 5283 N N . LEU A 1 661 ? 46.938 50.75 29.594 1 95.12 661 LEU A N 1
ATOM 5284 C CA . LEU A 1 661 ? 48.188 51.469 29.5 1 95.12 661 LEU A CA 1
ATOM 5285 C C . LEU A 1 661 ? 48.906 51.156 28.203 1 95.12 661 LEU A C 1
ATOM 5287 O O . LEU A 1 661 ? 49.469 52.031 27.562 1 95.12 661 LEU A O 1
ATOM 5291 N N . CYS A 1 662 ? 48.906 49.875 27.859 1 94.94 662 CYS A N 1
ATOM 5292 C CA . CYS A 1 662 ? 49.5 49.469 26.594 1 94.94 662 CYS A CA 1
ATOM 5293 C C . CYS A 1 662 ? 48.875 50.219 25.438 1 94.94 662 CYS A C 1
ATOM 5295 O O . CYS A 1 662 ? 49.562 50.75 24.562 1 94.94 662 CYS A O 1
ATOM 5297 N N . TRP A 1 663 ? 47.594 50.344 25.469 1 94.94 663 TRP A N 1
ATOM 5298 C CA . TRP A 1 663 ? 46.875 51 24.391 1 94.94 663 TRP A CA 1
ATOM 5299 C C . TRP A 1 663 ? 47.156 52.5 24.375 1 94.94 663 TRP A C 1
ATOM 5301 O O . TRP A 1 663 ? 47.375 53.094 23.328 1 94.94 663 TRP A O 1
ATOM 5311 N N . ALA A 1 664 ? 47.062 53.125 25.469 1 95.06 664 ALA A N 1
ATOM 5312 C CA . ALA A 1 664 ? 47.375 54.562 25.562 1 95.06 664 ALA A CA 1
ATOM 5313 C C . ALA A 1 664 ? 48.781 54.844 25.062 1 95.06 664 ALA A C 1
ATOM 5315 O O . ALA A 1 664 ? 49 55.875 24.391 1 95.06 664 ALA A O 1
ATOM 5316 N N . ALA A 1 665 ? 49.719 53.969 25.375 1 95.06 665 ALA A N 1
ATOM 5317 C CA . ALA A 1 665 ? 51.094 54.125 24.953 1 95.06 665 ALA A CA 1
ATOM 5318 C C . ALA A 1 665 ? 51.25 53.969 23.438 1 95.06 665 ALA A C 1
ATOM 5320 O O . ALA A 1 665 ? 51.938 54.75 22.797 1 95.06 665 ALA A O 1
ATOM 5321 N N . ARG A 1 666 ? 50.625 53 23.016 1 94.06 666 ARG A N 1
ATOM 5322 C CA . ARG A 1 666 ? 50.688 52.75 21.578 1 94.06 666 ARG A CA 1
ATOM 5323 C C . ARG A 1 666 ? 50.125 53.938 20.797 1 94.06 666 ARG A C 1
ATOM 5325 O O . ARG A 1 666 ? 50.656 54.312 19.75 1 94.06 666 ARG A O 1
ATOM 5332 N N . GLU A 1 667 ? 49.031 54.469 21.297 1 94.38 667 GLU A N 1
ATOM 5333 C CA . GLU A 1 667 ? 48.344 55.562 20.578 1 94.38 667 GLU A CA 1
ATOM 5334 C C . GLU A 1 667 ? 48.938 56.906 20.922 1 94.38 667 GLU A C 1
ATOM 5336 O O . GLU A 1 667 ? 48.625 57.906 20.266 1 94.38 667 GLU A O 1
ATOM 5341 N N . GLY A 1 668 ? 49.719 57.062 21.844 1 93.44 668 GLY A N 1
ATOM 5342 C CA . GLY A 1 668 ? 50.469 58.25 22.172 1 93.44 668 GLY A CA 1
ATOM 5343 C C . GLY A 1 668 ? 49.656 59.25 23 1 93.44 668 GLY A C 1
ATOM 5344 O O . GLY A 1 668 ? 49.781 60.469 22.828 1 93.44 668 GLY A O 1
ATOM 5345 N N . HIS A 1 669 ? 48.812 58.844 23.844 1 94.44 669 HIS A N 1
ATOM 5346 C CA . HIS A 1 669 ? 48 59.719 24.688 1 94.44 669 HIS A CA 1
ATOM 5347 C C . HIS A 1 669 ? 48.719 60.031 26 1 94.44 669 HIS A C 1
ATOM 5349 O O . HIS A 1 669 ? 48.5 59.344 27 1 94.44 669 HIS A O 1
ATOM 5355 N N . GLU A 1 670 ? 49.406 61.094 25.953 1 94.12 670 GLU A N 1
ATOM 5356 C CA . GLU A 1 670 ? 50.25 61.469 27.094 1 94.12 670 GLU A CA 1
ATOM 5357 C C . GLU A 1 670 ? 49.438 61.75 28.328 1 94.12 670 GLU A C 1
ATOM 5359 O O . GLU A 1 670 ? 49.75 61.25 29.422 1 94.12 670 GLU A O 1
ATOM 5364 N N . SER A 1 671 ? 48.344 62.531 28.141 1 93.06 671 SER A N 1
ATOM 5365 C CA . SER A 1 671 ? 47.531 62.906 29.266 1 93.06 671 SER A CA 1
ATOM 5366 C C . SER A 1 671 ? 46.875 61.688 29.922 1 93.06 671 SER A C 1
ATOM 5368 O O . SER A 1 671 ? 46.75 61.625 31.141 1 93.06 671 SER A O 1
ATOM 5370 N N . VAL A 1 672 ? 46.5 60.719 29.141 1 94.69 672 VAL A N 1
ATOM 5371 C CA . VAL A 1 672 ? 45.875 59.5 29.625 1 94.69 672 VAL A CA 1
ATOM 5372 C C . VAL A 1 672 ? 46.906 58.656 30.391 1 94.69 672 VAL A C 1
ATOM 5374 O O . VAL A 1 672 ? 46.594 58.094 31.453 1 94.69 672 VAL A O 1
ATOM 5377 N N . ILE A 1 673 ? 48.094 58.594 29.891 1 94.25 673 ILE A N 1
ATOM 5378 C CA . ILE A 1 673 ? 49.156 57.812 30.531 1 94.25 673 ILE A CA 1
ATOM 5379 C C . ILE A 1 673 ? 49.5 58.406 31.891 1 94.25 673 ILE A C 1
ATOM 5381 O O . ILE A 1 673 ? 49.656 57.688 32.875 1 94.25 673 ILE A O 1
ATOM 5385 N N . LYS A 1 674 ? 49.5 59.75 31.984 1 93.25 674 LYS A N 1
ATOM 5386 C CA . LYS A 1 674 ? 49.75 60.438 33.25 1 93.25 674 LYS A CA 1
ATOM 5387 C C . LYS A 1 674 ? 48.688 60.062 34.281 1 93.25 674 LYS A C 1
ATOM 5389 O O . LYS A 1 674 ? 49 59.812 35.469 1 93.25 674 LYS A O 1
ATOM 5394 N N . LEU A 1 675 ? 47.531 59.969 33.844 1 93.62 675 LEU A N 1
ATOM 5395 C CA . LEU A 1 675 ? 46.406 59.625 34.719 1 93.62 675 LEU A CA 1
ATOM 5396 C C . LEU A 1 675 ? 46.531 58.156 35.188 1 93.62 675 LEU A C 1
ATOM 5398 O O . LEU A 1 675 ? 46.312 57.875 36.344 1 93.62 675 LEU A O 1
ATOM 5402 N N . LEU A 1 676 ? 46.812 57.219 34.281 1 93.69 676 LEU A N 1
ATOM 5403 C CA . LEU A 1 676 ? 46.906 55.812 34.625 1 93.69 676 LEU A CA 1
ATOM 5404 C C . LEU A 1 676 ? 48.094 55.531 35.562 1 93.69 676 LEU A C 1
ATOM 5406 O O . LEU A 1 676 ? 47.969 54.75 36.5 1 93.69 676 LEU A O 1
ATOM 5410 N N . LEU A 1 677 ? 49.156 56.25 35.344 1 92.25 677 LEU A N 1
ATOM 5411 C CA . LEU A 1 677 ? 50.344 56.062 36.125 1 92.25 677 LEU A CA 1
ATOM 5412 C C . LEU A 1 677 ? 50.156 56.562 37.562 1 92.25 677 LEU A C 1
ATOM 5414 O O . LEU A 1 677 ? 50.906 56.219 38.469 1 92.25 677 LEU A O 1
ATOM 5418 N N . SER A 1 678 ? 49.156 57.375 37.719 1 89.62 678 SER A N 1
ATOM 5419 C CA . SER A 1 678 ? 48.875 57.906 39.062 1 89.62 678 SER A CA 1
ATOM 5420 C C . SER A 1 678 ? 48.25 56.844 39.938 1 89.62 678 SER A C 1
ATOM 5422 O O . SER A 1 678 ? 48.188 57 41.188 1 89.62 678 SER A O 1
ATOM 5424 N N . ILE A 1 679 ? 47.844 55.844 39.344 1 90.12 679 ILE A N 1
ATOM 5425 C CA . ILE A 1 679 ? 47.219 54.75 40.094 1 90.12 679 ILE A CA 1
ATOM 5426 C C . ILE A 1 679 ? 48.312 53.719 40.469 1 90.12 679 ILE A C 1
ATOM 5428 O O . ILE A 1 679 ? 49.031 53.25 39.625 1 90.12 679 ILE A O 1
ATOM 5432 N N . ARG A 1 680 ? 48.344 53.344 41.719 1 85 680 ARG A N 1
ATOM 5433 C CA . ARG A 1 680 ? 49.406 52.5 42.25 1 85 680 ARG A CA 1
ATOM 5434 C C . ARG A 1 680 ? 49.312 51.062 41.719 1 85 680 ARG A C 1
ATOM 5436 O O . ARG A 1 680 ? 50.344 50.375 41.562 1 85 680 ARG A O 1
ATOM 5443 N N . GLN A 1 681 ? 48.219 50.656 41.406 1 89.06 681 GLN A N 1
ATOM 5444 C CA . GLN A 1 681 ? 48 49.281 41.062 1 89.06 681 GLN A CA 1
ATOM 5445 C C . GLN A 1 681 ? 48.375 49.031 39.594 1 89.06 681 GLN A C 1
ATOM 5447 O O . GLN A 1 681 ? 48.406 47.875 39.125 1 89.06 681 GLN A O 1
ATOM 5452 N N . ILE A 1 682 ? 48.719 50 38.875 1 92.62 682 ILE A N 1
ATOM 5453 C CA . ILE A 1 682 ? 48.969 49.875 37.438 1 92.62 682 ILE A CA 1
ATOM 5454 C C . ILE A 1 682 ? 50.281 49.094 37.188 1 92.62 682 ILE A C 1
ATOM 5456 O O . ILE A 1 682 ? 51.25 49.281 37.906 1 92.62 682 ILE A O 1
ATOM 5460 N N . GLU A 1 683 ? 50.219 48.156 36.312 1 92.56 683 GLU A N 1
ATOM 5461 C CA . GLU A 1 683 ? 51.406 47.406 35.875 1 92.56 683 GLU A CA 1
ATOM 5462 C C . GLU A 1 683 ? 52.094 48.094 34.719 1 92.56 683 GLU A C 1
ATOM 5464 O O . GLU A 1 683 ? 51.719 47.906 33.562 1 92.56 683 GLU A O 1
ATOM 5469 N N . VAL A 1 684 ? 53.188 48.719 35 1 93.38 684 VAL A N 1
ATOM 5470 C CA . VAL A 1 684 ? 53.812 49.625 34.031 1 93.38 684 VAL A CA 1
ATOM 5471 C C . VAL A 1 684 ? 54.562 48.781 32.969 1 93.38 684 VAL A C 1
ATOM 5473 O O . VAL A 1 684 ? 54.781 49.219 31.844 1 93.38 684 VAL A O 1
ATOM 5476 N N . ASN A 1 685 ? 55.031 47.562 33.406 1 93.38 685 ASN A N 1
ATOM 5477 C CA . ASN A 1 685 ? 55.781 46.688 32.469 1 93.38 685 ASN A CA 1
ATOM 5478 C C . ASN A 1 685 ? 54.938 45.5 32 1 93.38 685 ASN A C 1
ATOM 5480 O O . ASN A 1 685 ? 55.469 44.438 31.766 1 93.38 685 ASN A O 1
ATOM 5484 N N . SER A 1 686 ? 53.656 45.75 31.953 1 93.31 686 SER A N 1
ATOM 5485 C CA . SER A 1 686 ? 52.781 44.656 31.516 1 93.31 686 SER A CA 1
ATOM 5486 C C . SER A 1 686 ? 53.062 44.281 30.062 1 93.31 686 SER A C 1
ATOM 5488 O O . SER A 1 686 ? 53.219 45.125 29.203 1 93.31 686 SER A O 1
ATOM 5490 N N . LYS A 1 687 ? 53.094 42.906 29.75 1 92.38 687 LYS A N 1
ATOM 5491 C CA . LYS A 1 687 ? 53.406 42.375 28.422 1 92.38 687 LYS A CA 1
ATOM 5492 C C . LYS A 1 687 ? 52.156 41.969 27.672 1 92.38 687 LYS A C 1
ATOM 5494 O O . LYS A 1 687 ? 51.219 41.406 28.266 1 92.38 687 LYS A O 1
ATOM 5499 N N . ASP A 1 688 ? 52.125 42.406 26.453 1 90.94 688 ASP A N 1
ATOM 5500 C CA . ASP A 1 688 ? 51 42 25.625 1 90.94 688 ASP A CA 1
ATOM 5501 C C . ASP A 1 688 ? 51.25 40.594 25.031 1 90.94 688 ASP A C 1
ATOM 5503 O O . ASP A 1 688 ? 52.094 39.875 25.516 1 90.94 688 ASP A O 1
ATOM 5507 N N . GLY A 1 689 ? 50.406 40.094 24.141 1 87.19 689 GLY A N 1
ATOM 5508 C CA . GLY A 1 689 ? 50.5 38.75 23.578 1 87.19 689 GLY A CA 1
ATOM 5509 C C . GLY A 1 689 ? 51.781 38.469 22.859 1 87.19 689 GLY A C 1
ATOM 5510 O O . GLY A 1 689 ? 52.188 37.312 22.672 1 87.19 689 GLY A O 1
ATOM 5511 N N . PHE A 1 690 ? 52.5 39.562 22.453 1 89.56 690 PHE A N 1
ATOM 5512 C CA . PHE A 1 690 ? 53.781 39.406 21.797 1 89.56 690 PHE A CA 1
ATOM 5513 C C . PHE A 1 690 ? 54.906 39.781 22.75 1 89.56 690 PHE A C 1
ATOM 5515 O O . PHE A 1 690 ? 56.062 40 22.328 1 89.56 690 PHE A O 1
ATOM 5522 N N . ASP A 1 691 ? 54.562 40.031 23.984 1 91.06 691 ASP A N 1
ATOM 5523 C CA . ASP A 1 691 ? 55.5 40.344 25.062 1 91.06 691 ASP A CA 1
ATOM 5524 C C . ASP A 1 691 ? 56.031 41.781 24.906 1 91.06 691 ASP A C 1
ATOM 5526 O O . ASP A 1 691 ? 57.188 42.031 25.266 1 91.06 691 ASP A O 1
ATOM 5530 N N . GLN A 1 692 ? 55.281 42.531 24.359 1 92.75 692 GLN A N 1
ATOM 5531 C CA . GLN A 1 692 ? 55.688 43.938 24.234 1 92.75 692 GLN A CA 1
ATOM 5532 C C . GLN A 1 692 ? 55.156 44.781 25.406 1 92.75 692 GLN A C 1
ATOM 5534 O O . GLN A 1 692 ? 54 44.594 25.812 1 92.75 692 GLN A O 1
ATOM 5539 N N . THR A 1 693 ? 56 45.562 25.969 1 94.62 693 THR A N 1
ATOM 5540 C CA . THR A 1 693 ? 55.625 46.438 27.062 1 94.62 693 THR A CA 1
ATOM 5541 C C . THR A 1 693 ? 55.094 47.781 26.547 1 94.62 693 THR A C 1
ATOM 5543 O O . THR A 1 693 ? 55.25 48.094 25.359 1 94.62 693 THR A O 1
ATOM 5546 N N . PRO A 1 694 ? 54.469 48.594 27.422 1 95.31 694 PRO A N 1
ATOM 5547 C CA . PRO A 1 694 ? 54 49.938 27 1 95.31 694 PRO A CA 1
ATOM 5548 C C . PRO A 1 694 ? 55.125 50.781 26.422 1 95.31 694 PRO A C 1
ATOM 5550 O O . PRO A 1 694 ? 54.906 51.5 25.438 1 95.31 694 PRO A O 1
ATOM 5553 N N . LEU A 1 695 ? 56.281 50.688 26.969 1 95 695 LEU A N 1
ATOM 5554 C CA . LEU A 1 695 ? 57.406 51.438 26.453 1 95 695 LEU A CA 1
ATOM 5555 C C . LEU A 1 695 ? 57.781 51 25.047 1 95 695 LEU A C 1
ATOM 5557 O O . LEU A 1 695 ? 58.062 51.812 24.172 1 95 695 LEU A O 1
ATOM 5561 N N . CYS A 1 696 ? 57.781 49.688 24.906 1 94.62 696 CYS A N 1
ATOM 5562 C CA . CYS A 1 696 ? 58.062 49.125 23.578 1 94.62 696 CYS A CA 1
ATOM 5563 C C . CYS A 1 696 ? 57.062 49.656 22.547 1 94.62 696 CYS A C 1
ATOM 5565 O O . CYS A 1 696 ? 57.438 50.031 21.453 1 94.62 696 CYS A O 1
ATOM 5567 N N . LEU A 1 697 ? 55.844 49.656 22.906 1 94.75 697 LEU A N 1
ATOM 5568 C CA . LEU A 1 697 ? 54.781 50.094 21.984 1 94.75 697 LEU A CA 1
ATOM 5569 C C . LEU A 1 697 ? 54.938 51.562 21.672 1 94.75 697 LEU A C 1
ATOM 5571 O O . LEU A 1 697 ? 54.75 52 20.531 1 94.75 697 LEU A O 1
ATOM 5575 N N . ALA A 1 698 ? 55.125 52.406 22.625 1 95.19 698 ALA A N 1
ATOM 5576 C CA . ALA A 1 698 ? 55.312 53.844 22.422 1 95.19 698 ALA A CA 1
ATOM 5577 C C . ALA A 1 698 ? 56.531 54.125 21.547 1 95.19 698 ALA A C 1
ATOM 5579 O O . ALA A 1 698 ? 56.5 55 20.672 1 95.19 698 ALA A O 1
ATOM 5580 N N . ALA A 1 699 ? 57.625 53.406 21.797 1 94.88 699 ALA A N 1
ATOM 5581 C CA . ALA A 1 699 ? 58.844 53.562 21.031 1 94.88 699 ALA A CA 1
ATOM 5582 C C . ALA A 1 699 ? 58.656 53.125 19.578 1 94.88 699 ALA A C 1
ATOM 5584 O O . ALA A 1 699 ? 59.125 53.781 18.656 1 94.88 699 ALA A O 1
ATOM 5585 N N . ARG A 1 700 ? 58 52.062 19.469 1 93.19 700 ARG A N 1
ATOM 5586 C CA . ARG A 1 700 ? 57.719 51.531 18.141 1 93.19 700 ARG A CA 1
ATOM 5587 C C . ARG A 1 700 ? 56.969 52.562 17.297 1 93.19 700 ARG A C 1
ATOM 5589 O O . ARG A 1 700 ? 57.219 52.719 16.109 1 93.19 700 ARG A O 1
ATOM 5596 N N . GLU A 1 701 ? 56.031 53.25 17.906 1 93.75 701 GLU A N 1
ATOM 5597 C CA . GLU A 1 701 ? 55.188 54.188 17.172 1 93.75 701 GLU A CA 1
ATOM 5598 C C . GLU A 1 701 ? 55.812 55.562 17.172 1 93.75 701 GLU A C 1
ATOM 5600 O O . GLU A 1 701 ? 55.344 56.469 16.469 1 93.75 701 GLU A O 1
ATOM 5605 N N . GLY A 1 702 ? 56.781 55.875 17.922 1 92.69 702 GLY A N 1
ATOM 5606 C CA . GLY A 1 702 ? 57.531 57.125 17.875 1 92.69 702 GLY A CA 1
ATOM 5607 C C . GLY A 1 702 ? 56.969 58.219 18.75 1 92.69 702 GLY A C 1
ATOM 5608 O O . GLY A 1 702 ? 57.094 59.406 18.438 1 92.69 702 GLY A O 1
ATOM 5609 N N . HIS A 1 703 ? 56.312 57.938 19.766 1 94.44 703 HIS A N 1
ATOM 5610 C CA . HIS A 1 703 ? 55.719 58.938 20.672 1 94.44 703 HIS A CA 1
ATOM 5611 C C . HIS A 1 703 ? 56.75 59.438 21.688 1 94.44 703 HIS A C 1
ATOM 5613 O O . HIS A 1 703 ? 56.844 58.875 22.781 1 94.44 703 HIS A O 1
ATOM 5619 N N . GLU A 1 704 ? 57.375 60.438 21.359 1 94.12 704 GLU A N 1
ATOM 5620 C CA . GLU A 1 704 ? 58.5 60.938 22.125 1 94.12 704 GLU A CA 1
ATOM 5621 C C . GLU A 1 704 ? 58.094 61.344 23.531 1 94.12 704 GLU A C 1
ATOM 5623 O O . GLU A 1 704 ? 58.719 61 24.516 1 94.12 704 GLU A O 1
ATOM 5628 N N . SER A 1 705 ? 57 62.125 23.578 1 93.44 705 SER A N 1
ATOM 5629 C CA . SER A 1 705 ? 56.562 62.625 24.875 1 93.44 705 SER A CA 1
ATOM 5630 C C . SER A 1 705 ? 56.156 61.469 25.797 1 93.44 705 SER A C 1
ATOM 5632 O O . SER A 1 705 ? 56.438 61.5 27 1 93.44 705 SER A O 1
ATOM 5634 N N . VAL A 1 706 ? 55.531 60.406 25.219 1 95.06 706 VAL A N 1
ATOM 5635 C CA . VAL A 1 706 ? 55.125 59.25 25.984 1 95.06 706 VAL A CA 1
ATOM 5636 C C . VAL A 1 706 ? 56.344 58.438 26.438 1 95.06 706 VAL A C 1
ATOM 5638 O O . VAL A 1 706 ? 56.406 58 27.578 1 95.06 706 VAL A O 1
ATOM 5641 N N . VAL A 1 707 ? 57.312 58.312 25.609 1 94.88 707 VAL A N 1
ATOM 5642 C CA . VAL A 1 707 ? 58.562 57.594 25.938 1 94.88 707 VAL A CA 1
ATOM 5643 C C . VAL A 1 707 ? 59.25 58.344 27.078 1 94.88 707 VAL A C 1
ATOM 5645 O O . VAL A 1 707 ? 59.719 57.719 28.031 1 94.88 707 VAL A O 1
ATOM 5648 N N . LYS A 1 708 ? 59.312 59.656 27 1 93.06 708 LYS A N 1
ATOM 5649 C CA . LYS A 1 708 ? 59.938 60.438 28.047 1 93.06 708 LYS A CA 1
ATOM 5650 C C . LYS A 1 708 ? 59.219 60.25 29.375 1 93.06 708 LYS A C 1
ATOM 5652 O O . LYS A 1 708 ? 59.875 60.094 30.422 1 93.06 708 LYS A O 1
ATOM 5657 N N . LEU A 1 709 ? 57.969 60.219 29.297 1 93.44 709 LEU A N 1
ATOM 5658 C CA . LEU A 1 709 ? 57.125 60.031 30.484 1 93.44 709 LEU A CA 1
ATOM 5659 C C . LEU A 1 709 ? 57.344 58.656 31.094 1 93.44 709 LEU A C 1
ATOM 5661 O O . LEU A 1 709 ? 57.5 58.531 32.312 1 93.44 709 LEU A O 1
ATOM 5665 N N . LEU A 1 710 ? 57.344 57.594 30.359 1 93.94 710 LEU A N 1
ATOM 5666 C CA . LEU A 1 710 ? 57.531 56.25 30.844 1 93.94 710 LEU A CA 1
ATOM 5667 C C . LEU A 1 710 ? 58.938 56.031 31.406 1 93.94 710 LEU A C 1
ATOM 5669 O O . LEU A 1 710 ? 59.094 55.344 32.406 1 93.94 710 LEU A O 1
ATOM 5673 N N . LEU A 1 711 ? 59.875 56.688 30.797 1 92.56 711 LEU A N 1
ATOM 5674 C CA . LEU A 1 711 ? 61.281 56.562 31.234 1 92.56 711 LEU A CA 1
ATOM 5675 C C . LEU A 1 711 ? 61.5 57.25 32.594 1 92.56 711 LEU A C 1
ATOM 5677 O O . LEU A 1 711 ? 62.438 56.969 33.281 1 92.56 711 LEU A O 1
ATOM 5681 N N . SER A 1 712 ? 60.656 58.125 32.906 1 90 712 SER A N 1
ATOM 5682 C CA . SER A 1 712 ? 60.781 58.844 34.188 1 90 712 SER A CA 1
ATOM 5683 C C . SER A 1 712 ? 60.312 58 35.344 1 90 712 SER A C 1
ATOM 5685 O O . SER A 1 712 ? 60.562 58.344 36.5 1 90 712 SER A O 1
ATOM 5687 N N . ILE A 1 713 ? 59.719 56.906 35.062 1 89.94 713 ILE A N 1
ATOM 5688 C CA . ILE A 1 713 ? 59.25 56 36.094 1 89.94 713 ILE A CA 1
ATOM 5689 C C . ILE A 1 713 ? 60.375 55.031 36.469 1 89.94 713 ILE A C 1
ATOM 5691 O O . ILE A 1 713 ? 60.938 54.375 35.594 1 89.94 713 ILE A O 1
ATOM 5695 N N . ASP A 1 714 ? 60.625 54.875 37.719 1 83.88 714 ASP A N 1
ATOM 5696 C CA . ASP A 1 714 ? 61.75 54.094 38.219 1 83.88 714 ASP A CA 1
ATOM 5697 C C . ASP A 1 714 ? 61.562 52.625 37.938 1 83.88 714 ASP A C 1
ATOM 5699 O O . ASP A 1 714 ? 62.531 51.906 37.625 1 83.88 714 ASP A O 1
ATOM 5703 N N . GLN A 1 715 ? 60.469 52.125 37.906 1 87.31 715 GLN A N 1
ATOM 5704 C CA . GLN A 1 715 ? 60.219 50.688 37.812 1 87.31 715 GLN A CA 1
ATOM 5705 C C . GLN A 1 715 ? 60.219 50.25 36.344 1 87.31 715 GLN A C 1
ATOM 5707 O O . GLN A 1 715 ? 60.094 49.062 36.062 1 87.31 715 GLN A O 1
ATOM 5712 N N . ILE A 1 716 ? 60.438 51.125 35.438 1 91.38 716 ILE A N 1
ATOM 5713 C CA . ILE A 1 716 ? 60.281 50.812 34 1 91.38 716 ILE A CA 1
ATOM 5714 C C . ILE A 1 716 ? 61.469 49.938 33.531 1 91.38 716 ILE A C 1
ATOM 5716 O O . ILE A 1 716 ? 62.594 50.188 33.906 1 91.38 716 ILE A O 1
ATOM 5720 N N . LYS A 1 717 ? 61.219 48.906 32.781 1 90.31 717 LYS A N 1
ATOM 5721 C CA . LYS A 1 717 ? 62.219 48.062 32.156 1 90.31 717 LYS A CA 1
ATOM 5722 C C . LYS A 1 717 ? 62.531 48.5 30.734 1 90.31 717 LYS A C 1
ATOM 5724 O O . LYS A 1 717 ? 61.781 48.188 29.797 1 90.31 717 LYS A O 1
ATOM 5729 N N . VAL A 1 718 ? 63.594 49.156 30.562 1 91.12 718 VAL A N 1
ATOM 5730 C CA . VAL A 1 718 ? 63.906 49.844 29.312 1 91.12 718 VAL A CA 1
ATOM 5731 C C . VAL A 1 718 ? 64.375 48.812 28.266 1 91.12 718 VAL A C 1
ATOM 5733 O O . VAL A 1 718 ? 64.125 49 27.078 1 91.12 718 VAL A O 1
ATOM 5736 N N . ASP A 1 719 ? 65.125 47.719 28.719 1 86.19 719 ASP A N 1
ATOM 5737 C CA . ASP A 1 719 ? 65.688 46.75 27.766 1 86.19 719 ASP A CA 1
ATOM 5738 C C . ASP A 1 719 ? 64.875 45.469 27.734 1 86.19 719 ASP A C 1
ATOM 5740 O O . ASP A 1 719 ? 65.375 44.375 27.531 1 86.19 719 ASP A O 1
ATOM 5744 N N . SER A 1 720 ? 63.594 45.656 28.016 1 90 720 SER A N 1
ATOM 5745 C CA . SER A 1 720 ? 62.719 44.5 27.984 1 90 720 SER A CA 1
ATOM 5746 C C . SER A 1 720 ? 62.594 43.969 26.562 1 90 720 SER A C 1
ATOM 5748 O O . SER A 1 720 ? 62.344 44.719 25.625 1 90 720 SER A O 1
ATOM 5750 N N . LYS A 1 721 ? 62.781 42.625 26.344 1 91.94 721 LYS A N 1
ATOM 5751 C CA . LYS A 1 721 ? 62.719 41.969 25.031 1 91.94 721 LYS A CA 1
ATOM 5752 C C . LYS A 1 721 ? 61.344 41.344 24.797 1 91.94 721 LYS A C 1
ATOM 5754 O O . LYS A 1 721 ? 60.75 40.781 25.719 1 91.94 721 LYS A O 1
ATOM 5759 N N . ASP A 1 722 ? 60.812 41.594 23.656 1 89.5 722 ASP A N 1
ATOM 5760 C CA . ASP A 1 722 ? 59.562 40.969 23.312 1 89.5 722 ASP A CA 1
ATOM 5761 C C . ASP A 1 722 ? 59.781 39.531 22.828 1 89.5 722 ASP A C 1
ATOM 5763 O O . ASP A 1 722 ? 60.844 38.969 23.031 1 89.5 722 ASP A O 1
ATOM 5767 N N . ARG A 1 723 ? 58.875 38.781 22.359 1 86.81 723 ARG A N 1
ATOM 5768 C CA . ARG A 1 723 ? 58.938 37.375 21.969 1 86.81 723 ARG A CA 1
ATOM 5769 C C . ARG A 1 723 ? 59.938 37.156 20.828 1 86.81 723 ARG A C 1
ATOM 5771 O O . ARG A 1 723 ? 60.438 36.062 20.625 1 86.81 723 ARG A O 1
ATOM 5778 N N . PHE A 1 724 ? 60.25 38.219 20.094 1 87.75 724 PHE A N 1
ATOM 5779 C CA . PHE A 1 724 ? 61.219 38.125 18.984 1 87.75 724 PHE A CA 1
ATOM 5780 C C . PHE A 1 724 ? 62.562 38.656 19.406 1 87.75 724 PHE A C 1
ATOM 5782 O O . PHE A 1 724 ? 63.438 38.875 18.562 1 87.75 724 PHE A O 1
ATOM 5789 N N . GLU A 1 725 ? 62.75 39 20.625 1 87.31 725 GLU A N 1
ATOM 5790 C CA . GLU A 1 725 ? 64 39.438 21.203 1 87.31 725 GLU A CA 1
ATOM 5791 C C . GLU A 1 725 ? 64.375 40.844 20.75 1 87.31 725 GLU A C 1
ATOM 5793 O O . GLU A 1 725 ? 65.5 41.156 20.516 1 87.31 725 GLU A O 1
ATOM 5798 N N . ARG A 1 726 ? 63.312 41.562 20.609 1 90.19 726 ARG A N 1
ATOM 5799 C CA . ARG A 1 726 ? 63.5 42.969 20.203 1 90.19 726 ARG A CA 1
ATOM 5800 C C . ARG A 1 726 ? 63.25 43.906 21.359 1 90.19 726 ARG A C 1
ATOM 5802 O O . ARG A 1 726 ? 62.344 43.688 22.172 1 90.19 726 ARG A O 1
ATOM 5809 N N . THR A 1 727 ? 64.062 44.938 21.469 1 91.56 727 THR A N 1
ATOM 5810 C CA . THR A 1 727 ? 63.938 45.938 22.531 1 91.56 727 THR A CA 1
ATOM 5811 C C . THR A 1 727 ? 63.281 47.219 22 1 91.56 727 THR A C 1
ATOM 5813 O O . THR A 1 727 ? 63.125 47.375 20.797 1 91.56 727 THR A O 1
ATOM 5816 N N . PRO A 1 728 ? 62.844 48.094 22.906 1 93.94 728 PRO A N 1
ATOM 5817 C CA . PRO A 1 728 ? 62.281 49.375 22.469 1 93.94 728 PRO A CA 1
ATOM 5818 C C . PRO A 1 728 ? 63.219 50.188 21.578 1 93.94 728 PRO A C 1
ATOM 5820 O O . PRO A 1 728 ? 62.781 50.781 20.609 1 93.94 728 PRO A O 1
ATOM 5823 N N . LEU A 1 729 ? 64.5 50.062 21.875 1 92.69 729 LEU A N 1
ATOM 5824 C CA . LEU A 1 729 ? 65.5 50.75 21.062 1 92.69 729 LEU A CA 1
ATOM 5825 C C . LEU A 1 729 ? 65.5 50.188 19.641 1 92.69 729 LEU A C 1
ATOM 5827 O O . LEU A 1 729 ? 65.625 50.938 18.672 1 92.69 729 LEU A O 1
ATOM 5831 N N . TYR A 1 730 ? 65.438 48.875 19.547 1 90.25 730 TYR A N 1
ATOM 5832 C CA . TYR A 1 730 ? 65.375 48.219 18.25 1 90.25 730 TYR A CA 1
ATOM 5833 C C . TYR A 1 730 ? 64.25 48.75 17.406 1 90.25 730 TYR A C 1
ATOM 5835 O O . TYR A 1 730 ? 64.438 49.125 16.25 1 90.25 730 TYR A O 1
ATOM 5843 N N . TYR A 1 731 ? 63.031 48.844 17.969 1 91.31 731 TYR A N 1
ATOM 5844 C CA . TYR A 1 731 ? 61.844 49.281 17.25 1 91.31 731 TYR A CA 1
ATOM 5845 C C . TYR A 1 731 ? 61.969 50.75 16.875 1 91.31 731 TYR A C 1
ATOM 5847 O O . TYR A 1 731 ? 61.562 51.156 15.781 1 91.31 731 TYR A O 1
ATOM 5855 N N . ALA A 1 732 ? 62.438 51.594 17.781 1 92.38 732 ALA A N 1
ATOM 5856 C CA . ALA A 1 732 ? 62.625 53 17.484 1 92.38 732 ALA A CA 1
ATOM 5857 C C . ALA A 1 732 ? 63.594 53.188 16.312 1 92.38 732 ALA A C 1
ATOM 5859 O O . ALA A 1 732 ? 63.344 54.031 15.445 1 92.38 732 ALA A O 1
ATOM 5860 N N . ASN A 1 733 ? 64.625 52.375 16.281 1 89.31 733 ASN A N 1
ATOM 5861 C CA . ASN A 1 733 ? 65.625 52.438 15.18 1 89.31 733 ASN A CA 1
ATOM 5862 C C . ASN A 1 733 ? 65 51.906 13.875 1 89.31 733 ASN A C 1
ATOM 5864 O O . ASN A 1 733 ? 65.188 52.531 12.82 1 89.31 733 ASN A O 1
ATOM 5868 N N . MET A 1 734 ? 64.438 50.844 14.008 1 87.5 734 MET A N 1
ATOM 5869 C CA . MET A 1 734 ? 63.812 50.188 12.836 1 87.5 734 MET A CA 1
ATOM 5870 C C . MET A 1 734 ? 62.844 51.125 12.141 1 87.5 734 MET A C 1
ATOM 5872 O O . MET A 1 734 ? 62.812 51.219 10.914 1 87.5 734 MET A O 1
ATOM 5876 N N . ASN A 1 735 ? 62.094 51.844 12.852 1 91.75 735 ASN A N 1
ATOM 5877 C CA . ASN A 1 735 ? 61.094 52.688 12.273 1 91.75 735 ASN A CA 1
ATOM 5878 C C . ASN A 1 735 ? 61.594 54.125 12.094 1 91.75 735 ASN A C 1
ATOM 5880 O O . ASN A 1 735 ? 60.844 55.031 11.766 1 91.75 735 ASN A O 1
ATOM 5884 N N . LYS A 1 736 ? 62.812 54.5 12.406 1 91.25 736 LYS A N 1
ATOM 5885 C CA . LYS A 1 736 ? 63.562 55.75 12.148 1 91.25 736 LYS A CA 1
ATOM 5886 C C . LYS A 1 736 ? 63 56.906 12.984 1 91.25 736 LYS A C 1
ATOM 5888 O O . LYS A 1 736 ? 62.812 58 12.469 1 91.25 736 LYS A O 1
ATOM 5893 N N . HIS A 1 737 ? 62.656 56.625 14.219 1 91.94 737 HIS A N 1
ATOM 5894 C CA . HIS A 1 737 ? 62.281 57.656 15.164 1 91.94 737 HIS A CA 1
ATOM 5895 C C . HIS A 1 737 ? 63.5 58.219 15.875 1 91.94 737 HIS A C 1
ATOM 5897 O O . HIS A 1 737 ? 63.812 57.812 17 1 91.94 737 HIS A O 1
ATOM 5903 N N . VAL A 1 738 ? 64.125 59.156 15.344 1 91.75 738 VAL A N 1
ATOM 5904 C CA . VAL A 1 738 ? 65.438 59.656 15.742 1 91.75 738 VAL A CA 1
ATOM 5905 C C . VAL A 1 738 ? 65.375 60.25 17.141 1 91.75 738 VAL A C 1
ATOM 5907 O O . VAL A 1 738 ? 66.25 60 17.969 1 91.75 738 VAL A O 1
ATOM 5910 N N . SER A 1 739 ? 64.375 60.969 17.344 1 92.75 739 SER A N 1
ATOM 5911 C CA . SER A 1 739 ? 64.25 61.594 18.656 1 92.75 739 SER A CA 1
ATOM 5912 C C . SER A 1 739 ? 64.062 60.562 19.766 1 92.75 739 SER A C 1
ATOM 5914 O O . SER A 1 739 ? 64.625 60.719 20.859 1 92.75 739 SER A O 1
ATOM 5916 N N . VAL A 1 740 ? 63.219 59.531 19.516 1 94 740 VAL A N 1
ATOM 5917 C CA . VAL A 1 740 ? 62.969 58.469 20.5 1 94 740 VAL A CA 1
ATOM 5918 C C . VAL A 1 740 ? 64.25 57.656 20.703 1 94 740 VAL A C 1
ATOM 5920 O O . VAL A 1 740 ? 64.562 57.25 21.828 1 94 740 VAL A O 1
ATOM 5923 N N . VAL A 1 741 ? 65.062 57.469 19.719 1 93 741 VAL A N 1
ATOM 5924 C CA . VAL A 1 741 ? 66.312 56.781 19.812 1 93 741 VAL A CA 1
ATOM 5925 C C . VAL A 1 741 ? 67.312 57.531 20.734 1 93 741 VAL A C 1
ATOM 5927 O O . VAL A 1 741 ? 67.938 56.938 21.609 1 93 741 VAL A O 1
ATOM 5930 N N . LYS A 1 742 ? 67.375 58.781 20.5 1 92.31 742 LYS A N 1
ATOM 5931 C CA . LYS A 1 742 ? 68.188 59.625 21.328 1 92.31 742 LYS A CA 1
ATOM 5932 C C . LYS A 1 742 ? 67.812 59.562 22.797 1 92.31 742 LYS A C 1
ATOM 5934 O O . LYS A 1 742 ? 68.625 59.469 23.688 1 92.31 742 LYS A O 1
ATOM 5939 N N . LEU A 1 743 ? 66.562 59.594 23.031 1 92.75 743 LEU A N 1
ATOM 5940 C CA . LEU A 1 743 ? 66 59.531 24.391 1 92.75 743 LEU A CA 1
ATOM 5941 C C . LEU A 1 743 ? 66.375 58.219 25.062 1 92.75 743 LEU A C 1
ATOM 5943 O O . LEU A 1 743 ? 66.75 58.188 26.234 1 92.75 743 LEU A O 1
ATOM 5947 N N . LEU A 1 744 ? 66.188 57.125 24.391 1 92.88 744 LEU A N 1
ATOM 5948 C CA . LEU A 1 744 ? 66.438 55.781 24.938 1 92.88 744 LEU A CA 1
ATOM 5949 C C . LEU A 1 744 ? 67.938 55.594 25.141 1 92.88 744 LEU A C 1
ATOM 5951 O O . LEU A 1 744 ? 68.375 55 26.125 1 92.88 744 LEU A O 1
ATOM 5955 N N . GLU A 1 745 ? 68.75 56.188 24.266 1 89.56 745 GLU A N 1
ATOM 5956 C CA . GLU A 1 745 ? 70.25 56.125 24.391 1 89.56 745 GLU A CA 1
ATOM 5957 C C . GLU A 1 745 ? 70.688 57 25.547 1 89.56 745 GLU A C 1
ATOM 5959 O O . GLU A 1 745 ? 71.562 56.594 26.312 1 89.56 745 GLU A O 1
ATOM 5964 N N . ASP A 1 746 ? 70.25 58.125 25.641 1 87.56 746 ASP A N 1
ATOM 5965 C CA . ASP A 1 746 ? 70.562 59 26.734 1 87.56 746 ASP A CA 1
ATOM 5966 C C . ASP A 1 746 ? 70.25 58.406 28.078 1 87.56 746 ASP A C 1
ATOM 5968 O O . ASP A 1 746 ? 71 58.531 29.047 1 87.56 746 ASP A O 1
ATOM 5972 N N . HIS A 1 747 ? 69.062 57.781 28.188 1 87.12 747 HIS A N 1
ATOM 5973 C CA . HIS A 1 747 ? 68.625 57.125 29.422 1 87.12 747 HIS A CA 1
ATOM 5974 C C . HIS A 1 747 ? 69.5 55.938 29.766 1 87.12 747 HIS A C 1
ATOM 5976 O O . HIS A 1 747 ? 69.812 55.688 30.938 1 87.12 747 HIS A O 1
ATOM 5982 N N . ALA A 1 748 ? 70.062 55.281 28.828 1 79.06 748 ALA A N 1
ATOM 5983 C CA . ALA A 1 748 ? 70.938 54.156 29.031 1 79.06 748 ALA A CA 1
ATOM 5984 C C . ALA A 1 748 ? 72.312 54.594 29.516 1 79.06 748 ALA A C 1
ATOM 5986 O O . ALA A 1 748 ? 72.938 53.906 30.312 1 79.06 748 ALA A O 1
ATOM 5987 N N . LYS A 1 749 ? 72.75 55.781 29.078 1 73.81 749 LYS A N 1
ATOM 5988 C CA . LYS A 1 749 ? 74 56.344 29.516 1 73.81 749 LYS A CA 1
ATOM 5989 C C . LYS A 1 749 ? 73.938 56.812 30.953 1 73.81 749 LYS A C 1
ATOM 5991 O O . LYS A 1 749 ? 74.938 56.688 31.703 1 73.81 749 LYS A O 1
ATOM 5996 N N . ASP A 1 750 ? 73 57.406 31.359 1 69.06 750 ASP A N 1
ATOM 5997 C CA . ASP A 1 750 ? 72.812 57.938 32.719 1 69.06 750 ASP A CA 1
ATOM 5998 C C . ASP A 1 750 ? 72.75 56.812 33.75 1 69.06 750 ASP A C 1
ATOM 6000 O O . ASP A 1 750 ? 73.062 56.969 34.906 1 69.06 750 ASP A O 1
ATOM 6004 N N . HIS A 1 751 ? 72.312 55.688 33.531 1 64.19 751 HIS A N 1
ATOM 6005 C CA . HIS A 1 751 ? 72.188 54.625 34.5 1 64.19 751 HIS A CA 1
ATOM 6006 C C . HIS A 1 751 ? 73.375 53.625 34.375 1 64.19 751 HIS A C 1
ATOM 6008 O O . HIS A 1 751 ? 73.438 52.688 35.156 1 64.19 751 HIS A O 1
ATOM 6014 N N . THR A 1 752 ? 74.25 53.625 33.469 1 49.59 752 THR A N 1
ATOM 6015 C CA . THR A 1 752 ? 75.562 52.969 33.562 1 49.59 752 THR A CA 1
ATOM 6016 C C . THR A 1 752 ? 76.5 53.844 34.344 1 49.59 752 THR A C 1
ATOM 6018 O O . THR A 1 752 ? 77.562 53.344 34.812 1 49.59 752 THR A O 1
ATOM 6021 N N . THR A 1 753 ? 76.375 55.062 34.719 1 39.12 753 THR A N 1
ATOM 6022 C CA . THR A 1 753 ? 77.25 55.719 35.656 1 39.12 753 THR A CA 1
ATOM 6023 C C . THR A 1 753 ? 76.688 55.625 37.062 1 39.12 753 THR A C 1
ATOM 6025 O O . THR A 1 753 ? 75.5 55.844 37.281 1 39.12 753 THR A O 1
ATOM 6028 N N . MET B 1 1 ? -49.188 -34.625 7.984 1 25.12 1 MET B N 1
ATOM 6029 C CA . MET B 1 1 ? -49.312 -33.188 7.637 1 25.12 1 MET B CA 1
ATOM 6030 C C . MET B 1 1 ? -47.938 -32.562 7.477 1 25.12 1 MET B C 1
ATOM 6032 O O . MET B 1 1 ? -47.219 -32.375 8.461 1 25.12 1 MET B O 1
ATOM 6036 N N . SER B 1 2 ? -47.125 -32.844 6.566 1 35.25 2 SER B N 1
ATOM 6037 C CA . SER B 1 2 ? -45.688 -32.719 6.273 1 35.25 2 SER B CA 1
ATOM 6038 C C . SER B 1 2 ? -45.219 -31.266 6.395 1 35.25 2 SER B C 1
ATOM 6040 O O . SER B 1 2 ? -45.75 -30.391 5.707 1 35.25 2 SER B O 1
ATOM 6042 N N . SER B 1 3 ? -45.062 -30.578 7.555 1 43.94 3 SER B N 1
ATOM 6043 C CA . SER B 1 3 ? -44.781 -29.344 8.273 1 43.94 3 SER B CA 1
ATOM 6044 C C . SER B 1 3 ? -43.656 -28.578 7.598 1 43.94 3 SER B C 1
ATOM 6046 O O . SER B 1 3 ? -42.469 -28.719 7.965 1 43.94 3 SER B O 1
ATOM 6048 N N . HIS B 1 4 ? -43.594 -28.344 6.262 1 54.16 4 HIS B N 1
ATOM 6049 C CA . HIS B 1 4 ? -42.438 -27.984 5.449 1 54.16 4 HIS B CA 1
ATOM 6050 C C . HIS B 1 4 ? -42.094 -26.5 5.598 1 54.16 4 HIS B C 1
ATOM 6052 O O . HIS B 1 4 ? -42.969 -25.641 5.355 1 54.16 4 HIS B O 1
ATOM 6058 N N . THR B 1 5 ? -41.188 -26.078 6.41 1 71.81 5 THR B N 1
ATOM 6059 C CA . THR B 1 5 ? -40.625 -24.766 6.68 1 71.81 5 THR B CA 1
ATOM 6060 C C . THR B 1 5 ? -40.281 -24.047 5.375 1 71.81 5 THR B C 1
ATOM 6062 O O . THR B 1 5 ? -40.375 -22.828 5.277 1 71.81 5 THR B O 1
ATOM 6065 N N . TYR B 1 6 ? -40.156 -24.719 4.246 1 84.94 6 TYR B N 1
ATOM 6066 C CA . TYR B 1 6 ? -39.656 -24.109 3.02 1 84.94 6 TYR B CA 1
ATOM 6067 C C . TYR B 1 6 ? -40.75 -24.109 1.937 1 84.94 6 TYR B C 1
ATOM 6069 O O . TYR B 1 6 ? -41.469 -25.078 1.78 1 84.94 6 TYR B O 1
ATOM 6077 N N . SER B 1 7 ? -41 -23 1.325 1 83.25 7 SER B N 1
ATOM 6078 C CA . SER B 1 7 ? -41.719 -22.922 0.063 1 83.25 7 SER B CA 1
ATOM 6079 C C . SER B 1 7 ? -40.844 -23.375 -1.104 1 83.25 7 SER B C 1
ATOM 6081 O O . SER B 1 7 ? -39.625 -23.266 -1.052 1 83.25 7 SER B O 1
ATOM 6083 N N . LEU B 1 8 ? -41.5 -23.969 -2.119 1 84.25 8 LEU B N 1
ATOM 6084 C CA . LEU B 1 8 ? -40.719 -24.438 -3.271 1 84.25 8 LEU B CA 1
ATOM 6085 C C . LEU B 1 8 ? -40.219 -23.266 -4.098 1 84.25 8 LEU B C 1
ATOM 6087 O O . LEU B 1 8 ? -40.938 -22.328 -4.371 1 84.25 8 LEU B O 1
ATOM 6091 N N . LEU B 1 9 ? -38.906 -23.188 -4.32 1 86.81 9 LEU B N 1
ATOM 6092 C CA . LEU B 1 9 ? -38.281 -22.188 -5.195 1 86.81 9 LEU B CA 1
ATOM 6093 C C . LEU B 1 9 ? -38.438 -22.594 -6.66 1 86.81 9 LEU B C 1
ATOM 6095 O O . LEU B 1 9 ? -38.312 -23.781 -6.992 1 86.81 9 LEU B O 1
ATOM 6099 N N . PRO B 1 10 ? -38.719 -21.656 -7.5 1 79.56 10 PRO B N 1
ATOM 6100 C CA . PRO B 1 10 ? -38.781 -21.984 -8.922 1 79.56 10 PRO B CA 1
ATOM 6101 C C . PRO B 1 10 ? -37.5 -22.609 -9.453 1 79.56 10 PRO B C 1
ATOM 6103 O O . PRO B 1 10 ? -36.406 -22.234 -9 1 79.56 10 PRO B O 1
ATOM 6106 N N . ALA B 1 11 ? -37.656 -23.625 -10.312 1 69.25 11 ALA B N 1
ATOM 6107 C CA . ALA B 1 11 ? -36.531 -24.391 -10.836 1 69.25 11 ALA B CA 1
ATOM 6108 C C . ALA B 1 11 ? -35.656 -23.531 -11.727 1 69.25 11 ALA B C 1
ATOM 6110 O O . ALA B 1 11 ? -34.438 -23.797 -11.852 1 69.25 11 ALA B O 1
ATOM 6111 N N . SER B 1 12 ? -36.281 -22.594 -12.352 1 69.38 12 SER B N 1
ATOM 6112 C CA . SER B 1 12 ? -35.5 -21.781 -13.281 1 69.38 12 SER B CA 1
ATOM 6113 C C . SER B 1 12 ? -35.312 -20.359 -12.75 1 69.38 12 SER B C 1
ATOM 6115 O O . SER B 1 12 ? -36.125 -19.859 -11.977 1 69.38 12 SER B O 1
ATOM 6117 N N . GLY B 1 13 ? -34.094 -19.984 -12.836 1 75.44 13 GLY B N 1
ATOM 6118 C CA . GLY B 1 13 ? -33.812 -18.609 -12.5 1 75.44 13 GLY B CA 1
ATOM 6119 C C . GLY B 1 13 ? -32.969 -18.453 -11.242 1 75.44 13 GLY B C 1
ATOM 6120 O O . GLY B 1 13 ? -32.656 -19.438 -10.594 1 75.44 13 GLY B O 1
ATOM 6121 N N . ASP B 1 14 ? -32.438 -17.328 -10.93 1 86.25 14 ASP B N 1
ATOM 6122 C CA . ASP B 1 14 ? -31.641 -17 -9.766 1 86.25 14 ASP B CA 1
ATOM 6123 C C . ASP B 1 14 ? -32.5 -16.562 -8.594 1 86.25 14 ASP B C 1
ATOM 6125 O O . ASP B 1 14 ? -32.469 -15.398 -8.18 1 86.25 14 ASP B O 1
ATOM 6129 N N . ASN B 1 15 ? -33.312 -17.641 -8.102 1 91.25 15 ASN B N 1
ATOM 6130 C CA . ASN B 1 15 ? -34.219 -17.391 -6.961 1 91.25 15 ASN B CA 1
ATOM 6131 C C . ASN B 1 15 ? -33.625 -17.938 -5.664 1 91.25 15 ASN B C 1
ATOM 6133 O O . ASN B 1 15 ? -33.094 -19.047 -5.641 1 91.25 15 ASN B O 1
ATOM 6137 N N . ILE B 1 16 ? -33.688 -17.125 -4.688 1 94 16 ILE B N 1
ATOM 6138 C CA . ILE B 1 16 ? -33.188 -17.516 -3.381 1 94 16 ILE B CA 1
ATOM 6139 C C . ILE B 1 16 ? -34.188 -17.172 -2.295 1 94 16 ILE B C 1
ATOM 6141 O O . ILE B 1 16 ? -35.281 -16.656 -2.59 1 94 16 ILE B O 1
ATOM 6145 N N . ARG B 1 17 ? -33.938 -17.609 -1.131 1 95.81 17 ARG B N 1
ATOM 6146 C CA . ARG B 1 17 ? -34.719 -17.203 0.043 1 95.81 17 ARG B CA 1
ATOM 6147 C C . ARG B 1 17 ? -33.875 -16.281 0.938 1 95.81 17 ARG B C 1
ATOM 6149 O O . ARG B 1 17 ? -32.688 -16.484 1.095 1 95.81 17 ARG B O 1
ATOM 6156 N N . LEU B 1 18 ? -34.562 -15.281 1.41 1 96.62 18 LEU B N 1
ATOM 6157 C CA . LEU B 1 18 ? -33.906 -14.375 2.361 1 96.62 18 LEU B CA 1
ATOM 6158 C C . LEU B 1 18 ? -34.562 -14.484 3.734 1 96.62 18 LEU B C 1
ATOM 6160 O O . LEU B 1 18 ? -35.781 -14.711 3.836 1 96.62 18 LEU B O 1
ATOM 6164 N N . LEU B 1 19 ? -33.719 -14.375 4.711 1 97.56 19 LEU B N 1
ATOM 6165 C CA . LEU B 1 19 ? -34.188 -14.43 6.098 1 97.56 19 LEU B CA 1
ATOM 6166 C C . LEU B 1 19 ? -34.406 -13.031 6.656 1 97.56 19 LEU B C 1
ATOM 6168 O O . LEU B 1 19 ? -33.5 -12.219 6.715 1 97.56 19 LEU B O 1
ATOM 6172 N N . ARG B 1 20 ? -35.594 -12.75 6.984 1 97 20 ARG B N 1
ATOM 6173 C CA . ARG B 1 20 ? -35.938 -11.516 7.68 1 97 20 ARG B CA 1
ATOM 6174 C C . ARG B 1 20 ? -35.875 -11.695 9.195 1 97 20 ARG B C 1
ATOM 6176 O O . ARG B 1 20 ? -36.719 -12.375 9.781 1 97 20 ARG B O 1
ATOM 6183 N N . LEU B 1 21 ? -34.875 -11.172 9.844 1 97.25 21 LEU B N 1
ATOM 6184 C CA . LEU B 1 21 ? -34.719 -11.227 11.289 1 97.25 21 LEU B CA 1
ATOM 6185 C C . LEU B 1 21 ? -35.469 -10.086 11.969 1 97.25 21 LEU B C 1
ATOM 6187 O O . LEU B 1 21 ? -35.125 -8.914 11.797 1 97.25 21 LEU B O 1
ATOM 6191 N N . LEU B 1 22 ? -36.406 -10.383 12.758 1 96.75 22 LEU B N 1
ATOM 6192 C CA . LEU B 1 22 ? -37.281 -9.375 13.367 1 96.75 22 LEU B CA 1
ATOM 6193 C C . LEU B 1 22 ? -36.594 -8.758 14.594 1 96.75 22 LEU B C 1
ATOM 6195 O O . LEU B 1 22 ? -35.938 -9.461 15.359 1 96.75 22 LEU B O 1
ATOM 6199 N N . PRO B 1 23 ? -36.781 -7.469 14.719 1 93.44 23 PRO B N 1
ATOM 6200 C CA . PRO B 1 23 ? -36.125 -6.766 15.82 1 93.44 23 PRO B CA 1
ATOM 6201 C C . PRO B 1 23 ? -36.781 -7.047 17.172 1 93.44 23 PRO B C 1
ATOM 6203 O O . PRO B 1 23 ? -37.875 -7.574 17.234 1 93.44 23 PRO B O 1
ATOM 6206 N N . SER B 1 24 ? -35.969 -6.797 18.203 1 93 24 SER B N 1
ATOM 6207 C CA . SER B 1 24 ? -36.469 -6.855 19.578 1 93 24 SER B CA 1
ATOM 6208 C C . SER B 1 24 ? -35.688 -5.922 20.484 1 93 24 SER B C 1
ATOM 6210 O O . SER B 1 24 ? -34.469 -5.812 20.359 1 93 24 SER B O 1
ATOM 6212 N N . GLU B 1 25 ? -36.375 -5.203 21.359 1 88 25 GLU B N 1
ATOM 6213 C CA . GLU B 1 25 ? -35.719 -4.332 22.328 1 88 25 GLU B CA 1
ATOM 6214 C C . GLU B 1 25 ? -34.969 -5.141 23.406 1 88 25 GLU B C 1
ATOM 6216 O O . GLU B 1 25 ? -33.969 -4.699 23.938 1 88 25 GLU B O 1
ATOM 6221 N N . ASP B 1 26 ? -35.562 -6.309 23.625 1 88.75 26 ASP B N 1
ATOM 6222 C CA . ASP B 1 26 ? -34.938 -7.219 24.594 1 88.75 26 ASP B CA 1
ATOM 6223 C C . ASP B 1 26 ? -33.875 -8.094 23.922 1 88.75 26 ASP B C 1
ATOM 6225 O O . ASP B 1 26 ? -34.219 -8.969 23.125 1 88.75 26 ASP B O 1
ATOM 6229 N N . GLU B 1 27 ? -32.75 -7.965 24.328 1 85.38 27 GLU B N 1
ATOM 6230 C CA . GLU B 1 27 ? -31.625 -8.664 23.719 1 85.38 27 GLU B CA 1
ATOM 6231 C C . GLU B 1 27 ? -31.703 -10.164 24.016 1 85.38 27 GLU B C 1
ATOM 6233 O O . GLU B 1 27 ? -31.125 -10.969 23.266 1 85.38 27 GLU B O 1
ATOM 6238 N N . ALA B 1 28 ? -32.344 -10.523 25.031 1 89 28 ALA B N 1
ATOM 6239 C CA . ALA B 1 28 ? -32.375 -11.93 25.422 1 89 28 ALA B CA 1
ATOM 6240 C C . ALA B 1 28 ? -33.656 -12.602 24.922 1 89 28 ALA B C 1
ATOM 6242 O O . ALA B 1 28 ? -33.844 -13.812 25.078 1 89 28 ALA B O 1
ATOM 6243 N N . ALA B 1 29 ? -34.5 -11.898 24.234 1 93.56 29 ALA B N 1
ATOM 6244 C CA . ALA B 1 29 ? -35.75 -12.445 23.734 1 93.56 29 ALA B CA 1
ATOM 6245 C C . ALA B 1 29 ? -35.5 -13.523 22.672 1 93.56 29 ALA B C 1
ATOM 6247 O O . ALA B 1 29 ? -34.469 -13.516 22.016 1 93.56 29 ALA B O 1
ATOM 6248 N N . PRO B 1 30 ? -36.406 -14.461 22.625 1 95.44 30 PRO B N 1
ATOM 6249 C CA . PRO B 1 30 ? -36.25 -15.484 21.578 1 95.44 30 PRO B CA 1
ATOM 6250 C C . PRO B 1 30 ? -36.188 -14.898 20.172 1 95.44 30 PRO B C 1
ATOM 6252 O O . PRO B 1 30 ? -36.781 -13.836 19.922 1 95.44 30 PRO B O 1
ATOM 6255 N N . LEU B 1 31 ? -35.531 -15.602 19.266 1 97.19 31 LEU B N 1
ATOM 6256 C CA . LEU B 1 31 ? -35.344 -15.133 17.891 1 97.19 31 LEU B CA 1
ATOM 6257 C C . LEU B 1 31 ? -36.562 -15.453 17.031 1 97.19 31 LEU B C 1
ATOM 6259 O O . LEU B 1 31 ? -37.031 -16.594 17.016 1 97.19 31 LEU B O 1
ATOM 6263 N N . HIS B 1 32 ? -37.062 -14.469 16.375 1 97.25 32 HIS B N 1
ATOM 6264 C CA . HIS B 1 32 ? -38.156 -14.609 15.43 1 97.25 32 HIS B CA 1
ATOM 6265 C C . HIS B 1 32 ? -37.719 -14.18 14.031 1 97.25 32 HIS B C 1
ATOM 6267 O O . HIS B 1 32 ? -37.188 -13.094 13.852 1 97.25 32 HIS B O 1
ATOM 6273 N N . CYS B 1 33 ? -37.938 -15.094 13.031 1 97.31 33 CYS B N 1
ATOM 6274 C CA . CYS B 1 33 ? -37.531 -14.82 11.664 1 97.31 33 CYS B CA 1
ATOM 6275 C C . CYS B 1 33 ? -38.625 -15.172 10.672 1 97.31 33 CYS B C 1
ATOM 6277 O O . CYS B 1 33 ? -39.594 -15.852 11.031 1 97.31 33 CYS B O 1
ATOM 6279 N N . GLU B 1 34 ? -38.5 -14.625 9.531 1 96.44 34 GLU B N 1
ATOM 6280 C CA . GLU B 1 34 ? -39.375 -14.945 8.398 1 96.44 34 GLU B CA 1
ATOM 6281 C C . GLU B 1 34 ? -38.562 -15.195 7.137 1 96.44 34 GLU B C 1
ATOM 6283 O O . GLU B 1 34 ? -37.531 -14.547 6.918 1 96.44 34 GLU B O 1
ATOM 6288 N N . LEU B 1 35 ? -39.031 -16.172 6.34 1 95.62 35 LEU B N 1
ATOM 6289 C CA . LEU B 1 35 ? -38.375 -16.453 5.066 1 95.62 35 LEU B CA 1
ATOM 6290 C C . LEU B 1 35 ? -39.125 -15.828 3.91 1 95.62 35 LEU B C 1
ATOM 6292 O O . LEU B 1 35 ? -40.375 -15.93 3.857 1 95.62 35 LEU B O 1
ATOM 6296 N N . ARG B 1 36 ? -38.375 -15.164 3.051 1 92.81 36 ARG B N 1
ATOM 6297 C CA . ARG B 1 36 ? -38.969 -14.539 1.879 1 92.81 36 ARG B CA 1
ATOM 6298 C C . ARG B 1 36 ? -38.281 -14.961 0.601 1 92.81 36 ARG B C 1
ATOM 6300 O O . ARG B 1 36 ? -37.031 -15.016 0.56 1 92.81 36 ARG B O 1
ATOM 6307 N N . ASP B 1 37 ? -39.062 -15.305 -0.424 1 91.62 37 ASP B N 1
ATOM 6308 C CA . ASP B 1 37 ? -38.5 -15.578 -1.735 1 91.62 37 ASP B CA 1
ATOM 6309 C C . ASP B 1 37 ? -38 -14.297 -2.393 1 91.62 37 ASP B C 1
ATOM 6311 O O . ASP B 1 37 ? -38.594 -13.234 -2.248 1 91.62 37 ASP B O 1
ATOM 6315 N N . TYR B 1 38 ? -36.906 -14.422 -3.004 1 90.94 38 TYR B N 1
ATOM 6316 C CA . TYR B 1 38 ? -36.25 -13.25 -3.592 1 90.94 38 TYR B CA 1
ATOM 6317 C C . TYR B 1 38 ? -35.562 -13.617 -4.898 1 90.94 38 TYR B C 1
ATOM 6319 O O . TYR B 1 38 ? -34.938 -14.672 -5.004 1 90.94 38 TYR B O 1
ATOM 6327 N N . SER B 1 39 ? -35.719 -12.805 -5.941 1 88.12 39 SER B N 1
ATOM 6328 C CA . SER B 1 39 ? -35.094 -13.047 -7.234 1 88.12 39 SER B CA 1
ATOM 6329 C C . SER B 1 39 ? -33.844 -12.188 -7.41 1 88.12 39 SER B C 1
ATOM 6331 O O . SER B 1 39 ? -33.875 -10.984 -7.164 1 88.12 39 SER B O 1
ATOM 6333 N N . LEU B 1 40 ? -32.75 -12.844 -7.793 1 87.12 40 LEU B N 1
ATOM 6334 C CA . LEU B 1 40 ? -31.516 -12.125 -8.047 1 87.12 40 LEU B CA 1
ATOM 6335 C C . LEU B 1 40 ? -31.469 -11.602 -9.477 1 87.12 40 LEU B C 1
ATOM 6337 O O . LEU B 1 40 ? -30.531 -10.898 -9.859 1 87.12 40 LEU B O 1
ATOM 6341 N N . GLN B 1 41 ? -32.344 -12.047 -10.43 1 73.06 41 GLN B N 1
ATOM 6342 C CA . GLN B 1 41 ? -32.344 -11.688 -11.844 1 73.06 41 GLN B CA 1
ATOM 6343 C C . GLN B 1 41 ? -32.688 -10.211 -12.031 1 73.06 41 GLN B C 1
ATOM 6345 O O . GLN B 1 41 ? -32.25 -9.594 -13 1 73.06 41 GLN B O 1
ATOM 6350 N N . ARG B 1 42 ? -33.5 -9.789 -11.289 1 59.69 42 ARG B N 1
ATOM 6351 C CA . ARG B 1 42 ? -33.938 -8.422 -11.578 1 59.69 42 ARG B CA 1
ATOM 6352 C C . ARG B 1 42 ? -32.781 -7.453 -11.508 1 59.69 42 ARG B C 1
ATOM 6354 O O . ARG B 1 42 ? -32.156 -7.305 -10.453 1 59.69 42 ARG B O 1
ATOM 6361 N N . SER B 1 43 ? -31.922 -7.594 -12.648 1 51.94 43 SER B N 1
ATOM 6362 C CA . SER B 1 43 ? -30.625 -6.992 -12.992 1 51.94 43 SER B CA 1
ATOM 6363 C C . SER B 1 43 ? -30.578 -5.531 -12.57 1 51.94 43 SER B C 1
ATOM 6365 O O . SER B 1 43 ? -31.062 -4.652 -13.273 1 51.94 43 SER B O 1
ATOM 6367 N N . THR B 1 44 ? -31.062 -5.086 -11.547 1 52.59 44 THR B N 1
ATOM 6368 C CA . THR B 1 44 ? -30.656 -3.691 -11.422 1 52.59 44 THR B CA 1
ATOM 6369 C C . THR B 1 44 ? -29.156 -3.588 -11.117 1 52.59 44 THR B C 1
ATOM 6371 O O . THR B 1 44 ? -28.578 -4.48 -10.492 1 52.59 44 THR B O 1
ATOM 6374 N N . PRO B 1 45 ? -28.391 -2.992 -12.164 1 53.06 45 PRO B N 1
ATOM 6375 C CA . PRO B 1 45 ? -27 -2.684 -11.883 1 53.06 45 PRO B CA 1
ATOM 6376 C C . PRO B 1 45 ? -26.75 -2.389 -10.406 1 53.06 45 PRO B C 1
ATOM 6378 O O . PRO B 1 45 ? -25.594 -2.23 -9.992 1 53.06 45 PRO B O 1
ATOM 6381 N N . ARG B 1 46 ? -27.891 -2.672 -9.586 1 62.38 46 ARG B N 1
ATOM 6382 C CA . ARG B 1 46 ? -27.781 -2.162 -8.227 1 62.38 46 ARG B CA 1
ATOM 6383 C C . ARG B 1 46 ? -27.609 -3.301 -7.223 1 62.38 46 ARG B C 1
ATOM 6385 O O . ARG B 1 46 ? -27.984 -4.441 -7.504 1 62.38 46 ARG B O 1
ATOM 6392 N N . THR B 1 47 ? -26.875 -3.012 -6.145 1 71.19 47 THR B N 1
ATOM 6393 C CA . THR B 1 47 ? -26.672 -3.895 -5 1 71.19 47 THR B CA 1
ATOM 6394 C C . THR B 1 47 ? -28 -4.234 -4.336 1 71.19 47 THR B C 1
ATOM 6396 O O . THR B 1 47 ? -28.938 -3.439 -4.371 1 71.19 47 THR B O 1
ATOM 6399 N N . HIS B 1 48 ? -28.203 -5.531 -4.027 1 83.38 48 HIS B N 1
ATOM 6400 C CA . HIS B 1 48 ? -29.359 -5.984 -3.279 1 83.38 48 HIS B CA 1
ATOM 6401 C C . HIS B 1 48 ? -29.234 -5.641 -1.799 1 83.38 48 HIS B C 1
ATOM 6403 O O . HIS B 1 48 ? -28.125 -5.605 -1.257 1 83.38 48 HIS B O 1
ATOM 6409 N N . LEU B 1 49 ? -30.344 -5.355 -1.192 1 89.38 49 LEU B N 1
ATOM 6410 C CA . LEU B 1 49 ? -30.344 -4.828 0.168 1 89.38 49 LEU B CA 1
ATOM 6411 C C . LEU B 1 49 ? -30.391 -5.961 1.189 1 89.38 49 LEU B C 1
ATOM 6413 O O . LEU B 1 49 ? -31.266 -5.98 2.051 1 89.38 49 LEU B O 1
ATOM 6417 N N . TYR B 1 50 ? -29.609 -6.969 1.071 1 94.19 50 TYR B N 1
ATOM 6418 C CA . TYR B 1 50 ? -29.469 -7.984 2.109 1 94.19 50 TYR B CA 1
ATOM 6419 C C . TYR B 1 50 ? -28 -8.203 2.465 1 94.19 50 TYR B C 1
ATOM 6421 O O . TYR B 1 50 ? -27.109 -7.723 1.764 1 94.19 50 TYR B O 1
ATOM 6429 N N . GLU B 1 51 ? -27.812 -8.781 3.607 1 96.69 51 GLU B N 1
ATOM 6430 C CA . GLU B 1 51 ? -26.484 -9.156 4.074 1 96.69 51 GLU B CA 1
ATOM 6431 C C . GLU B 1 51 ? -26.297 -10.672 4.062 1 96.69 51 GLU B C 1
ATOM 6433 O O . GLU B 1 51 ? -27.25 -11.414 4.336 1 96.69 51 GLU B O 1
ATOM 6438 N N . ALA B 1 52 ? -25.172 -11.109 3.598 1 98.06 52 ALA B N 1
ATOM 6439 C CA . ALA B 1 52 ? -24.875 -12.539 3.625 1 98.06 52 ALA B CA 1
ATOM 6440 C C . ALA B 1 52 ? -23.969 -12.883 4.809 1 98.06 52 ALA B C 1
ATOM 6442 O O . ALA B 1 52 ? -23.047 -12.141 5.133 1 98.06 52 ALA B O 1
ATOM 6443 N N . LEU B 1 53 ? -24.266 -13.969 5.438 1 98.5 53 LEU B N 1
ATOM 6444 C CA . LEU B 1 53 ? -23.531 -14.391 6.629 1 98.5 53 LEU B CA 1
ATOM 6445 C C . LEU B 1 53 ? -22.516 -15.469 6.281 1 98.5 53 LEU B C 1
ATOM 6447 O O . LEU B 1 53 ? -22.844 -16.438 5.598 1 98.5 53 LEU B O 1
ATOM 6451 N N . SER B 1 54 ? -21.281 -15.297 6.605 1 98.38 54 SER B N 1
ATOM 6452 C CA . SER B 1 54 ? -20.219 -16.281 6.52 1 98.38 54 SER B CA 1
ATOM 6453 C C . SER B 1 54 ? -19.766 -16.734 7.902 1 98.38 54 SER B C 1
ATOM 6455 O O . SER B 1 54 ? -19.328 -15.93 8.711 1 98.38 54 SER B O 1
ATOM 6457 N N . TYR B 1 55 ? -19.922 -17.984 8.211 1 97.5 55 TYR B N 1
ATOM 6458 C CA . TYR B 1 55 ? -19.656 -18.547 9.539 1 97.5 55 TYR B CA 1
ATOM 6459 C C . TYR B 1 55 ? -19.391 -20.031 9.469 1 97.5 55 TYR B C 1
ATOM 6461 O O . TYR B 1 55 ? -19.609 -20.672 8.43 1 97.5 55 TYR B O 1
ATOM 6469 N N . VAL B 1 56 ? -18.812 -20.578 10.523 1 96.25 56 VAL B N 1
ATOM 6470 C CA . VAL B 1 56 ? -18.672 -22.016 10.641 1 96.25 56 VAL B CA 1
ATOM 6471 C C . VAL B 1 56 ? -19.906 -22.609 11.32 1 96.25 56 VAL B C 1
ATOM 6473 O O . VAL B 1 56 ? -20.359 -22.094 12.359 1 96.25 56 VAL B O 1
ATOM 6476 N N . TRP B 1 57 ? -20.469 -23.578 10.758 1 92.56 57 TRP B N 1
ATOM 6477 C CA . TRP B 1 57 ? -21.719 -24.141 11.281 1 92.56 57 TRP B CA 1
ATOM 6478 C C . TRP B 1 57 ? -21.516 -24.672 12.695 1 92.56 57 TRP B C 1
ATOM 6480 O O . TRP B 1 57 ? -22.391 -24.516 13.555 1 92.56 57 TRP B O 1
ATOM 6490 N N . GLY B 1 58 ? -20.266 -25.328 12.945 1 90.44 58 GLY B N 1
ATOM 6491 C CA . GLY B 1 58 ? -20.031 -25.953 14.234 1 90.44 58 GLY B CA 1
ATOM 6492 C C . GLY B 1 58 ? -20.594 -27.359 14.32 1 90.44 58 GLY B C 1
ATOM 6493 O O . GLY B 1 58 ? -20.797 -28.031 13.297 1 90.44 58 GLY B O 1
ATOM 6494 N N . ASP B 1 59 ? -20.844 -27.828 15.531 1 90.94 59 ASP B N 1
ATOM 6495 C CA . ASP B 1 59 ? -21.344 -29.172 15.789 1 90.94 59 ASP B CA 1
ATOM 6496 C C . ASP B 1 59 ? -22.812 -29.297 15.406 1 90.94 59 ASP B C 1
ATOM 6498 O O . ASP B 1 59 ? -23.672 -28.625 15.992 1 90.94 59 ASP B O 1
ATOM 6502 N N . PRO B 1 60 ? -23.109 -30.141 14.477 1 90.69 60 PRO B N 1
ATOM 6503 C CA . PRO B 1 60 ? -24.484 -30.281 14.008 1 90.69 60 PRO B CA 1
ATOM 6504 C C . PRO B 1 60 ? -25.422 -30.828 15.078 1 90.69 60 PRO B C 1
ATOM 6506 O O . PRO B 1 60 ? -26.641 -30.688 14.977 1 90.69 60 PRO B O 1
ATOM 6509 N N . HIS B 1 61 ? -24.859 -31.375 16.094 1 91.94 61 HIS B N 1
ATOM 6510 C CA . HIS B 1 61 ? -25.672 -32 17.125 1 91.94 61 HIS B CA 1
ATOM 6511 C C . HIS B 1 61 ? -25.969 -31.047 18.266 1 91.94 61 HIS B C 1
ATOM 6513 O O . HIS B 1 61 ? -26.812 -31.328 19.125 1 91.94 61 HIS B O 1
ATOM 6519 N N . ASN B 1 62 ? -25.297 -30.031 18.297 1 95 62 ASN B N 1
ATOM 6520 C CA . ASN B 1 62 ? -25.531 -28.984 19.297 1 95 62 ASN B CA 1
ATOM 6521 C C . ASN B 1 62 ? -26.359 -27.844 18.719 1 95 62 ASN B C 1
ATOM 6523 O O . ASN B 1 62 ? -25.812 -26.906 18.141 1 95 62 ASN B O 1
ATOM 6527 N N . THR B 1 63 ? -27.688 -27.922 18.906 1 96.5 63 THR B N 1
ATOM 6528 C CA . THR B 1 63 ? -28.578 -26.969 18.234 1 96.5 63 THR B CA 1
ATOM 6529 C C . THR B 1 63 ? -29.469 -26.266 19.234 1 96.5 63 THR B C 1
ATOM 6531 O O . THR B 1 63 ? -29.594 -26.703 20.375 1 96.5 63 THR B O 1
ATOM 6534 N N . LEU B 1 64 ? -30.016 -25.109 18.938 1 96.56 64 LEU B N 1
ATOM 6535 C CA . LEU B 1 64 ? -30.984 -24.312 19.688 1 96.56 64 LEU B CA 1
ATOM 6536 C C . LEU B 1 64 ? -32.156 -23.922 18.781 1 96.56 64 LEU B C 1
ATOM 6538 O O . LEU B 1 64 ? -31.984 -23.734 17.578 1 96.56 64 LEU B O 1
ATOM 6542 N N . PRO B 1 65 ? -33.281 -23.781 19.359 1 96.19 65 PRO B N 1
ATOM 6543 C CA . PRO B 1 65 ? -34.469 -23.484 18.547 1 96.19 65 PRO B CA 1
ATOM 6544 C C . PRO B 1 65 ? -34.625 -21.984 18.25 1 96.19 65 PRO B C 1
ATOM 6546 O O . PRO B 1 65 ? -34.344 -21.156 19.109 1 96.19 65 PRO B O 1
ATOM 6549 N N . ILE B 1 66 ? -35.125 -21.641 17.062 1 96.75 66 ILE B N 1
ATOM 6550 C CA . ILE B 1 66 ? -35.594 -20.312 16.672 1 96.75 66 ILE B CA 1
ATOM 6551 C C . ILE B 1 66 ? -36.938 -20.406 15.961 1 96.75 66 ILE B C 1
ATOM 6553 O O . ILE B 1 66 ? -37.375 -21.516 15.617 1 96.75 66 ILE B O 1
ATOM 6557 N N . SER B 1 67 ? -37.531 -19.281 15.875 1 96.44 67 SER B N 1
ATOM 6558 C CA . SER B 1 67 ? -38.844 -19.281 15.188 1 96.44 67 SER B CA 1
ATOM 6559 C C . SER B 1 67 ? -38.688 -18.797 13.75 1 96.44 67 SER B C 1
ATOM 6561 O O . SER B 1 67 ? -38.219 -17.672 13.508 1 96.44 67 SER B O 1
ATOM 6563 N N . VAL B 1 68 ? -39.062 -19.609 12.797 1 96.06 68 VAL B N 1
ATOM 6564 C CA . VAL B 1 68 ? -39.062 -19.234 11.391 1 96.06 68 VAL B CA 1
ATOM 6565 C C . VAL B 1 68 ? -40.469 -19.422 10.828 1 96.06 68 VAL B C 1
ATOM 6567 O O . VAL B 1 68 ? -41 -20.531 10.766 1 96.06 68 VAL B O 1
ATOM 6570 N N . ASN B 1 69 ? -41.094 -18.359 10.367 1 94.06 69 ASN B N 1
ATOM 6571 C CA . ASN B 1 69 ? -42.469 -18.406 9.906 1 94.06 69 ASN B CA 1
ATOM 6572 C C . ASN B 1 69 ? -43.406 -19.031 10.945 1 94.06 69 ASN B C 1
ATOM 6574 O O . ASN B 1 69 ? -44.188 -19.922 10.633 1 94.06 69 ASN B O 1
ATOM 6578 N N . GLU B 1 70 ? -43.062 -18.703 12.219 1 91.44 70 GLU B N 1
ATOM 6579 C CA . GLU B 1 70 ? -43.875 -19.094 13.367 1 91.44 70 GLU B CA 1
ATOM 6580 C C . GLU B 1 70 ? -43.75 -20.594 13.641 1 91.44 70 GLU B C 1
ATOM 6582 O O . GLU B 1 70 ? -44.625 -21.172 14.297 1 91.44 70 GLU B O 1
ATOM 6587 N N . LYS B 1 71 ? -42.812 -21.141 13.086 1 93.94 71 LYS B N 1
ATOM 6588 C CA . LYS B 1 71 ? -42.5 -22.531 13.359 1 93.94 71 LYS B CA 1
ATOM 6589 C C . LYS B 1 71 ? -41.094 -22.672 13.992 1 93.94 71 LYS B C 1
ATOM 6591 O O . LYS B 1 71 ? -40.219 -21.844 13.75 1 93.94 71 LYS B O 1
ATOM 6596 N N . GLN B 1 72 ? -40.969 -23.688 14.688 1 94.44 72 GLN B N 1
ATOM 6597 C CA . GLN B 1 72 ? -39.688 -23.922 15.336 1 94.44 72 GLN B CA 1
ATOM 6598 C C . GLN B 1 72 ? -38.656 -24.484 14.352 1 94.44 72 GLN B C 1
ATOM 6600 O O . GLN B 1 72 ? -39 -25.344 13.539 1 94.44 72 GLN B O 1
ATOM 6605 N N . PHE B 1 73 ? -37.531 -23.984 14.344 1 94.81 73 PHE B N 1
ATOM 6606 C CA . PHE B 1 73 ? -36.406 -24.359 13.477 1 94.81 73 PHE B CA 1
ATOM 6607 C C . PHE B 1 73 ? -35.125 -24.531 14.281 1 94.81 73 PHE B C 1
ATOM 6609 O O . PHE B 1 73 ? -34.781 -23.641 15.062 1 94.81 73 PHE B O 1
ATOM 6616 N N . GLN B 1 74 ? -34.469 -25.641 14.148 1 95.19 74 GLN B N 1
ATOM 6617 C CA . GLN B 1 74 ? -33.25 -25.891 14.891 1 95.19 74 GLN B CA 1
ATOM 6618 C C . GLN B 1 74 ? -32.031 -25.359 14.133 1 95.19 74 GLN B C 1
ATOM 6620 O O . GLN B 1 74 ? -31.859 -25.641 12.945 1 95.19 74 GLN B O 1
ATOM 6625 N N . VAL B 1 75 ? -31.234 -24.594 14.781 1 96.25 75 VAL B N 1
ATOM 6626 C CA . VAL B 1 75 ? -29.984 -24.094 14.211 1 96.25 75 VAL B CA 1
ATOM 6627 C C . VAL B 1 75 ? -28.828 -24.406 15.148 1 96.25 75 VAL B C 1
ATOM 6629 O O . VAL B 1 75 ? -29.031 -24.641 16.344 1 96.25 75 VAL B O 1
ATOM 6632 N N . THR B 1 76 ? -27.656 -24.469 14.664 1 96.56 76 THR B N 1
ATOM 6633 C CA . THR B 1 76 ? -26.5 -24.719 15.508 1 96.56 76 THR B CA 1
ATOM 6634 C C . THR B 1 76 ? -26.281 -23.594 16.5 1 96.56 76 THR B C 1
ATOM 6636 O O . THR B 1 76 ? -26.734 -22.469 16.281 1 96.56 76 THR B O 1
ATOM 6639 N N . VAL B 1 77 ? -25.578 -23.844 17.562 1 96.75 77 VAL B N 1
ATOM 6640 C CA . VAL B 1 77 ? -25.359 -22.875 18.641 1 96.75 77 VAL B CA 1
ATOM 6641 C C . VAL B 1 77 ? -24.625 -21.656 18.094 1 96.75 77 VAL B C 1
ATOM 6643 O O . VAL B 1 77 ? -24.938 -20.516 18.438 1 96.75 77 VAL B O 1
ATOM 6646 N N . ASN B 1 78 ? -23.672 -21.969 17.25 1 96.5 78 ASN B N 1
ATOM 6647 C CA . ASN B 1 78 ? -22.891 -20.859 16.703 1 96.5 78 ASN B CA 1
ATOM 6648 C C . ASN B 1 78 ? -23.766 -19.938 15.859 1 96.5 78 ASN B C 1
ATOM 6650 O O . ASN B 1 78 ? -23.625 -18.703 15.938 1 96.5 78 ASN B O 1
ATOM 6654 N N . LEU B 1 79 ? -24.656 -20.469 15.039 1 97.62 79 LEU B N 1
ATOM 6655 C CA . LEU B 1 79 ? -25.547 -19.656 14.242 1 97.62 79 LEU B CA 1
ATOM 6656 C C . LEU B 1 79 ? -26.531 -18.906 15.133 1 97.62 79 LEU B C 1
ATOM 6658 O O . LEU B 1 79 ? -26.859 -17.734 14.875 1 97.62 79 LEU B O 1
ATOM 6662 N N . HIS B 1 80 ? -27.031 -19.578 16.141 1 97.56 80 HIS B N 1
ATOM 6663 C CA . HIS B 1 80 ? -27.922 -18.922 17.109 1 97.56 80 HIS B CA 1
ATOM 6664 C C . HIS B 1 80 ? -27.266 -17.688 17.719 1 97.56 80 HIS B C 1
ATOM 6666 O O . HIS B 1 80 ? -27.875 -16.625 17.781 1 97.56 80 HIS B O 1
ATOM 6672 N N . ASP B 1 81 ? -26.047 -17.875 18.172 1 96.06 81 ASP B N 1
ATOM 6673 C CA . ASP B 1 81 ? -25.297 -16.781 18.75 1 96.06 81 ASP B CA 1
ATOM 6674 C C . ASP B 1 81 ? -25.141 -15.633 17.75 1 96.06 81 ASP B C 1
ATOM 6676 O O . ASP B 1 81 ? -25.25 -14.461 18.125 1 96.06 81 ASP B O 1
ATOM 6680 N N . ALA B 1 82 ? -24.844 -15.945 16.516 1 96.56 82 ALA B N 1
ATOM 6681 C CA . ALA B 1 82 ? -24.672 -14.938 15.469 1 96.56 82 ALA B CA 1
ATOM 6682 C C . ALA B 1 82 ? -25.953 -14.125 15.273 1 96.56 82 ALA B C 1
ATOM 6684 O O . ALA B 1 82 ? -25.922 -12.891 15.266 1 96.56 82 ALA B O 1
ATOM 6685 N N . LEU B 1 83 ? -27.094 -14.82 15.141 1 97.19 83 LEU B N 1
ATOM 6686 C CA . LEU B 1 83 ? -28.375 -14.148 14.914 1 97.19 83 LEU B CA 1
ATOM 6687 C C . LEU B 1 83 ? -28.75 -13.289 16.109 1 97.19 83 LEU B C 1
ATOM 6689 O O . LEU B 1 83 ? -29.297 -12.195 15.945 1 97.19 83 LEU B O 1
ATOM 6693 N N . LEU B 1 84 ? -28.438 -13.789 17.266 1 95.5 84 LEU B N 1
ATOM 6694 C CA . LEU B 1 84 ? -28.734 -13.039 18.484 1 95.5 84 LEU B CA 1
ATOM 6695 C C . LEU B 1 84 ? -27.938 -11.734 18.516 1 95.5 84 LEU B C 1
ATOM 6697 O O . LEU B 1 84 ? -28.484 -10.688 18.891 1 95.5 84 LEU B O 1
ATOM 6701 N N . ARG B 1 85 ? -26.734 -11.828 18.141 1 92.06 85 ARG B N 1
ATOM 6702 C CA . ARG B 1 85 ? -25.859 -10.656 18.156 1 92.06 85 ARG B CA 1
ATOM 6703 C C . ARG B 1 85 ? -26.234 -9.688 17.031 1 92.06 85 ARG B C 1
ATOM 6705 O O . ARG B 1 85 ? -26.078 -8.477 17.188 1 92.06 85 ARG B O 1
ATOM 6712 N N . LEU B 1 86 ? -26.719 -10.164 15.93 1 93.62 86 LEU B N 1
ATOM 6713 C CA . LEU B 1 86 ? -26.969 -9.352 14.75 1 93.62 86 LEU B CA 1
ATOM 6714 C C . LEU B 1 86 ? -28.359 -8.703 14.82 1 93.62 86 LEU B C 1
ATOM 6716 O O . LEU B 1 86 ? -28.641 -7.758 14.086 1 93.62 86 LEU B O 1
ATOM 6720 N N . ARG B 1 87 ? -29.219 -9.211 15.672 1 94.31 87 ARG B N 1
ATOM 6721 C CA . ARG B 1 87 ? -30.562 -8.656 15.805 1 94.31 87 ARG B CA 1
ATOM 6722 C C . ARG B 1 87 ? -30.516 -7.203 16.25 1 94.31 87 ARG B C 1
ATOM 6724 O O . ARG B 1 87 ? -29.734 -6.852 17.156 1 94.31 87 ARG B O 1
ATOM 6731 N N . ASP B 1 88 ? -31.234 -6.422 15.547 1 89.88 88 ASP B N 1
ATOM 6732 C CA . ASP B 1 88 ? -31.328 -5.008 15.898 1 89.88 88 ASP B CA 1
ATOM 6733 C C . ASP B 1 88 ? -32.5 -4.754 16.828 1 89.88 88 ASP B C 1
ATOM 6735 O O . ASP B 1 88 ? -33.469 -5.543 16.875 1 89.88 88 ASP B O 1
ATOM 6739 N N . HIS B 1 89 ? -32.406 -3.646 17.531 1 87.56 89 HIS B N 1
ATOM 6740 C CA . HIS B 1 89 ? -33.438 -3.338 18.516 1 87.56 89 HIS B CA 1
ATOM 6741 C C . HIS B 1 89 ? -34.656 -2.676 17.844 1 87.56 89 HIS B C 1
ATOM 6743 O O . HIS B 1 89 ? -35.781 -2.76 18.344 1 87.56 89 HIS B O 1
ATOM 6749 N N . SER B 1 90 ? -34.406 -2.061 16.703 1 87.19 90 SER B N 1
ATOM 6750 C CA . SER B 1 90 ? -35.469 -1.204 16.156 1 87.19 90 SER B CA 1
ATOM 6751 C C . SER B 1 90 ? -35.875 -1.652 14.758 1 87.19 90 SER B C 1
ATOM 6753 O O . SER B 1 90 ? -37.031 -1.521 14.367 1 87.19 90 SER B O 1
ATOM 6755 N N . PHE B 1 91 ? -34.906 -2.18 14.023 1 90.44 91 PHE B N 1
ATOM 6756 C CA . PHE B 1 91 ? -35.188 -2.447 12.617 1 90.44 91 PHE B CA 1
ATOM 6757 C C . PHE B 1 91 ? -34.969 -3.922 12.297 1 90.44 91 PHE B C 1
ATOM 6759 O O . PHE B 1 91 ? -34.125 -4.586 12.914 1 90.44 91 PHE B O 1
ATOM 6766 N N . GLU B 1 92 ? -35.781 -4.391 11.352 1 93.25 92 GLU B N 1
ATOM 6767 C CA . GLU B 1 92 ? -35.562 -5.734 10.836 1 93.25 92 GLU B CA 1
ATOM 6768 C C . GLU B 1 92 ? -34.25 -5.805 10.023 1 93.25 92 GLU B C 1
ATOM 6770 O O . GLU B 1 92 ? -33.844 -4.812 9.422 1 93.25 92 GLU B O 1
ATOM 6775 N N . ARG B 1 93 ? -33.719 -6.895 10.07 1 94.56 93 ARG B N 1
ATOM 6776 C CA . ARG B 1 93 ? -32.5 -7.141 9.312 1 94.56 93 ARG B CA 1
ATOM 6777 C C . ARG B 1 93 ? -32.719 -8.25 8.289 1 94.56 93 ARG B C 1
ATOM 6779 O O . ARG B 1 93 ? -33.312 -9.281 8.594 1 94.56 93 ARG B O 1
ATOM 6786 N N . ILE B 1 94 ? -32.344 -8.047 6.98 1 96.12 94 ILE B N 1
ATOM 6787 C CA . ILE B 1 94 ? -32.5 -9.031 5.918 1 96.12 94 ILE B CA 1
ATOM 6788 C C . ILE B 1 94 ? -31.172 -9.75 5.688 1 96.12 94 ILE B C 1
ATOM 6790 O O . ILE B 1 94 ? -30.172 -9.125 5.297 1 96.12 94 ILE B O 1
ATOM 6794 N N . LEU B 1 95 ? -31.203 -11.094 5.875 1 97.75 95 LEU B N 1
ATOM 6795 C CA . LEU B 1 95 ? -29.969 -11.867 5.824 1 97.75 95 LEU B CA 1
ATOM 6796 C C . LEU B 1 95 ? -30.109 -13.055 4.879 1 97.75 95 LEU B C 1
ATOM 6798 O O . LEU B 1 95 ? -31.234 -13.516 4.613 1 97.75 95 LEU B O 1
ATOM 6802 N N . TRP B 1 96 ? -29.062 -13.414 4.277 1 98 96 TRP B N 1
ATOM 6803 C CA . TRP B 1 96 ? -28.938 -14.727 3.645 1 98 96 TRP B CA 1
ATOM 6804 C C . TRP B 1 96 ? -28.047 -15.641 4.465 1 98 96 TRP B C 1
ATOM 6806 O O . TRP B 1 96 ? -26.875 -15.328 4.707 1 98 96 TRP B O 1
ATOM 6816 N N . VAL B 1 97 ? -28.594 -16.688 4.949 1 97.94 97 VAL B N 1
ATOM 6817 C CA . VAL B 1 97 ? -27.906 -17.688 5.762 1 97.94 97 VAL B CA 1
ATOM 6818 C C . VAL B 1 97 ? -28.062 -19.078 5.125 1 97.94 97 VAL B C 1
ATOM 6820 O O . VAL B 1 97 ? -29.172 -19.609 5.043 1 97.94 97 VAL B O 1
ATOM 6823 N N . ASP B 1 98 ? -27.047 -19.656 4.711 1 95.56 98 ASP B N 1
ATOM 6824 C CA . ASP B 1 98 ? -27.109 -20.891 3.928 1 95.56 98 ASP B CA 1
ATOM 6825 C C . ASP B 1 98 ? -27.875 -21.984 4.676 1 95.56 98 ASP B C 1
ATOM 6827 O O . ASP B 1 98 ? -28.703 -22.672 4.09 1 95.56 98 ASP B O 1
ATOM 6831 N N . ALA B 1 99 ? -27.609 -22.141 5.996 1 94.88 99 ALA B N 1
ATOM 6832 C CA . ALA B 1 99 ? -28.203 -23.219 6.781 1 94.88 99 ALA B CA 1
ATOM 6833 C C . ALA B 1 99 ? -29.719 -23.078 6.863 1 94.88 99 ALA B C 1
ATOM 6835 O O . ALA B 1 99 ? -30.438 -24.062 7.121 1 94.88 99 ALA B O 1
ATOM 6836 N N . ILE B 1 100 ? -30.219 -21.891 6.66 1 96.31 100 ILE B N 1
ATOM 6837 C CA . ILE B 1 100 ? -31.656 -21.641 6.809 1 96.31 100 ILE B CA 1
ATOM 6838 C C . ILE B 1 100 ? -32.281 -21.375 5.441 1 96.31 100 ILE B C 1
ATOM 6840 O O . ILE B 1 100 ? -33.344 -21.906 5.121 1 96.31 100 ILE B O 1
ATOM 6844 N N . CYS B 1 101 ? -31.625 -20.625 4.613 1 96.81 101 CYS B N 1
ATOM 6845 C CA . CYS B 1 101 ? -32.188 -20.141 3.354 1 96.81 101 CYS B CA 1
ATOM 6846 C C . CYS B 1 101 ? -32.156 -21.25 2.297 1 96.81 101 CYS B C 1
ATOM 6848 O O . CYS B 1 101 ? -32.875 -21.156 1.287 1 96.81 101 CYS B O 1
ATOM 6850 N N . ILE B 1 102 ? -31.375 -22.203 2.48 1 94.5 102 ILE B N 1
ATOM 6851 C CA . ILE B 1 102 ? -31.344 -23.359 1.595 1 94.5 102 ILE B CA 1
ATOM 6852 C C . ILE B 1 102 ? -31.969 -24.562 2.295 1 94.5 102 ILE B C 1
ATOM 6854 O O . ILE B 1 102 ? -31.656 -24.844 3.451 1 94.5 102 ILE B O 1
ATOM 6858 N N . ASP B 1 103 ? -32.812 -25.234 1.646 1 92.94 103 ASP B N 1
ATOM 6859 C CA . ASP B 1 103 ? -33.312 -26.516 2.156 1 92.94 103 ASP B CA 1
ATOM 6860 C C . ASP B 1 103 ? -32.25 -27.594 2.041 1 92.94 103 ASP B C 1
ATOM 6862 O O . ASP B 1 103 ? -32.094 -28.234 0.991 1 92.94 103 ASP B O 1
ATOM 6866 N N . GLN B 1 104 ? -31.594 -27.844 3.143 1 88.44 104 GLN B N 1
ATOM 6867 C CA . GLN B 1 104 ? -30.406 -28.688 3.166 1 88.44 104 GLN B CA 1
ATOM 6868 C C . GLN B 1 104 ? -30.75 -30.141 2.869 1 88.44 104 GLN B C 1
ATOM 6870 O O . GLN B 1 104 ? -29.875 -30.953 2.553 1 88.44 104 GLN B O 1
ATOM 6875 N N . TYR B 1 105 ? -32 -30.5 2.934 1 87.62 105 TYR B N 1
ATOM 6876 C CA . TYR B 1 105 ? -32.406 -31.891 2.734 1 87.62 105 TYR B CA 1
ATOM 6877 C C . TYR B 1 105 ? -32.906 -32.094 1.313 1 87.62 105 TYR B C 1
ATOM 6879 O O . TYR B 1 105 ? -33.25 -33.219 0.936 1 87.62 105 TYR B O 1
ATOM 6887 N N . ASN B 1 106 ? -32.969 -31.047 0.576 1 89.5 106 ASN B N 1
ATOM 6888 C CA . ASN B 1 106 ? -33.312 -31.109 -0.841 1 89.5 106 ASN B CA 1
ATOM 6889 C C . ASN B 1 106 ? -32.062 -30.969 -1.723 1 89.5 106 ASN B C 1
ATOM 6891 O O . ASN B 1 106 ? -31.609 -29.859 -1.979 1 89.5 106 ASN B O 1
ATOM 6895 N N . HIS B 1 107 ? -31.656 -32.094 -2.266 1 87.81 107 HIS B N 1
ATOM 6896 C CA . HIS B 1 107 ? -30.375 -32.125 -2.982 1 87.81 107 HIS B CA 1
ATOM 6897 C C . HIS B 1 107 ? -30.469 -31.312 -4.277 1 87.81 107 HIS B C 1
ATOM 6899 O O . HIS B 1 107 ? -29.484 -30.703 -4.688 1 87.81 107 HIS B O 1
ATOM 6905 N N . GLU B 1 108 ? -31.531 -31.375 -4.914 1 88.31 108 GLU B N 1
ATOM 6906 C CA . GLU B 1 108 ? -31.688 -30.594 -6.137 1 88.31 108 GLU B CA 1
ATOM 6907 C C . GLU B 1 108 ? -31.562 -29.109 -5.855 1 88.31 108 GLU B C 1
ATOM 6909 O O . GLU B 1 108 ? -30.859 -28.391 -6.578 1 88.31 108 GLU B O 1
ATOM 6914 N N . GLU B 1 109 ? -32.219 -28.641 -4.801 1 90.62 109 GLU B N 1
ATOM 6915 C CA . GLU B 1 109 ? -32.125 -27.234 -4.414 1 90.62 109 GLU B CA 1
ATOM 6916 C C . GLU B 1 109 ? -30.703 -26.891 -3.979 1 90.62 109 GLU B C 1
ATOM 6918 O O . GLU B 1 109 ? -30.172 -25.828 -4.344 1 90.62 109 GLU B O 1
ATOM 6923 N N . ARG B 1 110 ? -30.156 -27.797 -3.225 1 91.44 110 ARG B N 1
ATOM 6924 C CA . ARG B 1 110 ? -28.781 -27.578 -2.754 1 91.44 110 ARG B CA 1
ATOM 6925 C C . ARG B 1 110 ? -27.828 -27.422 -3.924 1 91.44 110 ARG B C 1
ATOM 6927 O O . ARG B 1 110 ? -26.984 -26.516 -3.936 1 91.44 110 ARG B O 1
ATOM 6934 N N . ASN B 1 111 ? -27.984 -28.344 -4.898 1 90.25 111 ASN B N 1
ATOM 6935 C CA . ASN B 1 111 ? -27.125 -28.281 -6.082 1 90.25 111 ASN B CA 1
ATOM 6936 C C . ASN B 1 111 ? -27.266 -26.938 -6.797 1 90.25 111 ASN B C 1
ATOM 6938 O O . ASN B 1 111 ? -26.266 -26.312 -7.148 1 90.25 111 ASN B O 1
ATOM 6942 N N . HIS B 1 112 ? -28.438 -26.516 -6.891 1 90.75 112 HIS B N 1
ATOM 6943 C CA . HIS B 1 112 ? -28.703 -25.281 -7.613 1 90.75 112 HIS B CA 1
ATOM 6944 C C . HIS B 1 112 ? -28.188 -24.062 -6.844 1 90.75 112 HIS B C 1
ATOM 6946 O O . HIS B 1 112 ? -27.547 -23.188 -7.422 1 90.75 112 HIS B O 1
ATOM 6952 N N . GLN B 1 113 ? -28.453 -23.984 -5.559 1 93 113 GLN B N 1
ATOM 6953 C CA . GLN B 1 113 ? -28.047 -22.859 -4.73 1 93 113 GLN B CA 1
ATOM 6954 C C . GLN B 1 113 ? -26.531 -22.75 -4.645 1 93 113 GLN B C 1
ATOM 6956 O O . GLN B 1 113 ? -25.969 -21.656 -4.68 1 93 113 GLN B O 1
ATOM 6961 N N . VAL B 1 114 ? -25.875 -23.906 -4.574 1 92.75 114 VAL B N 1
ATOM 6962 C CA . VAL B 1 114 ? -24.422 -23.938 -4.523 1 92.75 114 VAL B CA 1
ATOM 6963 C C . VAL B 1 114 ? -23.844 -23.453 -5.852 1 92.75 114 VAL B C 1
ATOM 6965 O O . VAL B 1 114 ? -22.812 -22.781 -5.875 1 92.75 114 VAL B O 1
ATOM 6968 N N . GLN B 1 115 ? -24.516 -23.781 -6.914 1 90.25 115 GLN B N 1
ATOM 6969 C CA . GLN B 1 115 ? -24.078 -23.359 -8.242 1 90.25 115 GLN B CA 1
ATOM 6970 C C . GLN B 1 115 ? -24.078 -21.828 -8.359 1 90.25 115 GLN B C 1
ATOM 6972 O O . GLN B 1 115 ? -23.25 -21.266 -9.062 1 90.25 115 GLN B O 1
ATOM 6977 N N . ILE B 1 116 ? -25 -21.125 -7.629 1 91.75 116 ILE B N 1
ATOM 6978 C CA . ILE B 1 116 ? -25.109 -19.688 -7.758 1 91.75 116 ILE B CA 1
ATOM 6979 C C . ILE B 1 116 ? -24.609 -19.016 -6.48 1 91.75 116 ILE B C 1
ATOM 6981 O O . ILE B 1 116 ? -24.953 -17.859 -6.195 1 91.75 116 ILE B O 1
ATOM 6985 N N . MET B 1 117 ? -23.844 -19.719 -5.688 1 94.44 117 MET B N 1
ATOM 6986 C CA . MET B 1 117 ? -23.375 -19.234 -4.398 1 94.44 117 MET B CA 1
ATOM 6987 C C . MET B 1 117 ? -22.547 -17.953 -4.566 1 94.44 117 MET B C 1
ATOM 6989 O O . MET B 1 117 ? -22.734 -16.984 -3.826 1 94.44 117 MET B O 1
ATOM 6993 N N . ALA B 1 118 ? -21.641 -17.969 -5.539 1 93 118 ALA B N 1
ATOM 6994 C CA . ALA B 1 118 ? -20.828 -16.781 -5.797 1 93 118 ALA B CA 1
ATOM 6995 C C . ALA B 1 118 ? -21.703 -15.578 -6.117 1 93 118 ALA B C 1
ATOM 6997 O O . ALA B 1 118 ? -21.438 -14.469 -5.645 1 93 118 ALA B O 1
ATOM 6998 N N . LYS B 1 119 ? -22.734 -15.805 -6.859 1 91.38 119 LYS B N 1
ATOM 6999 C CA . LYS B 1 119 ? -23.672 -14.734 -7.211 1 91.38 119 LYS B CA 1
ATOM 7000 C C . LYS B 1 119 ? -24.422 -14.234 -5.98 1 91.38 119 LYS B C 1
ATOM 7002 O O . LYS B 1 119 ? -24.641 -13.031 -5.828 1 91.38 119 LYS B O 1
ATOM 7007 N N . ILE B 1 120 ? -24.844 -15.125 -5.117 1 94.19 120 ILE B N 1
ATOM 7008 C CA . ILE B 1 120 ? -25.578 -14.789 -3.898 1 94.19 120 ILE B CA 1
ATOM 7009 C C . ILE B 1 120 ? -24.719 -13.867 -3.027 1 94.19 120 ILE B C 1
ATOM 7011 O O . ILE B 1 120 ? -25.172 -12.797 -2.611 1 94.19 120 ILE B O 1
ATOM 7015 N N . TYR B 1 121 ? -23.5 -14.203 -2.818 1 95.06 121 TYR B N 1
ATOM 7016 C CA . TYR B 1 121 ? -22.625 -13.414 -1.962 1 95.06 121 TYR B CA 1
ATOM 7017 C C . TYR B 1 121 ? -22.203 -12.125 -2.654 1 95.06 121 TYR B C 1
ATOM 7019 O O . TYR B 1 121 ? -22.031 -11.094 -2.004 1 95.06 121 TYR B O 1
ATOM 7027 N N . SER B 1 122 ? -22.078 -12.141 -3.926 1 92.5 122 SER B N 1
ATOM 7028 C CA . SER B 1 122 ? -21.672 -10.953 -4.672 1 92.5 122 SER B CA 1
ATOM 7029 C C . SER B 1 122 ? -22.797 -9.938 -4.746 1 92.5 122 SER B C 1
ATOM 7031 O O . SER B 1 122 ? -22.547 -8.742 -4.941 1 92.5 122 SER B O 1
ATOM 7033 N N . SER B 1 123 ? -23.984 -10.43 -4.648 1 91 123 SER B N 1
ATOM 7034 C CA . SER B 1 123 ? -25.156 -9.547 -4.758 1 91 123 SER B CA 1
ATOM 7035 C C . SER B 1 123 ? -25.484 -8.906 -3.416 1 91 123 SER B C 1
ATOM 7037 O O . SER B 1 123 ? -26.203 -7.906 -3.363 1 91 123 SER B O 1
ATOM 7039 N N . ALA B 1 124 ? -25 -9.5 -2.34 1 93.44 124 ALA B N 1
ATOM 7040 C CA . ALA B 1 124 ? -25.203 -8.914 -1.02 1 93.44 124 ALA B CA 1
ATOM 7041 C C . ALA B 1 124 ? -24.438 -7.605 -0.869 1 93.44 124 ALA B C 1
ATOM 7043 O O . ALA B 1 124 ? -23.297 -7.488 -1.337 1 93.44 124 ALA B O 1
ATOM 7044 N N . HIS B 1 125 ? -25.031 -6.637 -0.262 1 91.06 125 HIS B N 1
ATOM 7045 C CA . HIS B 1 125 ? -24.312 -5.371 -0.132 1 91.06 125 HIS B CA 1
ATOM 7046 C C . HIS B 1 125 ? -23.203 -5.477 0.901 1 91.06 125 HIS B C 1
ATOM 7048 O O . HIS B 1 125 ? -22.297 -4.641 0.927 1 91.06 125 HIS B O 1
ATOM 7054 N N . ARG B 1 126 ? -23.375 -6.547 1.723 1 93.94 126 ARG B N 1
ATOM 7055 C CA . ARG B 1 126 ? -22.359 -6.762 2.736 1 93.94 126 ARG B CA 1
ATOM 7056 C C . ARG B 1 126 ? -22.281 -8.227 3.146 1 93.94 126 ARG B C 1
ATOM 7058 O O . ARG B 1 126 ? -23.297 -8.922 3.162 1 93.94 126 ARG B O 1
ATOM 7065 N N . VAL B 1 127 ? -21.062 -8.68 3.367 1 97.19 127 VAL B N 1
ATOM 7066 C CA . VAL B 1 127 ? -20.844 -10.008 3.93 1 97.19 127 VAL B CA 1
ATOM 7067 C C . VAL B 1 127 ? -20.344 -9.883 5.367 1 97.19 127 VAL B C 1
ATOM 7069 O O . VAL B 1 127 ? -19.375 -9.188 5.633 1 97.19 127 VAL B O 1
ATOM 7072 N N . ILE B 1 128 ? -21.047 -10.531 6.293 1 97.5 128 ILE B N 1
ATOM 7073 C CA . ILE B 1 128 ? -20.672 -10.523 7.707 1 97.5 128 ILE B CA 1
ATOM 7074 C C . ILE B 1 128 ? -19.938 -11.812 8.055 1 97.5 128 ILE B C 1
ATOM 7076 O O . ILE B 1 128 ? -20.516 -12.898 7.988 1 97.5 128 ILE B O 1
ATOM 7080 N N . VAL B 1 129 ? -18.703 -11.68 8.375 1 98.12 129 VAL B N 1
ATOM 7081 C CA . VAL B 1 129 ? -17.922 -12.812 8.859 1 98.12 129 VAL B CA 1
ATOM 7082 C C . VAL B 1 129 ? -18.078 -12.953 10.367 1 98.12 129 VAL B C 1
ATOM 7084 O O . VAL B 1 129 ? -17.672 -12.07 11.125 1 98.12 129 VAL B O 1
ATOM 7087 N N . TRP B 1 130 ? -18.703 -14.016 10.773 1 98 130 TRP B N 1
ATOM 7088 C CA . TRP B 1 130 ? -18.906 -14.297 12.188 1 98 130 TRP B CA 1
ATOM 7089 C C . TRP B 1 130 ? -17.875 -15.297 12.703 1 98 130 TRP B C 1
ATOM 7091 O O . TRP B 1 130 ? -17.875 -16.453 12.273 1 98 130 TRP B O 1
ATOM 7101 N N . LEU B 1 131 ? -17.047 -14.859 13.656 1 96.81 131 LEU B N 1
ATOM 7102 C CA . LEU B 1 131 ? -15.969 -15.711 14.148 1 96.81 131 LEU B CA 1
ATOM 7103 C C . LEU B 1 131 ? -16.375 -16.406 15.445 1 96.81 131 LEU B C 1
ATOM 7105 O O . LEU B 1 131 ? -15.594 -17.188 16 1 96.81 131 LEU B O 1
ATOM 7109 N N . GLY B 1 132 ? -17.594 -16.125 15.906 1 95.38 132 GLY B N 1
ATOM 7110 C CA . GLY B 1 132 ? -18.062 -16.734 17.141 1 95.38 132 GLY B CA 1
ATOM 7111 C C . GLY B 1 132 ? -18.094 -15.773 18.312 1 95.38 132 GLY B C 1
ATOM 7112 O O . GLY B 1 132 ? -17.734 -14.609 18.172 1 95.38 132 GLY B O 1
ATOM 7113 N N . GLU B 1 133 ? -18.594 -16.234 19.375 1 92.75 133 GLU B N 1
ATOM 7114 C CA . GLU B 1 133 ? -18.625 -15.43 20.594 1 92.75 133 GLU B CA 1
ATOM 7115 C C . GLU B 1 133 ? -17.219 -15.188 21.125 1 92.75 133 GLU B C 1
ATOM 7117 O O . GLU B 1 133 ? -16.328 -16.016 20.969 1 92.75 133 GLU B O 1
ATOM 7122 N N . GLU B 1 134 ? -17.109 -14.062 21.688 1 89.38 134 GLU B N 1
ATOM 7123 C CA . GLU B 1 134 ? -15.781 -13.695 22.172 1 89.38 134 GLU B CA 1
ATOM 7124 C C . GLU B 1 134 ? -15.414 -14.5 23.422 1 89.38 134 GLU B C 1
ATOM 7126 O O . GLU B 1 134 ? -16.047 -14.359 24.469 1 89.38 134 GLU B O 1
ATOM 7131 N N . LYS B 1 135 ? -14.422 -15.289 23.25 1 89.94 135 LYS B N 1
ATOM 7132 C CA . LYS B 1 135 ? -13.867 -16.016 24.375 1 89.94 135 LYS B CA 1
ATOM 7133 C C . LYS B 1 135 ? -12.828 -15.18 25.125 1 89.94 135 LYS B C 1
ATOM 7135 O O . LYS B 1 135 ? -12.289 -14.219 24.562 1 89.94 135 LYS B O 1
ATOM 7140 N N . VAL B 1 136 ? -12.539 -15.43 26.312 1 87.62 136 VAL B N 1
ATOM 7141 C CA . VAL B 1 136 ? -11.617 -14.688 27.172 1 87.62 136 VAL B CA 1
ATOM 7142 C C . VAL B 1 136 ? -10.227 -14.68 26.547 1 87.62 136 VAL B C 1
ATOM 7144 O O . VAL B 1 136 ? -9.492 -13.688 26.656 1 87.62 136 VAL B O 1
ATOM 7147 N N . GLU B 1 137 ? -9.953 -15.711 25.828 1 88.5 137 GLU B N 1
ATOM 7148 C CA . GLU B 1 137 ? -8.609 -15.898 25.297 1 88.5 137 GLU B CA 1
ATOM 7149 C C . GLU B 1 137 ? -8.359 -14.961 24.109 1 88.5 137 GLU B C 1
ATOM 7151 O O . GLU B 1 137 ? -7.207 -14.727 23.734 1 88.5 137 GLU B O 1
ATOM 7156 N N . VAL B 1 138 ? -9.453 -14.461 23.531 1 91.56 138 VAL B N 1
ATOM 7157 C CA . VAL B 1 138 ? -9.266 -13.625 22.344 1 91.56 138 VAL B CA 1
ATOM 7158 C C . VAL B 1 138 ? -9.789 -12.219 22.625 1 91.56 138 VAL B C 1
ATOM 7160 O O . VAL B 1 138 ? -9.922 -11.406 21.703 1 91.56 138 VAL B O 1
ATOM 7163 N N . LYS B 1 139 ? -10.078 -11.945 23.891 1 90.38 139 LYS B N 1
ATOM 7164 C CA . LYS B 1 139 ? -10.641 -10.648 24.25 1 90.38 139 LYS B CA 1
ATOM 7165 C C . LYS B 1 139 ? -9.656 -9.523 23.922 1 90.38 139 LYS B C 1
ATOM 7167 O O . LYS B 1 139 ? -8.484 -9.594 24.266 1 90.38 139 LYS B O 1
ATOM 7172 N N . GLY B 1 140 ? -10.117 -8.57 23.172 1 89.12 140 GLY B N 1
ATOM 7173 C CA . GLY B 1 140 ? -9.297 -7.414 22.859 1 89.12 140 GLY B CA 1
ATOM 7174 C C . GLY B 1 140 ? -8.477 -7.582 21.594 1 89.12 140 GLY B C 1
ATOM 7175 O O . GLY B 1 140 ? -7.84 -6.633 21.125 1 89.12 140 GLY B O 1
ATOM 7176 N N . ALA B 1 141 ? -8.508 -8.742 21.016 1 92.06 141 ALA B N 1
ATOM 7177 C CA . ALA B 1 141 ? -7.66 -9.031 19.859 1 92.06 141 ALA B CA 1
ATOM 7178 C C . ALA B 1 141 ? -8.07 -8.188 18.656 1 92.06 141 ALA B C 1
ATOM 7180 O O . ALA B 1 141 ? -7.219 -7.598 17.984 1 92.06 141 ALA B O 1
ATOM 7181 N N . LEU B 1 142 ? -9.383 -8.07 18.375 1 92.06 142 LEU B N 1
ATOM 7182 C CA . LEU B 1 142 ? -9.859 -7.301 17.219 1 92.06 142 LEU B CA 1
ATOM 7183 C C . LEU B 1 142 ? -9.555 -5.82 17.406 1 92.06 142 LEU B C 1
ATOM 7185 O O . LEU B 1 142 ? -9.203 -5.133 16.438 1 92.06 142 LEU B O 1
ATOM 7189 N N . GLU B 1 143 ? -9.625 -5.359 18.625 1 88.38 143 GLU B N 1
ATOM 7190 C CA . GLU B 1 143 ? -9.289 -3.969 18.922 1 88.38 143 GLU B CA 1
ATOM 7191 C C . GLU B 1 143 ? -7.809 -3.693 18.688 1 88.38 143 GLU B C 1
ATOM 7193 O O . GLU B 1 143 ? -7.449 -2.639 18.156 1 88.38 143 GLU B O 1
ATOM 7198 N N . ASP B 1 144 ? -6.992 -4.645 19.078 1 88.69 144 ASP B N 1
ATOM 7199 C CA . ASP B 1 144 ? -5.555 -4.512 18.859 1 88.69 144 ASP B CA 1
ATOM 7200 C C . ASP B 1 144 ? -5.219 -4.488 17.375 1 88.69 144 ASP B C 1
ATOM 7202 O O . ASP B 1 144 ? -4.332 -3.746 16.938 1 88.69 144 ASP B O 1
ATOM 7206 N N . ILE B 1 145 ? -5.945 -5.309 16.625 1 90.88 145 ILE B N 1
ATOM 7207 C CA . ILE B 1 145 ? -5.727 -5.344 15.18 1 90.88 145 ILE B CA 1
ATOM 7208 C C . ILE B 1 145 ? -6.145 -4.012 14.562 1 90.88 145 ILE B C 1
ATOM 7210 O O . ILE B 1 145 ? -5.469 -3.494 13.672 1 90.88 145 ILE B O 1
ATOM 7214 N N . GLN B 1 146 ? -7.215 -3.463 15.031 1 89.25 146 GLN B N 1
ATOM 7215 C CA . GLN B 1 146 ? -7.688 -2.17 14.555 1 89.25 146 GLN B CA 1
ATOM 7216 C C . GLN B 1 146 ? -6.676 -1.067 14.852 1 89.25 146 GLN B C 1
ATOM 7218 O O . GLN B 1 146 ? -6.438 -0.194 14.016 1 89.25 146 GLN B O 1
ATOM 7223 N N . LEU B 1 147 ? -6.117 -1.123 16.031 1 85.69 147 LEU B N 1
ATOM 7224 C CA . LEU B 1 147 ? -5.109 -0.147 16.422 1 85.69 147 LEU B CA 1
ATOM 7225 C C . LEU B 1 147 ? -3.873 -0.256 15.539 1 85.69 147 LEU B C 1
ATOM 7227 O O . LEU B 1 147 ? -3.291 0.759 15.148 1 85.69 147 LEU B O 1
ATOM 7231 N N . ALA B 1 148 ? -3.52 -1.453 15.219 1 86.31 148 ALA B N 1
ATOM 7232 C CA . ALA B 1 148 ? -2.354 -1.688 14.367 1 86.31 148 ALA B CA 1
ATOM 7233 C C . ALA B 1 148 ? -2.59 -1.162 12.953 1 86.31 148 ALA B C 1
ATOM 7235 O O . ALA B 1 148 ? -1.654 -0.708 12.297 1 86.31 148 ALA B O 1
ATOM 7236 N N . ALA B 1 149 ? -3.82 -1.264 12.508 1 87.94 149 ALA B N 1
ATOM 7237 C CA . ALA B 1 149 ? -4.168 -0.793 11.172 1 87.94 149 ALA B CA 1
ATOM 7238 C C . ALA B 1 149 ? -4.027 0.723 11.07 1 87.94 149 ALA B C 1
ATOM 7240 O O . ALA B 1 149 ? -3.592 1.243 10.039 1 87.94 149 ALA B O 1
ATOM 7241 N N . ASN B 1 150 ? -4.379 1.438 12.055 1 78.94 150 ASN B N 1
ATOM 7242 C CA . ASN B 1 150 ? -4.414 2.896 12.047 1 78.94 150 ASN B CA 1
ATOM 7243 C C . ASN B 1 150 ? -3.02 3.49 12.242 1 78.94 150 ASN B C 1
ATOM 7245 O O . ASN B 1 150 ? -2.654 4.457 11.57 1 78.94 150 ASN B O 1
ATOM 7249 N N . GLU B 1 151 ? -2.221 3.164 13.203 1 70.38 151 GLU B N 1
ATOM 7250 C CA . GLU B 1 151 ? -0.963 3.791 13.602 1 70.38 151 GLU B CA 1
ATOM 7251 C C . GLU B 1 151 ? 0.207 3.232 12.797 1 70.38 151 GLU B C 1
ATOM 7253 O O . GLU B 1 151 ? 1.227 3.904 12.625 1 70.38 151 GLU B O 1
ATOM 7258 N N . GLY B 1 152 ? 0.123 2.264 12.094 1 60.75 152 GLY B N 1
ATOM 7259 C CA . GLY B 1 152 ? 1.249 1.592 11.469 1 60.75 152 GLY B CA 1
ATOM 7260 C C . GLY B 1 152 ? 2.195 0.95 12.469 1 60.75 152 GLY B C 1
ATOM 7261 O O . GLY B 1 152 ? 2.111 1.214 13.664 1 60.75 152 GLY B O 1
ATOM 7262 N N . PRO B 1 153 ? 3.084 0.102 12.039 1 55.56 153 PRO B N 1
ATOM 7263 C CA . PRO B 1 153 ? 3.949 -0.654 12.953 1 55.56 153 PRO B CA 1
ATOM 7264 C C . PRO B 1 153 ? 4.828 0.248 13.812 1 55.56 153 PRO B C 1
ATOM 7266 O O . PRO B 1 153 ? 5.148 -0.104 14.953 1 55.56 153 PRO B O 1
ATOM 7269 N N . LYS B 1 154 ? 5.242 1.362 13.328 1 58.12 154 LYS B N 1
ATOM 7270 C CA . LYS B 1 154 ? 6.32 2.107 13.969 1 58.12 154 LYS B CA 1
ATOM 7271 C C . LYS B 1 154 ? 5.828 2.812 15.234 1 58.12 154 LYS B C 1
ATOM 7273 O O . LYS B 1 154 ? 6.605 3.059 16.156 1 58.12 154 LYS B O 1
ATOM 7278 N N . ASN B 1 155 ? 4.59 3.084 15.32 1 55.53 155 ASN B N 1
ATOM 7279 C CA . ASN B 1 155 ? 4.16 3.939 16.422 1 55.53 155 ASN B CA 1
ATOM 7280 C C . ASN B 1 155 ? 3.523 3.127 17.547 1 55.53 155 ASN B C 1
ATOM 7282 O O . ASN B 1 155 ? 3.107 3.686 18.562 1 55.53 155 ASN B O 1
ATOM 7286 N N . LEU B 1 156 ? 3.318 1.818 17.312 1 58.25 156 LEU B N 1
ATOM 7287 C CA . LEU B 1 156 ? 2.639 1.096 18.391 1 58.25 156 LEU B CA 1
ATOM 7288 C C . LEU B 1 156 ? 3.645 0.521 19.375 1 58.25 156 LEU B C 1
ATOM 7290 O O . LEU B 1 156 ? 4.543 -0.232 19 1 58.25 156 LEU B O 1
ATOM 7294 N N . PRO B 1 157 ? 3.777 1.121 20.516 1 56.81 157 PRO B N 1
ATOM 7295 C CA . PRO B 1 157 ? 4.664 0.461 21.484 1 56.81 157 PRO B CA 1
ATOM 7296 C C . PRO B 1 157 ? 4.422 -1.044 21.562 1 56.81 157 PRO B C 1
ATOM 7298 O O . PRO B 1 157 ? 3.271 -1.48 21.672 1 56.81 157 PRO B O 1
ATOM 7301 N N . LYS B 1 158 ? 5.312 -1.949 21.281 1 55.22 158 LYS B N 1
ATOM 7302 C CA . LYS B 1 158 ? 5.324 -3.408 21.266 1 55.22 158 LYS B CA 1
ATOM 7303 C C . LYS B 1 158 ? 4.645 -3.965 22.516 1 55.22 158 LYS B C 1
ATOM 7305 O O . LYS B 1 158 ? 4.039 -5.039 22.484 1 55.22 158 LYS B O 1
ATOM 7310 N N . LYS B 1 159 ? 4.848 -3.355 23.641 1 58.47 159 LYS B N 1
ATOM 7311 C CA . LYS B 1 159 ? 4.484 -3.943 24.938 1 58.47 159 LYS B CA 1
ATOM 7312 C C . LYS B 1 159 ? 2.971 -4.117 25.047 1 58.47 159 LYS B C 1
ATOM 7314 O O . LYS B 1 159 ? 2.496 -4.98 25.781 1 58.47 159 LYS B O 1
ATOM 7319 N N . GLU B 1 160 ? 2.133 -3.426 24.156 1 62.53 160 GLU B N 1
ATOM 7320 C CA . GLU B 1 160 ? 0.717 -3.389 24.516 1 62.53 160 GLU B CA 1
ATOM 7321 C C . GLU B 1 160 ? -0.09 -4.363 23.656 1 62.53 160 GLU B C 1
ATOM 7323 O O . GLU B 1 160 ? -1.176 -4.789 24.047 1 62.53 160 GLU B O 1
ATOM 7328 N N . LEU B 1 161 ? 0.563 -4.914 22.656 1 66.12 161 LEU B N 1
ATOM 7329 C CA . LEU B 1 161 ? -0.25 -5.82 21.844 1 66.12 161 LEU B CA 1
ATOM 7330 C C . LEU B 1 161 ? -0.143 -7.25 22.359 1 66.12 161 LEU B C 1
ATOM 7332 O O . LEU B 1 161 ? 0.96 -7.75 22.594 1 66.12 161 LEU B O 1
ATOM 7336 N N . LYS B 1 162 ? -1.239 -7.738 22.875 1 81.12 162 LYS B N 1
ATOM 7337 C CA . LYS B 1 162 ? -1.317 -9.141 23.266 1 81.12 162 LYS B CA 1
ATOM 7338 C C . LYS B 1 162 ? -1.23 -10.07 22.062 1 81.12 162 LYS B C 1
ATOM 7340 O O . LYS B 1 162 ? -2.246 -10.586 21.594 1 81.12 162 LYS B O 1
ATOM 7345 N N . GLN B 1 163 ? -0.104 -10.305 21.641 1 82.69 163 GLN B N 1
ATOM 7346 C CA . GLN B 1 163 ? 0.159 -11.055 20.422 1 82.69 163 GLN B CA 1
ATOM 7347 C C . GLN B 1 163 ? -0.41 -12.469 20.516 1 82.69 163 GLN B C 1
ATOM 7349 O O . GLN B 1 163 ? -0.891 -13.016 19.531 1 82.69 163 GLN B O 1
ATOM 7354 N N . GLN B 1 164 ? -0.416 -12.984 21.656 1 84.5 164 GLN B N 1
ATOM 7355 C CA . GLN B 1 164 ? -0.912 -14.344 21.844 1 84.5 164 GLN B CA 1
ATOM 7356 C C . GLN B 1 164 ? -2.418 -14.414 21.609 1 84.5 164 GLN B C 1
ATOM 7358 O O . GLN B 1 164 ? -2.918 -15.391 21.047 1 84.5 164 GLN B O 1
ATOM 7363 N N . ARG B 1 165 ? -3.105 -13.367 22.047 1 90.12 165 ARG B N 1
ATOM 7364 C CA . ARG B 1 165 ? -4.551 -13.328 21.844 1 90.12 165 ARG B CA 1
ATOM 7365 C C . ARG B 1 165 ? -4.891 -13.164 20.359 1 90.12 165 ARG B C 1
ATOM 7367 O O . ARG B 1 165 ? -5.863 -13.742 19.875 1 90.12 165 ARG B O 1
ATOM 7374 N N . ILE B 1 166 ? -4.07 -12.438 19.703 1 91 166 ILE B N 1
ATOM 7375 C CA . ILE B 1 166 ? -4.27 -12.234 18.266 1 91 166 ILE B CA 1
ATOM 7376 C C . ILE B 1 166 ? -4.031 -13.539 17.516 1 91 166 ILE B C 1
ATOM 7378 O O . ILE B 1 166 ? -4.816 -13.922 16.641 1 91 166 ILE B O 1
ATOM 7382 N N . LEU B 1 167 ? -2.979 -14.258 17.922 1 87.88 167 LEU B N 1
ATOM 7383 C CA . LEU B 1 167 ? -2.668 -15.523 17.266 1 87.88 167 LEU B CA 1
ATOM 7384 C C . LEU B 1 167 ? -3.773 -16.547 17.5 1 87.88 167 LEU B C 1
ATOM 7386 O O . LEU B 1 167 ? -4.125 -17.312 16.594 1 87.88 167 LEU B O 1
ATOM 7390 N N . LYS B 1 168 ? -4.273 -16.5 18.625 1 90.25 168 LYS B N 1
ATOM 7391 C CA . LYS B 1 168 ? -5.371 -17.422 18.922 1 90.25 168 LYS B CA 1
ATOM 7392 C C . LYS B 1 168 ? -6.609 -17.094 18.094 1 90.25 168 LYS B C 1
ATOM 7394 O O . LYS B 1 168 ? -7.312 -18 17.641 1 90.25 168 LYS B O 1
ATOM 7399 N N . LEU B 1 169 ? -6.875 -15.836 17.875 1 93.38 169 LEU B N 1
ATOM 7400 C CA . LEU B 1 169 ? -7.992 -15.414 17.031 1 93.38 169 LEU B CA 1
ATOM 7401 C C . LEU B 1 169 ? -7.785 -15.875 15.602 1 93.38 169 LEU B C 1
ATOM 7403 O O . LEU B 1 169 ? -8.727 -16.344 14.953 1 93.38 169 LEU B O 1
ATOM 7407 N N . LEU B 1 170 ? -6.57 -15.812 15.195 1 91.69 170 LEU B N 1
ATOM 7408 C CA . LEU B 1 170 ? -6.254 -16.125 13.805 1 91.69 170 LEU B CA 1
ATOM 7409 C C . LEU B 1 170 ? -6.27 -17.641 13.578 1 91.69 170 LEU B C 1
ATOM 7411 O O . LEU B 1 170 ? -6.289 -18.094 12.43 1 91.69 170 LEU B O 1
ATOM 7415 N N . ARG B 1 171 ? -6.297 -18.391 14.633 1 89.44 171 ARG B N 1
ATOM 7416 C CA . ARG B 1 171 ? -6.402 -19.844 14.539 1 89.44 171 ARG B CA 1
ATOM 7417 C C . ARG B 1 171 ? -7.863 -20.297 14.547 1 89.44 171 ARG B C 1
ATOM 7419 O O . ARG B 1 171 ? -8.156 -21.484 14.57 1 89.44 171 ARG B O 1
ATOM 7426 N N . ASN B 1 172 ? -8.734 -19.281 14.523 1 92.75 172 ASN B N 1
ATOM 7427 C CA . ASN B 1 172 ? -10.156 -19.594 14.422 1 92.75 172 ASN B CA 1
ATOM 7428 C C . ASN B 1 172 ? -10.445 -20.5 13.234 1 92.75 172 ASN B C 1
ATOM 7430 O O . ASN B 1 172 ? -9.875 -20.328 12.156 1 92.75 172 ASN B O 1
ATOM 7434 N N . PRO B 1 173 ? -11.336 -21.516 13.391 1 92.06 173 PRO B N 1
ATOM 7435 C CA . PRO B 1 173 ? -11.609 -22.484 12.328 1 92.06 173 PRO B CA 1
ATOM 7436 C C . PRO B 1 173 ? -12.102 -21.828 11.039 1 92.06 173 PRO B C 1
ATOM 7438 O O . PRO B 1 173 ? -11.953 -22.406 9.953 1 92.06 173 PRO B O 1
ATOM 7441 N N . TRP B 1 174 ? -12.703 -20.688 11.172 1 95.19 174 TRP B N 1
ATOM 7442 C CA . TRP B 1 174 ? -13.203 -19.984 9.992 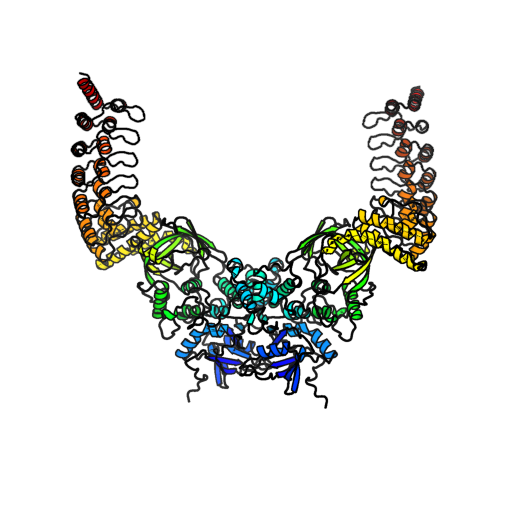1 95.19 174 TRP B CA 1
ATOM 7443 C C . TRP B 1 174 ? -12.094 -19.766 8.977 1 95.19 174 TRP B C 1
ATOM 7445 O O . TRP B 1 174 ? -12.281 -19.984 7.777 1 95.19 174 TRP B O 1
ATOM 7455 N N . PHE B 1 175 ? -10.914 -19.516 9.438 1 93.31 175 PHE B N 1
ATOM 7456 C CA . PHE B 1 175 ? -9.805 -19.156 8.562 1 93.31 175 PHE B CA 1
ATOM 7457 C C . PHE B 1 175 ? -9.266 -20.391 7.852 1 93.31 175 PHE B C 1
ATOM 7459 O O . PHE B 1 175 ? -8.414 -20.281 6.965 1 93.31 175 PHE B O 1
ATOM 7466 N N . GLN B 1 176 ? -9.828 -21.547 8.133 1 91.38 176 GLN B N 1
ATOM 7467 C CA . GLN B 1 176 ? -9.258 -22.781 7.598 1 91.38 176 GLN B CA 1
ATOM 7468 C C . GLN B 1 176 ? -10.234 -23.469 6.633 1 91.38 176 GLN B C 1
ATOM 7470 O O . GLN B 1 176 ? -9.859 -24.406 5.922 1 91.38 176 GLN B O 1
ATOM 7475 N N . ARG B 1 177 ? -11.445 -22.969 6.578 1 93.38 177 ARG B N 1
ATOM 7476 C CA . ARG B 1 177 ? -12.469 -23.625 5.773 1 93.38 177 ARG B CA 1
ATOM 7477 C C . ARG B 1 177 ? -12.383 -23.188 4.316 1 93.38 177 ARG B C 1
ATOM 7479 O O . ARG B 1 177 ? -11.969 -22.062 4.023 1 93.38 177 ARG B O 1
ATOM 7486 N N . ILE B 1 178 ? -12.836 -24 3.443 1 94.94 178 ILE B N 1
ATOM 7487 C CA . ILE B 1 178 ? -12.633 -23.766 2.018 1 94.94 178 ILE B CA 1
ATOM 7488 C C . ILE B 1 178 ? -13.719 -22.844 1.484 1 94.94 178 ILE B C 1
ATOM 7490 O O . ILE B 1 178 ? -13.445 -21.969 0.649 1 94.94 178 ILE B O 1
ATOM 7494 N N . TRP B 1 179 ? -14.977 -22.938 1.974 1 95.62 179 TRP B N 1
ATOM 7495 C CA . TRP B 1 179 ? -16.078 -22.156 1.425 1 95.62 179 TRP B CA 1
ATOM 7496 C C . TRP B 1 179 ? -15.875 -20.672 1.675 1 95.62 179 TRP B C 1
ATOM 7498 O O . TRP B 1 179 ? -16.328 -19.828 0.887 1 95.62 179 TRP B O 1
ATOM 7508 N N . VAL B 1 180 ? -15.203 -20.375 2.746 1 95.94 180 VAL B N 1
ATOM 7509 C CA . VAL B 1 180 ? -15.062 -18.984 3.148 1 95.94 180 VAL B CA 1
ATOM 7510 C C . VAL B 1 180 ? -14.297 -18.219 2.078 1 95.94 180 VAL B C 1
ATOM 7512 O O . VAL B 1 180 ? -14.469 -17 1.938 1 95.94 180 VAL B O 1
ATOM 7515 N N . LEU B 1 181 ? -13.492 -18.922 1.313 1 95.62 181 LEU B N 1
ATOM 7516 C CA . LEU B 1 181 ? -12.711 -18.281 0.268 1 95.62 181 LEU B CA 1
ATOM 7517 C C . LEU B 1 181 ? -13.617 -17.641 -0.778 1 95.62 181 LEU B C 1
ATOM 7519 O O . LEU B 1 181 ? -13.461 -16.469 -1.115 1 95.62 181 LEU B O 1
ATOM 7523 N N . GLN B 1 182 ? -14.562 -18.391 -1.231 1 96.44 182 GLN B N 1
ATOM 7524 C CA . GLN B 1 182 ? -15.508 -17.875 -2.225 1 96.44 182 GLN B CA 1
ATOM 7525 C C . GLN B 1 182 ? -16.406 -16.797 -1.625 1 96.44 182 GLN B C 1
ATOM 7527 O O . GLN B 1 182 ? -16.703 -15.789 -2.273 1 96.44 182 GLN B O 1
ATOM 7532 N N . GLU B 1 183 ? -16.828 -17.016 -0.402 1 97.5 183 GLU B N 1
ATOM 7533 C CA . GLU B 1 183 ? -17.75 -16.125 0.276 1 97.5 183 GLU B CA 1
ATOM 7534 C C . GLU B 1 183 ? -17.156 -14.719 0.417 1 97.5 183 GLU B C 1
ATOM 7536 O O . GLU B 1 183 ? -17.812 -13.727 0.09 1 97.5 183 GLU B O 1
ATOM 7541 N N . VAL B 1 184 ? -15.93 -14.672 0.818 1 96.69 184 VAL B N 1
ATOM 7542 C CA . VAL B 1 184 ? -15.312 -13.367 1.044 1 96.69 184 VAL B CA 1
ATOM 7543 C C . VAL B 1 184 ? -14.773 -12.812 -0.275 1 96.69 184 VAL B C 1
ATOM 7545 O O . VAL B 1 184 ? -14.766 -11.594 -0.483 1 96.69 184 VAL B O 1
ATOM 7548 N N . ALA B 1 185 ? -14.344 -13.68 -1.183 1 95.12 185 ALA B N 1
ATOM 7549 C CA . ALA B 1 185 ? -13.883 -13.203 -2.484 1 95.12 185 ALA B CA 1
ATOM 7550 C C . ALA B 1 185 ? -15 -12.492 -3.236 1 95.12 185 ALA B C 1
ATOM 7552 O O . ALA B 1 185 ? -14.758 -11.531 -3.971 1 95.12 185 ALA B O 1
ATOM 7553 N N . ALA B 1 186 ? -16.203 -12.938 -3.049 1 94.62 186 ALA B N 1
ATOM 7554 C CA . ALA B 1 186 ? -17.359 -12.414 -3.764 1 94.62 186 ALA B CA 1
ATOM 7555 C C . ALA B 1 186 ? -17.891 -11.141 -3.098 1 94.62 186 ALA B C 1
ATOM 7557 O O . ALA B 1 186 ? -18.641 -10.383 -3.707 1 94.62 186 ALA B O 1
ATOM 7558 N N . ALA B 1 187 ? -17.5 -10.852 -1.95 1 95.19 187 ALA B N 1
ATOM 7559 C CA . ALA B 1 187 ? -18.094 -9.812 -1.121 1 95.19 187 ALA B CA 1
ATOM 7560 C C . ALA B 1 187 ? -17.781 -8.422 -1.678 1 95.19 187 ALA B C 1
ATOM 7562 O O . ALA B 1 187 ? -16.672 -8.18 -2.164 1 95.19 187 ALA B O 1
ATOM 7563 N N . ARG B 1 188 ? -18.766 -7.559 -1.56 1 91 188 ARG B N 1
ATOM 7564 C CA . ARG B 1 188 ? -18.578 -6.152 -1.887 1 91 188 ARG B CA 1
ATOM 7565 C C . ARG B 1 188 ? -17.969 -5.395 -0.708 1 91 188 ARG B C 1
ATOM 7567 O O . ARG B 1 188 ? -17.219 -4.441 -0.899 1 91 188 ARG B O 1
ATOM 7574 N N . HIS B 1 189 ? -18.391 -5.781 0.389 1 93 189 HIS B N 1
ATOM 7575 C CA . HIS B 1 189 ? -17.938 -5.242 1.671 1 93 189 HIS B CA 1
ATOM 7576 C C . HIS B 1 189 ? -17.953 -6.32 2.75 1 93 189 HIS B C 1
ATOM 7578 O O . HIS B 1 189 ? -18.859 -7.141 2.812 1 93 189 HIS B O 1
ATOM 7584 N N . ILE B 1 190 ? -16.859 -6.32 3.494 1 96.06 190 ILE B N 1
ATOM 7585 C CA . ILE B 1 190 ? -16.75 -7.363 4.504 1 96.06 190 ILE B CA 1
ATOM 7586 C C . ILE B 1 190 ? -16.625 -6.73 5.891 1 96.06 190 ILE B C 1
ATOM 7588 O O . ILE B 1 190 ? -15.883 -5.762 6.07 1 96.06 190 ILE B O 1
ATOM 7592 N N . ILE B 1 191 ? -17.375 -7.23 6.84 1 95.25 191 ILE B N 1
ATOM 7593 C CA . ILE B 1 191 ? -17.188 -6.918 8.25 1 95.25 191 ILE B CA 1
ATOM 7594 C C . ILE B 1 191 ? -16.891 -8.195 9.031 1 95.25 191 ILE B C 1
ATOM 7596 O O . ILE B 1 191 ? -17.453 -9.25 8.758 1 95.25 191 ILE B O 1
ATOM 7600 N N . ILE B 1 192 ? -15.961 -8.109 9.883 1 96.06 192 ILE B N 1
ATOM 7601 C CA . ILE B 1 192 ? -15.586 -9.242 10.727 1 96.06 192 ILE B CA 1
ATOM 7602 C C . ILE B 1 192 ? -16.078 -9.008 12.148 1 96.06 192 ILE B C 1
ATOM 7604 O O . ILE B 1 192 ? -15.805 -7.965 12.75 1 96.06 192 ILE B O 1
ATOM 7608 N N . VAL B 1 193 ? -16.797 -9.992 12.625 1 95.5 193 VAL B N 1
ATOM 7609 C CA . VAL B 1 193 ? -17.453 -9.844 13.922 1 95.5 193 VAL B CA 1
ATOM 7610 C C . VAL B 1 193 ? -17 -10.977 14.852 1 95.5 193 VAL B C 1
ATOM 7612 O O . VAL B 1 193 ? -16.969 -12.141 14.453 1 95.5 193 VAL B O 1
ATOM 7615 N N . CYS B 1 194 ? -16.656 -10.672 16.031 1 94.94 194 CYS B N 1
ATOM 7616 C CA . CYS B 1 194 ? -16.375 -11.602 17.125 1 94.94 194 CYS B CA 1
ATOM 7617 C C . CYS B 1 194 ? -16.984 -11.109 18.422 1 94.94 194 CYS B C 1
ATOM 7619 O O . CYS B 1 194 ? -16.516 -10.125 19 1 94.94 194 CYS B O 1
ATOM 7621 N N . GLY B 1 195 ? -17.969 -11.789 18.828 1 91.25 195 GLY B N 1
ATOM 7622 C CA . GLY B 1 195 ? -18.703 -11.273 19.984 1 91.25 195 GLY B CA 1
ATOM 7623 C C . GLY B 1 195 ? -19.391 -9.945 19.703 1 91.25 195 GLY B C 1
ATOM 7624 O O . GLY B 1 195 ? -20.156 -9.828 18.75 1 91.25 195 GLY B O 1
ATOM 7625 N N . SER B 1 196 ? -19.078 -8.984 20.484 1 87.56 196 SER B N 1
ATOM 7626 C CA . SER B 1 196 ? -19.703 -7.672 20.328 1 87.56 196 SER B CA 1
ATOM 7627 C C . SER B 1 196 ? -18.812 -6.727 19.516 1 87.56 196 SER B C 1
ATOM 7629 O O . SER B 1 196 ? -19.234 -5.621 19.172 1 87.56 196 SER B O 1
ATOM 7631 N N . THR B 1 197 ? -17.656 -7.219 19.172 1 89.38 197 THR B N 1
ATOM 7632 C CA . THR B 1 197 ? -16.703 -6.359 18.484 1 89.38 197 THR B CA 1
ATOM 7633 C C . THR B 1 197 ? -16.766 -6.578 16.969 1 89.38 197 THR B C 1
ATOM 7635 O O . THR B 1 197 ? -16.922 -7.711 16.516 1 89.38 197 THR B O 1
ATOM 7638 N N . THR B 1 198 ? -16.734 -5.48 16.281 1 90.94 198 THR B N 1
ATOM 7639 C CA . THR B 1 198 ? -16.781 -5.516 14.82 1 90.94 198 THR B CA 1
ATOM 7640 C C . THR B 1 198 ? -15.625 -4.719 14.219 1 90.94 198 THR B C 1
ATOM 7642 O O . THR B 1 198 ? -15.227 -3.688 14.766 1 90.94 198 THR B O 1
ATOM 7645 N N . ILE B 1 199 ? -15.016 -5.203 13.18 1 91.31 199 ILE B N 1
ATOM 7646 C CA . ILE B 1 199 ? -13.953 -4.496 12.469 1 91.31 199 ILE B CA 1
ATOM 7647 C C . ILE B 1 199 ? -14.188 -4.59 10.961 1 91.31 199 ILE B C 1
ATOM 7649 O O . ILE B 1 199 ? -14.711 -5.59 10.477 1 91.31 199 ILE B O 1
ATOM 7653 N N . ASP B 1 200 ? -13.844 -3.551 10.266 1 92.12 200 ASP B N 1
ATOM 7654 C CA . ASP B 1 200 ? -13.891 -3.555 8.805 1 92.12 200 ASP B CA 1
ATOM 7655 C C . ASP B 1 200 ? -12.898 -4.559 8.227 1 92.12 200 ASP B C 1
ATOM 7657 O O . ASP B 1 200 ? -11.789 -4.707 8.742 1 92.12 200 ASP B O 1
ATOM 7661 N N . GLY B 1 201 ? -13.344 -5.23 7.156 1 94 201 GLY B N 1
ATOM 7662 C CA . GLY B 1 201 ? -12.5 -6.25 6.559 1 94 201 GLY B CA 1
ATOM 7663 C C . GLY B 1 201 ? -11.148 -5.723 6.117 1 94 201 GLY B C 1
ATOM 7664 O O . GLY B 1 201 ? -10.117 -6.375 6.332 1 94 201 GLY B O 1
ATOM 7665 N N . TYR B 1 202 ? -11.109 -4.629 5.527 1 91.19 202 TYR B N 1
ATOM 7666 C CA . TYR B 1 202 ? -9.859 -4.031 5.066 1 91.19 202 TYR B CA 1
ATOM 7667 C C . TYR B 1 202 ? -8.969 -3.656 6.246 1 91.19 202 TYR B C 1
ATOM 7669 O O . TYR B 1 202 ? -7.758 -3.891 6.215 1 91.19 202 TYR B O 1
ATOM 7677 N N . ALA B 1 203 ? -9.57 -3.037 7.246 1 91.25 203 ALA B N 1
ATOM 7678 C CA . ALA B 1 203 ? -8.82 -2.689 8.453 1 91.25 203 ALA B CA 1
ATOM 7679 C C . ALA B 1 203 ? -8.203 -3.932 9.094 1 91.25 203 ALA B C 1
ATOM 7681 O O . ALA B 1 203 ? -7.062 -3.896 9.555 1 91.25 203 ALA B O 1
ATOM 7682 N N . PHE B 1 204 ? -8.945 -4.918 9.094 1 93.88 204 PHE B N 1
ATOM 7683 C CA . PHE B 1 204 ? -8.461 -6.184 9.625 1 93.88 204 PHE B CA 1
ATOM 7684 C C . PHE B 1 204 ? -7.211 -6.645 8.883 1 93.88 204 PHE B C 1
ATOM 7686 O O . PHE B 1 204 ? -6.211 -7.008 9.508 1 93.88 204 PHE B O 1
ATOM 7693 N N . CYS B 1 205 ? -7.258 -6.625 7.578 1 93.19 205 CYS B N 1
ATOM 7694 C CA . CYS B 1 205 ? -6.148 -7.09 6.75 1 93.19 205 CYS B CA 1
ATOM 7695 C C . CYS B 1 205 ? -4.914 -6.223 6.957 1 93.19 205 CYS B C 1
ATOM 7697 O O . CYS B 1 205 ? -3.812 -6.742 7.156 1 93.19 205 CYS B O 1
ATOM 7699 N N . LEU B 1 206 ? -5.094 -4.941 6.988 1 90 206 LEU B N 1
ATOM 7700 C CA . LEU B 1 206 ? -3.975 -4.031 7.188 1 90 206 LEU B CA 1
ATOM 7701 C C . LEU B 1 206 ? -3.355 -4.223 8.57 1 90 206 LEU B C 1
ATOM 7703 O O . LEU B 1 206 ? -2.131 -4.18 8.711 1 90 206 LEU B O 1
ATOM 7707 N N . GLY B 1 207 ? -4.223 -4.406 9.523 1 90.31 207 GLY B N 1
ATOM 7708 C CA . GLY B 1 207 ? -3.734 -4.637 10.867 1 90.31 207 GLY B CA 1
ATOM 7709 C C . GLY B 1 207 ? -2.908 -5.902 11 1 90.31 207 GLY B C 1
ATOM 7710 O O . GLY B 1 207 ? -1.829 -5.891 11.594 1 90.31 207 GLY B O 1
ATOM 7711 N N . VAL B 1 208 ? -3.422 -6.93 10.422 1 90.75 208 VAL B N 1
ATOM 7712 C CA . VAL B 1 208 ? -2.732 -8.211 10.492 1 90.75 208 VAL B CA 1
ATOM 7713 C C . VAL B 1 208 ? -1.395 -8.125 9.766 1 90.75 208 VAL B C 1
ATOM 7715 O O . VAL B 1 208 ? -0.38 -8.625 10.25 1 90.75 208 VAL B O 1
ATOM 7718 N N . LYS B 1 209 ? -1.367 -7.52 8.633 1 86.5 209 LYS B N 1
ATOM 7719 C CA . LYS B 1 209 ? -0.136 -7.367 7.863 1 86.5 209 LYS B CA 1
ATOM 7720 C C . LYS B 1 209 ? 0.873 -6.492 8.602 1 86.5 209 LYS B C 1
ATOM 7722 O O . LYS B 1 209 ? 2.076 -6.762 8.57 1 86.5 209 LYS B O 1
ATOM 7727 N N . SER B 1 210 ? 0.399 -5.496 9.219 1 84.44 210 SER B N 1
ATOM 7728 C CA . SER B 1 210 ? 1.269 -4.566 9.938 1 84.44 210 SER B CA 1
ATOM 7729 C C . SER B 1 210 ? 1.94 -5.242 11.125 1 84.44 210 SER B C 1
ATOM 7731 O O . SER B 1 210 ? 3.051 -4.871 11.516 1 84.44 210 SER B O 1
ATOM 7733 N N . LEU B 1 211 ? 1.305 -6.164 11.734 1 82.81 211 LEU B N 1
ATOM 7734 C CA . LEU B 1 211 ? 1.823 -6.848 12.914 1 82.81 211 LEU B CA 1
ATOM 7735 C C . LEU B 1 211 ? 2.975 -7.777 12.539 1 82.81 211 LEU B C 1
ATOM 7737 O O . LEU B 1 211 ? 3.75 -8.188 13.406 1 82.81 211 LEU B O 1
ATOM 7741 N N . LYS B 1 212 ? 3.309 -7.973 11.258 1 75 212 LYS B N 1
ATOM 7742 C CA . LYS B 1 212 ? 4.398 -8.805 10.75 1 75 212 LYS B CA 1
ATOM 7743 C C . LYS B 1 212 ? 4.594 -10.039 11.617 1 75 212 LYS B C 1
ATOM 7745 O O . LYS B 1 212 ? 5.715 -10.344 12.031 1 75 212 LYS B O 1
ATOM 7750 N N . LEU B 1 213 ? 3.488 -10.57 11.922 1 70.25 213 LEU B N 1
ATOM 7751 C CA . LEU B 1 213 ? 3.582 -11.766 12.758 1 70.25 213 LEU B CA 1
ATOM 7752 C C . LEU B 1 213 ? 4.254 -12.906 12.008 1 70.25 213 LEU B C 1
ATOM 7754 O O . LEU B 1 213 ? 4.121 -13.016 10.789 1 70.25 213 LEU B O 1
ATOM 7758 N N . PHE B 1 214 ? 5.344 -13.453 12.5 1 59.56 214 PHE B N 1
ATOM 7759 C CA . PHE B 1 214 ? 6.047 -14.594 11.922 1 59.56 214 PHE B CA 1
ATOM 7760 C C . PHE B 1 214 ? 5.102 -15.773 11.734 1 59.56 214 PHE B C 1
ATOM 7762 O O . PHE B 1 214 ? 4.793 -16.484 12.695 1 59.56 214 PHE B O 1
ATOM 7769 N N . TYR B 1 215 ? 4.312 -15.68 10.719 1 57.09 215 TYR B N 1
ATOM 7770 C CA . TYR B 1 215 ? 3.297 -16.688 10.461 1 57.09 215 TYR B CA 1
ATOM 7771 C C . TYR B 1 215 ? 3.938 -18.016 10.031 1 57.09 215 TYR B C 1
ATOM 7773 O O . TYR B 1 215 ? 3.369 -19.078 10.25 1 57.09 215 TYR B O 1
ATOM 7781 N N . THR B 1 216 ? 5.211 -18.031 9.398 1 53.44 216 THR B N 1
ATOM 7782 C CA . THR B 1 216 ? 5.781 -19.203 8.719 1 53.44 216 THR B CA 1
ATOM 7783 C C . THR B 1 216 ? 6.043 -20.328 9.711 1 53.44 216 THR B C 1
ATOM 7785 O O . THR B 1 216 ? 5.973 -21.5 9.352 1 53.44 216 THR B O 1
ATOM 7788 N N . ASP B 1 217 ? 6.238 -19.922 10.969 1 53.19 217 ASP B N 1
ATOM 7789 C CA . ASP B 1 217 ? 6.672 -21.016 11.828 1 53.19 217 ASP B CA 1
ATOM 7790 C C . ASP B 1 217 ? 5.496 -21.594 12.609 1 53.19 217 ASP B C 1
ATOM 7792 O O . ASP B 1 217 ? 5.664 -22.547 13.383 1 53.19 217 ASP B O 1
ATOM 7796 N N . SER B 1 218 ? 4.344 -20.969 12.359 1 56.59 218 SER B N 1
ATOM 7797 C CA . SER B 1 218 ? 3.279 -21.453 13.219 1 56.59 218 SER B CA 1
ATOM 7798 C C . SER B 1 218 ? 2.311 -22.359 12.453 1 56.59 218 SER B C 1
ATOM 7800 O O . SER B 1 218 ? 1.82 -21.984 11.391 1 56.59 218 SER B O 1
ATOM 7802 N N . SER B 1 219 ? 2.227 -23.547 12.859 1 58.47 219 SER B N 1
ATOM 7803 C CA . SER B 1 219 ? 1.301 -24.547 12.328 1 58.47 219 SER B CA 1
ATOM 7804 C C . SER B 1 219 ? -0.115 -23.984 12.234 1 58.47 219 SER B C 1
ATOM 7806 O O . SER B 1 219 ? -0.594 -23.344 13.164 1 58.47 219 SER B O 1
ATOM 7808 N N . GLY B 1 220 ? -0.772 -23.969 11.148 1 61 220 GLY B N 1
ATOM 7809 C CA . GLY B 1 220 ? -2.158 -23.562 10.953 1 61 220 GLY B CA 1
ATOM 7810 C C . GLY B 1 220 ? -2.303 -22.172 10.352 1 61 220 GLY B C 1
ATOM 7811 O O . GLY B 1 220 ? -3.412 -21.75 10.023 1 61 220 GLY B O 1
ATOM 7812 N N . LEU B 1 221 ? -1.207 -21.5 10.281 1 67.44 221 LEU B N 1
ATOM 7813 C CA . LEU B 1 221 ? -1.296 -20.141 9.773 1 67.44 221 LEU B CA 1
ATOM 7814 C C . LEU B 1 221 ? -0.722 -20.047 8.359 1 67.44 221 LEU B C 1
ATOM 7816 O O . LEU B 1 221 ? -0.565 -18.953 7.82 1 67.44 221 LEU B O 1
ATOM 7820 N N . GLU B 1 222 ? -0.458 -21.219 7.789 1 67.06 222 GLU B N 1
ATOM 7821 C CA . GLU B 1 222 ? 0.178 -21.25 6.473 1 67.06 222 GLU B CA 1
ATOM 7822 C C . GLU B 1 222 ? -0.72 -20.625 5.41 1 67.06 222 GLU B C 1
ATOM 7824 O O . GLU B 1 222 ? -0.232 -19.984 4.48 1 67.06 222 GLU B O 1
ATOM 7829 N N . THR B 1 223 ? -2.053 -20.797 5.711 1 73.06 223 THR B N 1
ATOM 7830 C CA . THR B 1 223 ? -2.986 -20.375 4.672 1 73.06 223 THR B CA 1
ATOM 7831 C C . THR B 1 223 ? -3.596 -19.016 5.008 1 73.06 223 THR B C 1
ATOM 7833 O O . THR B 1 223 ? -4.426 -18.5 4.258 1 73.06 223 THR B O 1
ATOM 7836 N N . LEU B 1 224 ? -3.166 -18.453 6.066 1 83.19 224 LEU B N 1
ATOM 7837 C CA . LEU B 1 224 ? -3.781 -17.219 6.547 1 83.19 224 LEU B CA 1
ATOM 7838 C C . LEU B 1 224 ? -3.541 -16.078 5.566 1 83.19 224 LEU B C 1
ATOM 7840 O O . LEU B 1 224 ? -4.449 -15.289 5.289 1 83.19 224 LEU B O 1
ATOM 7844 N N . LEU B 1 225 ? -2.412 -16.094 5.02 1 80.69 225 LEU B N 1
ATOM 7845 C CA . LEU B 1 225 ? -2.043 -14.984 4.152 1 80.69 225 LEU B CA 1
ATOM 7846 C C . LEU B 1 225 ? -2.902 -14.969 2.895 1 80.69 225 LEU B C 1
ATOM 7848 O O . LEU B 1 225 ? -3.26 -13.898 2.395 1 80.69 225 LEU B O 1
ATOM 7852 N N . SER B 1 226 ? -3.221 -16.156 2.467 1 83.25 226 SER B N 1
ATOM 7853 C CA . SER B 1 226 ? -4.039 -16.234 1.26 1 83.25 226 SER B CA 1
ATOM 7854 C C . SER B 1 226 ? -5.441 -15.68 1.51 1 83.25 226 SER B C 1
ATOM 7856 O O . SER B 1 226 ? -5.996 -14.977 0.667 1 83.25 226 SER B O 1
ATOM 7858 N N . VAL B 1 227 ? -5.973 -16.016 2.641 1 90.25 227 VAL B N 1
ATOM 7859 C CA . VAL B 1 227 ? -7.316 -15.531 2.961 1 90.25 227 VAL B CA 1
ATOM 7860 C C . VAL B 1 227 ? -7.293 -14.016 3.16 1 90.25 227 VAL B C 1
ATOM 7862 O O . VAL B 1 227 ? -8.203 -13.312 2.719 1 90.25 227 VAL B O 1
ATOM 7865 N N . ILE B 1 228 ? -6.273 -13.531 3.807 1 91.06 228 ILE B N 1
ATOM 7866 C CA . ILE B 1 228 ? -6.121 -12.102 4.051 1 91.06 228 ILE B CA 1
ATOM 7867 C C . ILE B 1 228 ? -6.035 -11.352 2.719 1 91.06 228 ILE B C 1
ATOM 7869 O O . ILE B 1 228 ? -6.68 -10.32 2.537 1 91.06 228 ILE B O 1
ATOM 7873 N N . ASP B 1 229 ? -5.316 -11.922 1.812 1 88.44 229 ASP B N 1
ATOM 7874 C CA . ASP B 1 229 ? -5.191 -11.305 0.495 1 88.44 229 ASP B CA 1
ATOM 7875 C C . ASP B 1 229 ? -6.535 -11.273 -0.226 1 88.44 229 ASP B C 1
ATOM 7877 O O . ASP B 1 229 ? -6.859 -10.289 -0.896 1 88.44 229 ASP B O 1
ATOM 7881 N N . ILE B 1 230 ? -7.246 -12.328 -0.068 1 92.38 230 ILE B N 1
ATOM 7882 C CA . ILE B 1 230 ? -8.547 -12.414 -0.729 1 92.38 230 ILE B CA 1
ATOM 7883 C C . ILE B 1 230 ? -9.5 -11.383 -0.136 1 92.38 230 ILE B C 1
ATOM 7885 O O . ILE B 1 230 ? -10.219 -10.703 -0.869 1 92.38 230 ILE B O 1
ATOM 7889 N N . ILE B 1 231 ? -9.516 -11.242 1.166 1 94.38 231 ILE B N 1
ATOM 7890 C CA . ILE B 1 231 ? -10.375 -10.266 1.834 1 94.38 231 ILE B CA 1
ATOM 7891 C C . ILE B 1 231 ? -9.992 -8.859 1.392 1 94.38 231 ILE B C 1
ATOM 7893 O O . ILE B 1 231 ? -10.859 -8.047 1.062 1 94.38 231 ILE B O 1
ATOM 7897 N N . GLU B 1 232 ? -8.758 -8.594 1.378 1 90.62 232 GLU B N 1
ATOM 7898 C CA . GLU B 1 232 ? -8.25 -7.266 1.056 1 90.62 232 GLU B CA 1
ATOM 7899 C C . GLU B 1 232 ? -8.664 -6.844 -0.351 1 90.62 232 GLU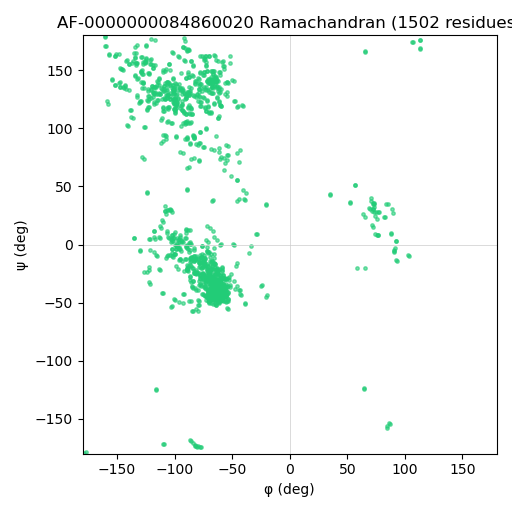 B C 1
ATOM 7901 O O . GLU B 1 232 ? -8.93 -5.664 -0.599 1 90.62 232 GLU B O 1
ATOM 7906 N N . ARG B 1 233 ? -8.828 -7.793 -1.218 1 89.12 233 ARG B N 1
ATOM 7907 C CA . ARG B 1 233 ? -9.07 -7.469 -2.621 1 89.12 233 ARG B CA 1
ATOM 7908 C C . ARG B 1 233 ? -10.539 -7.621 -2.975 1 89.12 233 ARG B C 1
ATOM 7910 O O . ARG B 1 233 ? -10.953 -7.324 -4.098 1 89.12 233 ARG B O 1
ATOM 7917 N N . ALA B 1 234 ? -11.281 -8.055 -2.086 1 90.38 234 ALA B N 1
ATOM 7918 C CA . ALA B 1 234 ? -12.688 -8.367 -2.355 1 90.38 234 ALA B CA 1
ATOM 7919 C C . ALA B 1 234 ? -13.422 -7.16 -2.932 1 90.38 234 ALA B C 1
ATOM 7921 O O . ALA B 1 234 ? -14.133 -7.277 -3.934 1 90.38 234 ALA B O 1
ATOM 7922 N N . GLY B 1 235 ? -13.203 -6.008 -2.367 1 86 235 GLY B N 1
ATOM 7923 C CA . GLY B 1 235 ? -13.906 -4.805 -2.785 1 86 235 GLY B CA 1
ATOM 7924 C C . GLY B 1 235 ? -13.367 -4.215 -4.074 1 86 235 GLY B C 1
ATOM 7925 O O . GLY B 1 235 ? -14 -3.355 -4.684 1 86 235 GLY B O 1
ATOM 7926 N N . LEU B 1 236 ? -12.234 -4.691 -4.547 1 85.31 236 LEU B N 1
ATOM 7927 C CA . LEU B 1 236 ? -11.578 -4.145 -5.73 1 85.31 236 LEU B CA 1
ATOM 7928 C C . LEU B 1 236 ? -12.078 -4.84 -6.996 1 85.31 236 LEU B C 1
ATOM 7930 O O . LEU B 1 236 ? -11.969 -4.289 -8.094 1 85.31 236 LEU B O 1
ATOM 7934 N N . ARG B 1 237 ? -12.594 -5.973 -6.797 1 80.81 237 ARG B N 1
ATOM 7935 C CA . ARG B 1 237 ? -12.977 -6.781 -7.953 1 80.81 237 ARG B CA 1
ATOM 7936 C C . ARG B 1 237 ? -14.305 -6.301 -8.531 1 80.81 237 ARG B C 1
ATOM 7938 O O . ARG B 1 237 ? -15.242 -6.012 -7.793 1 80.81 237 ARG B O 1
ATOM 7945 N N . PRO B 1 238 ? -14.195 -6.066 -9.875 1 71.81 238 PRO B N 1
ATOM 7946 C CA . PRO B 1 238 ? -15.492 -5.742 -10.477 1 71.81 238 PRO B CA 1
ATOM 7947 C C . PRO B 1 238 ? -16.516 -6.863 -10.32 1 71.81 238 PRO B C 1
ATOM 7949 O O . PRO B 1 238 ? -16.156 -8.039 -10.375 1 71.81 238 PRO B O 1
ATOM 7952 N N . LYS B 1 239 ? -17.469 -6.551 -9.727 1 65.12 239 LYS B N 1
ATOM 7953 C CA . LYS B 1 239 ? -18.516 -7.566 -9.578 1 65.12 239 LYS B CA 1
ATOM 7954 C C . LYS B 1 239 ? -19.359 -7.688 -10.844 1 65.12 239 LYS B C 1
ATOM 7956 O O . LYS B 1 239 ? -19.906 -6.695 -11.336 1 65.12 239 LYS B O 1
ATOM 7961 N N . PHE B 1 240 ? -18.531 -8.375 -11.984 1 55.94 240 PHE B N 1
ATOM 7962 C CA . PHE B 1 240 ? -18.953 -8.5 -13.367 1 55.94 240 PHE B CA 1
ATOM 7963 C C . PHE B 1 240 ? -20.438 -8.852 -13.461 1 55.94 240 PHE B C 1
ATOM 7965 O O . PHE B 1 240 ? -20.953 -9.578 -12.602 1 55.94 240 PHE B O 1
ATOM 7972 N N . LYS B 1 241 ? -20.969 -7.891 -14.102 1 54.31 241 LYS B N 1
ATOM 7973 C CA . LYS B 1 241 ? -22.266 -8.234 -14.672 1 54.31 241 LYS B CA 1
ATOM 7974 C C . LYS B 1 241 ? -22.188 -9.477 -15.547 1 54.31 241 LYS B C 1
ATOM 7976 O O . LYS B 1 241 ? -21.109 -9.789 -16.078 1 54.31 241 LYS B O 1
ATOM 7981 N N . ALA B 1 242 ? -22.984 -10.391 -15.414 1 49.12 242 ALA B N 1
ATOM 7982 C CA . ALA B 1 242 ? -23.312 -11.602 -16.156 1 49.12 242 ALA B CA 1
ATOM 7983 C C . ALA B 1 242 ? -22.844 -11.508 -17.609 1 49.12 242 ALA B C 1
ATOM 7985 O O . ALA B 1 242 ? -23.547 -10.953 -18.453 1 49.12 242 ALA B O 1
ATOM 7986 N N . ASN B 1 243 ? -21.703 -10.836 -17.891 1 45.28 243 ASN B N 1
ATOM 7987 C CA . ASN B 1 243 ? -21.5 -10.922 -19.328 1 45.28 243 ASN B CA 1
ATOM 7988 C C . ASN B 1 243 ? -21.531 -12.375 -19.812 1 45.28 243 ASN B C 1
ATOM 7990 O O . ASN B 1 243 ? -21.484 -12.633 -21.016 1 45.28 243 ASN B O 1
ATOM 7994 N N . LEU B 1 244 ? -20.625 -13.25 -19.172 1 47.56 244 LEU B N 1
ATOM 7995 C CA . LEU B 1 244 ? -20.531 -14.508 -19.906 1 47.56 244 LEU B CA 1
ATOM 7996 C C . LEU B 1 244 ? -21.891 -15.219 -19.938 1 47.56 244 LEU B C 1
ATOM 7998 O O . LEU B 1 244 ? -22.609 -15.211 -18.938 1 47.56 244 LEU B O 1
ATOM 8002 N N . SER B 1 245 ? -22.578 -15.289 -21.047 1 51.97 245 SER B N 1
ATOM 8003 C CA . SER B 1 245 ? -23.875 -15.844 -21.391 1 51.97 245 SER B CA 1
ATOM 8004 C C . SER B 1 245 ? -24.344 -16.859 -20.359 1 51.97 245 SER B C 1
ATOM 8006 O O . SER B 1 245 ? -25.531 -16.938 -20.062 1 51.97 245 SER B O 1
ATOM 8008 N N . GLU B 1 246 ? -23.344 -17.938 -19.766 1 62.38 246 GLU B N 1
ATOM 8009 C CA . GLU B 1 246 ? -24.141 -19.016 -19.188 1 62.38 246 GLU B CA 1
ATOM 8010 C C . GLU B 1 246 ? -23.828 -19.219 -17.703 1 62.38 246 GLU B C 1
ATOM 8012 O O . GLU B 1 246 ? -24.688 -19.656 -16.938 1 62.38 246 GLU B O 1
ATOM 8017 N N . ARG B 1 247 ? -22.656 -18.75 -17.094 1 74.69 247 ARG B N 1
ATOM 8018 C CA . ARG B 1 247 ? -22.391 -19.047 -15.688 1 74.69 247 ARG B CA 1
ATOM 8019 C C . ARG B 1 247 ? -21.734 -17.875 -14.977 1 74.69 247 ARG B C 1
ATOM 8021 O O . ARG B 1 247 ? -20.859 -17.219 -15.547 1 74.69 247 ARG B O 1
ATOM 8028 N N . PHE B 1 248 ? -22.25 -17.531 -13.758 1 84 248 PHE B N 1
ATOM 8029 C CA . PHE B 1 248 ? -21.625 -16.484 -12.945 1 84 248 PHE B CA 1
ATOM 8030 C C . PHE B 1 248 ? -20.344 -17 -12.305 1 84 248 PHE B C 1
ATOM 8032 O O . PHE B 1 248 ? -20.312 -18.094 -11.742 1 84 248 PHE B O 1
ATOM 8039 N N . SER B 1 249 ? -19.25 -16.297 -12.477 1 89.56 249 SER B N 1
ATOM 8040 C CA . SER B 1 249 ? -17.984 -16.609 -11.828 1 89.56 249 SER B CA 1
ATOM 8041 C C . SER B 1 249 ? -17.188 -15.336 -11.516 1 89.56 249 SER B C 1
ATOM 8043 O O . SER B 1 249 ? -17.375 -14.312 -12.18 1 89.56 249 SER B O 1
ATOM 8045 N N . LEU B 1 250 ? -16.391 -15.336 -10.516 1 90.31 250 LEU B N 1
ATOM 8046 C CA . LEU B 1 250 ? -15.594 -14.188 -10.102 1 90.31 250 LEU B CA 1
ATOM 8047 C C . LEU B 1 250 ? -14.359 -14.047 -10.984 1 90.31 250 LEU B C 1
ATOM 8049 O O . LEU B 1 250 ? -13.695 -13.008 -10.969 1 90.31 250 LEU B O 1
ATOM 8053 N N . GLN B 1 251 ? -13.992 -15.031 -11.734 1 87.75 251 GLN B N 1
ATOM 8054 C CA . GLN B 1 251 ? -12.906 -15.023 -12.711 1 87.75 251 GLN B CA 1
ATOM 8055 C C . GLN B 1 251 ? -11.578 -14.641 -12.055 1 87.75 251 GLN B C 1
ATOM 8057 O O . GLN B 1 251 ? -10.867 -13.766 -12.547 1 87.75 251 GLN B O 1
ATOM 8062 N N . ILE B 1 252 ? -11.281 -15.305 -11.008 1 88.69 252 ILE B N 1
ATOM 8063 C CA . ILE B 1 252 ? -10.086 -14.961 -10.242 1 88.69 252 ILE B CA 1
ATOM 8064 C C . ILE B 1 252 ? -8.867 -15.648 -10.859 1 88.69 252 ILE B C 1
ATOM 8066 O O . ILE B 1 252 ? -7.891 -14.984 -11.219 1 88.69 252 ILE B O 1
ATOM 8070 N N . ARG B 1 253 ? -8.938 -17.031 -10.961 1 90.06 253 ARG B N 1
ATOM 8071 C CA . ARG B 1 253 ? -7.879 -17.859 -11.531 1 90.06 253 ARG B CA 1
ATOM 8072 C C . ARG B 1 253 ? -8.445 -19.141 -12.133 1 90.06 253 ARG B C 1
ATOM 8074 O O . ARG B 1 253 ? -9.586 -19.516 -11.852 1 90.06 253 ARG B O 1
ATOM 8081 N N . PRO B 1 254 ? -7.586 -19.75 -13 1 91.5 254 PRO B N 1
ATOM 8082 C CA . PRO B 1 254 ? -8.055 -21.047 -13.484 1 91.5 254 PRO B CA 1
ATOM 8083 C C . PRO B 1 254 ? -8.25 -22.062 -12.352 1 91.5 254 PRO B C 1
ATOM 8085 O O . PRO B 1 254 ? -7.559 -22 -11.336 1 91.5 254 PRO B O 1
ATOM 8088 N N . LEU B 1 255 ? -9.195 -22.938 -12.516 1 94.12 255 LEU B N 1
ATOM 8089 C CA . LEU B 1 255 ? -9.602 -23.891 -11.477 1 94.12 255 LEU B CA 1
ATOM 8090 C C . LEU B 1 255 ? -8.406 -24.688 -10.977 1 94.12 255 LEU B C 1
ATOM 8092 O O . LEU B 1 255 ? -8.242 -24.875 -9.766 1 94.12 255 LEU B O 1
ATOM 8096 N N . ALA B 1 256 ? -7.516 -25.141 -11.875 1 93 256 ALA B N 1
ATOM 8097 C CA . ALA B 1 256 ? -6.359 -25.953 -11.5 1 93 256 ALA B CA 1
ATOM 8098 C C . ALA B 1 256 ? -5.449 -25.188 -10.539 1 93 256 ALA B C 1
ATOM 8100 O O . ALA B 1 256 ? -4.949 -25.766 -9.57 1 93 256 ALA B O 1
ATOM 8101 N N . GLU B 1 257 ? -5.297 -24 -10.82 1 92.06 257 GLU B N 1
ATOM 8102 C CA . GLU B 1 257 ? -4.457 -23.172 -9.961 1 92.06 257 GLU B CA 1
ATOM 8103 C C . GLU B 1 257 ? -5.105 -22.953 -8.594 1 92.06 257 GLU B C 1
ATOM 8105 O O . GLU B 1 257 ? -4.422 -22.969 -7.57 1 92.06 257 GLU B O 1
ATOM 8110 N N . LEU B 1 258 ? -6.363 -22.703 -8.625 1 94.19 258 LEU B N 1
ATOM 8111 C CA . LEU B 1 258 ? -7.082 -22.516 -7.367 1 94.19 258 LEU B CA 1
ATOM 8112 C C . LEU B 1 258 ? -6.957 -23.766 -6.488 1 94.19 258 LEU B C 1
ATOM 8114 O O . LEU B 1 258 ? -6.746 -23.656 -5.277 1 94.19 258 LEU B O 1
ATOM 8118 N N . ILE B 1 259 ? -7.094 -24.828 -7.113 1 94 259 ILE B N 1
ATOM 8119 C CA . ILE B 1 259 ? -6.965 -26.078 -6.375 1 94 259 ILE B CA 1
ATOM 8120 C C . ILE B 1 259 ? -5.559 -26.188 -5.789 1 94 259 ILE B C 1
ATOM 8122 O O . ILE B 1 259 ? -5.395 -26.516 -4.609 1 94 259 ILE B O 1
ATOM 8126 N N . ASP B 1 260 ? -4.57 -25.875 -6.578 1 92 260 ASP B N 1
ATOM 8127 C CA . ASP B 1 260 ? -3.186 -25.953 -6.125 1 92 260 ASP B CA 1
ATOM 8128 C C . ASP B 1 260 ? -2.947 -25.047 -4.922 1 92 260 ASP B C 1
ATOM 8130 O O . ASP B 1 260 ? -2.133 -25.359 -4.051 1 92 260 ASP B O 1
ATOM 8134 N N . MET B 1 261 ? -3.689 -24.109 -4.852 1 90.19 261 MET B N 1
ATOM 8135 C CA . MET B 1 261 ? -3.494 -23.125 -3.789 1 90.19 261 MET B CA 1
ATOM 8136 C C . MET B 1 261 ? -4.215 -23.547 -2.514 1 90.19 261 MET B C 1
ATOM 8138 O O . MET B 1 261 ? -3.773 -23.234 -1.409 1 90.19 261 MET B O 1
ATOM 8142 N N . PHE B 1 262 ? -5.371 -24.375 -2.68 1 92.75 262 PHE B N 1
ATOM 8143 C CA . PHE B 1 262 ? -6.246 -24.391 -1.515 1 92.75 262 PHE B CA 1
ATOM 8144 C C . PHE B 1 262 ? -6.703 -25.812 -1.191 1 92.75 262 PHE B C 1
ATOM 8146 O O . PHE B 1 262 ? -7.516 -26.016 -0.287 1 92.75 262 PHE B O 1
ATOM 8153 N N . TYR B 1 263 ? -6.262 -26.844 -1.812 1 89.88 263 TYR B N 1
ATOM 8154 C CA . TYR B 1 263 ? -6.836 -28.172 -1.677 1 89.88 263 TYR B CA 1
ATOM 8155 C C . TYR B 1 263 ? -6.605 -28.734 -0.276 1 89.88 263 TYR B C 1
ATOM 8157 O O . TYR B 1 263 ? -7.246 -29.703 0.125 1 89.88 263 TYR B O 1
ATOM 8165 N N . THR B 1 264 ? -5.699 -28.125 0.523 1 88.19 264 THR B N 1
ATOM 8166 C CA . THR B 1 264 ? -5.438 -28.609 1.87 1 88.19 264 THR B CA 1
ATOM 8167 C C . THR B 1 264 ? -6.414 -28 2.871 1 88.19 264 THR B C 1
ATOM 8169 O O . THR B 1 264 ? -6.418 -28.375 4.047 1 88.19 264 THR B O 1
ATOM 8172 N N . ARG B 1 265 ? -7.238 -27.125 2.51 1 91.5 265 ARG B N 1
ATOM 8173 C CA . ARG B 1 265 ? -8.203 -26.484 3.406 1 91.5 265 ARG B CA 1
ATOM 8174 C C . ARG B 1 265 ? -9.289 -27.469 3.824 1 91.5 265 ARG B C 1
ATOM 8176 O O . ARG B 1 265 ? -9.523 -28.469 3.148 1 91.5 265 ARG B O 1
ATOM 8183 N N . GLN B 1 266 ? -9.969 -27.109 4.883 1 91.19 266 GLN B N 1
ATOM 8184 C CA . GLN B 1 266 ? -10.883 -28.062 5.508 1 91.19 266 GLN B CA 1
ATOM 8185 C C . GLN B 1 266 ? -12.281 -27.953 4.91 1 91.19 266 GLN B C 1
ATOM 8187 O O . GLN B 1 266 ? -12.703 -26.859 4.512 1 91.19 266 GLN B O 1
ATOM 8192 N N . ALA B 1 267 ? -12.93 -29.047 4.766 1 92.44 267 ALA B N 1
ATOM 8193 C CA . ALA B 1 267 ? -14.32 -29.156 4.344 1 92.44 267 ALA B CA 1
ATOM 8194 C C . ALA B 1 267 ? -15 -30.375 4.996 1 92.44 267 ALA B C 1
ATOM 8196 O O . ALA B 1 267 ? -14.367 -31.422 5.18 1 92.44 267 ALA B O 1
ATOM 8197 N N . THR B 1 268 ? -16.203 -30.219 5.418 1 90.81 268 THR B N 1
ATOM 8198 C CA . THR B 1 268 ? -16.969 -31.344 5.949 1 90.81 268 THR B CA 1
ATOM 8199 C C . THR B 1 268 ? -17.281 -32.375 4.852 1 90.81 268 THR B C 1
ATOM 8201 O O . THR B 1 268 ? -17.062 -33.562 5.031 1 90.81 268 THR B O 1
ATOM 8204 N N . ASP B 1 269 ? -17.797 -31.938 3.781 1 90.56 269 ASP B N 1
ATOM 8205 C CA . ASP B 1 269 ? -17.953 -32.719 2.564 1 90.56 269 ASP B CA 1
ATOM 8206 C C . ASP B 1 269 ? -16.766 -32.531 1.626 1 90.56 269 ASP B C 1
ATOM 8208 O O . ASP B 1 269 ? -16.516 -31.422 1.151 1 90.56 269 ASP B O 1
ATOM 8212 N N . ILE B 1 270 ? -16.016 -33.562 1.386 1 90.88 270 ILE B N 1
ATOM 8213 C CA . ILE B 1 270 ? -14.766 -33.469 0.638 1 90.88 270 ILE B CA 1
ATOM 8214 C C . ILE B 1 270 ? -15.023 -32.875 -0.74 1 90.88 270 ILE B C 1
ATOM 8216 O O . ILE B 1 270 ? -14.148 -32.219 -1.317 1 90.88 270 ILE B O 1
ATOM 8220 N N . ARG B 1 271 ? -16.234 -33.062 -1.34 1 93.25 271 ARG B N 1
ATOM 8221 C CA . ARG B 1 271 ? -16.562 -32.531 -2.656 1 93.25 271 ARG B CA 1
ATOM 8222 C C . ARG B 1 271 ? -16.531 -31.016 -2.645 1 93.25 271 ARG B C 1
ATOM 8224 O O . ARG B 1 271 ? -16.312 -30.375 -3.682 1 93.25 271 ARG B O 1
ATOM 8231 N N . ASP B 1 272 ? -16.656 -30.453 -1.468 1 94.5 272 ASP B N 1
ATOM 8232 C CA . ASP B 1 272 ? -16.672 -29 -1.321 1 94.5 272 ASP B CA 1
ATOM 8233 C C . ASP B 1 272 ? -15.289 -28.406 -1.567 1 94.5 272 ASP B C 1
ATOM 8235 O O . ASP B 1 272 ? -15.164 -27.203 -1.842 1 94.5 272 ASP B O 1
ATOM 8239 N N . LYS B 1 273 ? -14.328 -29.219 -1.435 1 93.5 273 LYS B N 1
ATOM 8240 C CA . LYS B 1 273 ? -12.992 -28.719 -1.739 1 93.5 273 LYS B CA 1
ATOM 8241 C C . LYS B 1 273 ? -12.875 -28.312 -3.205 1 93.5 273 LYS B C 1
ATOM 8243 O O . LYS B 1 273 ? -12.008 -27.516 -3.564 1 93.5 273 LYS B O 1
ATOM 8248 N N . LEU B 1 274 ? -13.711 -28.875 -3.982 1 94.06 274 LEU B N 1
ATOM 8249 C CA . LEU B 1 274 ? -13.75 -28.516 -5.395 1 94.06 274 LEU B CA 1
ATOM 8250 C C . LEU B 1 274 ? -14.883 -27.547 -5.672 1 94.06 274 LEU B C 1
ATOM 8252 O O . LEU B 1 274 ? -14.672 -26.5 -6.309 1 94.06 274 LEU B O 1
ATOM 8256 N N . PHE B 1 275 ? -16.094 -27.812 -5.176 1 95.62 275 PHE B N 1
ATOM 8257 C CA . PHE B 1 275 ? -17.281 -27.031 -5.496 1 95.62 275 PHE B CA 1
ATOM 8258 C C . PHE B 1 275 ? -17.125 -25.578 -5.039 1 95.62 275 PHE B C 1
ATOM 8260 O O . PHE B 1 275 ? -17.594 -24.656 -5.711 1 95.62 275 PHE B O 1
ATOM 8267 N N . ALA B 1 276 ? -16.453 -25.375 -3.967 1 96.56 276 ALA B N 1
ATOM 8268 C CA . ALA B 1 276 ? -16.266 -24.047 -3.412 1 96.56 276 ALA B CA 1
ATOM 8269 C C . ALA B 1 276 ? -15.398 -23.188 -4.336 1 96.56 276 ALA B C 1
ATOM 8271 O O . ALA B 1 276 ? -15.414 -21.953 -4.242 1 96.56 276 ALA B O 1
ATOM 8272 N N . LEU B 1 277 ? -14.648 -23.828 -5.152 1 96.19 277 LEU B N 1
ATOM 8273 C CA . LEU B 1 277 ? -13.695 -23.109 -5.988 1 96.19 277 LEU B CA 1
ATOM 8274 C C . LEU B 1 277 ? -14.273 -22.828 -7.367 1 96.19 277 LEU B C 1
ATOM 8276 O O . LEU B 1 277 ? -13.742 -22.016 -8.117 1 96.19 277 LEU B O 1
ATOM 8280 N N . LEU B 1 278 ? -15.359 -23.438 -7.711 1 94.62 278 LEU B N 1
ATOM 8281 C CA . LEU B 1 278 ? -15.945 -23.312 -9.039 1 94.62 278 LEU B CA 1
ATOM 8282 C C . LEU B 1 278 ? -16.375 -21.875 -9.305 1 94.62 278 LEU B C 1
ATOM 8284 O O . LEU B 1 278 ? -16.125 -21.344 -10.391 1 94.62 278 LEU B O 1
ATOM 8288 N N . GLY B 1 279 ? -16.969 -21.234 -8.305 1 92.81 279 GLY B N 1
ATOM 8289 C CA . GLY B 1 279 ? -17.438 -19.859 -8.469 1 92.81 279 GLY B CA 1
ATOM 8290 C C . GLY B 1 279 ? -16.312 -18.844 -8.555 1 92.81 279 GLY B C 1
ATOM 8291 O O . GLY B 1 279 ? -16.547 -17.672 -8.852 1 92.81 279 GLY B O 1
ATOM 8292 N N . MET B 1 280 ? -15.156 -19.266 -8.359 1 93.44 280 MET B N 1
ATOM 8293 C CA . MET B 1 280 ? -13.992 -18.391 -8.367 1 93.44 280 MET B CA 1
ATOM 8294 C C . MET B 1 280 ? -13.172 -18.594 -9.641 1 93.44 280 MET B C 1
ATOM 8296 O O . MET B 1 280 ? -12.25 -17.828 -9.922 1 93.44 280 MET B O 1
ATOM 8300 N N . SER B 1 281 ? -13.461 -19.578 -10.414 1 93.12 281 SER B N 1
ATOM 8301 C CA . SER B 1 281 ? -12.625 -20.016 -11.523 1 93.12 281 SER B CA 1
ATOM 8302 C C . SER B 1 281 ? -12.797 -19.109 -12.742 1 93.12 281 SER B C 1
ATOM 8304 O O . SER B 1 281 ? -13.914 -18.672 -13.039 1 93.12 281 SER B O 1
ATOM 8306 N N . SER B 1 282 ? -11.75 -18.828 -13.492 1 89.19 282 SER B N 1
ATOM 8307 C CA . SER B 1 282 ? -11.781 -18 -14.688 1 89.19 282 SER B CA 1
ATOM 8308 C C . SER B 1 282 ? -12.078 -18.828 -15.93 1 89.19 282 SER B C 1
ATOM 8310 O O . SER B 1 282 ? -12.469 -18.281 -16.969 1 89.19 282 SER B O 1
ATOM 8312 N N . ASP B 1 283 ? -11.797 -20.109 -15.844 1 89 283 ASP B N 1
ATOM 8313 C CA . ASP B 1 283 ? -12.172 -21 -16.938 1 89 283 ASP B CA 1
ATOM 8314 C C . ASP B 1 283 ? -13.555 -21.594 -16.719 1 89 283 ASP B C 1
ATOM 8316 O O . ASP B 1 283 ? -14.227 -21.281 -15.727 1 89 283 ASP B O 1
ATOM 8320 N N . ASP B 1 284 ? -14.062 -22.328 -17.672 1 86.44 284 ASP B N 1
ATOM 8321 C CA . ASP B 1 284 ? -15.422 -22.859 -17.594 1 86.44 284 ASP B CA 1
ATOM 8322 C C . ASP B 1 284 ? -15.422 -24.375 -17.391 1 86.44 284 ASP B C 1
ATOM 8324 O O . ASP B 1 284 ? -15.555 -25.141 -18.344 1 86.44 284 ASP B O 1
ATOM 8328 N N . PRO B 1 285 ? -15.391 -24.766 -16.156 1 86.88 285 PRO B N 1
ATOM 8329 C CA . PRO B 1 285 ? -15.422 -26.203 -15.883 1 86.88 285 PRO B CA 1
ATOM 8330 C C . PRO B 1 285 ? -16.766 -26.844 -16.219 1 86.88 285 PRO B C 1
ATOM 8332 O O . PRO B 1 285 ? -16.859 -28.062 -16.375 1 86.88 285 PRO B O 1
ATOM 8335 N N . GLY B 1 286 ? -17.781 -26.062 -16.359 1 81.06 286 GLY B N 1
ATOM 8336 C CA . GLY B 1 286 ? -19.109 -26.578 -16.656 1 81.06 286 GLY B CA 1
ATOM 8337 C C . GLY B 1 286 ? -19.188 -27.266 -18.016 1 81.06 286 GLY B C 1
ATOM 8338 O O . GLY B 1 286 ? -19.953 -28.219 -18.188 1 81.06 286 GLY B O 1
ATOM 8339 N N . LYS B 1 287 ? -18.438 -26.812 -18.859 1 77.31 287 LYS B N 1
ATOM 8340 C CA . LYS B 1 287 ? -18.438 -27.422 -20.188 1 77.31 287 LYS B CA 1
ATOM 8341 C C . LYS B 1 287 ? -17.844 -28.828 -20.156 1 77.31 287 LYS B C 1
ATOM 8343 O O . LYS B 1 287 ? -18.156 -29.656 -21 1 77.31 287 LYS B O 1
ATOM 8348 N N . ALA B 1 288 ? -17.078 -29.062 -19.141 1 77.88 288 ALA B N 1
ATOM 8349 C CA . ALA B 1 288 ? -16.484 -30.375 -18.969 1 77.88 288 ALA B CA 1
ATOM 8350 C C . ALA B 1 288 ? -17.297 -31.234 -18 1 77.88 288 ALA B C 1
ATOM 8352 O O . ALA B 1 288 ? -16.875 -32.312 -17.594 1 77.88 288 ALA B O 1
ATOM 8353 N N . GLY B 1 289 ? -18.406 -30.672 -17.578 1 81.19 289 GLY B N 1
ATOM 8354 C CA . GLY B 1 289 ? -19.297 -31.438 -16.719 1 81.19 289 GLY B CA 1
ATOM 8355 C C . GLY B 1 289 ? -19.016 -31.234 -15.242 1 81.19 289 GLY B C 1
ATOM 8356 O O . GLY B 1 289 ? -19.609 -31.906 -14.398 1 81.19 289 GLY B O 1
ATOM 8357 N N . LEU B 1 290 ? -18.125 -30.422 -14.945 1 89.12 290 LEU B N 1
ATOM 8358 C CA . LEU B 1 290 ? -17.797 -30.172 -13.547 1 89.12 290 LEU B CA 1
ATOM 8359 C C . LEU B 1 290 ? -18.75 -29.141 -12.938 1 89.12 290 LEU B C 1
ATOM 8361 O O . LEU B 1 290 ? -18.531 -27.938 -13.07 1 89.12 290 LEU B O 1
ATOM 8365 N N . GLN B 1 291 ? -19.797 -29.594 -12.344 1 90.19 291 GLN B N 1
ATOM 8366 C CA . GLN B 1 291 ? -20.812 -28.812 -11.641 1 90.19 291 GLN B CA 1
ATOM 8367 C C . GLN B 1 291 ? -21.125 -29.438 -10.281 1 90.19 291 GLN B C 1
ATOM 8369 O O . GLN B 1 291 ? -20.891 -30.625 -10.062 1 90.19 291 GLN B O 1
ATOM 8374 N N . PRO B 1 292 ? -21.609 -28.562 -9.469 1 91.62 292 PRO B N 1
ATOM 8375 C CA . PRO B 1 292 ? -21.969 -29.125 -8.172 1 91.62 292 PRO B CA 1
ATOM 8376 C C . PRO B 1 292 ? -23.016 -30.234 -8.273 1 91.62 292 PRO B C 1
ATOM 8378 O O . PRO B 1 292 ? -24.062 -30.031 -8.906 1 91.62 292 PRO B O 1
ATOM 8381 N N . ASN B 1 293 ? -22.688 -31.375 -7.855 1 91.94 293 ASN B N 1
ATOM 8382 C CA . ASN B 1 293 ? -23.547 -32.562 -7.801 1 91.94 293 ASN B CA 1
ATOM 8383 C C . ASN B 1 293 ? -23.312 -33.375 -6.535 1 91.94 293 ASN B C 1
ATOM 8385 O O . ASN B 1 293 ? -22.406 -34.219 -6.492 1 91.94 293 ASN B O 1
ATOM 8389 N N . TYR B 1 294 ? -24.203 -33.219 -5.605 1 91 294 TYR B N 1
ATOM 8390 C CA . TYR B 1 294 ? -24 -33.875 -4.324 1 91 294 TYR B CA 1
ATOM 8391 C C . TYR B 1 294 ? -24.531 -35.312 -4.359 1 91 294 TYR B C 1
ATOM 8393 O O . TYR B 1 294 ? -24.484 -36.031 -3.355 1 91 294 TYR B O 1
ATOM 8401 N N . GLU B 1 295 ? -25.031 -35.656 -5.473 1 91.12 295 GLU B N 1
ATOM 8402 C CA . GLU B 1 295 ? -25.422 -37.062 -5.664 1 91.12 295 GLU B CA 1
ATOM 8403 C C . GLU B 1 295 ? -24.25 -37.875 -6.188 1 91.12 295 GLU B C 1
ATOM 8405 O O . GLU B 1 295 ? -24.266 -39.125 -6.066 1 91.12 295 GLU B O 1
ATOM 8410 N N . ALA B 1 296 ? -23.312 -37.25 -6.746 1 89.94 296 ALA B N 1
ATOM 8411 C CA . ALA B 1 296 ? -22.125 -37.938 -7.27 1 89.94 296 ALA B CA 1
ATOM 8412 C C . ALA B 1 296 ? -21.156 -38.312 -6.148 1 89.94 296 ALA B C 1
ATOM 8414 O O . ALA B 1 296 ? -21.109 -37.625 -5.125 1 89.94 296 ALA B O 1
ATOM 8415 N N . SER B 1 297 ? -20.438 -39.375 -6.27 1 89 297 SER B N 1
ATOM 8416 C CA . SER B 1 297 ? -19.406 -39.75 -5.32 1 89 297 SER B CA 1
ATOM 8417 C C . SER B 1 297 ? -18.141 -38.938 -5.52 1 89 297 SER B C 1
ATOM 8419 O O . SER B 1 297 ? -17.969 -38.281 -6.559 1 89 297 SER B O 1
ATOM 8421 N N . TRP B 1 298 ? -17.328 -38.938 -4.543 1 88.19 298 TRP B N 1
ATOM 8422 C CA . TRP B 1 298 ? -16.062 -38.188 -4.633 1 88.19 298 TRP B CA 1
ATOM 8423 C C . TRP B 1 298 ? -15.203 -38.719 -5.77 1 88.19 298 TRP B C 1
ATOM 8425 O O . TRP B 1 298 ? -14.555 -37.969 -6.48 1 88.19 298 TRP B O 1
ATOM 8435 N N . GLU B 1 299 ? -15.148 -40 -5.98 1 84.88 299 GLU B N 1
ATOM 8436 C CA . GLU B 1 299 ? -14.344 -40.625 -7.035 1 84.88 299 GLU B CA 1
ATOM 8437 C C . GLU B 1 299 ? -14.766 -40.125 -8.414 1 84.88 299 GLU B C 1
ATOM 8439 O O . GLU B 1 299 ? -13.914 -39.844 -9.258 1 84.88 299 GLU B O 1
ATOM 8444 N N . GLU B 1 300 ? -16.016 -40 -8.531 1 87.06 300 GLU B N 1
ATOM 8445 C CA . GLU B 1 300 ? -16.531 -39.5 -9.805 1 87.06 300 GLU B CA 1
ATOM 8446 C C . GLU B 1 300 ? -16.141 -38.062 -10.039 1 87.06 300 GLU B C 1
ATOM 8448 O O . GLU B 1 300 ? -15.734 -37.688 -11.148 1 87.06 300 GLU B O 1
ATOM 8453 N N . VAL B 1 301 ? -16.344 -37.281 -8.969 1 90.19 301 VAL B N 1
ATOM 8454 C CA . VAL B 1 301 ? -16.016 -35.875 -9.062 1 90.19 301 VAL B CA 1
ATOM 8455 C C . VAL B 1 301 ? -14.523 -35.688 -9.328 1 90.19 301 VAL B C 1
ATOM 8457 O O . VAL B 1 301 ? -14.125 -34.875 -10.156 1 90.19 301 VAL B O 1
ATOM 8460 N N . PHE B 1 302 ? -13.766 -36.469 -8.711 1 87.44 302 PHE B N 1
ATOM 8461 C CA . PHE B 1 302 ? -12.312 -36.375 -8.852 1 87.44 302 PHE B CA 1
ATOM 8462 C C . PHE B 1 302 ? -11.883 -36.781 -10.258 1 87.44 302 PHE B C 1
ATOM 8464 O O . PHE B 1 302 ? -10.961 -36.219 -10.82 1 87.44 302 PHE B O 1
ATOM 8471 N N . GLN B 1 303 ? -12.406 -37.75 -10.758 1 85.06 303 GLN B N 1
ATOM 8472 C CA . GLN B 1 303 ? -12.109 -38.188 -12.125 1 85.06 303 GLN B CA 1
ATOM 8473 C C . GLN B 1 303 ? -12.406 -37.094 -13.133 1 85.06 303 GLN B C 1
ATOM 8475 O O . GLN B 1 303 ? -11.641 -36.875 -14.07 1 85.06 303 GLN B O 1
ATOM 8480 N N . GLN B 1 304 ? -13.531 -36.469 -12.898 1 88 304 GLN B N 1
ATOM 8481 C CA . GLN B 1 304 ? -13.891 -35.375 -13.781 1 88 304 GLN B CA 1
ATOM 8482 C C . GLN B 1 304 ? -12.867 -34.25 -13.688 1 88 304 GLN B C 1
ATOM 8484 O O . GLN B 1 304 ? -12.523 -33.625 -14.695 1 88 304 GLN B O 1
ATOM 8489 N N . LEU B 1 305 ? -12.445 -34.031 -12.469 1 90.44 305 LEU B N 1
ATOM 8490 C CA . LEU B 1 305 ? -11.445 -33 -12.25 1 90.44 305 LEU B CA 1
ATOM 8491 C C . LEU B 1 305 ? -10.148 -33.312 -12.984 1 90.44 305 LEU B C 1
ATOM 8493 O O . LEU B 1 305 ? -9.594 -32.469 -13.672 1 90.44 305 LEU B O 1
ATOM 8497 N N . VAL B 1 306 ? -9.633 -34.5 -12.828 1 86.88 306 VAL B N 1
ATOM 8498 C CA . VAL B 1 306 ? -8.375 -34.906 -13.43 1 86.88 306 VAL B CA 1
ATOM 8499 C C . VAL B 1 306 ? -8.477 -34.844 -14.953 1 86.88 306 VAL B C 1
ATOM 8501 O O . VAL B 1 306 ? -7.559 -34.344 -15.617 1 86.88 306 VAL B O 1
ATOM 8504 N N . LYS B 1 307 ? -9.555 -35.25 -15.445 1 85.06 307 LYS B N 1
ATOM 8505 C CA . LYS B 1 307 ? -9.773 -35.188 -16.891 1 85.06 307 LYS B CA 1
ATOM 8506 C C . LYS B 1 307 ? -9.789 -33.75 -17.375 1 85.06 307 LYS B C 1
ATOM 8508 O O . LYS B 1 307 ? -9.281 -33.438 -18.453 1 85.06 307 LYS B O 1
ATOM 8513 N N . PHE B 1 308 ? -10.391 -32.969 -16.562 1 89.94 308 PHE B N 1
ATOM 8514 C CA . PHE B 1 308 ? -10.477 -31.547 -16.906 1 89.94 308 PHE B CA 1
ATOM 8515 C C . PHE B 1 308 ? -9.094 -30.906 -16.922 1 89.94 308 PHE B C 1
ATOM 8517 O O . PHE B 1 308 ? -8.789 -30.109 -17.797 1 89.94 308 PHE B O 1
ATOM 8524 N N . VAL B 1 309 ? -8.234 -31.234 -15.969 1 88.56 309 VAL B N 1
ATOM 8525 C CA . VAL B 1 309 ? -6.961 -30.547 -15.781 1 88.56 309 VAL B CA 1
ATOM 8526 C C . VAL B 1 309 ? -5.895 -31.203 -16.672 1 88.56 309 VAL B C 1
ATOM 8528 O O . VAL B 1 309 ? -5.137 -30.5 -17.344 1 88.56 309 VAL B O 1
ATOM 8531 N N . LEU B 1 310 ? -5.773 -32.5 -16.656 1 86.31 310 LEU B N 1
ATOM 8532 C CA . LEU B 1 310 ? -4.676 -33.219 -17.312 1 86.31 310 LEU B CA 1
ATOM 8533 C C . LEU B 1 310 ? -5.105 -33.719 -18.688 1 86.31 310 LEU B C 1
ATOM 8535 O O . LEU B 1 310 ? -4.262 -34.031 -19.531 1 86.31 310 LEU B O 1
ATOM 8539 N N . GLY B 1 311 ? -6.301 -33.844 -18.938 1 80.94 311 GLY B N 1
ATOM 8540 C CA . GLY B 1 311 ? -6.766 -34.312 -20.234 1 80.94 311 GLY B CA 1
ATOM 8541 C C . GLY B 1 311 ? -7.438 -35.688 -20.156 1 80.94 311 GLY B C 1
ATOM 8542 O O . GLY B 1 311 ? -7.395 -36.344 -19.109 1 80.94 311 GLY B O 1
ATOM 8543 N N . LYS B 1 312 ? -7.988 -36.219 -21.266 1 74.06 312 LYS B N 1
ATOM 8544 C CA . LYS B 1 312 ? -8.867 -37.375 -21.312 1 74.06 312 LYS B CA 1
ATOM 8545 C C . LYS B 1 312 ? -8.07 -38.688 -21.25 1 74.06 312 LYS B C 1
ATOM 8547 O O . LYS B 1 312 ? -8.578 -39.719 -20.828 1 74.06 312 LYS B O 1
ATOM 8552 N N . ASP B 1 313 ? -6.867 -38.75 -21.609 1 70.44 313 ASP B N 1
ATOM 8553 C CA . ASP B 1 313 ? -6.137 -40 -21.812 1 70.44 313 ASP B CA 1
ATOM 8554 C C . ASP B 1 313 ? -5.457 -40.438 -20.516 1 70.44 313 ASP B C 1
ATOM 8556 O O . ASP B 1 313 ? -4.66 -41.375 -20.516 1 70.44 313 ASP B O 1
ATOM 8560 N N . ILE B 1 314 ? -5.809 -39.844 -19.375 1 72.12 314 ILE B N 1
ATOM 8561 C CA . ILE B 1 314 ? -5.141 -40.188 -18.125 1 72.12 314 ILE B CA 1
ATOM 8562 C C . ILE B 1 314 ? -5.926 -41.281 -17.406 1 72.12 314 ILE B C 1
ATOM 8564 O O . ILE B 1 314 ? -7.16 -41.281 -17.406 1 72.12 314 ILE B O 1
ATOM 8568 N N . SER B 1 315 ? -5.219 -42.375 -17.141 1 66.38 315 SER B N 1
ATOM 8569 C CA . SER B 1 315 ? -5.844 -43.406 -16.328 1 66.38 315 SER B CA 1
ATOM 8570 C C . SER B 1 315 ? -5.754 -43.094 -14.844 1 66.38 315 SER B C 1
ATOM 8572 O O . SER B 1 315 ? -4.758 -42.531 -14.383 1 66.38 315 SER B O 1
ATOM 8574 N N . PHE B 1 316 ? -6.992 -43.125 -14.172 1 62.75 316 PHE B N 1
ATOM 8575 C CA . PHE B 1 316 ? -7.098 -42.688 -12.781 1 62.75 316 PHE B CA 1
ATOM 8576 C C . PHE B 1 316 ? -7.648 -43.812 -11.906 1 62.75 316 PHE B C 1
ATOM 8578 O O . PHE B 1 316 ? -8.477 -44.594 -12.352 1 62.75 316 PHE B O 1
ATOM 8585 N N . ARG B 1 317 ? -6.926 -44.156 -10.859 1 59.69 317 ARG B N 1
ATOM 8586 C CA . ARG B 1 317 ? -7.574 -44.938 -9.797 1 59.69 317 ARG B CA 1
ATOM 8587 C C . ARG B 1 317 ? -7.75 -44.094 -8.547 1 59.69 317 ARG B C 1
ATOM 8589 O O . ARG B 1 317 ? -6.773 -43.562 -8 1 59.69 317 ARG B O 1
ATOM 8596 N N . ALA B 1 318 ? -8.953 -43.406 -8.297 1 57.84 318 ALA B N 1
ATOM 8597 C CA . ALA B 1 318 ? -9.164 -42.531 -7.141 1 57.84 318 ALA B CA 1
ATOM 8598 C C . ALA B 1 318 ? -9.844 -43.281 -6.008 1 57.84 318 ALA B C 1
ATOM 8600 O O . ALA B 1 318 ? -10.898 -43.906 -6.199 1 57.84 318 ALA B O 1
ATOM 8601 N N . SER B 1 319 ? -9.25 -44.125 -5.137 1 54.16 319 SER B N 1
ATOM 8602 C CA . SER B 1 319 ? -10.039 -44.719 -4.055 1 54.16 319 SER B CA 1
ATOM 8603 C C . SER B 1 319 ? -10.172 -43.75 -2.889 1 54.16 319 SER B C 1
ATOM 8605 O O . SER B 1 319 ? -11.211 -43.688 -2.23 1 54.16 319 SER B O 1
ATOM 8607 N N . SER B 1 320 ? -9.125 -43.156 -2.215 1 61.34 320 SER B N 1
ATOM 8608 C CA . SER B 1 320 ? -9.117 -42.469 -0.929 1 61.34 320 SER B CA 1
ATOM 8609 C C . SER B 1 320 ? -8.641 -41.031 -1.077 1 61.34 320 SER B C 1
ATOM 8611 O O . SER B 1 320 ? -8.492 -40.531 -2.195 1 61.34 320 SER B O 1
ATOM 8613 N N . GLN B 1 321 ? -8.625 -40.188 -0.011 1 66.62 321 GLN B N 1
ATOM 8614 C CA . GLN B 1 321 ? -8.109 -38.844 0.051 1 66.62 321 GLN B CA 1
ATOM 8615 C C . GLN B 1 321 ? -6.703 -38.75 -0.535 1 66.62 321 GLN B C 1
ATOM 8617 O O . GLN B 1 321 ? -6.133 -37.656 -0.634 1 66.62 321 GLN B O 1
ATOM 8622 N N . THR B 1 322 ? -6.262 -39.844 -0.975 1 76.56 322 THR B N 1
ATOM 8623 C CA . THR B 1 322 ? -4.945 -39.875 -1.607 1 76.56 322 THR B CA 1
ATOM 8624 C C . THR B 1 322 ? -5.027 -40.562 -2.98 1 76.56 322 THR B C 1
ATOM 8626 O O . THR B 1 322 ? -4.527 -41.656 -3.172 1 76.56 322 THR B O 1
ATOM 8629 N N . PRO B 1 323 ? -5.586 -39.75 -3.842 1 80.56 323 PRO B N 1
ATOM 8630 C CA . PRO B 1 323 ? -5.734 -40.344 -5.172 1 80.56 323 PRO B CA 1
ATOM 8631 C C . PRO B 1 323 ? -4.391 -40.625 -5.848 1 80.56 323 PRO B C 1
ATOM 8633 O O . PRO B 1 323 ? -3.432 -39.875 -5.656 1 80.56 323 PRO B O 1
ATOM 8636 N N . ARG B 1 324 ? -4.375 -41.781 -6.508 1 82.56 324 ARG B N 1
ATOM 8637 C CA . ARG B 1 324 ? -3.205 -42.156 -7.289 1 82.56 324 ARG B CA 1
ATOM 8638 C C . ARG B 1 324 ? -3.473 -42 -8.781 1 82.56 324 ARG B C 1
ATOM 8640 O O . ARG B 1 324 ? -4.52 -42.438 -9.281 1 82.56 324 ARG B O 1
ATOM 8647 N N . ILE B 1 325 ? -2.537 -41.312 -9.422 1 84.38 325 ILE B N 1
ATOM 8648 C CA . ILE B 1 325 ? -2.668 -41.031 -10.852 1 84.38 325 ILE B CA 1
ATOM 8649 C C . ILE B 1 325 ? -1.521 -41.688 -11.609 1 84.38 325 ILE B C 1
ATOM 8651 O O . ILE B 1 325 ? -0.35 -41.469 -11.297 1 84.38 325 ILE B O 1
ATOM 8655 N N . LYS B 1 326 ? -1.856 -42.531 -12.5 1 82.94 326 LYS B N 1
ATOM 8656 C CA . LYS B 1 326 ? -0.86 -43.094 -13.406 1 82.94 326 LYS B CA 1
ATOM 8657 C C . LYS B 1 326 ? -0.859 -42.344 -14.742 1 82.94 326 LYS B C 1
ATOM 8659 O O . LYS B 1 326 ? -1.904 -42.219 -15.383 1 82.94 326 LYS B O 1
ATOM 8664 N N . CYS B 1 327 ? 0.336 -41.812 -15.047 1 84.94 327 CYS B N 1
ATOM 8665 C CA . CYS B 1 327 ? 0.413 -41.062 -16.281 1 84.94 327 CYS B CA 1
ATOM 8666 C C . CYS B 1 327 ? 1.812 -41.125 -16.891 1 84.94 327 CYS B C 1
ATOM 8668 O O . CYS B 1 327 ? 2.736 -41.656 -16.25 1 84.94 327 CYS B O 1
ATOM 8670 N N . ARG B 1 328 ? 1.823 -40.75 -18.125 1 87.88 328 ARG B N 1
ATOM 8671 C CA . ARG B 1 328 ? 3.104 -40.625 -18.812 1 87.88 328 ARG B CA 1
ATOM 8672 C C . ARG B 1 328 ? 3.482 -39.156 -18.984 1 87.88 328 ARG B C 1
ATOM 8674 O O . ARG B 1 328 ? 2.613 -38.281 -19.172 1 87.88 328 ARG B O 1
ATOM 8681 N N . GLY B 1 329 ? 4.789 -38.938 -18.781 1 89.56 329 GLY B N 1
ATOM 8682 C CA . GLY B 1 329 ? 5.238 -37.562 -18.906 1 89.56 329 GLY B CA 1
ATOM 8683 C C . GLY B 1 329 ? 6.738 -37.438 -19.125 1 89.56 329 GLY B C 1
ATOM 8684 O O . GLY B 1 329 ? 7.438 -38.438 -19.234 1 89.56 329 GLY B O 1
ATOM 8685 N N . ILE B 1 330 ? 7.16 -36.125 -19.281 1 90.81 330 ILE B N 1
ATOM 8686 C CA . ILE B 1 330 ? 8.562 -35.812 -19.531 1 90.81 330 ILE B CA 1
ATOM 8687 C C . ILE B 1 330 ? 9.117 -34.969 -18.375 1 90.81 330 ILE B C 1
ATOM 8689 O O . ILE B 1 330 ? 8.438 -34.094 -17.859 1 90.81 330 ILE B O 1
ATOM 8693 N N . VAL B 1 331 ? 10.352 -35.375 -17.953 1 90.94 331 VAL B N 1
ATOM 8694 C CA . VAL B 1 331 ? 11.039 -34.531 -16.984 1 90.94 331 VAL B CA 1
ATOM 8695 C C . VAL B 1 331 ? 11.625 -33.312 -17.672 1 90.94 331 VAL B C 1
ATOM 8697 O O . VAL B 1 331 ? 12.469 -33.438 -18.562 1 90.94 331 VAL B O 1
ATOM 8700 N N . VAL B 1 332 ? 11.172 -32.219 -17.234 1 89.56 332 VAL B N 1
ATOM 8701 C CA . VAL B 1 332 ? 11.602 -30.984 -17.875 1 89.56 332 VAL B CA 1
ATOM 8702 C C . VAL B 1 332 ? 12.812 -30.422 -17.141 1 89.56 332 VAL B C 1
ATOM 8704 O O . VAL B 1 332 ? 13.734 -29.891 -17.766 1 89.56 332 VAL B O 1
ATOM 8707 N N . GLY B 1 333 ? 12.695 -30.5 -15.836 1 89.06 333 GLY B N 1
ATOM 8708 C CA . GLY B 1 333 ? 13.805 -29.969 -15.055 1 89.06 333 GLY B CA 1
ATOM 8709 C C . GLY B 1 333 ? 13.625 -30.156 -13.555 1 89.06 333 GLY B C 1
ATOM 8710 O O . GLY B 1 333 ? 12.664 -30.812 -13.125 1 89.06 333 GLY B O 1
ATOM 8711 N N . GLN B 1 334 ? 14.688 -29.609 -12.867 1 90.75 334 GLN B N 1
ATOM 8712 C CA . GLN B 1 334 ? 14.68 -29.719 -11.406 1 90.75 334 GLN B CA 1
ATOM 8713 C C . GLN B 1 334 ? 14.891 -28.359 -10.758 1 90.75 334 GLN B C 1
ATOM 8715 O O . GLN B 1 334 ? 15.703 -27.562 -11.219 1 90.75 334 GLN B O 1
ATOM 8720 N N . ILE B 1 335 ? 14.133 -28.188 -9.727 1 91.38 335 ILE B N 1
ATOM 8721 C CA . ILE B 1 335 ? 14.188 -26.922 -9.023 1 91.38 335 ILE B CA 1
ATOM 8722 C C . ILE B 1 335 ? 15.398 -26.891 -8.086 1 91.38 335 ILE B C 1
ATOM 8724 O O . ILE B 1 335 ? 15.586 -27.812 -7.293 1 91.38 335 ILE B O 1
ATOM 8728 N N . TYR B 1 336 ? 16.188 -25.812 -8.219 1 88.94 336 TYR B N 1
ATOM 8729 C CA . TYR B 1 336 ? 17.359 -25.812 -7.371 1 88.94 336 TYR B CA 1
ATOM 8730 C C . TYR B 1 336 ? 17.281 -24.719 -6.32 1 88.94 336 TYR B C 1
ATOM 8732 O O . TYR B 1 336 ? 18 -24.75 -5.32 1 88.94 336 TYR B O 1
ATOM 8740 N N . SER B 1 337 ? 16.453 -23.703 -6.621 1 90.75 337 SER B N 1
ATOM 8741 C CA . SER B 1 337 ? 16.312 -22.656 -5.617 1 90.75 337 SER B CA 1
ATOM 8742 C C . SER B 1 337 ? 14.883 -22.141 -5.555 1 90.75 337 SER B C 1
ATOM 8744 O O . SER B 1 337 ? 14.211 -22.031 -6.582 1 90.75 337 SER B O 1
ATOM 8746 N N . VAL B 1 338 ? 14.422 -21.969 -4.309 1 89.75 338 VAL B N 1
ATOM 8747 C CA . VAL B 1 338 ? 13.086 -21.422 -4.09 1 89.75 338 VAL B CA 1
ATOM 8748 C C . VAL B 1 338 ? 13.148 -20.281 -3.076 1 89.75 338 VAL B C 1
ATOM 8750 O O . VAL B 1 338 ? 13.758 -20.422 -2.014 1 89.75 338 VAL B O 1
ATOM 8753 N N . ARG B 1 339 ? 12.711 -19.125 -3.422 1 82.56 339 ARG B N 1
ATOM 8754 C CA . ARG B 1 339 ? 12.562 -18.016 -2.496 1 82.56 339 ARG B CA 1
ATOM 8755 C C . ARG B 1 339 ? 11.094 -17.688 -2.248 1 82.56 339 ARG B C 1
ATOM 8757 O O . ARG B 1 339 ? 10.312 -17.578 -3.193 1 82.56 339 ARG B O 1
ATOM 8764 N N . MET B 1 340 ? 10.805 -17.703 -0.913 1 74.56 340 MET B N 1
ATOM 8765 C CA . MET B 1 340 ? 9.398 -17.516 -0.576 1 74.56 340 MET B CA 1
ATOM 8766 C C . MET B 1 340 ? 9.164 -16.156 0.071 1 74.56 340 MET B C 1
ATOM 8768 O O . MET B 1 340 ? 9.891 -15.766 0.985 1 74.56 340 MET B O 1
ATOM 8772 N N . ASN B 1 341 ? 8.453 -15.258 -0.487 1 61.88 341 ASN B N 1
ATOM 8773 C CA . ASN B 1 341 ? 7.801 -14.109 0.138 1 61.88 341 ASN B CA 1
ATOM 8774 C C . ASN B 1 341 ? 6.281 -14.195 0.023 1 61.88 341 ASN B C 1
ATOM 8776 O O . ASN B 1 341 ? 5.688 -15.234 0.311 1 61.88 341 ASN B O 1
ATOM 8780 N N . SER B 1 342 ? 5.488 -13.336 -0.472 1 60 342 SER B N 1
ATOM 8781 C CA . SER B 1 342 ? 4.07 -13.43 -0.8 1 60 342 SER B CA 1
ATOM 8782 C C . SER B 1 342 ? 3.85 -14.234 -2.076 1 60 342 SER B C 1
ATOM 8784 O O . SER B 1 342 ? 2.77 -14.781 -2.293 1 60 342 SER B O 1
ATOM 8786 N N . ARG B 1 343 ? 5.027 -14.336 -2.721 1 69.81 343 ARG B N 1
ATOM 8787 C CA . ARG B 1 343 ? 5.113 -15.133 -3.941 1 69.81 343 ARG B CA 1
ATOM 8788 C C . ARG B 1 343 ? 6.332 -16.047 -3.91 1 69.81 343 ARG B C 1
ATOM 8790 O O . ARG B 1 343 ? 7.199 -15.914 -3.047 1 69.81 343 ARG B O 1
ATOM 8797 N N . GLN B 1 344 ? 6.137 -17.172 -4.73 1 79.31 344 GLN B N 1
ATOM 8798 C CA . GLN B 1 344 ? 7.254 -18.109 -4.793 1 79.31 344 GLN B CA 1
ATOM 8799 C C . GLN B 1 344 ? 8.086 -17.891 -6.055 1 79.31 344 GLN B C 1
ATOM 8801 O O . GLN B 1 344 ? 7.559 -17.922 -7.168 1 79.31 344 GLN B O 1
ATOM 8806 N N . ARG B 1 345 ? 9.305 -17.5 -5.773 1 84.31 345 ARG B N 1
ATOM 8807 C CA . ARG B 1 345 ? 10.258 -17.438 -6.883 1 84.31 345 ARG B CA 1
ATOM 8808 C C . ARG B 1 345 ? 11.055 -18.734 -6.992 1 84.31 345 ARG B C 1
ATOM 8810 O O . ARG B 1 345 ? 11.742 -19.125 -6.051 1 84.31 345 ARG B O 1
ATOM 8817 N N . VAL B 1 346 ? 10.898 -19.375 -8.18 1 89.06 346 VAL B N 1
ATOM 8818 C CA . VAL B 1 346 ? 11.516 -20.688 -8.375 1 89.06 346 VAL B CA 1
ATOM 8819 C C . VAL B 1 346 ? 12.539 -20.609 -9.5 1 89.06 346 VAL B C 1
ATOM 8821 O O . VAL B 1 346 ? 12.266 -20.047 -10.562 1 89.06 346 VAL B O 1
ATOM 8824 N N . ILE B 1 347 ? 13.695 -21.109 -9.203 1 89 347 ILE B N 1
ATOM 8825 C CA . ILE B 1 347 ? 14.75 -21.203 -10.211 1 89 347 ILE B CA 1
ATOM 8826 C C . ILE B 1 347 ? 15.016 -22.672 -10.531 1 89 347 ILE B C 1
ATOM 8828 O O . ILE B 1 347 ? 15.156 -23.5 -9.617 1 89 347 ILE B O 1
ATOM 8832 N N . PHE B 1 348 ? 15.023 -23 -11.828 1 87.38 348 PHE B N 1
ATOM 8833 C CA . PHE B 1 348 ? 15.25 -24.391 -12.195 1 87.38 348 PHE B CA 1
ATOM 8834 C C . PHE B 1 348 ? 16.109 -24.484 -13.445 1 87.38 348 PHE B C 1
ATOM 8836 O O . PHE B 1 348 ? 16.281 -23.5 -14.172 1 87.38 348 PHE B O 1
ATOM 8843 N N . THR B 1 349 ? 16.719 -25.578 -13.594 1 84.31 349 THR B N 1
ATOM 8844 C CA . THR B 1 349 ? 17.5 -25.891 -14.781 1 84.31 349 THR B CA 1
ATOM 8845 C C . THR B 1 349 ? 16.781 -26.906 -15.664 1 84.31 349 THR B C 1
ATOM 8847 O O . THR B 1 349 ? 16.344 -27.953 -15.18 1 84.31 349 THR B O 1
ATOM 8850 N N . SER B 1 350 ? 16.672 -26.562 -16.891 1 83 350 SER B N 1
ATOM 8851 C CA . SER B 1 350 ? 15.984 -27.438 -17.844 1 83 350 SER B CA 1
ATOM 8852 C C . SER B 1 350 ? 16.938 -28.438 -18.469 1 83 350 SER B C 1
ATOM 8854 O O . SER B 1 350 ? 18.125 -28.141 -18.656 1 83 350 SER B O 1
ATOM 8856 N N . LYS B 1 351 ? 16.438 -29.562 -18.75 1 77.56 351 LYS B N 1
ATOM 8857 C CA . LYS B 1 351 ? 17.203 -30.609 -19.422 1 77.56 351 LYS B CA 1
ATOM 8858 C C . LYS B 1 351 ? 17.25 -30.375 -20.922 1 77.56 351 LYS B C 1
ATOM 8860 O O . LYS B 1 351 ? 18.141 -30.891 -21.609 1 77.56 351 LYS B O 1
ATOM 8865 N N . PHE B 1 352 ? 16.234 -29.688 -21.312 1 74 352 PHE B N 1
ATOM 8866 C CA . PHE B 1 352 ? 16.141 -29.531 -22.766 1 74 352 PHE B CA 1
ATOM 8867 C C . PHE B 1 352 ? 16.703 -28.188 -23.203 1 74 352 PHE B C 1
ATOM 8869 O O . PHE B 1 352 ? 16.547 -27.188 -22.5 1 74 352 PHE B O 1
ATOM 8876 N N . GLY B 1 353 ? 17.641 -28.188 -24.031 1 64.25 353 GLY B N 1
ATOM 8877 C CA . GLY B 1 353 ? 18.328 -27.016 -24.547 1 64.25 353 GLY B CA 1
ATOM 8878 C C . GLY B 1 353 ? 17.453 -26.172 -25.469 1 64.25 353 GLY B C 1
ATOM 8879 O O . GLY B 1 353 ? 17.969 -25.375 -26.25 1 64.25 353 GLY B O 1
ATOM 8880 N N . ASP B 1 354 ? 16.234 -26.422 -25.438 1 62.22 354 ASP B N 1
ATOM 8881 C CA . ASP B 1 354 ? 15.422 -25.609 -26.328 1 62.22 354 ASP B CA 1
ATOM 8882 C C . ASP B 1 354 ? 15.453 -24.141 -25.922 1 62.22 354 ASP B C 1
ATOM 8884 O O . ASP B 1 354 ? 15.664 -23.812 -24.766 1 62.22 354 ASP B O 1
ATOM 8888 N N . ARG B 1 355 ? 15.453 -23.359 -26.859 1 55.5 355 ARG B N 1
ATOM 8889 C CA . ARG B 1 355 ? 15.609 -21.906 -26.75 1 55.5 355 ARG B CA 1
ATOM 8890 C C . ARG B 1 355 ? 14.727 -21.344 -25.641 1 55.5 355 ARG B C 1
ATOM 8892 O O . ARG B 1 355 ? 15.125 -20.438 -24.922 1 55.5 355 ARG B O 1
ATOM 8899 N N . GLU B 1 356 ? 13.602 -21.969 -25.562 1 61.06 356 GLU B N 1
ATOM 8900 C CA . GLU B 1 356 ? 12.672 -21.344 -24.641 1 61.06 356 GLU B CA 1
ATOM 8901 C C . GLU B 1 356 ? 12.805 -21.938 -23.234 1 61.06 356 GLU B C 1
ATOM 8903 O O . GLU B 1 356 ? 12.406 -21.297 -22.25 1 61.06 356 GLU B O 1
ATOM 8908 N N . LEU B 1 357 ? 13.344 -23.188 -23.125 1 66.56 357 LEU B N 1
ATOM 8909 C CA . LEU B 1 357 ? 13.469 -23.812 -21.812 1 66.56 357 LEU B CA 1
ATOM 8910 C C . LEU B 1 357 ? 14.93 -24.078 -21.469 1 66.56 357 LEU B C 1
ATOM 8912 O O . LEU B 1 357 ? 15.234 -24.672 -20.438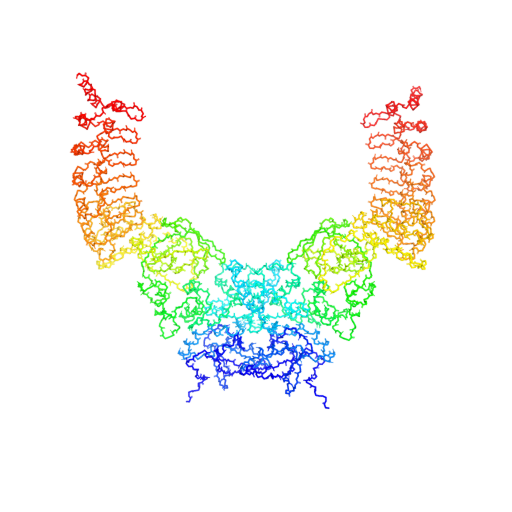 1 66.56 357 LEU B O 1
ATOM 8916 N N . GLY B 1 358 ? 15.734 -23.562 -22.375 1 67.56 358 GLY B N 1
ATOM 8917 C CA . GLY B 1 358 ? 17.141 -23.891 -22.156 1 67.56 358 GLY B CA 1
ATOM 8918 C C . GLY B 1 358 ? 17.781 -23.062 -21.062 1 67.56 358 GLY B C 1
ATOM 8919 O O . GLY B 1 358 ? 17.391 -21.922 -20.828 1 67.56 358 GLY B O 1
ATOM 8920 N N . GLY B 1 359 ? 18.547 -23.75 -20.297 1 74.94 359 GLY B N 1
ATOM 8921 C CA . GLY B 1 359 ? 19.344 -23.078 -19.297 1 74.94 359 GLY B CA 1
ATOM 8922 C C . GLY B 1 359 ? 18.609 -22.875 -17.984 1 74.94 359 GLY B C 1
ATOM 8923 O O . GLY B 1 359 ? 17.828 -23.719 -17.562 1 74.94 359 GLY B O 1
ATOM 8924 N N . THR B 1 360 ? 19.031 -21.875 -17.281 1 83 360 THR B N 1
ATOM 8925 C CA . THR B 1 360 ? 18.438 -21.516 -15.992 1 83 360 THR B CA 1
ATOM 8926 C C . THR B 1 360 ? 17.297 -20.516 -16.172 1 83 360 THR B C 1
ATOM 8928 O O . THR B 1 360 ? 17.469 -19.516 -16.875 1 83 360 THR B O 1
ATOM 8931 N N . ARG B 1 361 ? 16.203 -20.938 -15.609 1 84.12 361 ARG B N 1
ATOM 8932 C CA . ARG B 1 361 ? 15.039 -20.078 -15.734 1 84.12 361 ARG B CA 1
ATOM 8933 C C . ARG B 1 361 ? 14.461 -19.734 -14.359 1 84.12 361 ARG B C 1
ATOM 8935 O O . ARG B 1 361 ? 14.672 -20.469 -13.398 1 84.12 361 ARG B O 1
ATOM 8942 N N . GLU B 1 362 ? 13.773 -18.641 -14.391 1 87.19 362 GLU B N 1
ATOM 8943 C CA . GLU B 1 362 ? 13.125 -18.203 -13.156 1 87.19 362 GLU B CA 1
ATOM 8944 C C . GLU B 1 362 ? 11.625 -18.016 -13.359 1 87.19 362 GLU B C 1
ATOM 8946 O O . GLU B 1 362 ? 11.195 -17.359 -14.305 1 87.19 362 GLU B O 1
ATOM 8951 N N . TRP B 1 363 ? 10.875 -18.734 -12.508 1 87.44 363 TRP B N 1
ATOM 8952 C CA . TRP B 1 363 ? 9.422 -18.594 -12.531 1 87.44 363 TRP B CA 1
ATOM 8953 C C . TRP B 1 363 ? 8.914 -17.969 -11.234 1 87.44 363 TRP B C 1
ATOM 8955 O O . TRP B 1 363 ? 9.398 -18.297 -10.148 1 87.44 363 TRP B O 1
ATOM 8965 N N . THR B 1 364 ? 7.977 -17.031 -11.367 1 87.25 364 THR B N 1
ATOM 8966 C CA . THR B 1 364 ? 7.215 -16.547 -10.219 1 87.25 364 THR B CA 1
ATOM 8967 C C . THR B 1 364 ? 5.836 -17.203 -10.172 1 87.25 364 THR B C 1
ATOM 8969 O O . THR B 1 364 ? 5.039 -17.047 -11.102 1 87.25 364 THR B O 1
ATOM 8972 N N . LEU B 1 365 ? 5.641 -17.953 -9.086 1 87.5 365 LEU B N 1
ATOM 8973 C CA . LEU B 1 365 ? 4.406 -18.719 -8.953 1 87.5 365 LEU B CA 1
ATOM 8974 C C . LEU B 1 365 ? 3.629 -18.266 -7.715 1 87.5 365 LEU B C 1
ATOM 8976 O O . LEU B 1 365 ? 4.215 -17.75 -6.758 1 87.5 365 LEU B O 1
ATOM 8980 N N . PRO B 1 366 ? 2.297 -18.438 -7.809 1 83 366 PRO B N 1
ATOM 8981 C CA . PRO B 1 366 ? 1.524 -18.188 -6.59 1 83 366 PRO B CA 1
ATOM 8982 C C . PRO B 1 366 ? 1.846 -19.172 -5.473 1 83 366 PRO B C 1
ATOM 8984 O O . PRO B 1 366 ? 2.422 -20.234 -5.73 1 83 366 PRO B O 1
ATOM 8987 N N . ALA B 1 367 ? 1.441 -18.734 -4.285 1 82.12 367 ALA B N 1
ATOM 8988 C CA . ALA B 1 367 ? 1.631 -19.641 -3.162 1 82.12 367 ALA B CA 1
ATOM 8989 C C . ALA B 1 367 ? 0.812 -20.922 -3.348 1 82.12 367 ALA B C 1
ATOM 8991 O O . ALA B 1 367 ? -0.323 -20.875 -3.828 1 82.12 367 ALA B O 1
ATOM 8992 N N . SER B 1 368 ? 1.377 -22.062 -3.113 1 86.44 368 SER B N 1
ATOM 8993 C CA . SER B 1 368 ? 0.702 -23.344 -3.23 1 86.44 368 SER B CA 1
ATOM 8994 C C . SER B 1 368 ? 0.36 -23.922 -1.858 1 86.44 368 SER B C 1
ATOM 8996 O O . SER B 1 368 ? 0.917 -23.5 -0.846 1 86.44 368 SER B O 1
ATOM 8998 N N . ALA B 1 369 ? -0.662 -24.766 -1.854 1 86.88 369 ALA B N 1
ATOM 8999 C CA . ALA B 1 369 ? -1.076 -25.391 -0.603 1 86.88 369 ALA B CA 1
ATOM 9000 C C . ALA B 1 369 ? 0.099 -26.078 0.077 1 86.88 369 ALA B C 1
ATOM 9002 O O . ALA B 1 369 ? 0.301 -25.938 1.285 1 86.88 369 ALA B O 1
ATOM 9003 N N . LYS B 1 370 ? 0.849 -26.844 -0.685 1 85.19 370 LYS B N 1
ATOM 9004 C CA . LYS B 1 370 ? 2.127 -27.391 -0.24 1 85.19 370 LYS B CA 1
ATOM 9005 C C . LYS B 1 370 ? 3.297 -26.641 -0.867 1 85.19 370 LYS B C 1
ATOM 9007 O O . LYS B 1 370 ? 3.361 -26.5 -2.09 1 85.19 370 LYS B O 1
ATOM 9012 N N . PRO B 1 371 ? 4.172 -26.156 -0.043 1 85.06 371 PRO B N 1
ATOM 9013 C CA . PRO B 1 371 ? 5.242 -25.312 -0.582 1 85.06 371 PRO B CA 1
ATOM 9014 C C . PRO B 1 371 ? 6.18 -26.078 -1.518 1 85.06 371 PRO B C 1
ATOM 9016 O O . PRO B 1 371 ? 6.469 -27.25 -1.281 1 85.06 371 PRO B O 1
ATOM 9019 N N . ILE B 1 372 ? 6.555 -25.406 -2.561 1 90 372 ILE B N 1
ATOM 9020 C CA . ILE B 1 372 ? 7.566 -25.922 -3.473 1 90 372 ILE B CA 1
ATOM 9021 C C . ILE B 1 372 ? 8.93 -25.922 -2.787 1 90 372 ILE B C 1
ATOM 9023 O O . ILE B 1 372 ? 9.258 -24.984 -2.051 1 90 372 ILE B O 1
ATOM 9027 N N . ARG B 1 373 ? 9.688 -26.953 -2.982 1 90.12 373 ARG B N 1
ATOM 9028 C CA . ARG B 1 373 ? 10.992 -27.078 -2.338 1 90.12 373 ARG B CA 1
ATOM 9029 C C . ARG B 1 373 ? 12.094 -27.312 -3.367 1 90.12 373 ARG B C 1
ATOM 9031 O O . ARG B 1 373 ? 11.805 -27.594 -4.535 1 90.12 373 ARG B O 1
ATOM 9038 N N . GLU B 1 374 ? 13.266 -27.234 -2.762 1 89.88 374 GLU B N 1
ATOM 9039 C CA . GLU B 1 374 ? 14.414 -27.578 -3.59 1 89.88 374 GLU B CA 1
ATOM 9040 C C . GLU B 1 374 ? 14.406 -29.062 -3.953 1 89.88 374 GLU B C 1
ATOM 9042 O O . GLU B 1 374 ? 14.047 -29.906 -3.133 1 89.88 374 GLU B O 1
ATOM 9047 N N . ARG B 1 375 ? 14.688 -29.391 -5.246 1 88.69 375 ARG B N 1
ATOM 9048 C CA . ARG B 1 375 ? 14.797 -30.734 -5.781 1 88.69 375 ARG B CA 1
ATOM 9049 C C . ARG B 1 375 ? 13.453 -31.234 -6.309 1 88.69 375 ARG B C 1
ATOM 9051 O O . ARG B 1 375 ? 13.352 -32.344 -6.809 1 88.69 375 ARG B O 1
ATOM 9058 N N . ASP B 1 376 ? 12.477 -30.391 -6.086 1 93 376 ASP B N 1
ATOM 9059 C CA . ASP B 1 376 ? 11.242 -30.734 -6.781 1 93 376 ASP B CA 1
ATOM 9060 C C . ASP B 1 376 ? 11.461 -30.812 -8.289 1 93 376 ASP B C 1
ATOM 9062 O O . ASP B 1 376 ? 12.422 -30.25 -8.812 1 93 376 ASP B O 1
ATOM 9066 N N . ILE B 1 377 ? 10.539 -31.547 -8.93 1 93.25 377 ILE B N 1
ATOM 9067 C CA . ILE B 1 377 ? 10.742 -31.875 -10.336 1 93.25 377 ILE B CA 1
ATOM 9068 C C . ILE B 1 377 ? 9.664 -31.203 -11.18 1 93.25 377 ILE B C 1
ATOM 9070 O O . ILE B 1 377 ? 8.477 -31.281 -10.859 1 93.25 377 ILE B O 1
ATOM 9074 N N . ILE B 1 378 ? 10.086 -30.531 -12.188 1 93.06 378 ILE B N 1
ATOM 9075 C CA . ILE B 1 378 ? 9.141 -30.016 -13.172 1 93.06 378 ILE B CA 1
ATOM 9076 C C . ILE B 1 378 ? 8.898 -31.062 -14.25 1 93.06 378 ILE B C 1
ATOM 9078 O O . ILE B 1 378 ? 9.828 -31.5 -14.93 1 93.06 378 ILE B O 1
ATOM 9082 N N . CYS B 1 379 ? 7.711 -31.469 -14.352 1 92.31 379 CYS B N 1
ATOM 9083 C CA . CYS B 1 379 ? 7.359 -32.5 -15.312 1 92.31 379 CYS B CA 1
ATOM 9084 C C . CYS B 1 379 ? 6.195 -32.062 -16.203 1 92.31 379 CYS B C 1
ATOM 9086 O O . CYS B 1 379 ? 5.375 -31.25 -15.781 1 92.31 379 CYS B O 1
ATOM 9088 N N . LEU B 1 380 ? 6.227 -32.5 -17.375 1 91.06 380 LEU B N 1
ATOM 9089 C CA . LEU B 1 380 ? 5.129 -32.25 -18.312 1 91.06 380 LEU B CA 1
ATOM 9090 C C . LEU B 1 380 ? 4.391 -33.562 -18.625 1 91.06 380 LEU B C 1
ATOM 9092 O O . LEU B 1 380 ? 4.922 -34.438 -19.312 1 91.06 380 LEU B O 1
ATOM 9096 N N . ILE B 1 381 ? 3.248 -33.625 -18.078 1 89.94 381 ILE B N 1
ATOM 9097 C CA . ILE B 1 381 ? 2.422 -34.781 -18.328 1 89.94 381 ILE B CA 1
ATOM 9098 C C . ILE B 1 381 ? 1.945 -34.781 -19.781 1 89.94 381 ILE B C 1
ATOM 9100 O O . ILE B 1 381 ? 1.56 -33.719 -20.297 1 89.94 381 ILE B O 1
ATOM 9104 N N . TYR B 1 382 ? 1.958 -35.938 -20.375 1 87.94 382 TYR B N 1
ATOM 9105 C CA . TYR B 1 382 ? 1.623 -36.031 -21.781 1 87.94 382 TYR B CA 1
ATOM 9106 C C . TYR B 1 382 ? 0.197 -35.562 -22.047 1 87.94 382 TYR B C 1
ATOM 9108 O O . TYR B 1 382 ? -0.748 -36.062 -21.422 1 87.94 382 TYR B O 1
ATOM 9116 N N . GLY B 1 383 ? 0.014 -34.594 -22.906 1 80.44 383 GLY B N 1
ATOM 9117 C CA . GLY B 1 383 ? -1.304 -34.094 -23.266 1 80.44 383 GLY B CA 1
ATOM 9118 C C . GLY B 1 383 ? -1.747 -32.938 -22.422 1 80.44 383 GLY B C 1
ATOM 9119 O O . GLY B 1 383 ? -2.746 -32.281 -22.734 1 80.44 383 GLY B O 1
ATOM 9120 N N . ALA B 1 384 ? -1.048 -32.719 -21.344 1 86.62 384 ALA B N 1
ATOM 9121 C CA . ALA B 1 384 ? -1.412 -31.594 -20.469 1 86.62 384 ALA B CA 1
ATOM 9122 C C . ALA B 1 384 ? -1.031 -30.25 -21.109 1 86.62 384 ALA B C 1
ATOM 9124 O O . ALA B 1 384 ? -0.109 -30.188 -21.922 1 86.62 384 ALA B O 1
ATOM 9125 N N . SER B 1 385 ? -1.736 -29.25 -20.734 1 85.88 385 SER B N 1
ATOM 9126 C CA . SER B 1 385 ? -1.517 -27.922 -21.328 1 85.88 385 SER B CA 1
ATOM 9127 C C . SER B 1 385 ? -0.455 -27.156 -20.547 1 85.88 385 SER B C 1
ATOM 9129 O O . SER B 1 385 ? 0.077 -26.156 -21.047 1 85.88 385 SER B O 1
ATOM 9131 N N . THR B 1 386 ? -0.206 -27.609 -19.328 1 89.69 386 THR B N 1
ATOM 9132 C CA . THR B 1 386 ? 0.791 -26.938 -18.5 1 89.69 386 THR B CA 1
ATOM 9133 C C . THR B 1 386 ? 1.631 -27.938 -17.734 1 89.69 386 THR B C 1
ATOM 9135 O O . THR B 1 386 ? 1.188 -29.062 -17.484 1 89.69 386 THR B O 1
ATOM 9138 N N . PRO B 1 387 ? 2.852 -27.516 -17.359 1 91.62 387 PRO B N 1
ATOM 9139 C CA . PRO B 1 387 ? 3.686 -28.422 -16.578 1 91.62 387 PRO B CA 1
ATOM 9140 C C . PRO B 1 387 ? 3.197 -28.562 -15.133 1 91.62 387 PRO B C 1
ATOM 9142 O O . PRO B 1 387 ? 2.354 -27.781 -14.68 1 91.62 387 PRO B O 1
ATOM 9145 N N . SER B 1 388 ? 3.678 -29.625 -14.492 1 94 388 SER B N 1
ATOM 9146 C CA . SER B 1 388 ? 3.393 -29.891 -13.086 1 94 388 SER B CA 1
ATOM 9147 C C . SER B 1 388 ? 4.676 -29.953 -12.266 1 94 388 SER B C 1
ATOM 9149 O O . SER B 1 388 ? 5.77 -30.062 -12.82 1 94 388 SER B O 1
ATOM 9151 N N . ILE B 1 389 ? 4.547 -29.781 -11.039 1 94.94 389 ILE B N 1
ATOM 9152 C CA . ILE B 1 389 ? 5.664 -29.953 -10.117 1 94.94 389 ILE B CA 1
ATOM 9153 C C . ILE B 1 389 ? 5.395 -31.125 -9.18 1 94.94 389 ILE B C 1
ATOM 9155 O O . ILE B 1 389 ? 4.348 -31.188 -8.523 1 94.94 389 ILE B O 1
ATOM 9159 N N . ILE B 1 390 ? 6.324 -32.062 -9.18 1 93.81 390 ILE B N 1
ATOM 9160 C CA . ILE B 1 390 ? 6.168 -33.25 -8.367 1 93.81 390 ILE B CA 1
ATOM 9161 C C . ILE B 1 390 ? 7.379 -33.406 -7.445 1 93.81 390 ILE B 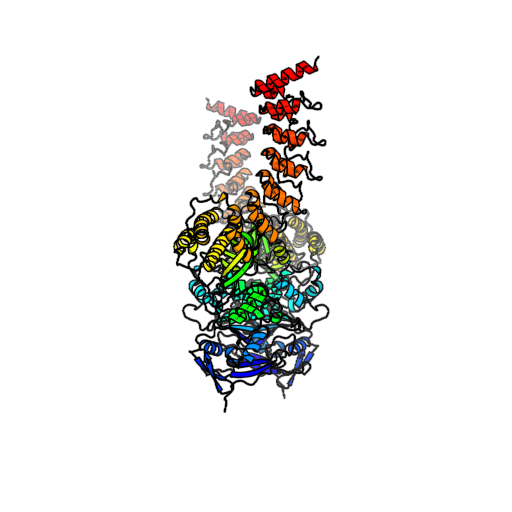C 1
ATOM 9163 O O . ILE B 1 390 ? 8.406 -32.75 -7.641 1 93.81 390 ILE B O 1
ATOM 9167 N N . ARG B 1 391 ? 7.156 -34.188 -6.387 1 93.62 391 ARG B N 1
ATOM 9168 C CA . ARG B 1 391 ? 8.203 -34.438 -5.398 1 93.62 391 ARG B CA 1
ATOM 9169 C C . ARG B 1 391 ? 8.484 -35.938 -5.262 1 93.62 391 ARG B C 1
ATOM 9171 O O . ARG B 1 391 ? 7.555 -36.75 -5.172 1 93.62 391 ARG B O 1
ATOM 9178 N N . LEU B 1 392 ? 9.797 -36.219 -5.402 1 86.12 392 LEU B N 1
ATOM 9179 C CA . LEU B 1 392 ? 10.211 -37.594 -5.219 1 86.12 392 LEU B CA 1
ATOM 9180 C C . LEU B 1 392 ? 10.125 -38 -3.752 1 86.12 392 LEU B C 1
ATOM 9182 O O . LEU B 1 392 ? 10.695 -37.344 -2.887 1 86.12 392 LEU B O 1
ATOM 9186 N N . CYS B 1 393 ? 9.281 -39 -3.566 1 81.5 393 CYS B N 1
ATOM 9187 C CA . CYS B 1 393 ? 9.164 -39.594 -2.242 1 81.5 393 CYS B CA 1
ATOM 9188 C C . CYS B 1 393 ? 9.758 -41 -2.234 1 81.5 393 CYS B C 1
ATOM 9190 O O . CYS B 1 393 ? 10.406 -41.406 -3.197 1 81.5 393 CYS B O 1
ATOM 9192 N N . LYS B 1 394 ? 9.57 -41.75 -1.134 1 69.56 394 LYS B N 1
ATOM 9193 C CA . LYS B 1 394 ? 10.172 -43.062 -0.97 1 69.56 394 LYS B CA 1
ATOM 9194 C C . LYS B 1 394 ? 9.648 -44.062 -2.014 1 69.56 394 LYS B C 1
ATOM 9196 O O . LYS B 1 394 ? 10.43 -44.719 -2.697 1 69.56 394 LYS B O 1
ATOM 9201 N N . ASP B 1 395 ? 8.352 -44.156 -2.111 1 69.38 395 ASP B N 1
ATOM 9202 C CA . ASP B 1 395 ? 7.797 -45.188 -2.969 1 69.38 395 ASP B CA 1
ATOM 9203 C C . ASP B 1 395 ? 6.902 -44.594 -4.051 1 69.38 395 ASP B C 1
ATOM 9205 O O . ASP B 1 395 ? 6.285 -45.312 -4.828 1 69.38 395 ASP B O 1
ATOM 9209 N N . HIS B 1 396 ? 6.875 -43.312 -4.07 1 77.44 396 HIS B N 1
ATOM 9210 C CA . HIS B 1 396 ? 5.996 -42.688 -5.055 1 77.44 396 HIS B CA 1
ATOM 9211 C C . HIS B 1 396 ? 6.406 -41.25 -5.316 1 77.44 396 HIS B C 1
ATOM 9213 O O . HIS B 1 396 ? 7.402 -40.75 -4.766 1 77.44 396 HIS B O 1
ATOM 9219 N N . PHE B 1 397 ? 5.801 -40.719 -6.285 1 88.31 397 PHE B N 1
ATOM 9220 C CA . PHE B 1 397 ? 5.93 -39.281 -6.527 1 88.31 397 PHE B CA 1
ATOM 9221 C C . PHE B 1 397 ? 4.707 -38.562 -6.012 1 88.31 397 PHE B C 1
ATOM 9223 O O . PHE B 1 397 ? 3.572 -39 -6.203 1 88.31 397 PHE B O 1
ATOM 9230 N N . SER B 1 398 ? 4.949 -37.531 -5.281 1 91.5 398 SER B N 1
ATOM 9231 C CA . SER B 1 398 ? 3.85 -36.719 -4.77 1 91.5 398 SER B CA 1
ATOM 9232 C C . SER B 1 398 ? 3.57 -35.531 -5.676 1 91.5 398 SER B C 1
ATOM 9234 O O . SER B 1 398 ? 4.5 -34.875 -6.16 1 91.5 398 SER B O 1
ATOM 9236 N N . MET B 1 399 ? 2.32 -35.312 -5.938 1 91.88 399 MET B N 1
ATOM 9237 C CA . MET B 1 399 ? 1.916 -34.156 -6.695 1 91.88 399 MET B CA 1
ATOM 9238 C C . MET B 1 399 ? 1.933 -32.906 -5.816 1 91.88 399 MET B C 1
ATOM 9240 O O . MET B 1 399 ? 1.262 -32.844 -4.781 1 91.88 399 MET B O 1
ATOM 9244 N N . ILE B 1 400 ? 2.678 -31.844 -6.152 1 92.5 400 ILE B N 1
ATOM 9245 C CA . ILE B 1 400 ? 2.764 -30.609 -5.395 1 92.5 400 ILE B CA 1
ATOM 9246 C C . ILE B 1 400 ? 1.925 -29.531 -6.078 1 92.5 400 ILE B C 1
ATOM 9248 O O . ILE B 1 400 ? 1.082 -28.891 -5.438 1 92.5 400 ILE B O 1
ATOM 9252 N N . VAL B 1 401 ? 2.191 -29.328 -7.359 1 93.75 401 VAL B N 1
ATOM 9253 C CA . VAL B 1 401 ? 1.446 -28.391 -8.195 1 93.75 401 VAL B CA 1
ATOM 9254 C C . VAL B 1 401 ? 1.003 -29.094 -9.477 1 93.75 401 VAL B C 1
ATOM 9256 O O . VAL B 1 401 ? 1.831 -29.625 -10.219 1 93.75 401 VAL B O 1
ATOM 9259 N N . ILE B 1 402 ? -0.196 -29.125 -9.781 1 92.19 402 ILE B N 1
ATOM 9260 C CA . ILE B 1 402 ? -0.71 -29.891 -10.914 1 92.19 402 ILE B CA 1
ATOM 9261 C C . ILE B 1 402 ? -0.628 -29.047 -12.18 1 92.19 402 ILE B C 1
ATOM 9263 O O . ILE B 1 402 ? -0.504 -29.594 -13.281 1 92.19 402 ILE B O 1
ATOM 9267 N N . ALA B 1 403 ? -0.76 -27.703 -12 1 90.25 403 ALA B N 1
ATOM 9268 C CA . ALA B 1 403 ? -0.709 -26.828 -13.164 1 90.25 403 ALA B CA 1
ATOM 9269 C C . ALA B 1 403 ? 0.104 -25.562 -12.859 1 90.25 403 ALA B C 1
ATOM 9271 O O . ALA B 1 403 ? -0.306 -24.734 -12.047 1 90.25 403 ALA B O 1
ATOM 9272 N N . VAL B 1 404 ? 1.176 -25.406 -13.531 1 88.75 404 VAL B N 1
ATOM 9273 C CA . VAL B 1 404 ? 2.051 -24.266 -13.305 1 88.75 404 VAL B CA 1
ATOM 9274 C C . VAL B 1 404 ? 1.809 -23.203 -14.375 1 88.75 404 VAL B C 1
ATOM 9276 O O . VAL B 1 404 ? 1.884 -23.484 -15.57 1 88.75 404 VAL B O 1
ATOM 9279 N N . THR B 1 405 ? 1.46 -22.047 -13.969 1 82.75 405 THR B N 1
ATOM 9280 C CA . THR B 1 405 ? 1.395 -20.875 -14.844 1 82.75 405 THR B CA 1
ATOM 9281 C C . THR B 1 405 ? 2.221 -19.734 -14.273 1 82.75 405 THR B C 1
ATOM 9283 O O . THR B 1 405 ? 1.764 -19 -13.391 1 82.75 405 THR B O 1
ATOM 9286 N N . PRO B 1 406 ? 3.432 -19.562 -14.844 1 77.19 406 PRO B N 1
ATOM 9287 C CA . PRO B 1 406 ? 4.266 -18.484 -14.312 1 77.19 406 PRO B CA 1
ATOM 9288 C C . PRO B 1 406 ? 3.65 -17.094 -14.516 1 77.19 406 PRO B C 1
ATOM 9290 O O . PRO B 1 406 ? 3.031 -16.844 -15.555 1 77.19 406 PRO B O 1
ATOM 9293 N N . LEU B 1 407 ? 3.783 -16.25 -13.555 1 68.19 407 LEU B N 1
ATOM 9294 C CA . LEU B 1 407 ? 3.225 -14.898 -13.57 1 68.19 407 LEU B CA 1
ATOM 9295 C C . LEU B 1 407 ? 4.09 -13.961 -14.414 1 68.19 407 LEU B C 1
ATOM 9297 O O . LEU B 1 407 ? 3.596 -12.969 -14.945 1 68.19 407 LEU B O 1
ATOM 9301 N N . ASN B 1 408 ? 5.504 -13.914 -14.227 1 60.56 408 ASN B N 1
ATOM 9302 C CA . ASN B 1 408 ? 6.445 -12.992 -14.852 1 60.56 408 ASN B CA 1
ATOM 9303 C C . ASN B 1 408 ? 6.613 -13.289 -16.344 1 60.56 408 ASN B C 1
ATOM 9305 O O . ASN B 1 408 ? 7.27 -12.531 -17.047 1 60.56 408 ASN B O 1
ATOM 9309 N N . GLY B 1 409 ? 5.922 -14.273 -17 1 57.59 409 GLY B N 1
ATOM 9310 C CA . GLY B 1 409 ? 6.383 -14.438 -18.375 1 57.59 409 GLY B CA 1
ATOM 9311 C C . GLY B 1 409 ? 5.363 -15.109 -19.266 1 57.59 409 GLY B C 1
ATOM 9312 O O . GLY B 1 409 ? 4.48 -15.82 -18.781 1 57.59 409 GLY B O 1
ATOM 9313 N N . LEU B 1 410 ? 5.035 -14.344 -20.375 1 51.94 410 LEU B N 1
ATOM 9314 C CA . LEU B 1 410 ? 4.332 -14.953 -21.5 1 51.94 410 LEU B CA 1
ATOM 9315 C C . LEU B 1 410 ? 4.965 -16.297 -21.875 1 51.94 410 LEU B C 1
ATOM 9317 O O . LEU B 1 410 ? 6.012 -16.328 -22.516 1 51.94 410 LEU B O 1
ATOM 9321 N N . ILE B 1 411 ? 5.062 -17.094 -21.062 1 55.09 411 ILE B N 1
ATOM 9322 C CA . ILE B 1 411 ? 5.551 -18.359 -21.594 1 55.09 411 ILE B CA 1
ATOM 9323 C C . ILE B 1 411 ? 4.66 -18.797 -22.766 1 55.09 411 ILE B C 1
ATOM 9325 O O . ILE B 1 411 ? 3.488 -19.125 -22.562 1 55.09 411 ILE B O 1
ATOM 9329 N N . ARG B 1 412 ? 4.945 -18.328 -23.875 1 55.81 412 ARG B N 1
ATOM 9330 C CA . ARG B 1 412 ? 4.324 -18.656 -25.141 1 55.81 412 ARG B CA 1
ATOM 9331 C C . ARG B 1 412 ? 4.648 -20.094 -25.547 1 55.81 412 ARG B C 1
ATOM 9333 O O . ARG B 1 412 ? 4.809 -20.391 -26.734 1 55.81 412 ARG B O 1
ATOM 9340 N N . HIS B 1 413 ? 4.688 -21.016 -24.5 1 63.75 413 HIS B N 1
ATOM 9341 C CA . HIS B 1 413 ? 5.047 -22.328 -25.016 1 63.75 413 HIS B CA 1
ATOM 9342 C C . HIS B 1 413 ? 3.809 -23.188 -25.25 1 63.75 413 HIS B C 1
ATOM 9344 O O . HIS B 1 413 ? 2.867 -23.156 -24.453 1 63.75 413 HIS B O 1
ATOM 9350 N N . GLU B 1 414 ? 3.73 -23.641 -26.391 1 78.19 414 GLU B N 1
ATOM 9351 C CA . GLU B 1 414 ? 2.742 -24.672 -26.688 1 78.19 414 GLU B CA 1
ATOM 9352 C C . GLU B 1 414 ? 3.164 -26.016 -26.109 1 78.19 414 GLU B C 1
ATOM 9354 O O . GLU B 1 414 ? 3.736 -26.859 -26.812 1 78.19 414 GLU B O 1
ATOM 9359 N N . TRP B 1 415 ? 2.879 -26.281 -24.797 1 80.31 415 TRP B N 1
ATOM 9360 C CA . TRP B 1 415 ? 3.344 -27.422 -24.016 1 80.31 415 TRP B CA 1
ATOM 9361 C C . TRP B 1 415 ? 2.855 -28.734 -24.625 1 80.31 415 TRP B C 1
ATOM 9363 O O . TRP B 1 415 ? 3.611 -29.703 -24.703 1 80.31 415 TRP B O 1
ATOM 9373 N N . PRO B 1 416 ? 1.669 -28.672 -25.172 1 77 416 PRO B N 1
ATOM 9374 C CA . PRO B 1 416 ? 1.24 -29.938 -25.766 1 77 416 PRO B CA 1
ATOM 9375 C C . PRO B 1 416 ? 2.064 -30.328 -26.984 1 77 416 PRO B C 1
ATOM 9377 O O . PRO B 1 416 ? 2.369 -31.516 -27.172 1 77 416 PRO B O 1
ATOM 9380 N N . GLN B 1 417 ? 2.439 -29.359 -27.656 1 79.44 417 GLN B N 1
ATOM 9381 C CA . GLN B 1 417 ? 3.281 -29.641 -28.812 1 79.44 417 GLN B CA 1
ATOM 9382 C C . GLN B 1 417 ? 4.676 -30.078 -28.391 1 79.44 417 GLN B C 1
ATOM 9384 O O . GLN B 1 417 ? 5.285 -30.938 -29.031 1 79.44 417 GLN B O 1
ATOM 9389 N N . PHE B 1 418 ? 5.012 -29.594 -27.359 1 81.56 418 PHE B N 1
ATOM 9390 C CA . PHE B 1 418 ? 6.32 -29.969 -26.844 1 81.56 418 PHE B CA 1
ATOM 9391 C C . PHE B 1 418 ? 6.344 -31.422 -26.406 1 81.56 418 PHE B C 1
ATOM 9393 O O . PHE B 1 418 ? 7.285 -32.156 -26.719 1 81.56 418 PHE B O 1
ATOM 9400 N N . SER B 1 419 ? 5.379 -31.844 -25.75 1 80.06 419 SER B N 1
ATOM 9401 C CA . SER B 1 419 ? 5.324 -33.219 -25.281 1 80.06 419 SER B CA 1
ATOM 9402 C C . SER B 1 419 ? 5.195 -34.188 -26.453 1 80.06 419 SER B C 1
ATOM 9404 O O . SER B 1 419 ? 5.738 -35.312 -26.406 1 80.06 419 SER B O 1
ATOM 9406 N N . ARG B 1 420 ? 4.602 -33.719 -27.5 1 82.06 420 ARG B N 1
ATOM 9407 C CA . ARG B 1 420 ? 4.426 -34.562 -28.672 1 82.06 420 ARG B CA 1
ATOM 9408 C C . ARG B 1 420 ? 5.734 -34.719 -29.438 1 82.06 420 ARG B C 1
ATOM 9410 O O . ARG B 1 420 ? 5.98 -35.75 -30.062 1 82.06 420 ARG B O 1
ATOM 9417 N N . SER B 1 421 ? 6.516 -33.688 -29.312 1 81 421 SER B N 1
ATOM 9418 C CA . SER B 1 421 ? 7.781 -33.719 -30.047 1 81 421 SER B CA 1
ATOM 9419 C C . SER B 1 421 ? 8.844 -34.5 -29.266 1 81 421 SER B C 1
ATOM 9421 O O . SER B 1 421 ? 9.852 -34.906 -29.828 1 81 421 SER B O 1
ATOM 9423 N N . LYS B 1 422 ? 8.578 -34.844 -28.031 1 83.56 422 LYS B N 1
ATOM 9424 C CA . LYS B 1 422 ? 9.586 -35.5 -27.203 1 83.56 422 LYS B CA 1
ATOM 9425 C C . LYS B 1 422 ? 9.078 -36.812 -26.672 1 83.56 422 LYS B C 1
ATOM 9427 O O . LYS B 1 422 ? 9.305 -37.156 -25.5 1 83.56 422 LYS B O 1
ATOM 9432 N N . THR B 1 423 ? 8.5 -37.531 -27.469 1 83.44 423 THR B N 1
ATOM 9433 C CA . THR B 1 423 ? 7.871 -38.781 -27.062 1 83.44 423 THR B CA 1
ATOM 9434 C C . THR B 1 423 ? 8.922 -39.812 -26.641 1 83.44 423 THR B C 1
ATOM 9436 O O . THR B 1 423 ? 8.633 -40.75 -25.875 1 83.44 423 THR B O 1
ATOM 9439 N N . GLN B 1 424 ? 10.141 -39.625 -27.094 1 85.38 424 GLN B N 1
ATOM 9440 C CA . GLN B 1 424 ? 11.203 -40.594 -26.781 1 85.38 424 GLN B CA 1
ATOM 9441 C C . GLN B 1 424 ? 11.672 -40.406 -25.328 1 85.38 424 GLN B C 1
ATOM 9443 O O . GLN B 1 424 ? 12.391 -41.281 -24.812 1 85.38 424 GLN B O 1
ATOM 9448 N N . PHE B 1 425 ? 11.203 -39.406 -24.75 1 87.19 425 PHE B N 1
ATOM 9449 C CA . PHE B 1 425 ? 11.641 -39.156 -23.391 1 87.19 425 PHE B CA 1
ATOM 9450 C C . PHE B 1 425 ? 10.492 -39.344 -22.406 1 87.19 425 PHE B C 1
ATOM 9452 O O . PHE B 1 425 ? 10.594 -38.969 -21.234 1 87.19 425 PHE B O 1
ATOM 9459 N N . LEU B 1 426 ? 9.492 -39.969 -22.844 1 88.25 426 LEU B N 1
ATOM 9460 C CA . LEU B 1 426 ? 8.336 -40.188 -21.984 1 88.25 426 LEU B CA 1
ATOM 9461 C C . LEU B 1 426 ? 8.648 -41.25 -20.922 1 88.25 426 LEU B C 1
ATOM 9463 O O . LEU B 1 426 ? 9.297 -42.25 -21.203 1 88.25 426 LEU B O 1
ATOM 9467 N N . ARG B 1 427 ? 8.273 -40.906 -19.703 1 88.75 427 ARG B N 1
ATOM 9468 C CA . ARG B 1 427 ? 8.398 -41.812 -18.547 1 88.75 427 ARG B CA 1
ATOM 9469 C C . ARG B 1 427 ? 7.035 -42.062 -17.922 1 88.75 427 ARG B C 1
ATOM 9471 O O . ARG B 1 427 ? 6.09 -41.312 -18.125 1 88.75 427 ARG B O 1
ATOM 9478 N N . ASP B 1 428 ? 6.918 -43.219 -17.234 1 85 428 ASP B N 1
ATOM 9479 C CA . ASP B 1 428 ? 5.699 -43.531 -16.5 1 85 428 ASP B CA 1
ATOM 9480 C C . ASP B 1 428 ? 5.77 -43.031 -15.07 1 85 428 ASP B C 1
ATOM 9482 O O . ASP B 1 428 ? 6.727 -43.312 -14.352 1 85 428 ASP B O 1
ATOM 9486 N N . PHE B 1 429 ? 4.773 -42.312 -14.719 1 85.88 429 PHE B N 1
ATOM 9487 C CA . PHE B 1 429 ? 4.727 -41.75 -13.367 1 85.88 429 PHE B CA 1
ATOM 9488 C C . PHE B 1 429 ? 3.525 -42.281 -12.602 1 85.88 429 PHE B C 1
ATOM 9490 O O . PHE B 1 429 ? 2.438 -42.438 -13.164 1 85.88 429 PHE B O 1
ATOM 9497 N N . GLU B 1 430 ? 3.732 -42.656 -11.375 1 84.5 430 GLU B N 1
ATOM 9498 C CA . GLU B 1 430 ? 2.672 -42.875 -10.398 1 84.5 430 GLU B CA 1
ATOM 9499 C C . GLU B 1 430 ? 2.633 -41.75 -9.375 1 84.5 430 GLU B C 1
ATOM 9501 O O . GLU B 1 430 ? 3.449 -41.688 -8.445 1 84.5 430 GLU B O 1
ATOM 9506 N N . LEU B 1 431 ? 1.64 -40.938 -9.562 1 87.94 431 LEU B N 1
ATOM 9507 C CA . LEU B 1 431 ? 1.574 -39.719 -8.766 1 87.94 431 LEU B CA 1
ATOM 9508 C C . LEU B 1 431 ? 0.522 -39.844 -7.668 1 87.94 431 LEU B C 1
ATOM 9510 O O . LEU B 1 431 ? -0.597 -40.312 -7.922 1 87.94 431 LEU B O 1
ATOM 9514 N N . VAL B 1 432 ? 0.933 -39.562 -6.453 1 87.81 432 VAL B N 1
ATOM 9515 C CA . VAL B 1 432 ? 0.007 -39.469 -5.328 1 87.81 432 VAL B CA 1
ATOM 9516 C C . VAL B 1 432 ? -0.337 -38.031 -5.035 1 87.81 432 VAL B C 1
ATOM 9518 O O . VAL B 1 432 ? 0.557 -37.188 -4.852 1 87.81 432 VAL B O 1
ATOM 9521 N N . TRP B 1 433 ? -1.585 -37.719 -5.066 1 88.5 433 TRP B N 1
ATOM 9522 C CA . TRP B 1 433 ? -2.047 -36.344 -4.777 1 88.5 433 TRP B CA 1
ATOM 9523 C C . TRP B 1 433 ? -2.748 -36.312 -3.424 1 88.5 433 TRP B C 1
ATOM 9525 O O . TRP B 1 433 ? -3.969 -36.469 -3.342 1 88.5 433 TRP B O 1
ATOM 9535 N N . ASP B 1 434 ? -2.012 -35.969 -2.357 1 84.75 434 ASP B N 1
ATOM 9536 C CA . ASP B 1 434 ? -2.508 -35.969 -0.985 1 84.75 434 ASP B CA 1
ATOM 9537 C C . ASP B 1 434 ? -3.225 -34.656 -0.651 1 84.75 434 ASP B C 1
ATOM 9539 O O . ASP B 1 434 ? -2.588 -33.625 -0.537 1 84.75 434 ASP B O 1
ATOM 9543 N N . TRP B 1 435 ? -4.523 -34.719 -0.455 1 86.19 435 TRP B N 1
ATOM 9544 C CA . TRP B 1 435 ? -5.332 -33.531 -0.187 1 86.19 435 TRP B CA 1
ATOM 9545 C C . TRP B 1 435 ? -5.484 -33.312 1.313 1 86.19 435 TRP B C 1
ATOM 9547 O O . TRP B 1 435 ? -6.172 -32.375 1.74 1 86.19 435 TRP B O 1
ATOM 9557 N N . GLU B 1 436 ? -4.824 -34.156 2.117 1 77.81 436 GLU B N 1
ATOM 9558 C CA . GLU B 1 436 ? -4.906 -33.969 3.562 1 77.81 436 GLU B CA 1
ATOM 9559 C C . GLU B 1 436 ? -3.844 -33 4.059 1 77.81 436 GLU B C 1
ATOM 9561 O O . GLU B 1 436 ? -2.783 -32.875 3.441 1 77.81 436 GLU B O 1
ATOM 9566 N N . SER B 1 437 ? -4.156 -31.984 4.875 1 61.75 437 SER B N 1
ATOM 9567 C CA . SER B 1 437 ? -3.244 -31 5.445 1 61.75 437 SER B CA 1
ATOM 9568 C C . SER B 1 437 ? -2.137 -31.672 6.25 1 61.75 437 SER B C 1
ATOM 9570 O O . SER B 1 437 ? -2.412 -32.438 7.172 1 61.75 437 SER B O 1
ATOM 9572 N N . SER B 1 438 ? -1.211 -32.469 5.812 1 51.62 438 SER B N 1
ATOM 9573 C CA . SER B 1 438 ? -0.25 -33.125 6.695 1 51.62 438 SER B CA 1
ATOM 9574 C C . SER B 1 438 ? 0.605 -32.125 7.434 1 51.62 438 SER B C 1
ATOM 9576 O O . SER B 1 438 ? 1.24 -31.266 6.812 1 51.62 438 SER B O 1
ATOM 9578 N N . SER B 1 439 ? 0.215 -31.5 8.562 1 45.22 439 SER B N 1
ATOM 9579 C CA . SER B 1 439 ? 1.284 -31 9.422 1 45.22 439 SER B CA 1
ATOM 9580 C C . SER B 1 439 ? 2.506 -31.906 9.375 1 45.22 439 SER B C 1
ATOM 9582 O O . SER B 1 439 ? 2.988 -32.344 10.414 1 45.22 439 SER B O 1
ATOM 9584 N N . GLY B 1 440 ? 2.533 -32.906 8.711 1 39.38 440 GLY B N 1
ATOM 9585 C CA . GLY B 1 440 ? 3.607 -33.875 8.969 1 39.38 440 GLY B CA 1
ATOM 9586 C C . GLY B 1 440 ? 4.984 -33.219 8.938 1 39.38 440 GLY B C 1
ATOM 9587 O O . GLY B 1 440 ? 5.145 -32.094 8.445 1 39.38 440 GLY B O 1
ATOM 9588 N N . ASP B 1 441 ? 5.973 -33.969 9.695 1 41.56 441 ASP B N 1
ATOM 9589 C CA . ASP B 1 441 ? 7.387 -33.844 10.031 1 41.56 441 ASP B CA 1
ATOM 9590 C C . ASP B 1 441 ? 8.203 -33.406 8.812 1 41.56 441 ASP B C 1
ATOM 9592 O O . ASP B 1 441 ? 8.281 -34.156 7.82 1 41.56 441 ASP B O 1
ATOM 9596 N N . MET B 1 442 ? 8.188 -32.281 8.594 1 39.78 442 MET B N 1
ATOM 9597 C CA . MET B 1 442 ? 9.18 -31.625 7.738 1 39.78 442 MET B CA 1
ATOM 9598 C C . MET B 1 442 ? 10.469 -32.438 7.695 1 39.78 442 MET B C 1
ATOM 9600 O O . MET B 1 442 ? 11.445 -32.031 7.062 1 39.78 442 MET B O 1
ATOM 9604 N N . ARG B 1 443 ? 10.852 -33.094 8.805 1 37.12 443 ARG B N 1
ATOM 9605 C CA . ARG B 1 443 ? 12.195 -33.625 8.961 1 37.12 443 ARG B CA 1
ATOM 9606 C C . ARG B 1 443 ? 12.523 -34.656 7.859 1 37.12 443 ARG B C 1
ATOM 9608 O O . ARG B 1 443 ? 13.461 -35.438 7.984 1 37.12 443 ARG B O 1
ATOM 9615 N N . ASP B 1 444 ? 11.594 -34.812 7.07 1 35.69 444 ASP B N 1
ATOM 9616 C CA . ASP B 1 444 ? 12.008 -35.844 6.137 1 35.69 444 ASP B CA 1
ATOM 9617 C C . ASP B 1 444 ? 13.18 -35.375 5.273 1 35.69 444 ASP B C 1
ATOM 9619 O O . ASP B 1 444 ? 13.328 -35.812 4.133 1 35.69 444 ASP B O 1
ATOM 9623 N N . GLU B 1 445 ? 13.664 -34.344 5.535 1 38.16 445 GLU B N 1
ATOM 9624 C CA . GLU B 1 445 ? 14.906 -33.969 4.848 1 38.16 445 GLU B CA 1
ATOM 9625 C C . GLU B 1 445 ? 15.82 -35.188 4.695 1 38.16 445 GLU B C 1
ATOM 9627 O O . GLU B 1 445 ? 16.531 -35.312 3.693 1 38.16 445 GLU B O 1
ATOM 9632 N N . GLY B 1 446 ? 16.016 -35.906 5.918 1 35.78 446 GLY B N 1
ATOM 9633 C CA . GLY B 1 446 ? 17.016 -36.938 6.086 1 35.78 446 GLY B CA 1
ATOM 9634 C C . GLY B 1 446 ? 16.75 -38.188 5.246 1 35.78 446 GLY B C 1
ATOM 9635 O O . GLY B 1 446 ? 17.5 -39.156 5.305 1 35.78 446 GLY B O 1
ATOM 9636 N N . GLU B 1 447 ? 15.523 -38.312 4.793 1 36.81 447 GLU B N 1
ATOM 9637 C CA . GLU B 1 447 ? 15.078 -39.594 4.242 1 36.81 447 GLU B CA 1
ATOM 9638 C C . GLU B 1 447 ? 15.672 -39.844 2.857 1 36.81 447 GLU B C 1
ATOM 9640 O O . GLU B 1 447 ? 15.391 -40.844 2.223 1 36.81 447 GLU B O 1
ATOM 9645 N N . TYR B 1 448 ? 16.156 -38.906 2.291 1 34.75 448 TYR B N 1
ATOM 9646 C CA . TYR B 1 448 ? 16.828 -39.312 1.064 1 34.75 448 TYR B CA 1
ATOM 9647 C C . TYR B 1 448 ? 17.812 -40.438 1.328 1 34.75 448 TYR B C 1
ATOM 9649 O O . TYR B 1 448 ? 17.922 -41.375 0.518 1 34.75 448 TYR B O 1
ATOM 9657 N N . LYS B 1 449 ? 18.484 -40.469 2.48 1 37.03 449 LYS B N 1
ATOM 9658 C CA . LYS B 1 449 ? 19.469 -41.5 2.807 1 37.03 449 LYS B CA 1
ATOM 9659 C C . LYS B 1 449 ? 18.797 -42.812 3.1 1 37.03 449 LYS B C 1
ATOM 9661 O O . LYS B 1 449 ? 19.312 -43.875 2.752 1 37.03 449 LYS B O 1
ATOM 9666 N N . THR B 1 450 ? 17.609 -42.844 3.785 1 35.34 450 THR B N 1
ATOM 9667 C CA . THR B 1 450 ? 16.953 -44.062 4.191 1 35.34 450 THR B CA 1
ATOM 9668 C C . THR B 1 450 ? 16.219 -44.719 3.018 1 35.34 450 THR B C 1
ATOM 9670 O O . THR B 1 450 ? 15.852 -45.875 3.07 1 35.34 450 THR B O 1
ATOM 9673 N N . LEU B 1 451 ? 15.852 -44.031 2.123 1 33.78 451 LEU B N 1
ATOM 9674 C CA . LEU B 1 451 ? 15.164 -44.5 0.929 1 33.78 451 LEU B CA 1
ATOM 9675 C C . LEU B 1 451 ? 16.016 -45.531 0.186 1 33.78 451 LEU B C 1
ATOM 9677 O O . LEU B 1 451 ? 15.484 -46.5 -0.37 1 33.78 451 LEU B O 1
ATOM 9681 N N . ILE B 1 452 ? 17.266 -45.406 0.319 1 33.91 452 ILE B N 1
ATOM 9682 C CA . ILE B 1 452 ? 18.234 -46.344 -0.245 1 33.91 452 ILE B CA 1
ATOM 9683 C C . ILE B 1 452 ? 18.125 -47.688 0.468 1 33.91 452 ILE B C 1
ATOM 9685 O O . ILE B 1 452 ? 18.188 -48.75 -0.169 1 33.91 452 ILE B O 1
ATOM 9689 N N . GLU B 1 453 ? 17.938 -47.688 1.771 1 36.12 453 GLU B N 1
ATOM 9690 C CA . GLU B 1 453 ? 17.984 -48.906 2.564 1 36.12 453 GLU B CA 1
ATOM 9691 C C . GLU B 1 453 ? 16.719 -49.75 2.383 1 36.12 453 GLU B C 1
ATOM 9693 O O . GLU B 1 453 ? 16.766 -50.969 2.352 1 36.12 453 GLU B O 1
ATOM 9698 N N . THR B 1 454 ? 15.578 -49.094 2.375 1 34.66 454 THR B N 1
ATOM 9699 C CA . THR B 1 454 ? 14.344 -49.875 2.352 1 34.66 454 THR B CA 1
ATOM 9700 C C . THR B 1 454 ? 14.125 -50.5 0.973 1 34.66 454 THR B C 1
ATOM 9702 O O . THR B 1 454 ? 13.461 -51.531 0.848 1 34.66 454 THR B O 1
ATOM 9705 N N . PHE B 1 455 ? 14.453 -49.812 -0.066 1 32.28 455 PHE B N 1
ATOM 9706 C CA . PHE B 1 455 ? 14.305 -50.531 -1.338 1 32.28 455 PHE B CA 1
ATOM 9707 C C . PHE B 1 455 ? 15.078 -51.844 -1.33 1 32.28 455 PHE B C 1
ATOM 9709 O O . PHE B 1 455 ? 14.719 -52.781 -2.037 1 32.28 455 PHE B O 1
ATOM 9716 N N . SER B 1 456 ? 16.172 -51.906 -0.579 1 32.75 456 SER B N 1
ATOM 9717 C CA . SER B 1 456 ? 16.922 -53.156 -0.461 1 32.75 456 SER B CA 1
ATOM 9718 C C . SER B 1 456 ? 16.062 -54.25 0.165 1 32.75 456 SER B C 1
ATOM 9720 O O . SER B 1 456 ? 16.312 -55.438 -0.069 1 32.75 456 SER B O 1
ATOM 9722 N N . GLN B 1 457 ? 15.328 -53.906 1.271 1 33.12 457 GLN B N 1
ATOM 9723 C CA . GLN B 1 457 ? 14.742 -55.031 2.023 1 33.12 457 GLN B CA 1
ATOM 9724 C C . GLN B 1 457 ? 13.508 -55.562 1.313 1 33.12 457 GLN B C 1
ATOM 9726 O O . GLN B 1 457 ? 13.047 -56.688 1.635 1 33.12 457 GLN B O 1
ATOM 9731 N N . ALA B 1 458 ? 12.812 -54.75 0.612 1 33.44 458 ALA B N 1
ATOM 9732 C CA . ALA B 1 458 ? 11.594 -55.312 0.03 1 33.44 458 ALA B CA 1
ATOM 9733 C C . ALA B 1 458 ? 11.922 -56.375 -1.004 1 33.44 458 ALA B C 1
ATOM 9735 O O . ALA B 1 458 ? 11.016 -56.969 -1.598 1 33.44 458 ALA B O 1
ATOM 9736 N N . SER B 1 459 ? 13.141 -56.5 -1.322 1 32.75 459 SER B N 1
ATOM 9737 C CA . SER B 1 459 ? 13.414 -57.531 -2.289 1 32.75 459 SER B CA 1
ATOM 9738 C C . SER B 1 459 ? 13.117 -58.906 -1.698 1 32.75 459 SER B C 1
ATOM 9740 O O . SER B 1 459 ? 13.531 -59.938 -2.252 1 32.75 459 SER B O 1
ATOM 9742 N N . VAL B 1 460 ? 12.742 -59.031 -0.471 1 31.94 460 VAL B N 1
ATOM 9743 C CA . VAL B 1 460 ? 12.555 -60.438 -0.146 1 31.94 460 VAL B CA 1
ATOM 9744 C C . VAL B 1 460 ? 11.422 -61 -0.987 1 31.94 460 VAL B C 1
ATOM 9746 O O . VAL B 1 460 ? 10.273 -60.594 -0.871 1 31.94 460 VAL B O 1
ATOM 9749 N N . PHE B 1 461 ? 11.711 -61.594 -2.154 1 31.28 461 PHE B N 1
ATOM 9750 C CA . PHE B 1 461 ? 11.094 -62.312 -3.27 1 31.28 461 PHE B CA 1
ATOM 9751 C C . PHE B 1 461 ? 10.094 -63.344 -2.77 1 31.28 461 PHE B C 1
ATOM 9753 O O . PHE B 1 461 ? 10.484 -64.375 -2.205 1 31.28 461 PHE B O 1
ATOM 9760 N N . SER B 1 462 ? 9.008 -63.031 -2.262 1 29.92 462 SER B N 1
ATOM 9761 C CA . SER B 1 462 ? 8.07 -64.125 -2.281 1 29.92 462 SER B CA 1
ATOM 9762 C C . SER B 1 462 ? 7.844 -64.625 -3.701 1 29.92 462 SER B C 1
ATOM 9764 O O . SER B 1 462 ? 8.062 -63.906 -4.672 1 29.92 462 SER B O 1
ATOM 9766 N N . LYS B 1 463 ? 7.496 -65.938 -4.039 1 36.75 463 LYS B N 1
ATOM 9767 C CA . LYS B 1 463 ? 7.16 -66.812 -5.18 1 36.75 463 LYS B CA 1
ATOM 9768 C C . LYS B 1 463 ? 6.148 -66.125 -6.098 1 36.75 463 LYS B C 1
ATOM 9770 O O . LYS B 1 463 ? 4.949 -66.375 -6.012 1 36.75 463 LYS B O 1
ATOM 9775 N N . VAL B 1 464 ? 6.219 -64.812 -6.316 1 37.38 464 VAL B N 1
ATOM 9776 C CA . VAL B 1 464 ? 5.148 -64.25 -7.156 1 37.38 464 VAL B CA 1
ATOM 9777 C C . VAL B 1 464 ? 5.316 -64.812 -8.586 1 37.38 464 VAL B C 1
ATOM 9779 O O . VAL B 1 464 ? 6.434 -65.062 -9.016 1 37.38 464 VAL B O 1
ATOM 9782 N N . GLU B 1 465 ? 4.242 -65.125 -9.336 1 42.75 465 GLU B N 1
ATOM 9783 C CA . GLU B 1 465 ? 4.09 -65.625 -10.719 1 42.75 465 GLU B CA 1
ATOM 9784 C C . GLU B 1 465 ? 4.906 -64.75 -11.672 1 42.75 465 GLU B C 1
ATOM 9786 O O . GLU B 1 465 ? 5.133 -63.531 -11.406 1 42.75 465 GLU B O 1
ATOM 9791 N N . PRO B 1 466 ? 5.59 -65.25 -12.734 1 44.62 466 PRO B N 1
ATOM 9792 C CA . PRO B 1 466 ? 6.512 -64.625 -13.672 1 44.62 466 PRO B CA 1
ATOM 9793 C C . PRO B 1 466 ? 6.02 -63.25 -14.133 1 44.62 466 PRO B C 1
ATOM 9795 O O . PRO B 1 466 ? 6.816 -62.344 -14.305 1 44.62 466 PRO B O 1
ATOM 9798 N N . GLY B 1 467 ? 4.766 -63.062 -14.445 1 49.72 467 GLY B N 1
ATOM 9799 C CA . GLY B 1 467 ? 4.191 -61.844 -14.953 1 49.72 467 GLY B CA 1
ATOM 9800 C C . GLY B 1 467 ? 4.254 -60.688 -13.953 1 49.72 467 GLY B C 1
ATOM 9801 O O . GLY B 1 467 ? 4.488 -59.562 -14.336 1 49.72 467 GLY B O 1
ATOM 9802 N N . GLY B 1 468 ? 3.955 -60.906 -12.773 1 56.25 468 GLY B N 1
ATOM 9803 C CA . GLY B 1 468 ? 3.891 -59.875 -11.734 1 56.25 468 GLY B CA 1
ATOM 9804 C C . GLY B 1 468 ? 5.246 -59.281 -11.398 1 56.25 468 GLY B C 1
ATOM 9805 O O . GLY B 1 468 ? 5.344 -58.094 -11.078 1 56.25 468 GLY B O 1
ATOM 9806 N N . TYR B 1 469 ? 6.258 -60.031 -11.633 1 60.69 469 TYR B N 1
ATOM 9807 C CA . TYR B 1 469 ? 7.625 -59.656 -11.289 1 60.69 469 TYR B CA 1
ATOM 9808 C C . TYR B 1 469 ? 8.188 -58.688 -12.312 1 60.69 469 TYR B C 1
ATOM 9810 O O . TYR B 1 469 ? 8.875 -57.719 -11.945 1 60.69 469 TYR B O 1
ATOM 9818 N N . LEU B 1 470 ? 7.797 -58.875 -13.516 1 72.12 470 LEU B N 1
ATOM 9819 C CA . LEU B 1 470 ? 8.336 -58 -14.539 1 72.12 470 LEU B CA 1
ATOM 9820 C C . LEU B 1 470 ? 7.789 -56.594 -14.391 1 72.12 470 LEU B C 1
ATOM 9822 O O . LEU B 1 470 ? 8.484 -55.594 -14.688 1 72.12 470 LEU B O 1
ATOM 9826 N N . GLU B 1 471 ? 6.672 -56.562 -13.781 1 75.56 471 GLU B N 1
ATOM 9827 C CA . GLU B 1 471 ? 6.078 -55.25 -13.602 1 75.56 471 GLU B CA 1
ATOM 9828 C C . GLU B 1 471 ? 6.82 -54.438 -12.531 1 75.56 471 GLU B C 1
ATOM 9830 O O . GLU B 1 471 ? 7.082 -53.25 -12.719 1 75.56 471 GLU B O 1
ATOM 9835 N N . LYS B 1 472 ? 7.094 -55.094 -11.5 1 77.19 472 LYS B N 1
ATOM 9836 C CA . LYS B 1 472 ? 7.832 -54.438 -10.422 1 77.19 472 LYS B CA 1
ATOM 9837 C C . LYS B 1 472 ? 9.219 -54.031 -10.891 1 77.19 472 LYS B C 1
ATOM 9839 O O . LYS B 1 472 ? 9.688 -52.938 -10.562 1 77.19 472 LYS B O 1
ATOM 9844 N N . VAL B 1 473 ? 9.75 -54.938 -11.641 1 81.19 473 VAL B N 1
ATOM 9845 C CA . VAL B 1 473 ? 11.094 -54.656 -12.141 1 81.19 473 VAL B CA 1
ATOM 9846 C C . VAL B 1 473 ? 11.047 -53.469 -13.133 1 81.19 473 VAL B C 1
ATOM 9848 O O . VAL B 1 473 ? 11.906 -52.594 -13.094 1 81.19 473 VAL B O 1
ATOM 9851 N N . THR B 1 474 ? 10.023 -53.469 -13.898 1 82.19 474 THR B N 1
ATOM 9852 C CA . THR B 1 474 ? 9.875 -52.375 -14.875 1 82.19 474 THR B CA 1
ATOM 9853 C C . THR B 1 474 ? 9.695 -51.031 -14.18 1 82.19 474 THR B C 1
ATOM 9855 O O . THR B 1 474 ? 10.234 -50.031 -14.625 1 82.19 474 THR B O 1
ATOM 9858 N N . LYS B 1 475 ? 8.984 -51.125 -13.141 1 81.38 475 LYS B N 1
ATOM 9859 C CA . LYS B 1 475 ? 8.773 -49.875 -12.383 1 81.38 475 LYS B CA 1
ATOM 9860 C C . LYS B 1 475 ? 10.078 -49.375 -11.797 1 81.38 475 LYS B C 1
ATOM 9862 O O . LYS B 1 475 ? 10.359 -48.156 -11.852 1 81.38 475 LYS B O 1
ATOM 9867 N N . LEU B 1 476 ? 10.781 -50.25 -11.242 1 79.88 476 LEU B N 1
ATOM 9868 C CA . LEU B 1 476 ? 12.062 -49.875 -10.648 1 79.88 476 LEU B CA 1
ATOM 9869 C C . LEU B 1 476 ? 12.977 -49.25 -11.695 1 79.88 476 LEU B C 1
ATOM 9871 O O . LEU B 1 476 ? 13.617 -48.219 -11.43 1 79.88 476 LEU B O 1
ATOM 9875 N N . TRP B 1 477 ? 12.992 -49.844 -12.812 1 83.38 477 TRP B N 1
ATOM 9876 C CA . TRP B 1 477 ? 13.859 -49.344 -13.875 1 83.38 477 TRP B CA 1
ATOM 9877 C C . TRP B 1 477 ? 13.367 -48 -14.398 1 83.38 477 TRP B C 1
ATOM 9879 O O . TRP B 1 477 ? 14.164 -47.156 -14.789 1 83.38 477 TRP B O 1
ATOM 9889 N N . ASN B 1 478 ? 12.125 -47.875 -14.406 1 85.56 478 ASN B N 1
ATOM 9890 C CA . ASN B 1 478 ? 11.57 -46.594 -14.789 1 85.56 478 ASN B CA 1
ATOM 9891 C C . ASN B 1 478 ? 11.992 -45.5 -13.812 1 85.56 478 ASN B C 1
ATOM 9893 O O . ASN B 1 478 ? 12.344 -44.406 -14.227 1 85.56 478 ASN B O 1
ATOM 9897 N N . ASP B 1 479 ? 11.953 -45.781 -12.609 1 82.69 479 ASP B N 1
ATOM 9898 C CA . ASP B 1 479 ? 12.367 -44.812 -11.594 1 82.69 479 ASP B CA 1
ATOM 9899 C C . ASP B 1 479 ? 13.836 -44.406 -11.781 1 82.69 479 ASP B C 1
ATOM 9901 O O . ASP B 1 479 ? 14.195 -43.25 -11.617 1 82.69 479 ASP B O 1
ATOM 9905 N N . ILE B 1 480 ? 14.594 -45.406 -12.039 1 82.62 480 ILE B N 1
ATOM 9906 C CA . ILE B 1 480 ? 16.016 -45.156 -12.273 1 82.62 480 ILE B CA 1
ATOM 9907 C C . ILE B 1 480 ? 16.188 -44.25 -13.484 1 82.62 480 ILE B C 1
ATOM 9909 O O . ILE B 1 480 ? 17 -43.312 -13.453 1 82.62 480 ILE B O 1
ATOM 9913 N N . ALA B 1 481 ? 15.414 -44.5 -14.5 1 86.06 481 ALA B N 1
ATOM 9914 C CA . ALA B 1 481 ? 15.477 -43.656 -15.695 1 86.06 481 ALA B CA 1
ATOM 9915 C C . ALA B 1 481 ? 15.117 -42.219 -15.375 1 86.06 481 ALA B C 1
ATOM 9917 O O . ALA B 1 481 ? 15.727 -41.281 -15.914 1 86.06 481 ALA B O 1
ATOM 9918 N N . ILE B 1 482 ? 14.195 -42.094 -14.57 1 86.81 482 ILE B N 1
ATOM 9919 C CA . ILE B 1 482 ? 13.781 -40.75 -14.172 1 86.81 482 ILE B CA 1
ATOM 9920 C C . ILE B 1 482 ? 14.906 -40.062 -13.398 1 86.81 482 ILE B C 1
ATOM 9922 O O . ILE B 1 482 ? 15.195 -38.875 -13.625 1 86.81 482 ILE B O 1
ATOM 9926 N N . LEU B 1 483 ? 15.547 -40.719 -12.516 1 83.19 483 LEU B N 1
ATOM 9927 C CA . LEU B 1 483 ? 16.656 -40.188 -11.75 1 83.19 483 LEU B CA 1
ATOM 9928 C C . LEU B 1 483 ? 17.797 -39.781 -12.672 1 83.19 483 LEU B C 1
ATOM 9930 O O . LEU B 1 483 ? 18.484 -38.781 -12.43 1 83.19 483 LEU B O 1
ATOM 9934 N N . ASP B 1 484 ? 17.938 -40.562 -13.656 1 84.19 484 ASP B N 1
ATOM 9935 C CA . ASP B 1 484 ? 18.953 -40.219 -14.648 1 84.19 484 ASP B CA 1
ATOM 9936 C C . ASP B 1 484 ? 18.609 -38.938 -15.367 1 84.19 484 ASP B C 1
ATOM 9938 O O . ASP B 1 484 ? 19.484 -38.125 -15.664 1 84.19 484 ASP B O 1
ATOM 9942 N N . ASP B 1 485 ? 17.375 -38.875 -15.711 1 84.38 485 ASP B N 1
ATOM 9943 C CA . ASP B 1 485 ? 16.922 -37.656 -16.359 1 84.38 485 ASP B CA 1
ATOM 9944 C C . ASP B 1 485 ? 17.219 -36.438 -15.492 1 84.38 485 ASP B C 1
ATOM 9946 O O . ASP B 1 485 ? 17.469 -35.344 -16.016 1 84.38 485 ASP B O 1
ATOM 9950 N N . LEU B 1 486 ? 17.234 -36.625 -14.211 1 83.06 486 LEU B N 1
ATOM 9951 C CA . LEU B 1 486 ? 17.438 -35.531 -13.25 1 83.06 486 LEU B CA 1
ATOM 9952 C C . LEU B 1 486 ? 18.922 -35.344 -12.953 1 83.06 486 LEU B C 1
ATOM 9954 O O . LEU B 1 486 ? 19.297 -34.469 -12.156 1 83.06 486 LEU B O 1
ATOM 9958 N N . VAL B 1 487 ? 19.734 -36.094 -13.508 1 75.19 487 VAL B N 1
ATOM 9959 C CA . VAL B 1 487 ? 21.188 -36.062 -13.367 1 75.19 487 VAL B CA 1
ATOM 9960 C C . VAL B 1 487 ? 21.578 -36.375 -11.93 1 75.19 487 VAL B C 1
ATOM 9962 O O . VAL B 1 487 ? 22.5 -35.781 -11.375 1 75.19 487 VAL B O 1
ATOM 9965 N N . GLU B 1 488 ? 20.672 -37.094 -11.336 1 76.56 488 GLU B N 1
ATOM 9966 C CA . GLU B 1 488 ? 21.016 -37.656 -10.031 1 76.56 488 GLU B CA 1
ATOM 9967 C C . GLU B 1 488 ? 21.734 -38.969 -10.18 1 76.56 488 GLU B C 1
ATOM 9969 O O . GLU B 1 488 ? 21.234 -40 -9.75 1 76.56 488 GLU B O 1
ATOM 9974 N N . VAL B 1 489 ? 23 -38.875 -10.602 1 72.19 489 VAL B N 1
ATOM 9975 C CA . VAL B 1 489 ? 23.75 -40 -11.109 1 72.19 489 VAL B CA 1
ATOM 9976 C C . VAL B 1 489 ? 24.094 -40.969 -9.961 1 72.19 489 VAL B C 1
ATOM 9978 O O . VAL B 1 489 ? 23.984 -42.188 -10.102 1 72.19 489 VAL B O 1
ATOM 9981 N N . LYS B 1 490 ? 24.406 -40.344 -8.867 1 74.88 490 LYS B N 1
ATOM 9982 C CA . LYS B 1 490 ? 24.812 -41.188 -7.746 1 74.88 490 LYS B CA 1
ATOM 9983 C C . LYS B 1 490 ? 23.672 -42.062 -7.27 1 74.88 490 LYS B C 1
ATOM 9985 O O . LYS B 1 490 ? 23.828 -43.281 -7.109 1 74.88 490 LYS B O 1
ATOM 9990 N N . GLU B 1 491 ? 22.594 -41.469 -7.156 1 75.38 491 GLU B N 1
ATOM 9991 C CA . GLU B 1 491 ? 21.422 -42.219 -6.699 1 75.38 491 GLU B CA 1
ATOM 9992 C C . GLU B 1 491 ? 20.953 -43.219 -7.75 1 75.38 491 GLU B C 1
ATOM 9994 O O . GLU B 1 491 ? 20.531 -44.312 -7.41 1 75.38 491 GLU B O 1
ATOM 9999 N N . ALA B 1 492 ? 20.969 -42.875 -8.922 1 80 492 ALA B N 1
ATOM 10000 C CA . ALA B 1 492 ? 20.578 -43.75 -10.023 1 80 492 ALA B CA 1
ATOM 10001 C C . ALA B 1 492 ? 21.484 -45 -10.086 1 80 492 ALA B C 1
ATOM 10003 O O . ALA B 1 492 ? 21 -46.125 -10.258 1 80 492 ALA B O 1
ATOM 10004 N N . ASP B 1 493 ? 22.734 -44.75 -9.844 1 77.62 493 ASP B N 1
ATOM 10005 C CA . ASP B 1 493 ? 23.703 -45.844 -9.914 1 77.62 493 ASP B CA 1
ATOM 10006 C C . ASP B 1 493 ? 23.5 -46.844 -8.766 1 77.62 493 ASP B C 1
ATOM 10008 O O . ASP B 1 493 ? 23.594 -48.062 -8.961 1 77.62 493 ASP B O 1
ATOM 10012 N N . GLU B 1 494 ? 23.234 -46.281 -7.68 1 76.38 494 GLU B N 1
ATOM 10013 C CA . GLU B 1 494 ? 22.984 -47.125 -6.527 1 76.38 494 GLU B CA 1
ATOM 10014 C C . GLU B 1 494 ? 21.75 -48 -6.746 1 76.38 494 GLU B C 1
ATOM 10016 O O . GLU B 1 494 ? 21.781 -49.219 -6.469 1 76.38 494 GLU B O 1
ATOM 10021 N N . ARG B 1 495 ? 20.797 -47.469 -7.301 1 79.19 495 ARG B N 1
ATOM 10022 C CA . ARG B 1 495 ? 19.562 -48.188 -7.551 1 79.19 495 ARG B CA 1
ATOM 10023 C C . ARG B 1 495 ? 19.75 -49.188 -8.688 1 79.19 495 ARG B C 1
ATOM 10025 O O . ARG B 1 495 ? 19.125 -50.25 -8.695 1 79.19 495 ARG B O 1
ATOM 10032 N N . PHE B 1 496 ? 20.609 -48.844 -9.508 1 81.44 496 PHE B N 1
ATOM 10033 C CA . PHE B 1 496 ? 20.859 -49.688 -10.672 1 81.44 496 PHE B CA 1
ATOM 10034 C C . PHE B 1 496 ? 21.5 -51 -10.25 1 81.44 496 PHE B C 1
ATOM 10036 O O . PHE B 1 496 ? 21.156 -52.062 -10.781 1 81.44 496 PHE B O 1
ATOM 10043 N N . ILE B 1 497 ? 22.359 -50.906 -9.328 1 77.94 497 ILE B N 1
ATOM 10044 C CA . ILE B 1 497 ? 23.031 -52.094 -8.836 1 77.94 497 ILE B CA 1
ATOM 10045 C C . ILE B 1 497 ? 22 -53.062 -8.242 1 77.94 497 ILE B C 1
ATOM 10047 O O . ILE B 1 497 ? 21.984 -54.25 -8.562 1 77.94 497 ILE B O 1
ATOM 10051 N N . ALA B 1 498 ? 21.156 -52.5 -7.484 1 76.94 498 ALA B N 1
ATOM 10052 C CA . ALA B 1 498 ? 20.109 -53.312 -6.863 1 76.94 498 ALA B CA 1
ATOM 10053 C C . ALA B 1 498 ? 19.125 -53.812 -7.906 1 76.94 498 ALA B C 1
ATOM 10055 O O . ALA B 1 498 ? 18.609 -54.938 -7.793 1 76.94 498 ALA B O 1
ATOM 10056 N N . ALA B 1 499 ? 18.906 -53.094 -8.922 1 83.62 499 ALA B N 1
ATOM 10057 C CA . ALA B 1 499 ? 17.922 -53.438 -9.953 1 83.62 499 ALA B CA 1
ATOM 10058 C C . ALA B 1 499 ? 18.406 -54.594 -10.805 1 83.62 499 ALA B C 1
ATOM 10060 O O . ALA B 1 499 ? 17.594 -55.375 -11.32 1 83.62 499 ALA B O 1
ATOM 10061 N N . GLN B 1 500 ? 19.703 -54.688 -10.945 1 84.06 500 GLN B N 1
ATOM 10062 C CA . GLN B 1 500 ? 20.266 -55.781 -11.711 1 84.06 500 GLN B CA 1
ATOM 10063 C C . GLN B 1 500 ? 19.953 -57.125 -11.047 1 84.06 500 GLN B C 1
ATOM 10065 O O . GLN B 1 500 ? 19.625 -58.094 -11.734 1 84.06 500 GLN B O 1
ATOM 10070 N N . ASP B 1 501 ? 19.984 -57.125 -9.781 1 81.06 501 ASP B N 1
ATOM 10071 C CA . ASP B 1 501 ? 19.625 -58.344 -9.047 1 81.06 501 ASP B CA 1
ATOM 10072 C C . ASP B 1 501 ? 18.203 -58.781 -9.359 1 81.06 501 ASP B C 1
ATOM 10074 O O . ASP B 1 501 ? 17.953 -59.938 -9.695 1 81.06 501 ASP B O 1
ATOM 10078 N N . GLU B 1 502 ? 17.391 -57.781 -9.281 1 80.88 502 GLU B N 1
ATOM 10079 C CA . GLU B 1 502 ? 15.984 -58.062 -9.516 1 80.88 502 GLU B CA 1
ATOM 10080 C C . GLU B 1 502 ? 15.734 -58.5 -10.961 1 80.88 502 GLU B C 1
ATOM 10082 O O . GLU B 1 502 ? 14.906 -59.375 -11.219 1 80.88 502 GLU B O 1
ATOM 10087 N N . TYR B 1 503 ? 16.406 -57.906 -11.82 1 83.12 503 TYR B N 1
ATOM 10088 C CA . TYR B 1 503 ? 16.281 -58.219 -13.234 1 83.12 503 TYR B CA 1
ATOM 10089 C C . TYR B 1 503 ? 16.703 -59.688 -13.5 1 83.12 503 TYR B C 1
ATOM 10091 O O . TYR B 1 503 ? 15.953 -60.438 -14.133 1 83.12 503 TYR B O 1
ATOM 10099 N N . TYR B 1 504 ? 17.797 -60.125 -12.992 1 82.31 504 TYR B N 1
ATOM 10100 C CA . TYR B 1 504 ? 18.328 -61.438 -13.266 1 82.31 504 TYR B CA 1
ATOM 10101 C C . TYR B 1 504 ? 17.516 -62.5 -12.531 1 82.31 504 TYR B C 1
ATOM 10103 O O . TYR B 1 504 ? 17.281 -63.594 -13.062 1 82.31 504 TYR B O 1
ATOM 10111 N N . LEU B 1 505 ? 17.125 -62.062 -11.398 1 80.94 505 LEU B N 1
ATOM 10112 C CA . LEU B 1 505 ? 16.281 -63 -10.648 1 80.94 505 LEU B CA 1
ATOM 10113 C C . LEU B 1 505 ? 14.961 -63.25 -11.383 1 80.94 505 LEU B C 1
ATOM 10115 O O . LEU B 1 505 ? 14.484 -64.375 -11.461 1 80.94 505 LEU B O 1
ATOM 10119 N N . ALA B 1 506 ? 14.438 -62.156 -11.875 1 79.12 506 ALA B N 1
ATOM 10120 C CA . ALA B 1 506 ? 13.164 -62.25 -12.578 1 79.12 506 ALA B CA 1
ATOM 10121 C C . ALA B 1 506 ? 13.328 -62.969 -13.922 1 79.12 506 ALA B C 1
ATOM 10123 O O . ALA B 1 506 ? 12.469 -63.75 -14.32 1 79.12 506 ALA B O 1
ATOM 10124 N N . ALA B 1 507 ? 14.383 -62.656 -14.578 1 78.62 507 ALA B N 1
ATOM 10125 C CA . ALA B 1 507 ? 14.578 -63.125 -15.945 1 78.62 507 ALA B CA 1
ATOM 10126 C C . ALA B 1 507 ? 15.109 -64.562 -15.938 1 78.62 507 ALA B C 1
ATOM 10128 O O . ALA B 1 507 ? 14.711 -65.375 -16.781 1 78.62 507 ALA B O 1
ATOM 10129 N N . PHE B 1 508 ? 16.047 -64.875 -14.945 1 80.56 508 PHE B N 1
ATOM 10130 C CA . PHE B 1 508 ? 16.766 -66.125 -15.07 1 80.56 508 PHE B CA 1
ATOM 10131 C C . PHE B 1 508 ? 16.719 -66.938 -13.773 1 80.56 508 PHE B C 1
ATOM 10133 O O . PHE B 1 508 ? 17.203 -68.062 -13.703 1 80.56 508 PHE B O 1
ATOM 10140 N N . GLY B 1 509 ? 16.172 -66.375 -12.773 1 74.19 509 GLY B N 1
ATOM 10141 C CA . GLY B 1 509 ? 16.047 -67.062 -11.492 1 74.19 509 GLY B CA 1
ATOM 10142 C C . GLY B 1 509 ? 17.359 -67.125 -10.734 1 74.19 509 GLY B C 1
ATOM 10143 O O . GLY B 1 509 ? 17.5 -67.938 -9.805 1 74.19 509 GLY B O 1
ATOM 10144 N N . LYS B 1 510 ? 18.344 -66.438 -11.242 1 80.06 510 LYS B N 1
ATOM 10145 C CA . LYS B 1 510 ? 19.641 -66.5 -10.586 1 80.06 510 LYS B CA 1
ATOM 10146 C C . LYS B 1 510 ? 20.25 -65.062 -10.516 1 80.06 510 LYS B C 1
ATOM 10148 O O . LYS B 1 510 ? 19.844 -64.188 -11.266 1 80.06 510 LYS B O 1
ATOM 10153 N N . MET B 1 511 ? 21.125 -64.938 -9.562 1 80.44 511 MET B N 1
ATOM 10154 C CA . MET B 1 511 ? 21.844 -63.688 -9.43 1 80.44 511 MET B CA 1
ATOM 10155 C C . MET B 1 511 ? 22.875 -63.5 -10.539 1 80.44 511 MET B C 1
ATOM 10157 O O . MET B 1 511 ? 23.391 -64.5 -11.07 1 80.44 511 MET B O 1
ATOM 10161 N N . PRO B 1 512 ? 23.094 -62.25 -10.867 1 80.62 512 PRO B N 1
ATOM 10162 C CA . PRO B 1 512 ? 24.094 -62.031 -11.914 1 80.62 512 PRO B CA 1
ATOM 10163 C C . PRO B 1 512 ? 25.516 -62.406 -11.453 1 80.62 512 PRO B C 1
ATOM 10165 O O . PRO B 1 512 ? 25.828 -62.312 -10.266 1 80.62 512 PRO B O 1
ATOM 10168 N N . SER B 1 513 ? 26.219 -62.969 -12.344 1 76.88 513 SER B N 1
ATOM 10169 C CA . SER B 1 513 ? 27.594 -63.344 -12.047 1 76.88 513 SER B CA 1
ATOM 10170 C C . SER B 1 513 ? 28.5 -62.125 -11.859 1 76.88 513 SER B C 1
ATOM 10172 O O . SER B 1 513 ? 29.516 -62.219 -11.188 1 76.88 513 SER B O 1
ATOM 10174 N N . TRP B 1 514 ? 28.188 -61 -12.5 1 78 514 TRP B N 1
ATOM 10175 C CA . TRP B 1 514 ? 28.906 -59.75 -12.375 1 78 514 TRP B CA 1
ATOM 10176 C C . TRP B 1 514 ? 27.953 -58.562 -12.523 1 78 514 TRP B C 1
ATOM 10178 O O . TRP B 1 514 ? 26.891 -58.688 -13.117 1 78 514 TRP B O 1
ATOM 10188 N N . TYR B 1 515 ? 28.438 -57.469 -11.805 1 77.88 515 TYR B N 1
ATOM 10189 C CA . TYR B 1 515 ? 27.625 -56.281 -11.852 1 77.88 515 TYR B CA 1
ATOM 10190 C C . TYR B 1 515 ? 28.172 -55.281 -12.859 1 77.88 515 TYR B C 1
ATOM 10192 O O . TYR B 1 515 ? 29.391 -55.062 -12.93 1 77.88 515 TYR B O 1
ATOM 10200 N N . GLU B 1 516 ? 27.359 -54.844 -13.773 1 75.12 516 GLU B N 1
ATOM 10201 C CA . GLU B 1 516 ? 27.734 -53.781 -14.688 1 75.12 516 GLU B CA 1
ATOM 10202 C C . GLU B 1 516 ? 27.781 -52.438 -13.984 1 75.12 516 GLU B C 1
ATOM 10204 O O . GLU B 1 516 ? 26.938 -52.156 -13.125 1 75.12 516 GLU B O 1
ATOM 10209 N N . SER B 1 517 ? 28.938 -51.688 -14.258 1 66.56 517 SER B N 1
ATOM 10210 C CA . SER B 1 517 ? 29.062 -50.344 -13.672 1 66.56 517 SER B CA 1
ATOM 10211 C C . SER B 1 517 ? 28 -49.406 -14.219 1 66.56 517 SER B C 1
ATOM 10213 O O . SER B 1 517 ? 27.562 -49.531 -15.359 1 66.56 517 SER B O 1
ATOM 10215 N N . GLY B 1 518 ? 27.484 -48.531 -13.391 1 60.47 518 GLY B N 1
ATOM 10216 C CA . GLY B 1 518 ? 26.453 -47.531 -13.68 1 60.47 518 GLY B CA 1
ATOM 10217 C C . GLY B 1 518 ? 26.766 -46.688 -14.898 1 60.47 518 GLY B C 1
ATOM 10218 O O . GLY B 1 518 ? 25.859 -46.188 -15.555 1 60.47 518 GLY B O 1
ATOM 10219 N N . SER B 1 519 ? 28.031 -46.531 -15.258 1 59.31 519 SER B N 1
ATOM 10220 C CA . SER B 1 519 ? 28.438 -45.656 -16.375 1 59.31 519 SER B CA 1
ATOM 10221 C C . SER B 1 519 ? 28.172 -46.344 -17.719 1 59.31 519 SER B C 1
ATOM 10223 O O . SER B 1 519 ? 28.109 -45.688 -18.75 1 59.31 519 SER B O 1
ATOM 10225 N N . LYS B 1 520 ? 28 -47.656 -17.703 1 59 520 LYS B N 1
ATOM 10226 C CA . LYS B 1 520 ? 28 -48.406 -18.953 1 59 520 LYS B CA 1
ATOM 10227 C C . LYS B 1 520 ? 26.594 -48.875 -19.328 1 59 520 LYS B C 1
ATOM 10229 O O . LYS B 1 520 ? 26.359 -49.312 -20.438 1 59 520 LYS B O 1
ATOM 10234 N N . CYS B 1 521 ? 25.719 -48.75 -18.422 1 57.56 521 CYS B N 1
ATOM 10235 C CA . CYS B 1 521 ? 24.469 -49.469 -18.719 1 57.56 521 CYS B CA 1
ATOM 10236 C C . CYS B 1 521 ? 23.359 -48.469 -19.031 1 57.56 521 CYS B C 1
ATOM 10238 O O . CYS B 1 521 ? 23.391 -47.312 -18.594 1 57.56 521 CYS B O 1
ATOM 10240 N N . GLY B 1 522 ? 22.547 -48.812 -20.234 1 62.47 522 GLY B N 1
ATOM 10241 C CA . GLY B 1 522 ? 21.312 -48.094 -20.531 1 62.47 522 GLY B CA 1
ATOM 10242 C C . GLY B 1 522 ? 20.312 -48.094 -19.391 1 62.47 522 GLY B C 1
ATOM 10243 O O . GLY B 1 522 ? 20.047 -49.125 -18.797 1 62.47 522 GLY B O 1
ATOM 10244 N N . ARG B 1 523 ? 19.844 -47.031 -19.016 1 78.44 523 ARG B N 1
ATOM 10245 C CA . ARG B 1 523 ? 19.094 -46.906 -17.781 1 78.44 523 ARG B CA 1
ATOM 10246 C C . ARG B 1 523 ? 17.609 -47.219 -17.984 1 78.44 523 ARG B C 1
ATOM 10248 O O . ARG B 1 523 ? 16.781 -46.938 -17.125 1 78.44 523 ARG B O 1
ATOM 10255 N N . THR B 1 524 ? 17.297 -47.812 -19.188 1 84.94 524 THR B N 1
ATOM 10256 C CA . THR B 1 524 ? 15.977 -48.438 -19.328 1 84.94 524 THR B CA 1
ATOM 10257 C C . THR B 1 524 ? 16.078 -49.938 -19.359 1 84.94 524 THR B C 1
ATOM 10259 O O . THR B 1 524 ? 17.109 -50.5 -19.781 1 84.94 524 THR B O 1
ATOM 10262 N N . ILE B 1 525 ? 15.094 -50.656 -18.891 1 86.31 525 ILE B N 1
ATOM 10263 C CA . ILE B 1 525 ? 15.109 -52.094 -18.797 1 86.31 525 ILE B CA 1
ATOM 10264 C C . ILE B 1 525 ? 15.258 -52.719 -20.203 1 86.31 525 ILE B C 1
ATOM 10266 O O . ILE B 1 525 ? 15.992 -53.688 -20.375 1 86.31 525 ILE B O 1
ATOM 10270 N N . LEU B 1 526 ? 14.633 -52.125 -21.172 1 88.88 526 LEU B N 1
ATOM 10271 C CA . LEU B 1 526 ? 14.711 -52.625 -22.547 1 88.88 526 LEU B CA 1
ATOM 10272 C C . LEU B 1 526 ? 16.109 -52.406 -23.109 1 88.88 526 LEU B C 1
ATOM 10274 O O . LEU B 1 526 ? 16.641 -53.281 -23.797 1 88.88 526 LEU B O 1
ATOM 10278 N N . ALA B 1 527 ? 16.672 -51.25 -22.875 1 89.69 527 ALA B N 1
ATOM 10279 C CA . ALA B 1 527 ? 18.031 -50.969 -23.328 1 89.69 527 ALA B CA 1
ATOM 10280 C C . ALA B 1 527 ? 19.031 -51.938 -22.688 1 89.69 527 ALA B C 1
ATOM 10282 O O . ALA B 1 527 ? 19.969 -52.406 -23.344 1 89.69 527 ALA B O 1
ATOM 10283 N N . PHE B 1 528 ? 18.844 -52.188 -21.453 1 87.75 528 PHE B N 1
ATOM 10284 C CA . PHE B 1 528 ? 19.734 -53.094 -20.75 1 87.75 528 PHE B CA 1
ATOM 10285 C C . PHE B 1 528 ? 19.625 -54.531 -21.312 1 87.75 528 PHE B C 1
ATOM 10287 O O . PHE B 1 528 ? 20.641 -55.156 -21.578 1 87.75 528 PHE B O 1
ATOM 10294 N N . ALA B 1 529 ? 18.453 -55 -21.422 1 89.06 529 ALA B N 1
ATOM 10295 C CA . ALA B 1 529 ? 18.219 -56.312 -21.984 1 89.06 529 ALA B CA 1
ATOM 10296 C C . ALA B 1 529 ? 18.797 -56.438 -23.406 1 89.06 529 ALA B C 1
ATOM 10298 O O . ALA B 1 529 ? 19.375 -57.469 -23.766 1 89.06 529 ALA B O 1
ATOM 10299 N N . ALA B 1 530 ? 18.625 -55.406 -24.172 1 90.62 530 ALA B N 1
ATOM 10300 C CA . ALA B 1 530 ? 19.141 -55.375 -25.531 1 90.62 530 ALA B CA 1
ATOM 10301 C C . ALA B 1 530 ? 20.672 -55.438 -25.547 1 90.62 530 ALA B C 1
ATOM 10303 O O . ALA B 1 530 ? 21.266 -56.094 -26.391 1 90.62 530 ALA B O 1
ATOM 10304 N N . GLU B 1 531 ? 21.281 -54.688 -24.672 1 89.56 531 GLU B N 1
ATOM 10305 C CA . GLU B 1 531 ? 22.734 -54.656 -24.578 1 89.56 531 GLU B CA 1
ATOM 10306 C C . GLU B 1 531 ? 23.297 -56.031 -24.219 1 89.56 531 GLU B C 1
ATOM 10308 O O . GLU B 1 531 ? 24.312 -56.469 -24.766 1 89.56 531 GLU B O 1
ATOM 10313 N N . LYS B 1 532 ? 22.578 -56.719 -23.359 1 87.75 532 LYS B N 1
ATOM 10314 C CA . LYS B 1 532 ? 23.047 -58.031 -22.875 1 87.75 532 LYS B CA 1
ATOM 10315 C C . LYS B 1 532 ? 22.688 -59.156 -23.859 1 87.75 532 LYS B C 1
ATOM 10317 O O . LYS B 1 532 ? 23.203 -60.25 -23.766 1 87.75 532 LYS B O 1
ATOM 10322 N N . GLY B 1 533 ? 21.844 -58.906 -24.766 1 89.69 533 GLY B N 1
ATOM 10323 C CA . GLY B 1 533 ? 21.469 -59.875 -25.797 1 89.69 533 GLY B CA 1
ATOM 10324 C C . GLY B 1 533 ? 20.406 -60.844 -25.312 1 89.69 533 GLY B C 1
ATOM 10325 O O . GLY B 1 533 ? 20.359 -62 -25.797 1 89.69 533 GLY B O 1
ATOM 10326 N N . HIS B 1 534 ? 19.672 -60.469 -24.359 1 89.31 534 HIS B N 1
ATOM 10327 C CA . HIS B 1 534 ? 18.609 -61.344 -23.844 1 89.31 534 HIS B CA 1
ATOM 10328 C C . HIS B 1 534 ? 17.375 -61.281 -24.734 1 89.31 534 HIS B C 1
ATOM 10330 O O . HIS B 1 534 ? 16.406 -60.594 -24.391 1 89.31 534 HIS B O 1
ATOM 10336 N N . GLU B 1 535 ? 17.359 -62.031 -25.703 1 91.62 535 GLU B N 1
ATOM 10337 C CA . GLU B 1 535 ? 16.359 -61.969 -26.766 1 91.62 535 GLU B CA 1
ATOM 10338 C C . GLU B 1 535 ? 14.953 -62.219 -26.234 1 91.62 535 GLU B C 1
ATOM 10340 O O . GLU B 1 535 ? 14.008 -61.5 -26.547 1 91.62 535 GLU B O 1
ATOM 10345 N N . ASN B 1 536 ? 14.797 -63.219 -25.391 1 88.56 536 ASN B N 1
ATOM 10346 C CA . ASN B 1 536 ? 13.492 -63.594 -24.875 1 88.56 536 ASN B CA 1
ATOM 10347 C C . ASN B 1 536 ? 12.906 -62.469 -23.984 1 88.56 536 ASN B C 1
ATOM 10349 O O . ASN B 1 536 ? 11.695 -62.25 -24.016 1 88.56 536 ASN B O 1
ATOM 10353 N N . ILE B 1 537 ? 13.773 -61.906 -23.266 1 87.94 537 ILE B N 1
ATOM 10354 C CA . ILE B 1 537 ? 13.32 -60.844 -22.375 1 87.94 537 ILE B CA 1
ATOM 10355 C C . ILE B 1 537 ? 12.922 -59.625 -23.188 1 87.94 537 ILE B C 1
ATOM 10357 O O . ILE B 1 537 ? 11.93 -58.969 -22.875 1 87.94 537 ILE B O 1
ATOM 10361 N N . VAL B 1 538 ? 13.68 -59.312 -24.266 1 91.88 538 VAL B N 1
ATOM 10362 C CA . VAL B 1 538 ? 13.359 -58.188 -25.141 1 91.88 538 VAL B CA 1
ATOM 10363 C C . VAL B 1 538 ? 11.992 -58.406 -25.781 1 91.88 538 VAL B C 1
ATOM 10365 O O . VAL B 1 538 ? 11.172 -57.5 -25.844 1 91.88 538 VAL B O 1
ATOM 10368 N N . LYS B 1 539 ? 11.688 -59.594 -26.156 1 89.94 539 LYS B N 1
ATOM 10369 C CA . LYS B 1 539 ? 10.398 -59.938 -26.75 1 89.94 539 LYS B CA 1
ATOM 10370 C C . LYS B 1 539 ? 9.258 -59.688 -25.766 1 89.94 539 LYS B C 1
ATOM 10372 O O . LYS B 1 539 ? 8.211 -59.156 -26.141 1 89.94 539 LYS B O 1
ATOM 10377 N N . LEU B 1 540 ? 9.508 -60.031 -24.562 1 86.38 540 LEU B N 1
ATOM 10378 C CA . LEU B 1 540 ? 8.492 -59.844 -23.531 1 86.38 540 LEU B CA 1
ATOM 10379 C C . LEU B 1 540 ? 8.273 -58.375 -23.219 1 86.38 540 LEU B C 1
ATOM 10381 O O . LEU B 1 540 ? 7.133 -57.938 -23.062 1 86.38 540 LEU B O 1
ATOM 10385 N N . LEU B 1 541 ? 9.32 -57.656 -23.188 1 88.69 541 LEU B N 1
ATOM 10386 C CA . LEU B 1 541 ? 9.25 -56.25 -22.812 1 88.69 541 LEU B CA 1
ATOM 10387 C C . LEU B 1 541 ? 8.617 -55.438 -23.938 1 88.69 541 LEU B C 1
ATOM 10389 O O . LEU B 1 541 ? 7.965 -54.406 -23.672 1 88.69 541 LEU B O 1
ATOM 10393 N N . LEU B 1 542 ? 8.734 -55.812 -25.172 1 90.44 542 LEU B N 1
ATOM 10394 C CA . LEU B 1 542 ? 8.211 -55.094 -26.328 1 90.44 542 LEU B CA 1
ATOM 10395 C C . LEU B 1 542 ? 6.691 -55.125 -26.359 1 90.44 542 LEU B C 1
ATOM 10397 O O . LEU B 1 542 ? 6.059 -54.344 -27.078 1 90.44 542 LEU B O 1
ATOM 10401 N N . GLU B 1 543 ? 6.156 -55.875 -25.516 1 82.62 543 GLU B N 1
ATOM 10402 C CA . GLU B 1 543 ? 4.703 -55.938 -25.422 1 82.62 543 GLU B CA 1
ATOM 10403 C C . GLU B 1 543 ? 4.145 -54.781 -24.609 1 82.62 543 GLU B C 1
ATOM 10405 O O . GLU B 1 543 ? 2.984 -54.406 -24.781 1 82.62 543 GLU B O 1
ATOM 10410 N N . THR B 1 544 ? 5.004 -54.25 -23.812 1 80.81 544 THR B N 1
ATOM 10411 C CA . THR B 1 544 ? 4.473 -53.25 -22.875 1 80.81 544 THR B CA 1
ATOM 10412 C C . THR B 1 544 ? 5.25 -51.969 -22.984 1 80.81 544 THR B C 1
ATOM 10414 O O . THR B 1 544 ? 4.75 -50.906 -22.594 1 80.81 544 THR B O 1
ATOM 10417 N N . ILE B 1 545 ? 6.445 -52 -23.438 1 86.44 545 ILE B N 1
ATOM 10418 C CA . ILE B 1 545 ? 7.309 -50.844 -23.422 1 86.44 545 ILE B CA 1
ATOM 10419 C C . ILE B 1 545 ? 7.555 -50.375 -24.859 1 86.44 545 ILE B C 1
ATOM 10421 O O . ILE B 1 545 ? 7.773 -51.188 -25.766 1 86.44 545 ILE B O 1
ATOM 10425 N N . HIS B 1 546 ? 7.445 -49.094 -25.047 1 87.81 546 HIS B N 1
ATOM 10426 C CA . HIS B 1 546 ? 7.754 -48.531 -26.359 1 87.81 546 HIS B CA 1
ATOM 10427 C C . HIS B 1 546 ? 9.211 -48.781 -26.734 1 87.81 546 HIS B C 1
ATOM 10429 O O . HIS B 1 546 ? 10.109 -48.531 -25.922 1 87.81 546 HIS B O 1
ATOM 10435 N N . PRO B 1 547 ? 9.461 -49.156 -27.844 1 90.25 547 PRO B N 1
ATOM 10436 C CA . PRO B 1 547 ? 10.805 -49.625 -28.219 1 90.25 547 PRO B CA 1
ATOM 10437 C C . PRO B 1 547 ? 11.766 -48.469 -28.469 1 90.25 547 PRO B C 1
ATOM 10439 O O . PRO B 1 547 ? 12.984 -48.656 -28.531 1 90.25 547 PRO B O 1
ATOM 10442 N N . ASP B 1 548 ? 11.289 -47.25 -28.656 1 89.81 548 ASP B N 1
ATOM 10443 C CA . ASP B 1 548 ? 12.148 -46.156 -29.094 1 89.81 548 ASP B CA 1
ATOM 10444 C C . ASP B 1 548 ? 12.383 -45.156 -27.953 1 89.81 548 ASP B C 1
ATOM 10446 O O . ASP B 1 548 ? 12.594 -43.969 -28.203 1 89.81 548 ASP B O 1
ATOM 10450 N N . ILE B 1 549 ? 12.422 -45.656 -26.766 1 88.88 549 ILE B N 1
ATOM 10451 C CA . ILE B 1 549 ? 12.617 -44.75 -25.609 1 88.88 549 ILE B CA 1
ATOM 10452 C C . ILE B 1 549 ? 14.117 -44.562 -25.375 1 88.88 549 ILE B C 1
ATOM 10454 O O . ILE B 1 549 ? 14.883 -45.531 -25.375 1 88.88 549 ILE B O 1
ATOM 10458 N N . LYS B 1 550 ? 14.484 -43.312 -25.156 1 86.81 550 LYS B N 1
ATOM 10459 C CA . LYS B 1 550 ? 15.883 -43 -24.906 1 86.81 550 LYS B CA 1
ATOM 10460 C C . LYS B 1 550 ? 16.219 -43.125 -23.422 1 86.81 550 LYS B C 1
ATOM 10462 O O . LYS B 1 550 ? 15.375 -42.875 -22.562 1 86.81 550 LYS B O 1
ATOM 10467 N N . ASP B 1 551 ? 17.422 -43.594 -23.188 1 82.44 551 ASP B N 1
ATOM 10468 C CA . ASP B 1 551 ? 17.875 -43.594 -21.797 1 82.44 551 ASP B CA 1
ATOM 10469 C C . ASP B 1 551 ? 18.203 -42.188 -21.328 1 82.44 551 ASP B C 1
ATOM 10471 O O . ASP B 1 551 ? 18.438 -41.281 -22.141 1 82.44 551 ASP B O 1
ATOM 10475 N N . GLY B 1 552 ? 18.172 -41.938 -20.078 1 74.69 552 GLY B N 1
ATOM 10476 C CA . GLY B 1 552 ? 18.312 -40.625 -19.516 1 74.69 552 GLY B CA 1
ATOM 10477 C C . GLY B 1 552 ? 19.766 -40.156 -19.406 1 74.69 552 GLY B C 1
ATOM 10478 O O . GLY B 1 552 ? 20.031 -38.969 -19.219 1 74.69 552 GLY B O 1
ATOM 10479 N N . LYS B 1 553 ? 20.703 -41 -19.578 1 72.81 553 LYS B N 1
ATOM 10480 C CA . LYS B 1 553 ? 22.109 -40.656 -19.344 1 72.81 553 LYS B CA 1
ATOM 10481 C C . LYS B 1 553 ? 22.812 -40.25 -20.625 1 72.81 553 LYS B C 1
ATOM 10483 O O . LYS B 1 553 ? 23.438 -39.219 -20.703 1 72.81 553 LYS B O 1
ATOM 10488 N N . VAL B 1 554 ? 22.625 -41.156 -21.688 1 74.88 554 VAL B N 1
ATOM 10489 C CA . VAL B 1 554 ? 23.422 -40.969 -22.891 1 74.88 554 VAL B CA 1
ATOM 10490 C C . VAL B 1 554 ? 22.5 -40.688 -24.078 1 74.88 554 VAL B C 1
ATOM 10492 O O . VAL B 1 554 ? 22.969 -40.344 -25.172 1 74.88 554 VAL B O 1
ATOM 10495 N N . GLY B 1 555 ? 21.219 -40.781 -23.906 1 80.81 555 GLY B N 1
ATOM 10496 C CA . GLY B 1 555 ? 20.25 -40.5 -24.953 1 80.81 555 GLY B CA 1
ATOM 10497 C C . GLY B 1 555 ? 20.203 -41.562 -26.031 1 80.81 555 GLY B C 1
ATOM 10498 O O . GLY B 1 555 ? 20.062 -41.25 -27.219 1 80.81 555 GLY B O 1
ATOM 10499 N N . ARG B 1 556 ? 20.484 -42.781 -25.672 1 87.56 556 ARG B N 1
ATOM 10500 C CA . ARG B 1 556 ? 20.5 -43.875 -26.641 1 87.56 556 ARG B CA 1
ATOM 10501 C C . ARG B 1 556 ? 19.234 -44.75 -26.5 1 87.56 556 ARG B C 1
ATOM 10503 O O . ARG B 1 556 ? 18.656 -44.844 -25.422 1 87.56 556 ARG B O 1
ATOM 10510 N N . THR B 1 557 ? 18.859 -45.312 -27.609 1 90.25 557 THR B N 1
ATOM 10511 C CA . THR B 1 557 ? 17.719 -46.219 -27.656 1 90.25 557 THR B CA 1
ATOM 10512 C C . THR B 1 557 ? 18.156 -47.656 -27.562 1 90.25 557 THR B C 1
ATOM 10514 O O . THR B 1 557 ? 19.344 -47.969 -27.719 1 90.25 557 THR B O 1
ATOM 10517 N N . PRO B 1 558 ? 17.219 -48.531 -27.219 1 90.12 558 PRO B N 1
ATOM 10518 C CA . PRO B 1 558 ? 17.562 -49.938 -27.203 1 90.12 558 PRO B CA 1
ATOM 10519 C C . PRO B 1 558 ? 18.203 -50.438 -28.516 1 90.12 558 PRO B C 1
ATOM 10521 O O . PRO B 1 558 ? 19.094 -51.281 -28.5 1 90.12 558 PRO B O 1
ATOM 10524 N N . LEU B 1 559 ? 17.844 -49.844 -29.609 1 90.88 559 LEU B N 1
ATOM 10525 C CA . LEU B 1 559 ? 18.406 -50.188 -30.906 1 90.88 559 LEU B CA 1
ATOM 10526 C C . LEU B 1 559 ? 19.891 -49.875 -30.969 1 90.88 559 LEU B C 1
ATOM 10528 O O . LEU B 1 559 ? 20.672 -50.656 -31.531 1 90.88 559 LEU B O 1
ATOM 10532 N N . PHE B 1 560 ? 20.297 -48.812 -30.359 1 89.31 560 PHE B N 1
ATOM 10533 C CA . PHE B 1 560 ? 21.703 -48.406 -30.297 1 89.31 560 PHE B CA 1
ATOM 10534 C C . PHE B 1 560 ? 22.516 -49.469 -29.562 1 89.31 560 PHE B C 1
ATOM 10536 O O . PHE B 1 560 ? 23.578 -49.875 -30.031 1 89.31 560 PHE B O 1
ATOM 10543 N N . PHE B 1 561 ? 22.031 -49.906 -28.547 1 89.44 561 PHE B N 1
ATOM 10544 C CA . PHE B 1 561 ? 22.75 -50.844 -27.719 1 89.44 561 PHE B CA 1
ATOM 10545 C C . PHE B 1 561 ? 22.828 -52.219 -28.391 1 89.44 561 PHE B C 1
ATOM 10547 O O . PHE B 1 561 ? 23.875 -52.875 -28.344 1 89.44 561 PHE B O 1
ATOM 10554 N N . ALA B 1 562 ? 21.766 -52.625 -28.938 1 91.5 562 ALA B N 1
ATOM 10555 C CA . ALA B 1 562 ? 21.766 -53.906 -29.656 1 91.5 562 ALA B CA 1
ATOM 10556 C C . ALA B 1 562 ? 22.766 -53.875 -30.812 1 91.5 562 ALA B C 1
ATOM 10558 O O . ALA B 1 562 ? 23.484 -54.844 -31.047 1 91.5 562 ALA B O 1
ATOM 10559 N N . ALA B 1 563 ? 22.812 -52.812 -31.547 1 89.38 563 ALA B N 1
ATOM 10560 C CA . ALA B 1 563 ? 23.703 -52.656 -32.688 1 89.38 563 ALA B CA 1
ATOM 10561 C C . ALA B 1 563 ? 25.172 -52.594 -32.219 1 89.38 563 ALA B C 1
ATOM 10563 O O . ALA B 1 563 ? 26.031 -53.219 -32.844 1 89.38 563 ALA B O 1
ATOM 10564 N N . GLU B 1 564 ? 25.438 -51.875 -31.25 1 88.12 564 GLU B N 1
ATOM 10565 C CA . GLU B 1 564 ? 26.797 -51.719 -30.719 1 88.12 564 GLU B CA 1
ATOM 10566 C C . GLU B 1 564 ? 27.375 -53.062 -30.297 1 88.12 564 GLU B C 1
ATOM 10568 O O . GLU B 1 564 ? 28.562 -53.312 -30.469 1 88.12 564 GLU B O 1
ATOM 10573 N N . HIS B 1 565 ? 26.516 -53.969 -29.781 1 89.19 565 HIS B N 1
ATOM 10574 C CA . HIS B 1 565 ? 27 -55.219 -29.266 1 89.19 565 HIS B CA 1
ATOM 10575 C C . HIS B 1 565 ? 26.734 -56.375 -30.25 1 89.19 565 HIS B C 1
ATOM 10577 O O . HIS B 1 565 ? 26.969 -57.531 -29.938 1 89.19 565 HIS B O 1
ATOM 10583 N N . GLY B 1 566 ? 26.219 -56.062 -31.406 1 90.25 566 GLY B N 1
ATOM 10584 C CA . GLY B 1 566 ? 26.109 -56.969 -32.5 1 90.25 566 GLY B CA 1
ATOM 10585 C C . GLY B 1 566 ? 25.016 -58 -32.312 1 90.25 566 GLY B C 1
ATOM 10586 O O . GLY B 1 566 ? 25.109 -59.125 -32.812 1 90.25 566 GLY B O 1
ATOM 10587 N N . HIS B 1 567 ? 24.062 -57.75 -31.562 1 93.19 567 HIS B N 1
ATOM 10588 C CA . HIS B 1 567 ? 22.938 -58.656 -31.375 1 93.19 567 HIS B CA 1
ATOM 10589 C C . HIS B 1 567 ? 21.969 -58.562 -32.531 1 93.19 567 HIS B C 1
ATOM 10591 O O . HIS B 1 567 ? 20.953 -57.875 -32.438 1 93.19 567 HIS B O 1
ATOM 10597 N N . GLU B 1 568 ? 22.266 -59.312 -33.469 1 92.56 568 GLU B N 1
ATOM 10598 C CA . GLU B 1 568 ? 21.547 -59.25 -34.75 1 92.56 568 GLU B CA 1
ATOM 10599 C C . GLU B 1 568 ? 20.062 -59.562 -34.562 1 92.56 568 GLU B C 1
ATOM 10601 O O . GLU B 1 568 ? 19.203 -58.906 -35.094 1 92.56 568 GLU B O 1
ATOM 10606 N N . ALA B 1 569 ? 19.812 -60.594 -33.75 1 93.56 569 ALA B N 1
ATOM 10607 C CA . ALA B 1 569 ? 18.438 -61 -33.531 1 93.56 569 ALA B CA 1
ATOM 10608 C C . ALA B 1 569 ? 17.609 -59.906 -32.875 1 93.56 569 ALA B C 1
ATOM 10610 O O . ALA B 1 569 ? 16.453 -59.688 -33.219 1 93.56 569 ALA B O 1
ATOM 10611 N N . ILE B 1 570 ? 18.156 -59.281 -31.984 1 94.62 570 ILE B N 1
ATOM 10612 C CA . ILE B 1 570 ? 17.484 -58.219 -31.25 1 94.62 570 ILE B CA 1
ATOM 10613 C C . ILE B 1 570 ? 17.281 -57 -32.156 1 94.62 570 ILE B C 1
ATOM 10615 O O . ILE B 1 570 ? 16.234 -56.344 -32.125 1 94.62 570 ILE B O 1
ATOM 10619 N N . VAL B 1 571 ? 18.281 -56.625 -33.031 1 93.69 571 VAL B N 1
ATOM 10620 C CA . VAL B 1 571 ? 18.156 -55.562 -34 1 93.69 571 VAL B CA 1
ATOM 10621 C C . VAL B 1 571 ? 16.969 -55.844 -34.906 1 93.69 571 VAL B C 1
ATOM 10623 O O . VAL B 1 571 ? 16.156 -54.969 -35.156 1 93.69 571 VAL B O 1
ATOM 10626 N N . LYS B 1 572 ? 16.844 -57.062 -35.312 1 92.69 572 LYS B N 1
ATOM 10627 C CA . LYS B 1 572 ? 15.734 -57.469 -36.188 1 92.69 572 LYS B CA 1
ATOM 10628 C C . LYS B 1 572 ? 14.391 -57.312 -35.469 1 92.69 572 LYS B C 1
ATOM 10630 O O . LYS B 1 572 ? 13.422 -56.812 -36.062 1 92.69 572 LYS B O 1
ATOM 10635 N N . LEU B 1 573 ? 14.375 -57.75 -34.219 1 93.75 573 LEU B N 1
ATOM 10636 C CA . LEU B 1 573 ? 13.156 -57.656 -33.406 1 93.75 573 LEU B CA 1
ATOM 10637 C C . LEU B 1 573 ? 12.711 -56.219 -33.25 1 93.75 573 LEU B C 1
ATOM 10639 O O . LEU B 1 573 ? 11.531 -55.906 -33.406 1 93.75 573 LEU B O 1
ATOM 10643 N N . LEU B 1 574 ? 13.625 -55.344 -32.969 1 93.69 574 LEU B N 1
ATOM 10644 C CA . LEU B 1 574 ? 13.312 -53.938 -32.719 1 93.69 574 LEU B CA 1
ATOM 10645 C C . LEU B 1 574 ? 12.875 -53.25 -34.031 1 93.69 574 LEU B C 1
ATOM 10647 O O . LEU B 1 574 ? 11.922 -52.469 -34.031 1 93.69 574 LEU B O 1
ATOM 10651 N N . LEU B 1 575 ? 13.484 -53.531 -35.156 1 90.62 575 LEU B N 1
ATOM 10652 C CA . LEU B 1 575 ? 13.117 -52.938 -36.438 1 90.62 575 LEU B CA 1
ATOM 10653 C C . LEU B 1 575 ? 11.75 -53.438 -36.875 1 90.62 575 LEU B C 1
ATOM 10655 O O . LEU B 1 575 ? 10.992 -52.688 -37.5 1 90.62 575 LEU B O 1
ATOM 10659 N N . ALA B 1 576 ? 11.5 -54.594 -36.5 1 91.12 576 ALA B N 1
ATOM 10660 C CA . ALA B 1 576 ? 10.242 -55.219 -36.906 1 91.12 576 ALA B CA 1
ATOM 10661 C C . ALA B 1 576 ? 9.047 -54.5 -36.25 1 91.12 576 ALA B C 1
ATOM 10663 O O . ALA B 1 576 ? 7.922 -54.594 -36.75 1 91.12 576 ALA B O 1
ATOM 10664 N N . THR B 1 577 ? 9.297 -53.969 -35.156 1 91.62 577 THR B N 1
ATOM 10665 C CA . THR B 1 577 ? 8.211 -53.25 -34.5 1 91.62 577 THR B CA 1
ATOM 10666 C C . THR B 1 577 ? 7.715 -52.094 -35.344 1 91.62 577 THR B C 1
ATOM 10668 O O . THR B 1 577 ? 6.582 -51.625 -35.188 1 91.62 577 THR B O 1
ATOM 10671 N N . GLY B 1 578 ? 8.516 -51.469 -36.156 1 87 578 GLY B N 1
ATOM 10672 C CA . GLY B 1 578 ? 8.172 -50.312 -37 1 87 578 GLY B CA 1
ATOM 10673 C C . GLY B 1 578 ? 8.086 -49 -36.219 1 87 578 GLY B C 1
ATOM 10674 O O . GLY B 1 578 ? 7.625 -48 -36.75 1 87 578 GLY B O 1
ATOM 10675 N N . GLN B 1 579 ? 8.484 -49.031 -34.969 1 89.88 579 GLN B N 1
ATOM 10676 C CA . GLN B 1 579 ? 8.297 -47.875 -34.125 1 89.88 579 GLN B CA 1
ATOM 10677 C C . GLN B 1 579 ? 9.633 -47.25 -33.75 1 89.88 579 GLN B C 1
ATOM 10679 O O . GLN B 1 579 ? 9.688 -46.344 -32.906 1 89.88 579 GLN B O 1
ATOM 10684 N N . VAL B 1 580 ? 10.656 -47.75 -34.312 1 90.44 580 VAL B N 1
ATOM 10685 C CA . VAL B 1 580 ? 11.969 -47.219 -33.938 1 90.44 580 VAL B CA 1
ATOM 10686 C C . VAL B 1 580 ? 12.469 -46.25 -35 1 90.44 580 VAL B C 1
ATOM 10688 O O . VAL B 1 580 ? 12.203 -46.438 -36.188 1 90.44 580 VAL B O 1
ATOM 10691 N N . ASN B 1 581 ? 13.125 -45.219 -34.562 1 87.56 581 ASN B N 1
ATOM 10692 C CA . ASN B 1 581 ? 13.773 -44.281 -35.438 1 87.56 581 ASN B CA 1
ATOM 10693 C C . ASN B 1 581 ? 15.219 -44.656 -35.75 1 87.56 581 ASN B C 1
ATOM 10695 O O . ASN B 1 581 ? 16.094 -44.531 -34.875 1 87.56 581 ASN B O 1
ATOM 10699 N N . THR B 1 582 ? 15.391 -44.969 -36.875 1 85.38 582 THR B N 1
ATOM 10700 C CA . THR B 1 582 ? 16.719 -45.469 -37.281 1 85.38 582 THR B CA 1
ATOM 10701 C C . THR B 1 582 ? 17.672 -44.281 -37.469 1 85.38 582 THR B C 1
ATOM 10703 O O . THR B 1 582 ? 18.891 -44.469 -37.531 1 85.38 582 THR B O 1
ATOM 10706 N N . GLU B 1 583 ? 17.203 -43.094 -37.562 1 80.69 583 GLU B N 1
ATOM 10707 C CA . GLU B 1 583 ? 18.047 -41.938 -37.781 1 80.69 583 GLU B CA 1
ATOM 10708 C C . GLU B 1 583 ? 18.312 -41.188 -36.469 1 80.69 583 GLU B C 1
ATOM 10710 O O . GLU B 1 583 ? 18.875 -40.094 -36.469 1 80.69 583 GLU B O 1
ATOM 10715 N N . SER B 1 584 ? 17.922 -41.844 -35.469 1 83.75 584 SER B N 1
ATOM 10716 C CA . SER B 1 584 ? 18.125 -41.219 -34.188 1 83.75 584 SER B CA 1
ATOM 10717 C C . SER B 1 584 ? 19.609 -41.031 -33.875 1 83.75 584 SER B C 1
ATOM 10719 O O . SER B 1 584 ? 20.422 -41.875 -34.25 1 83.75 584 SER B O 1
ATOM 10721 N N . LYS B 1 585 ? 19.938 -39.875 -33.188 1 82.69 585 LYS B N 1
ATOM 10722 C CA . LYS B 1 585 ? 21.297 -39.625 -32.75 1 82.69 585 LYS B CA 1
ATOM 10723 C C . LYS B 1 585 ? 21.406 -39.594 -31.219 1 82.69 585 LYS B C 1
ATOM 10725 O O . LYS B 1 585 ? 20.438 -39.25 -30.531 1 82.69 585 LYS B O 1
ATOM 10730 N N . ASP B 1 586 ? 22.469 -40.156 -30.781 1 79.62 586 ASP B N 1
ATOM 10731 C CA . ASP B 1 586 ? 22.688 -40.031 -29.328 1 79.62 586 ASP B CA 1
ATOM 10732 C C . ASP B 1 586 ? 23.203 -38.656 -28.953 1 79.62 586 ASP B C 1
ATOM 10734 O O . ASP B 1 586 ? 23.156 -37.719 -29.766 1 79.62 586 ASP B O 1
ATOM 10738 N N . GLU B 1 587 ? 23.547 -38.438 -27.719 1 75.75 587 GLU B N 1
ATOM 10739 C CA . GLU B 1 587 ? 23.969 -37.125 -27.203 1 75.75 587 GLU B CA 1
ATOM 10740 C C . GLU B 1 587 ? 25.234 -36.656 -27.906 1 75.75 587 GLU B C 1
ATOM 10742 O O . GLU B 1 587 ? 25.453 -35.438 -28.031 1 75.75 587 GLU B O 1
ATOM 10747 N N . SER B 1 588 ? 26.047 -37.625 -28.359 1 73.25 588 SER B N 1
ATOM 10748 C CA . SER B 1 588 ? 27.297 -37.25 -29.031 1 73.25 588 SER B CA 1
ATOM 10749 C C . SER B 1 588 ? 27.078 -37.094 -30.531 1 73.25 588 SER B C 1
ATOM 10751 O O . SER B 1 588 ? 28.016 -36.812 -31.266 1 73.25 588 SER B O 1
ATOM 10753 N N . GLY B 1 589 ? 25.875 -37.344 -30.953 1 79.06 589 GLY B N 1
ATOM 10754 C CA . GLY B 1 589 ? 25.562 -37.156 -32.375 1 79.06 589 GLY B CA 1
ATOM 10755 C C . GLY B 1 589 ? 25.844 -38.375 -33.188 1 79.06 589 GLY B C 1
ATOM 10756 O O . GLY B 1 589 ? 25.844 -38.312 -34.438 1 79.06 589 GLY B O 1
ATOM 10757 N N . GLU B 1 590 ? 26.141 -39.469 -32.594 1 83.5 590 GLU B N 1
ATOM 10758 C CA . GLU B 1 590 ? 26.469 -40.688 -33.312 1 83.5 590 GLU B CA 1
ATOM 10759 C C . GLU B 1 590 ? 25.203 -41.438 -33.75 1 83.5 590 GLU B C 1
ATOM 10761 O O . GLU B 1 590 ? 24.219 -41.469 -33.031 1 83.5 590 GLU B O 1
ATOM 10766 N N . THR B 1 591 ? 25.281 -41.938 -34.969 1 86.88 591 THR B N 1
ATOM 10767 C CA . THR B 1 591 ? 24.156 -42.656 -35.531 1 86.88 591 THR B CA 1
ATOM 10768 C C . THR B 1 591 ? 24.312 -44.156 -35.25 1 86.88 591 THR B C 1
ATOM 10770 O O . THR B 1 591 ? 25.359 -44.625 -34.812 1 86.88 591 THR B O 1
ATOM 10773 N N . LEU B 1 592 ? 23.266 -44.844 -35.531 1 88.31 592 LEU B N 1
ATOM 10774 C CA . LEU B 1 592 ? 23.203 -46.312 -35.344 1 88.31 592 LEU B CA 1
ATOM 10775 C C . LEU B 1 592 ? 24.25 -47 -36.219 1 88.31 592 LEU B C 1
ATOM 10777 O O . LEU B 1 592 ? 24.953 -47.906 -35.75 1 88.31 592 LEU B O 1
ATOM 10781 N N . LEU B 1 593 ? 24.391 -46.594 -37.406 1 88.5 593 LEU B N 1
ATOM 10782 C CA . LEU B 1 593 ? 25.344 -47.156 -38.344 1 88.5 593 LEU B CA 1
ATOM 10783 C C . LEU B 1 593 ? 26.781 -46.938 -37.906 1 88.5 593 LEU B C 1
ATOM 10785 O O . LEU B 1 593 ? 27.641 -47.812 -38.062 1 88.5 593 LEU B O 1
ATOM 10789 N N . CYS B 1 594 ? 27.016 -45.812 -37.312 1 89.75 594 CYS B N 1
ATOM 10790 C CA . CYS B 1 594 ? 28.344 -45.5 -36.812 1 89.75 594 CYS B CA 1
ATOM 10791 C C . CYS B 1 594 ? 28.75 -46.5 -35.719 1 89.75 594 CYS B C 1
ATOM 10793 O O . CYS B 1 594 ? 29.859 -47.031 -35.75 1 89.75 594 CYS B O 1
ATOM 10795 N N . TRP B 1 595 ? 27.875 -46.781 -34.906 1 88.25 595 TRP B N 1
ATOM 10796 C CA . TRP B 1 595 ? 28.172 -47.688 -33.812 1 88.25 595 TRP B CA 1
ATOM 10797 C C . TRP B 1 595 ? 28.406 -49.125 -34.312 1 88.25 595 TRP B C 1
ATOM 10799 O O . TRP B 1 595 ? 29.344 -49.781 -33.906 1 88.25 595 TRP B O 1
ATOM 10809 N N . ALA B 1 596 ? 27.547 -49.562 -35.156 1 90.44 596 ALA B N 1
ATOM 10810 C CA . ALA B 1 596 ? 27.688 -50.906 -35.719 1 90.44 596 ALA B CA 1
ATOM 10811 C C . ALA B 1 596 ? 29 -51.031 -36.469 1 90.44 596 ALA B C 1
ATOM 10813 O O . ALA B 1 596 ? 29.688 -52.062 -36.375 1 90.44 596 ALA B O 1
ATOM 10814 N N . ALA B 1 597 ? 29.359 -50.031 -37.219 1 91.38 597 ALA B N 1
ATOM 10815 C CA . ALA B 1 597 ? 30.594 -50.031 -38 1 91.38 597 ALA B CA 1
ATOM 10816 C C . ALA B 1 597 ? 31.812 -49.969 -37.094 1 91.38 597 ALA B C 1
ATOM 10818 O O . ALA B 1 597 ? 32.812 -50.625 -37.344 1 91.38 597 ALA B O 1
ATOM 10819 N N . ARG B 1 598 ? 31.766 -49.188 -36.125 1 90.94 598 ARG B N 1
ATOM 10820 C CA . ARG B 1 598 ? 32.875 -49.031 -35.188 1 90.94 598 ARG B CA 1
ATOM 10821 C C . ARG B 1 598 ? 33.25 -50.344 -34.5 1 90.94 598 ARG B C 1
ATOM 10823 O O . ARG B 1 598 ? 34.406 -50.656 -34.344 1 90.94 598 ARG B O 1
ATOM 10830 N N . GLU B 1 599 ? 32.219 -51.125 -34.219 1 91.38 599 GLU B N 1
ATOM 10831 C CA . GLU B 1 599 ? 32.469 -52.344 -33.5 1 91.38 599 GLU B CA 1
ATOM 10832 C C . GLU B 1 599 ? 32.625 -53.531 -34.469 1 91.38 599 GLU B C 1
ATOM 10834 O O . GLU B 1 599 ? 33 -54.625 -34.031 1 91.38 599 GLU B O 1
ATOM 10839 N N . GLY B 1 600 ? 32.469 -53.375 -35.688 1 91 600 GLY B N 1
ATOM 10840 C CA . GLY B 1 600 ? 32.75 -54.344 -36.719 1 91 600 GLY B CA 1
ATOM 10841 C C . GLY B 1 600 ? 31.703 -55.438 -36.844 1 91 600 GLY B C 1
ATOM 10842 O O . GLY B 1 600 ? 32 -56.562 -37.188 1 91 600 GLY B O 1
ATOM 10843 N N . HIS B 1 601 ? 30.531 -55.156 -36.5 1 92.44 601 HIS B N 1
ATOM 10844 C CA . HIS B 1 601 ? 29.453 -56.125 -36.594 1 92.44 601 HIS B CA 1
ATOM 10845 C C . HIS B 1 601 ? 28.859 -56.188 -38 1 92.44 601 HIS B C 1
ATOM 10847 O O . HIS B 1 601 ? 27.922 -55.469 -38.312 1 92.44 601 HIS B O 1
ATOM 10853 N N . GLU B 1 602 ? 29.406 -57.094 -38.719 1 92.12 602 GLU B N 1
ATOM 10854 C CA . GLU B 1 602 ? 29.109 -57.156 -40.156 1 92.12 602 GLU B CA 1
ATOM 10855 C C . GLU B 1 602 ? 27.625 -57.438 -40.375 1 92.12 602 GLU B C 1
ATOM 10857 O O . GLU B 1 602 ? 26.984 -56.781 -41.219 1 92.12 602 GLU B O 1
ATOM 10862 N N . SER B 1 603 ? 27.078 -58.406 -39.625 1 92.12 603 SER B N 1
ATOM 10863 C CA . SER B 1 603 ? 25.688 -58.781 -39.812 1 92.12 603 SER B CA 1
ATOM 10864 C C . SER B 1 603 ? 24.734 -57.625 -39.531 1 92.12 603 SER B C 1
ATOM 10866 O O . SER B 1 603 ? 23.75 -57.438 -40.25 1 92.12 603 SER B O 1
ATOM 10868 N N . VAL B 1 604 ? 25.047 -56.906 -38.562 1 92.94 604 VAL B N 1
ATOM 10869 C CA . VAL B 1 604 ? 24.203 -55.75 -38.188 1 92.94 604 VAL B CA 1
ATOM 10870 C C . VAL B 1 604 ? 24.312 -54.656 -39.219 1 92.94 604 VAL B C 1
ATOM 10872 O O . VAL B 1 604 ? 23.297 -54.062 -39.594 1 92.94 604 VAL B O 1
ATOM 10875 N N . VAL B 1 605 ? 25.516 -54.344 -39.719 1 92.25 605 VAL B N 1
ATOM 10876 C CA . VAL B 1 605 ? 25.719 -53.312 -40.719 1 92.25 605 VAL B CA 1
ATOM 10877 C C . VAL B 1 605 ? 24.953 -53.688 -42 1 92.25 605 VAL B C 1
ATOM 10879 O O . VAL B 1 605 ? 24.297 -52.844 -42.594 1 92.25 605 VAL B O 1
ATOM 10882 N N . LYS B 1 606 ? 24.984 -55 -42.312 1 90.56 606 LYS B N 1
ATOM 10883 C CA . LYS B 1 606 ? 24.266 -55.469 -43.5 1 90.56 606 LYS B CA 1
ATOM 10884 C C . LYS B 1 606 ? 22.75 -55.25 -43.344 1 90.56 606 LYS B C 1
ATOM 10886 O O . LYS B 1 606 ? 22.094 -54.812 -44.281 1 90.56 606 LYS B O 1
ATOM 10891 N N . LEU B 1 607 ? 22.312 -55.531 -42.219 1 90.44 607 LEU B N 1
ATOM 10892 C CA . LEU B 1 607 ? 20.891 -55.375 -41.906 1 90.44 607 LEU B CA 1
ATOM 10893 C C . LEU B 1 607 ? 20.484 -53.906 -42 1 90.44 607 LEU B C 1
ATOM 10895 O O . LEU B 1 607 ? 19.438 -53.594 -42.562 1 90.44 607 LEU B O 1
ATOM 10899 N N . LEU B 1 608 ? 21.266 -53 -41.438 1 90.19 608 LEU B N 1
ATOM 10900 C CA . LEU B 1 608 ? 20.938 -51.594 -41.438 1 90.19 608 LEU B CA 1
ATOM 10901 C C . LEU B 1 608 ? 20.984 -51 -42.844 1 90.19 608 LEU B C 1
ATOM 10903 O O . LEU B 1 608 ? 20.156 -50.156 -43.188 1 90.19 608 LEU B O 1
ATOM 10907 N N . LEU B 1 609 ? 21.859 -51.438 -43.625 1 88.44 609 LEU B N 1
ATOM 10908 C CA . LEU B 1 609 ? 21.984 -50.938 -45 1 88.44 609 LEU B CA 1
ATOM 10909 C C . LEU B 1 609 ? 20.812 -51.406 -45.844 1 88.44 609 LEU B C 1
ATOM 10911 O O . LEU B 1 609 ? 20.453 -50.75 -46.844 1 88.44 609 LEU B O 1
ATOM 10915 N N . SER B 1 610 ? 20.266 -52.438 -45.438 1 86.5 610 SER B N 1
ATOM 10916 C CA . SER B 1 610 ? 19.156 -53 -46.188 1 86.5 610 SER B CA 1
ATOM 10917 C C . SER B 1 610 ? 17.891 -52.188 -45.969 1 86.5 610 SER B C 1
ATOM 10919 O O . SER B 1 610 ? 16.969 -52.25 -46.781 1 86.5 610 SER B O 1
ATOM 10921 N N . ILE B 1 611 ? 17.734 -51.5 -44.906 1 83.38 611 ILE B N 1
ATOM 10922 C CA . ILE B 1 611 ? 16.547 -50.75 -44.562 1 83.38 611 ILE B CA 1
ATOM 10923 C C . ILE B 1 611 ? 16.453 -49.5 -45.469 1 83.38 611 ILE B C 1
ATOM 10925 O O . ILE B 1 611 ? 15.359 -49 -45.75 1 83.38 611 ILE B O 1
ATOM 10929 N N . GLY B 1 612 ? 17.328 -49.188 -46.344 1 70.5 612 GLY B N 1
ATOM 10930 C CA . GLY B 1 612 ? 17.359 -48.125 -47.344 1 70.5 612 GLY B CA 1
ATOM 10931 C C . GLY B 1 612 ? 17.25 -46.719 -46.75 1 70.5 612 GLY B C 1
ATOM 10932 O O . GLY B 1 612 ? 17.531 -45.75 -47.406 1 70.5 612 GLY B O 1
ATOM 10933 N N . GLN B 1 613 ? 16.734 -46.469 -45.5 1 78.94 613 GLN B N 1
ATOM 10934 C CA . GLN B 1 613 ? 16.453 -45.156 -45 1 78.94 613 GLN B CA 1
ATOM 10935 C C . GLN B 1 613 ? 17.609 -44.594 -44.156 1 78.94 613 GLN B C 1
ATOM 10937 O O . GLN B 1 613 ? 17.547 -43.5 -43.656 1 78.94 613 GLN B O 1
ATOM 10942 N N . ILE B 1 614 ? 18.672 -45.188 -44.094 1 82.69 614 ILE B N 1
ATOM 10943 C CA . ILE B 1 614 ? 19.734 -44.781 -43.219 1 82.69 614 ILE B CA 1
ATOM 10944 C C . ILE B 1 614 ? 20.766 -43.969 -44 1 82.69 614 ILE B C 1
ATOM 10946 O O . ILE B 1 614 ? 21.156 -44.344 -45.094 1 82.69 614 ILE B O 1
ATOM 10950 N N . GLU B 1 615 ? 21.109 -42.844 -43.531 1 85.56 615 GLU B N 1
ATOM 10951 C CA . GLU B 1 615 ? 22.188 -42.031 -44.094 1 85.56 615 GLU B CA 1
ATOM 10952 C C . GLU B 1 615 ? 23.547 -42.688 -43.875 1 85.56 615 GLU B C 1
ATOM 10954 O O . GLU B 1 615 ? 24.047 -42.719 -42.75 1 85.56 615 GLU B O 1
ATOM 10959 N N . VAL B 1 616 ? 24.078 -43.062 -44.906 1 88.62 616 VAL B N 1
ATOM 10960 C CA . VAL B 1 616 ? 25.281 -43.875 -44.844 1 88.62 616 VAL B CA 1
ATOM 10961 C C . VAL B 1 616 ? 26.484 -43 -44.531 1 88.62 616 VAL B C 1
ATOM 10963 O O . VAL B 1 616 ? 27.484 -43.438 -43.969 1 88.62 616 VAL B O 1
ATOM 10966 N N . ASN B 1 617 ? 26.422 -41.656 -44.906 1 90.19 617 ASN B N 1
ATOM 10967 C CA . ASN B 1 617 ? 27.531 -40.75 -44.656 1 90.19 617 ASN B CA 1
ATOM 10968 C C . ASN B 1 617 ? 27.281 -39.812 -43.469 1 90.19 617 ASN B C 1
ATOM 10970 O O . ASN B 1 617 ? 27.797 -38.688 -43.438 1 90.19 617 ASN B O 1
ATOM 10974 N N . SER B 1 618 ? 26.531 -40.375 -42.594 1 88.38 618 SER B N 1
ATOM 10975 C CA . SER B 1 618 ? 26.219 -39.531 -41.469 1 88.38 618 SER B CA 1
ATOM 10976 C C . SER B 1 618 ? 27.469 -39.312 -40.594 1 88.38 618 SER B C 1
ATOM 10978 O O . SER B 1 618 ? 28.234 -40.219 -40.344 1 88.38 618 SER B O 1
ATOM 10980 N N . LYS B 1 619 ? 27.641 -38 -40.062 1 87.06 619 LYS B N 1
ATOM 10981 C CA . LYS B 1 619 ? 28.812 -37.594 -39.281 1 87.06 619 LYS B CA 1
ATOM 10982 C C . LYS B 1 619 ? 28.453 -37.469 -37.812 1 87.06 619 LYS B C 1
ATOM 10984 O O . LYS B 1 619 ? 27.344 -37.094 -37.469 1 87.06 619 LYS B O 1
ATOM 10989 N N . ASP B 1 620 ? 29.375 -38 -37.094 1 84.25 620 ASP B N 1
ATOM 10990 C CA . ASP B 1 620 ? 29.188 -37.812 -35.656 1 84.25 620 ASP B CA 1
ATOM 10991 C C . ASP B 1 620 ? 29.703 -36.438 -35.219 1 84.25 620 ASP B C 1
ATOM 10993 O O . ASP B 1 620 ? 29.859 -35.531 -36.062 1 84.25 620 ASP B O 1
ATOM 10997 N N . GLY B 1 621 ? 29.781 -36.094 -33.875 1 79.81 621 GLY B N 1
ATOM 10998 C CA . GLY B 1 621 ? 30.219 -34.812 -33.344 1 79.81 621 GLY B CA 1
ATOM 10999 C C . GLY B 1 621 ? 31.641 -34.469 -33.781 1 79.81 621 GLY B C 1
ATOM 11000 O O . GLY B 1 621 ? 32 -33.281 -33.812 1 79.81 621 GLY B O 1
ATOM 11001 N N . SER B 1 622 ? 32.406 -35.5 -34.156 1 83.38 622 SER B N 1
ATOM 11002 C CA . SER B 1 622 ? 33.781 -35.281 -34.625 1 83.38 622 SER B CA 1
ATOM 11003 C C . SER B 1 622 ? 33.875 -35.375 -36.125 1 83.38 622 SER B C 1
ATOM 11005 O O . SER B 1 622 ? 34.938 -35.562 -36.688 1 83.38 622 SER B O 1
ATOM 11007 N N . ASP B 1 623 ? 32.75 -35.469 -36.781 1 89.31 623 ASP B N 1
ATOM 11008 C CA . ASP B 1 623 ? 32.594 -35.5 -38.219 1 89.31 623 ASP B CA 1
ATOM 11009 C C . ASP B 1 623 ? 33.094 -36.844 -38.781 1 89.31 623 ASP B C 1
ATOM 11011 O O . ASP B 1 623 ? 33.625 -36.875 -39.906 1 89.31 623 ASP B O 1
ATOM 11015 N N . ARG B 1 624 ? 33.031 -37.812 -38.062 1 91.06 624 ARG B N 1
ATOM 11016 C CA . ARG B 1 624 ? 33.438 -39.125 -38.562 1 91.06 624 ARG B CA 1
ATOM 11017 C C . ARG B 1 624 ? 32.25 -39.906 -39.125 1 91.06 624 ARG B C 1
ATOM 11019 O O . ARG B 1 624 ? 31.156 -39.906 -38.531 1 91.06 624 ARG B O 1
ATOM 11026 N N . THR B 1 625 ? 32.5 -40.438 -40.219 1 92.62 625 THR B N 1
ATOM 11027 C CA . THR B 1 625 ? 31.469 -41.281 -40.844 1 92.62 625 THR B CA 1
ATOM 11028 C C . THR B 1 625 ? 31.625 -42.719 -40.438 1 92.62 625 THR B C 1
ATOM 11030 O O . THR B 1 625 ? 32.625 -43.125 -39.812 1 92.62 625 THR B O 1
ATOM 11033 N N . PRO B 1 626 ? 30.609 -43.594 -40.75 1 92.5 626 PRO B N 1
ATOM 11034 C CA . PRO B 1 626 ? 30.734 -45.031 -40.469 1 92.5 626 PRO B CA 1
ATOM 11035 C C . PRO B 1 626 ? 31.953 -45.656 -41.125 1 92.5 626 PRO B C 1
ATOM 11037 O O . PRO B 1 626 ? 32.625 -46.5 -40.531 1 92.5 626 PRO B O 1
ATOM 11040 N N . LEU B 1 627 ? 32.312 -45.219 -42.281 1 94 627 LEU B N 1
ATOM 11041 C CA . LEU B 1 627 ? 33.5 -45.719 -42.969 1 94 627 LEU B CA 1
ATOM 11042 C C . LEU B 1 627 ? 34.781 -45.375 -42.219 1 94 627 LEU B C 1
ATOM 11044 O O . LEU B 1 627 ? 35.688 -46.188 -42.125 1 94 627 LEU B O 1
ATOM 11048 N N . CYS B 1 628 ? 34.75 -44.188 -41.719 1 94.19 628 CYS B N 1
ATOM 11049 C CA . CYS B 1 628 ? 35.906 -43.75 -40.938 1 94.19 628 CYS B CA 1
ATOM 11050 C C . CYS B 1 628 ? 36.094 -44.625 -39.719 1 94.19 628 CYS B C 1
ATOM 11052 O O . CYS B 1 628 ? 37.188 -45.094 -39.438 1 94.19 628 CYS B O 1
ATOM 11054 N N . TRP B 1 629 ? 35.094 -44.938 -39.094 1 93.31 629 TRP B N 1
ATOM 11055 C CA . TRP B 1 629 ? 35.156 -45.75 -37.875 1 93.31 629 TRP B CA 1
ATOM 11056 C C . TRP B 1 629 ? 35.594 -47.188 -38.219 1 93.31 629 TRP B C 1
ATOM 11058 O O . TRP B 1 629 ? 36.406 -47.781 -37.5 1 93.31 629 TRP B O 1
ATOM 11068 N N . ALA B 1 630 ? 35.031 -47.75 -39.188 1 94.12 630 ALA B N 1
ATOM 11069 C CA . ALA B 1 630 ? 35.438 -49.062 -39.625 1 94.12 630 ALA B CA 1
ATOM 11070 C C . ALA B 1 630 ? 36.906 -49.125 -39.969 1 94.12 630 ALA B C 1
ATOM 11072 O O . ALA B 1 630 ? 37.625 -50.094 -39.688 1 94.12 630 ALA B O 1
ATOM 11073 N N . ALA B 1 631 ? 37.406 -48.031 -40.594 1 94.31 631 ALA B N 1
ATOM 11074 C CA . ALA B 1 631 ? 38.812 -47.938 -40.969 1 94.31 631 ALA B CA 1
ATOM 11075 C C . ALA B 1 631 ? 39.719 -47.812 -39.75 1 94.31 631 ALA B C 1
ATOM 11077 O O . ALA B 1 631 ? 40.812 -48.438 -39.688 1 94.31 631 ALA B O 1
ATOM 11078 N N . ILE B 1 632 ? 39.312 -47.062 -38.844 1 93.25 632 ILE B N 1
ATOM 11079 C CA . ILE B 1 632 ? 40.062 -46.844 -37.625 1 93.25 632 ILE B CA 1
ATOM 11080 C C . ILE B 1 632 ? 40.281 -48.188 -36.906 1 93.25 632 ILE B C 1
ATOM 11082 O O . ILE B 1 632 ? 41.375 -48.5 -36.438 1 93.25 632 ILE B O 1
ATOM 11086 N N . ASN B 1 633 ? 39.281 -49 -36.938 1 93.75 633 ASN B N 1
ATOM 11087 C CA . ASN B 1 633 ? 39.344 -50.25 -36.156 1 93.75 633 ASN B CA 1
ATOM 11088 C C . ASN B 1 633 ? 39.656 -51.438 -37.031 1 93.75 633 ASN B C 1
ATOM 11090 O O . ASN B 1 633 ? 39.75 -52.562 -36.531 1 93.75 633 ASN B O 1
ATOM 11094 N N . GLY B 1 634 ? 39.875 -51.281 -38.219 1 93.19 634 GLY B N 1
ATOM 11095 C CA . GLY B 1 634 ? 40.375 -52.312 -39.125 1 93.19 634 GLY B CA 1
ATOM 11096 C C . GLY B 1 634 ? 39.375 -53.375 -39.469 1 93.19 634 GLY B C 1
ATOM 11097 O O . GLY B 1 634 ? 39.719 -54.562 -39.594 1 93.19 634 GLY B O 1
ATOM 11098 N N . HIS B 1 635 ? 38.156 -53.062 -39.594 1 94 635 HIS B N 1
ATOM 11099 C CA . HIS B 1 635 ? 37.094 -54.031 -39.906 1 94 635 HIS B CA 1
ATOM 11100 C C . HIS B 1 635 ? 36.906 -54.188 -41.438 1 94 635 HIS B C 1
ATOM 11102 O O . HIS B 1 635 ? 36.094 -53.5 -42.031 1 94 635 HIS B O 1
ATOM 11108 N N . LYS B 1 636 ? 37.625 -55.094 -41.875 1 93.5 636 LYS B N 1
ATOM 11109 C CA . LYS B 1 636 ? 37.719 -55.312 -43.312 1 93.5 636 LYS B CA 1
ATOM 11110 C C . LYS B 1 636 ? 36.344 -55.656 -43.906 1 93.5 636 LYS B C 1
ATOM 11112 O O . LYS B 1 636 ? 35.938 -55.125 -44.938 1 93.5 636 LYS B O 1
ATOM 11117 N N . SER B 1 637 ? 35.688 -56.562 -43.219 1 93.06 637 SER B N 1
ATOM 11118 C CA . SER B 1 637 ? 34.406 -57.031 -43.75 1 93.06 637 SER B CA 1
ATOM 11119 C C . SER B 1 637 ? 33.375 -55.906 -43.781 1 93.06 637 SER B C 1
ATOM 11121 O O . SER B 1 637 ? 32.625 -55.781 -44.75 1 93.06 637 SER B O 1
ATOM 11123 N N . VAL B 1 638 ? 33.375 -55.062 -42.875 1 94.75 638 VAL B N 1
ATOM 11124 C CA . VAL B 1 638 ? 32.469 -53.906 -42.781 1 94.75 638 VAL B CA 1
ATOM 11125 C C . VAL B 1 638 ? 32.812 -52.906 -43.875 1 94.75 638 VAL B C 1
ATOM 11127 O O . VAL B 1 638 ? 31.922 -52.344 -44.531 1 94.75 638 VAL B O 1
ATOM 11130 N N . ILE B 1 639 ? 34.062 -52.656 -44.094 1 94 639 ILE B N 1
ATOM 11131 C CA . ILE B 1 639 ? 34.531 -51.719 -45.125 1 94 639 ILE B CA 1
ATOM 11132 C C . ILE B 1 639 ? 34.062 -52.219 -46.469 1 94 639 ILE B C 1
ATOM 11134 O O . ILE B 1 639 ? 33.594 -51.406 -47.312 1 94 639 ILE B O 1
ATOM 11138 N N . LYS B 1 640 ? 34.188 -53.531 -46.688 1 93 640 LYS B N 1
ATOM 11139 C CA . LYS B 1 640 ? 33.75 -54.094 -47.938 1 93 640 LYS B CA 1
ATOM 11140 C C . LYS B 1 640 ? 32.25 -53.844 -48.188 1 93 640 LYS B C 1
ATOM 11142 O O . LYS B 1 640 ? 31.844 -53.5 -49.281 1 93 640 LYS B O 1
ATOM 11147 N N . LEU B 1 641 ? 31.516 -54 -47.156 1 92.69 641 LEU B N 1
ATOM 11148 C CA . LEU B 1 641 ? 30.078 -53.781 -47.25 1 92.69 641 LEU B CA 1
ATOM 11149 C C . LEU B 1 641 ? 29.766 -52.344 -47.531 1 92.69 641 LEU B C 1
ATOM 11151 O O . LEU B 1 641 ? 28.906 -52.031 -48.375 1 92.69 641 LEU B O 1
ATOM 11155 N N . LEU B 1 642 ? 30.422 -51.406 -46.906 1 92.81 642 LEU B N 1
ATOM 11156 C CA . LEU B 1 642 ? 30.156 -49.969 -47.062 1 92.81 642 LEU B CA 1
ATOM 11157 C C . LEU B 1 642 ? 30.578 -49.469 -48.438 1 92.81 642 LEU B C 1
ATOM 11159 O O . LEU B 1 642 ? 29.891 -48.656 -49.062 1 92.81 642 LEU B O 1
ATOM 11163 N N . LEU B 1 643 ? 31.625 -50 -48.938 1 92.19 643 LEU B N 1
ATOM 11164 C CA . LEU B 1 643 ? 32.156 -49.594 -50.25 1 92.19 643 LEU B CA 1
ATOM 11165 C C . LEU B 1 643 ? 31.25 -50.094 -51.375 1 92.19 643 LEU B C 1
ATOM 11167 O O . LEU B 1 643 ? 31.328 -49.594 -52.5 1 92.19 643 LEU B O 1
ATOM 11171 N N . SER B 1 644 ? 30.453 -51.062 -51.031 1 89.19 644 SER B N 1
ATOM 11172 C CA . SER B 1 644 ? 29.547 -51.594 -52.031 1 89.19 644 SER B CA 1
ATOM 11173 C C . SER B 1 644 ? 28.391 -50.625 -52.312 1 89.19 644 SER B C 1
ATOM 11175 O O . SER B 1 644 ? 27.656 -50.781 -53.281 1 89.19 644 SER B O 1
ATOM 11177 N N . ILE B 1 645 ? 28.297 -49.688 -51.469 1 88.94 645 ILE B N 1
ATOM 11178 C CA . ILE B 1 645 ? 27.234 -48.688 -51.625 1 88.94 645 ILE B CA 1
ATOM 11179 C C . ILE B 1 645 ? 27.734 -47.531 -52.5 1 88.94 645 ILE B C 1
ATOM 11181 O O . ILE B 1 645 ? 28.781 -46.938 -52.188 1 88.94 645 ILE B O 1
ATOM 11185 N N . ASP B 1 646 ? 27.031 -47.125 -53.469 1 82.94 646 ASP B N 1
ATOM 11186 C CA . ASP B 1 646 ? 27.469 -46.125 -54.438 1 82.94 646 ASP B CA 1
ATOM 11187 C C . ASP B 1 646 ? 27.578 -44.75 -53.844 1 82.94 646 ASP B C 1
ATOM 11189 O O . ASP B 1 646 ? 28.469 -43.969 -54.188 1 82.94 646 ASP B O 1
ATOM 11193 N N . GLN B 1 647 ? 26.797 -44.469 -52.875 1 86.94 647 GLN B N 1
ATOM 11194 C CA . GLN B 1 647 ? 26.719 -43.094 -52.375 1 86.94 647 GLN B CA 1
ATOM 11195 C C . GLN B 1 647 ? 27.75 -42.875 -51.25 1 86.94 647 GLN B C 1
ATOM 11197 O O . GLN B 1 647 ? 27.797 -41.812 -50.656 1 86.94 647 GLN B O 1
ATOM 11202 N N . ILE B 1 648 ? 28.625 -43.75 -51.031 1 90.69 648 ILE B N 1
ATOM 11203 C CA . ILE B 1 648 ? 29.547 -43.656 -49.906 1 90.69 648 ILE B CA 1
ATOM 11204 C C . ILE B 1 648 ? 30.625 -42.625 -50.219 1 90.69 648 ILE B C 1
ATOM 11206 O O . ILE B 1 648 ? 31.125 -42.562 -51.344 1 90.69 648 ILE B O 1
ATOM 11210 N N . GLU B 1 649 ? 30.891 -41.75 -49.312 1 92.19 649 GLU B N 1
ATOM 11211 C CA . GLU B 1 649 ? 31.984 -40.781 -49.406 1 92.19 649 GLU B CA 1
ATOM 11212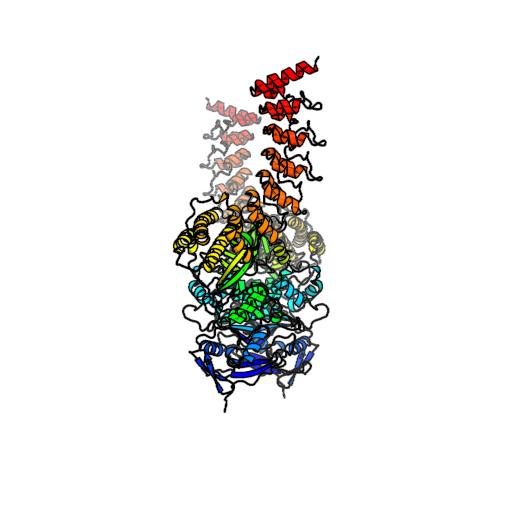 C C . GLU B 1 649 ? 33.281 -41.375 -48.875 1 92.19 649 GLU B C 1
ATOM 11214 O O . GLU B 1 649 ? 33.5 -41.375 -47.656 1 92.19 649 GLU B O 1
ATOM 11219 N N . VAL B 1 650 ? 34.125 -41.719 -49.75 1 93.12 650 VAL B N 1
ATOM 11220 C CA . VAL B 1 650 ? 35.281 -42.5 -49.375 1 93.12 650 VAL B CA 1
ATOM 11221 C C . VAL B 1 650 ? 36.375 -41.531 -48.844 1 93.12 650 VAL B C 1
ATOM 11223 O O . VAL B 1 650 ? 37.25 -41.969 -48.094 1 93.12 650 VAL B O 1
ATOM 11226 N N . ASN B 1 651 ? 36.344 -40.25 -49.25 1 93.69 651 ASN B N 1
ATOM 11227 C CA . ASN B 1 651 ? 37.375 -39.281 -48.844 1 93.69 651 ASN B CA 1
ATOM 11228 C C . ASN B 1 651 ? 36.812 -38.281 -47.812 1 93.69 651 ASN B C 1
ATOM 11230 O O . ASN B 1 651 ? 37.281 -37.125 -47.781 1 93.69 651 ASN B O 1
ATOM 11234 N N . SER B 1 652 ? 35.812 -38.719 -47.094 1 93.5 652 SER B N 1
ATOM 11235 C CA . SER B 1 652 ? 35.25 -37.812 -46.094 1 93.5 652 SER B CA 1
ATOM 11236 C C . SER B 1 652 ? 36.25 -37.5 -44.969 1 93.5 652 SER B C 1
ATOM 11238 O O . SER B 1 652 ? 36.938 -38.406 -44.5 1 93.5 652 SER B O 1
ATOM 11240 N N . LYS B 1 653 ? 36.375 -36.188 -44.531 1 93.19 653 LYS B N 1
ATOM 11241 C CA . LYS B 1 653 ? 37.312 -35.75 -43.531 1 93.19 653 LYS B CA 1
ATOM 11242 C C . LYS B 1 653 ? 36.625 -35.531 -42.188 1 93.19 653 LYS B C 1
ATOM 11244 O O . LYS B 1 653 ? 35.469 -35.094 -42.125 1 93.19 653 LYS B O 1
ATOM 11249 N N . ASP B 1 654 ? 37.312 -36 -41.219 1 91.75 654 ASP B N 1
ATOM 11250 C CA . ASP B 1 654 ? 36.781 -35.75 -39.875 1 91.75 654 ASP B CA 1
ATOM 11251 C C . ASP B 1 654 ? 37.25 -34.406 -39.312 1 91.75 654 ASP B C 1
ATOM 11253 O O . ASP B 1 654 ? 37.656 -33.531 -40.062 1 91.75 654 ASP B O 1
ATOM 11257 N N . GLU B 1 655 ? 37.094 -34.094 -38.094 1 88.88 655 GLU B N 1
ATOM 11258 C CA . GLU B 1 655 ? 37.438 -32.812 -37.438 1 88.88 655 GLU B CA 1
ATOM 11259 C C . GLU B 1 655 ? 38.938 -32.562 -37.531 1 88.88 655 GLU B C 1
ATOM 11261 O O . GLU B 1 655 ? 39.375 -31.406 -37.469 1 88.88 655 GLU B O 1
ATOM 11266 N N . PHE B 1 656 ? 39.719 -33.625 -37.656 1 89.75 656 PHE B N 1
ATOM 11267 C CA . PHE B 1 656 ? 41.156 -33.5 -37.781 1 89.75 656 PHE B CA 1
ATOM 11268 C C . PHE B 1 656 ? 41.562 -33.5 -39.25 1 89.75 656 PHE B C 1
ATOM 11270 O O . PHE B 1 656 ? 42.75 -33.594 -39.562 1 89.75 656 PHE B O 1
ATOM 11277 N N . ASP B 1 657 ? 40.594 -33.531 -40.094 1 92.38 657 ASP B N 1
ATOM 11278 C CA . ASP B 1 657 ? 40.781 -33.531 -41.531 1 92.38 657 ASP B CA 1
ATOM 11279 C C . ASP B 1 657 ? 41.406 -34.844 -42.031 1 92.38 657 ASP B C 1
ATOM 11281 O O . ASP B 1 657 ? 42.188 -34.875 -42.969 1 92.38 657 ASP B O 1
ATOM 11285 N N . ARG B 1 658 ? 41.125 -35.875 -41.375 1 93.81 658 ARG B N 1
ATOM 11286 C CA . ARG B 1 658 ? 41.656 -37.188 -41.75 1 93.81 658 ARG B CA 1
ATOM 11287 C C . ARG B 1 658 ? 40.625 -38 -42.5 1 93.81 658 ARG B C 1
ATOM 11289 O O . ARG B 1 658 ? 39.469 -38.031 -42.125 1 93.81 658 ARG B O 1
ATOM 11296 N N . THR B 1 659 ? 41.062 -38.562 -43.5 1 94.81 659 THR B N 1
ATOM 11297 C CA . THR B 1 659 ? 40.219 -39.469 -44.281 1 94.81 659 THR B CA 1
ATOM 11298 C C . THR B 1 659 ? 40.312 -40.906 -43.75 1 94.81 659 THR B C 1
ATOM 11300 O O . THR B 1 659 ? 41.156 -41.188 -42.906 1 94.81 659 THR B O 1
ATOM 11303 N N . PRO B 1 660 ? 39.375 -41.812 -44.219 1 95.19 660 PRO B N 1
ATOM 11304 C CA . PRO B 1 660 ? 39.469 -43.219 -43.781 1 95.19 660 PRO B CA 1
ATOM 11305 C C . PRO B 1 660 ? 40.812 -43.844 -44.125 1 95.19 660 PRO B C 1
ATOM 11307 O O . PRO B 1 660 ? 41.344 -44.625 -43.312 1 95.19 660 PRO B O 1
ATOM 11310 N N . LEU B 1 661 ? 41.406 -43.469 -45.188 1 95.25 661 LEU B N 1
ATOM 11311 C CA . LEU B 1 661 ? 42.719 -44 -45.562 1 95.25 661 LEU B CA 1
ATOM 11312 C C . LEU B 1 661 ? 43.781 -43.531 -44.562 1 95.25 661 LEU B C 1
ATOM 11314 O O . LEU B 1 661 ? 44.688 -44.312 -44.188 1 95.25 661 LEU B O 1
ATOM 11318 N N . CYS B 1 662 ? 43.688 -42.281 -44.219 1 95.06 662 CYS B N 1
ATOM 11319 C CA . CYS B 1 662 ? 44.625 -41.75 -43.219 1 95.06 662 CYS B CA 1
ATOM 11320 C C . CYS B 1 662 ? 44.562 -42.562 -41.938 1 95.06 662 CYS B C 1
ATOM 11322 O O . CYS B 1 662 ? 45.594 -42.938 -41.375 1 95.06 662 CYS B O 1
ATOM 11324 N N . TRP B 1 663 ? 43.406 -42.875 -41.531 1 95.12 663 TRP B N 1
ATOM 11325 C CA . TRP B 1 663 ? 43.219 -43.594 -40.281 1 95.12 663 TRP B CA 1
ATOM 11326 C C . TRP B 1 663 ? 43.719 -45.031 -40.438 1 95.12 663 TRP B C 1
ATOM 11328 O O . TRP B 1 663 ? 44.406 -45.562 -39.531 1 95.12 663 TRP B O 1
ATOM 11338 N N . ALA B 1 664 ? 43.344 -45.688 -41.406 1 95.25 664 ALA B N 1
ATOM 11339 C CA . ALA B 1 664 ? 43.812 -47.062 -41.625 1 95.25 664 ALA B CA 1
ATOM 11340 C C . ALA B 1 664 ? 45.344 -47.125 -41.656 1 95.25 664 ALA B C 1
ATOM 11342 O O . ALA B 1 664 ? 45.938 -48.062 -41.156 1 95.25 664 ALA B O 1
ATOM 11343 N N . ALA B 1 665 ? 45.969 -46.125 -42.281 1 95.19 665 ALA B N 1
ATOM 11344 C CA . ALA B 1 665 ? 47.438 -46.031 -42.375 1 95.19 665 ALA B CA 1
ATOM 11345 C C . ALA B 1 665 ? 48.062 -45.812 -41 1 95.19 665 ALA B C 1
ATOM 11347 O O . ALA B 1 665 ? 49.062 -46.469 -40.625 1 95.19 665 ALA B O 1
ATOM 11348 N N . ARG B 1 666 ? 47.5 -44.938 -40.344 1 94.12 666 ARG B N 1
ATOM 11349 C CA . ARG B 1 666 ? 48 -44.656 -39 1 94.12 666 ARG B CA 1
ATOM 11350 C C . ARG B 1 666 ? 47.906 -45.875 -38.125 1 94.12 666 ARG B C 1
ATOM 11352 O O . ARG B 1 666 ? 48.844 -46.125 -37.344 1 94.12 666 ARG B O 1
ATOM 11359 N N . GLU B 1 667 ? 46.844 -46.594 -38.219 1 94.5 667 GLU B N 1
ATOM 11360 C CA . GLU B 1 667 ? 46.625 -47.75 -37.344 1 94.5 667 GLU B CA 1
ATOM 11361 C C . GLU B 1 667 ? 47.25 -49 -37.906 1 94.5 667 GLU B C 1
ATOM 11363 O O . GLU B 1 667 ? 47.344 -50.031 -37.219 1 94.5 667 GLU B O 1
ATOM 11368 N N . GLY B 1 668 ? 47.656 -49.062 -39.031 1 93.69 668 GLY B N 1
ATOM 11369 C CA . GLY B 1 668 ? 48.438 -50.125 -39.625 1 93.69 668 GLY B CA 1
ATOM 11370 C C . GLY B 1 668 ? 47.562 -51.25 -40.156 1 93.69 668 GLY B C 1
ATOM 11371 O O . GLY B 1 668 ? 47.938 -52.438 -40.094 1 93.69 668 GLY B O 1
ATOM 11372 N N . HIS B 1 669 ? 46.438 -51 -40.656 1 94.56 669 HIS B N 1
ATOM 11373 C CA . HIS B 1 669 ? 45.531 -52.031 -41.188 1 94.56 669 HIS B CA 1
ATOM 11374 C C . HIS B 1 669 ? 45.75 -52.281 -42.656 1 94.56 669 HIS B C 1
ATOM 11376 O O . HIS B 1 669 ? 45.125 -51.656 -43.531 1 94.56 669 HIS B O 1
ATOM 11382 N N . GLU B 1 670 ? 46.594 -53.188 -42.906 1 94.31 670 GLU B N 1
ATOM 11383 C CA . GLU B 1 670 ? 47.031 -53.469 -44.281 1 94.31 670 GLU B CA 1
ATOM 11384 C C . GLU B 1 670 ? 45.875 -53.906 -45.156 1 94.31 670 GLU B C 1
ATOM 11386 O O . GLU B 1 670 ? 45.719 -53.406 -46.281 1 94.31 670 GLU B O 1
ATOM 11391 N N . SER B 1 671 ? 45.094 -54.812 -44.625 1 93.19 671 SER B N 1
ATOM 11392 C CA . SER B 1 671 ? 44 -55.375 -45.406 1 93.19 671 SER B CA 1
ATOM 11393 C C . SER B 1 671 ? 42.969 -54.281 -45.75 1 93.19 671 SER B C 1
ATOM 11395 O O . SER B 1 671 ? 42.438 -54.281 -46.875 1 93.19 671 SER B O 1
ATOM 11397 N N . VAL B 1 672 ? 42.75 -53.375 -44.875 1 94.88 672 VAL B N 1
ATOM 11398 C CA . VAL B 1 672 ? 41.812 -52.281 -45.094 1 94.88 672 VAL B CA 1
ATOM 11399 C C . VAL B 1 672 ? 42.375 -51.312 -46.125 1 94.88 672 VAL B C 1
ATOM 11401 O O . VAL B 1 672 ? 41.656 -50.844 -47.031 1 94.88 672 VAL B O 1
ATOM 11404 N N . ILE B 1 673 ? 43.625 -51.031 -46.062 1 94.38 673 ILE B N 1
ATOM 11405 C CA . ILE B 1 673 ? 44.25 -50.125 -47.031 1 94.38 673 ILE B CA 1
ATOM 11406 C C . ILE B 1 673 ? 44.188 -50.688 -48.438 1 94.38 673 ILE B C 1
ATOM 11408 O O . ILE B 1 673 ? 43.875 -49.969 -49.375 1 94.38 673 ILE B O 1
ATOM 11412 N N . LYS B 1 674 ? 44.375 -52.031 -48.562 1 93.38 674 LYS B N 1
ATOM 11413 C CA . LYS B 1 674 ? 44.25 -52.688 -49.844 1 93.38 674 LYS B CA 1
ATOM 11414 C C . LYS B 1 674 ? 42.875 -52.531 -50.438 1 93.38 674 LYS B C 1
ATOM 11416 O O . LYS B 1 674 ? 42.719 -52.25 -51.625 1 93.38 674 LYS B O 1
ATOM 11421 N N . LEU B 1 675 ? 41.938 -52.594 -49.594 1 93.81 675 LEU B N 1
ATOM 11422 C CA . LEU B 1 675 ? 40.531 -52.469 -50.031 1 93.81 675 LEU B CA 1
ATOM 11423 C C . LEU B 1 675 ? 40.25 -51.031 -50.469 1 93.81 675 LEU B C 1
ATOM 11425 O O . LEU B 1 675 ? 39.625 -50.781 -51.5 1 93.81 675 LEU B O 1
ATOM 11429 N N . LEU B 1 676 ? 40.688 -50.031 -49.719 1 93.88 676 LEU B N 1
ATOM 11430 C CA . LEU B 1 676 ? 40.438 -48.625 -50.031 1 93.88 676 LEU B CA 1
ATOM 11431 C C . LEU B 1 676 ? 41.156 -48.219 -51.312 1 93.88 676 LEU B C 1
ATOM 11433 O O . LEU B 1 676 ? 40.594 -47.469 -52.125 1 93.88 676 LEU B O 1
ATOM 11437 N N . LEU B 1 677 ? 42.344 -48.75 -51.5 1 92.31 677 LEU B N 1
ATOM 11438 C CA . LEU B 1 677 ? 43.125 -48.375 -52.656 1 92.31 677 LEU B CA 1
ATOM 11439 C C . LEU B 1 677 ? 42.531 -48.969 -53.938 1 92.31 677 LEU B C 1
ATOM 11441 O O . LEU B 1 677 ? 42.875 -48.531 -55.031 1 92.31 677 LEU B O 1
ATOM 11445 N N . SER B 1 678 ? 41.688 -49.938 -53.75 1 89.81 678 SER B N 1
ATOM 11446 C CA . SER B 1 678 ? 41.031 -50.531 -54.938 1 89.81 678 SER B CA 1
ATOM 11447 C C . SER B 1 678 ? 39.969 -49.625 -55.5 1 89.81 678 SER B C 1
ATOM 11449 O O . SER B 1 678 ? 39.5 -49.812 -56.625 1 89.81 678 SER B O 1
ATOM 11451 N N . ILE B 1 679 ? 39.656 -48.656 -54.781 1 90.38 679 ILE B N 1
ATOM 11452 C CA . ILE B 1 679 ? 38.656 -47.688 -55.25 1 90.38 679 ILE B CA 1
ATOM 11453 C C . ILE B 1 679 ? 39.344 -46.531 -55.938 1 90.38 679 ILE B C 1
ATOM 11455 O O . ILE B 1 679 ? 40.25 -45.906 -55.375 1 90.38 679 ILE B O 1
ATOM 11459 N N . ARG B 1 680 ? 38.906 -46.188 -57.125 1 85.44 680 ARG B N 1
ATOM 11460 C CA . ARG B 1 680 ? 39.562 -45.219 -57.969 1 85.44 680 ARG B CA 1
ATOM 11461 C C . ARG B 1 680 ? 39.469 -43.812 -57.406 1 85.44 680 ARG B C 1
ATOM 11463 O O . ARG B 1 680 ? 40.344 -42.969 -57.594 1 85.44 680 ARG B O 1
ATOM 11470 N N . GLN B 1 681 ? 38.469 -43.562 -56.688 1 89.25 681 GLN B N 1
ATOM 11471 C CA . GLN B 1 681 ? 38.188 -42.219 -56.25 1 89.25 681 GLN B CA 1
ATOM 11472 C C . GLN B 1 681 ? 39 -41.875 -55 1 89.25 681 GLN B C 1
ATOM 11474 O O . GLN B 1 681 ? 39 -40.719 -54.531 1 89.25 681 GLN B O 1
ATOM 11479 N N . ILE B 1 682 ? 39.75 -42.75 -54.469 1 92.56 682 ILE B N 1
ATOM 11480 C CA . ILE B 1 682 ? 40.438 -42.531 -53.219 1 92.56 682 ILE B CA 1
ATOM 11481 C C . ILE B 1 682 ? 41.594 -41.562 -53.406 1 92.56 682 ILE B C 1
ATOM 11483 O O . ILE B 1 682 ? 42.312 -41.625 -54.438 1 92.56 682 ILE B O 1
ATOM 11487 N N . GLU B 1 683 ? 41.75 -40.625 -52.531 1 92.69 683 GLU B N 1
ATOM 11488 C CA . GLU B 1 683 ? 42.844 -39.688 -52.531 1 92.69 683 GLU B CA 1
ATOM 11489 C C . GLU B 1 683 ? 44 -40.219 -51.688 1 92.69 683 GLU B C 1
ATOM 11491 O O . GLU B 1 683 ? 44 -40.062 -50.469 1 92.69 683 GLU B O 1
ATOM 11496 N N . VAL B 1 684 ? 45 -40.688 -52.344 1 93.5 684 VAL B N 1
ATOM 11497 C CA . VAL B 1 684 ? 46.062 -41.406 -51.688 1 93.5 684 VAL B CA 1
ATOM 11498 C C . VAL B 1 684 ? 47 -40.438 -50.938 1 93.5 684 VAL B C 1
ATOM 11500 O O . VAL B 1 684 ? 47.656 -40.812 -49.969 1 93.5 684 VAL B O 1
ATOM 11503 N N . ASN B 1 685 ? 47.094 -39.188 -51.469 1 93.44 685 ASN B N 1
ATOM 11504 C CA . ASN B 1 685 ? 47.969 -38.188 -50.844 1 93.44 685 ASN B CA 1
ATOM 11505 C C . ASN B 1 685 ? 47.188 -37.125 -50.094 1 93.44 685 ASN B C 1
ATOM 11507 O O . ASN B 1 685 ? 47.594 -35.969 -50.031 1 93.44 685 ASN B O 1
ATOM 11511 N N . SER B 1 686 ? 46 -37.562 -49.594 1 93.38 686 SER B N 1
ATOM 11512 C CA . SER B 1 686 ? 45.188 -36.625 -48.844 1 93.38 686 SER B CA 1
ATOM 11513 C C . SER B 1 686 ? 45.906 -36.156 -47.562 1 93.38 686 SER B C 1
ATOM 11515 O O . SER B 1 686 ? 46.5 -36.969 -46.844 1 93.38 686 SER B O 1
ATOM 11517 N N . LYS B 1 687 ? 45.844 -34.781 -47.25 1 92.5 687 LYS B N 1
ATOM 11518 C CA . LYS B 1 687 ? 46.531 -34.188 -46.125 1 92.5 687 LYS B CA 1
ATOM 11519 C C . LYS B 1 687 ? 45.562 -33.938 -44.969 1 92.5 687 LYS B C 1
ATOM 11521 O O . LYS B 1 687 ? 44.406 -33.562 -45.188 1 92.5 687 LYS B O 1
ATOM 11526 N N . ASP B 1 688 ? 46 -34.344 -43.812 1 91.12 688 ASP B N 1
ATOM 11527 C CA . ASP B 1 688 ? 45.188 -34.094 -42.625 1 91.12 688 ASP B CA 1
ATOM 11528 C C . ASP B 1 688 ? 45.406 -32.656 -42.125 1 91.12 688 ASP B C 1
ATOM 11530 O O . ASP B 1 688 ? 45.938 -31.812 -42.844 1 91.12 688 ASP B O 1
ATOM 11534 N N . GLY B 1 689 ? 44.875 -32.25 -41 1 87.19 689 GLY B N 1
ATOM 11535 C CA . GLY B 1 689 ? 44.938 -30.891 -40.469 1 87.19 689 GLY B CA 1
ATOM 11536 C C . GLY B 1 689 ? 46.344 -30.406 -40.25 1 87.19 689 GLY B C 1
ATOM 11537 O O . GLY B 1 689 ? 46.594 -29.203 -40.156 1 87.19 689 GLY B O 1
ATOM 11538 N N . PHE B 1 690 ? 47.312 -31.359 -40.156 1 89.75 690 PHE B N 1
ATOM 11539 C CA . PHE B 1 690 ? 48.719 -31 -39.969 1 89.75 690 PHE B CA 1
ATOM 11540 C C . PHE B 1 690 ? 49.469 -31.203 -41.281 1 89.75 690 PHE B C 1
ATOM 11542 O O . PHE B 1 690 ? 50.688 -31.234 -41.281 1 89.75 690 PHE B O 1
ATOM 11549 N N . ASP B 1 691 ? 48.75 -31.531 -42.344 1 91.31 691 ASP B N 1
ATOM 11550 C CA . ASP B 1 691 ? 49.281 -31.75 -43.688 1 91.31 691 ASP B CA 1
ATOM 11551 C C . ASP B 1 691 ? 50.062 -33.062 -43.75 1 91.31 691 ASP B C 1
ATOM 11553 O O . ASP B 1 691 ? 51.031 -33.156 -44.5 1 91.31 691 ASP B O 1
ATOM 11557 N N . GLN B 1 692 ? 49.688 -33.938 -43 1 92.88 692 GLN B N 1
ATOM 11558 C CA . GLN B 1 692 ? 50.312 -35.25 -43.031 1 92.88 692 GLN B CA 1
ATOM 11559 C C . GLN B 1 692 ? 49.531 -36.188 -43.969 1 92.88 692 GLN B C 1
ATOM 11561 O O . GLN B 1 692 ? 48.312 -36.219 -43.938 1 92.88 692 GLN B O 1
ATOM 11566 N N . THR B 1 693 ? 50.281 -36.844 -44.812 1 94.75 693 THR B N 1
ATOM 11567 C CA . THR B 1 693 ? 49.656 -37.812 -45.719 1 94.75 693 THR B CA 1
ATOM 11568 C C . THR B 1 693 ? 49.594 -39.188 -45.094 1 94.75 693 THR B C 1
ATOM 11570 O O . THR B 1 693 ? 50.188 -39.438 -44.062 1 94.75 693 THR B O 1
ATOM 11573 N N . PRO B 1 694 ? 48.812 -40.156 -45.688 1 95.44 694 PRO B N 1
ATOM 11574 C CA . PRO B 1 694 ? 48.75 -41.5 -45.188 1 95.44 694 PRO B CA 1
ATOM 11575 C C . PRO B 1 694 ? 50.125 -42.156 -45.062 1 95.44 694 PRO B C 1
ATOM 11577 O O . PRO B 1 694 ? 50.375 -42.875 -44.094 1 95.44 694 PRO B O 1
ATOM 11580 N N . LEU B 1 695 ? 51 -41.875 -45.969 1 95.19 695 LEU B N 1
ATOM 11581 C CA . LEU B 1 695 ? 52.344 -42.438 -45.906 1 95.19 695 LEU B CA 1
ATOM 11582 C C . LEU B 1 695 ? 53.094 -41.875 -44.688 1 95.19 695 LEU B C 1
ATOM 11584 O O . LEU B 1 695 ? 53.781 -42.656 -44 1 95.19 695 LEU B O 1
ATOM 11588 N N . CYS B 1 696 ? 52.938 -40.594 -44.531 1 94.81 696 CYS B N 1
ATOM 11589 C CA . CYS B 1 696 ? 53.562 -39.969 -43.375 1 94.81 696 CYS B CA 1
ATOM 11590 C C . CYS B 1 696 ? 53.094 -40.625 -42.062 1 94.81 696 CYS B C 1
ATOM 11592 O O . CYS B 1 696 ? 53.875 -40.906 -41.188 1 94.81 696 CYS B O 1
ATOM 11594 N N . LEU B 1 697 ? 51.875 -40.812 -41.969 1 94.81 697 LEU B N 1
ATOM 11595 C CA . LEU B 1 697 ? 51.281 -41.375 -40.781 1 94.81 697 LEU B CA 1
ATOM 11596 C C . LEU B 1 697 ? 51.719 -42.812 -40.562 1 94.81 697 LEU B C 1
ATOM 11598 O O . LEU B 1 697 ? 52.031 -43.219 -39.438 1 94.81 697 LEU B O 1
ATOM 11602 N N . ALA B 1 698 ? 51.719 -43.656 -41.531 1 95.31 698 ALA B N 1
ATOM 11603 C CA . ALA B 1 698 ? 52.188 -45.031 -41.469 1 95.31 698 ALA B CA 1
ATOM 11604 C C . ALA B 1 698 ? 53.688 -45.094 -41.062 1 95.31 698 ALA B C 1
ATOM 11606 O O . ALA B 1 698 ? 54.062 -45.906 -40.25 1 95.31 698 ALA B O 1
ATOM 11607 N N . ALA B 1 699 ? 54.469 -44.188 -41.656 1 95 699 ALA B N 1
ATOM 11608 C CA . ALA B 1 699 ? 55.906 -44.125 -41.344 1 95 699 ALA B CA 1
ATOM 11609 C C . ALA B 1 699 ? 56.156 -43.688 -39.906 1 95 699 ALA B C 1
ATOM 11611 O O . ALA B 1 699 ? 57.031 -44.25 -39.25 1 95 699 ALA B O 1
ATOM 11612 N N . ARG B 1 700 ? 55.406 -42.75 -39.562 1 93.25 700 ARG B N 1
ATOM 11613 C CA . ARG B 1 700 ? 55.531 -42.219 -38.219 1 93.25 700 ARG B CA 1
ATOM 11614 C C . ARG B 1 700 ? 55.281 -43.344 -37.188 1 93.25 700 ARG B C 1
ATOM 11616 O O . ARG B 1 700 ? 55.969 -43.406 -36.156 1 93.25 700 ARG B O 1
ATOM 11623 N N . GLU B 1 701 ? 54.344 -44.188 -37.438 1 93.88 701 GLU B N 1
ATOM 11624 C CA . GLU B 1 701 ? 53.969 -45.219 -36.5 1 93.88 701 GLU B CA 1
ATOM 11625 C C . GLU B 1 701 ? 54.75 -46.5 -36.75 1 93.88 701 GLU B C 1
ATOM 11627 O O . GLU B 1 701 ? 54.688 -47.438 -35.969 1 93.88 701 GLU B O 1
ATOM 11632 N N . GLY B 1 702 ? 55.406 -46.656 -37.781 1 93.06 702 GLY B N 1
ATOM 11633 C CA . GLY B 1 702 ? 56.344 -47.75 -38.062 1 93.06 702 GLY B CA 1
ATOM 11634 C C . GLY B 1 702 ? 55.656 -48.938 -38.688 1 93.06 702 GLY B C 1
ATOM 11635 O O . GLY B 1 702 ? 56.062 -50.094 -38.469 1 93.06 702 GLY B O 1
ATOM 11636 N N . HIS B 1 703 ? 54.656 -48.844 -39.406 1 94.62 703 HIS B N 1
ATOM 11637 C CA . HIS B 1 703 ? 53.969 -49.938 -40.094 1 94.62 703 HIS B CA 1
ATOM 11638 C C . HIS B 1 703 ? 54.625 -50.281 -41.406 1 94.62 703 HIS B C 1
ATOM 11640 O O . HIS B 1 703 ? 54.281 -49.75 -42.438 1 94.62 703 HIS B O 1
ATOM 11646 N N . GLU B 1 704 ? 55.5 -51.188 -41.344 1 94.25 704 GLU B N 1
ATOM 11647 C CA . GLU B 1 704 ? 56.344 -51.531 -42.5 1 94.25 704 GLU B CA 1
ATOM 11648 C C . GLU B 1 704 ? 55.531 -52.031 -43.656 1 94.25 704 GLU B C 1
ATOM 11650 O O . GLU B 1 704 ? 55.719 -51.594 -44.812 1 94.25 704 GLU B O 1
ATOM 11655 N N . SER B 1 705 ? 54.625 -52.938 -43.344 1 93.62 705 SER B N 1
ATOM 11656 C CA . SER B 1 705 ? 53.844 -53.531 -44.406 1 93.62 705 SER B CA 1
ATOM 11657 C C . SER B 1 705 ? 52.969 -52.469 -45.125 1 93.62 705 SER B C 1
ATOM 11659 O O . SER B 1 705 ? 52.812 -52.5 -46.344 1 93.62 705 SER B O 1
ATOM 11661 N N . VAL B 1 706 ? 52.438 -51.531 -44.344 1 95.31 706 VAL B N 1
ATOM 11662 C CA . VAL B 1 706 ? 51.625 -50.469 -44.906 1 95.31 706 VAL B CA 1
ATOM 11663 C C . VAL B 1 706 ? 52.469 -49.5 -45.719 1 95.31 706 VAL B C 1
ATOM 11665 O O . VAL B 1 706 ? 52.062 -49.094 -46.812 1 95.31 706 VAL B O 1
ATOM 11668 N N . VAL B 1 707 ? 53.625 -49.188 -45.281 1 95 707 VAL B N 1
ATOM 11669 C CA . VAL B 1 707 ? 54.531 -48.312 -46 1 95 707 VAL B CA 1
ATOM 11670 C C . VAL B 1 707 ? 54.906 -48.969 -47.344 1 95 707 VAL B C 1
ATOM 11672 O O . VAL B 1 707 ? 54.906 -48.312 -48.375 1 95 707 VAL B O 1
ATOM 11675 N N . LYS B 1 708 ? 55.219 -50.25 -47.312 1 93.19 708 LYS B N 1
ATOM 11676 C CA . LYS B 1 708 ? 55.531 -50.969 -48.531 1 93.19 708 LYS B CA 1
ATOM 11677 C C . LYS B 1 708 ? 54.375 -50.938 -49.5 1 93.19 708 LYS B C 1
ATOM 11679 O O . LYS B 1 708 ? 54.594 -50.688 -50.719 1 93.19 708 LYS B O 1
ATOM 11684 N N . LEU B 1 709 ? 53.25 -51.062 -49 1 93.5 709 LEU B N 1
ATOM 11685 C CA . LEU B 1 709 ? 52.031 -51.062 -49.844 1 93.5 709 LEU B CA 1
ATOM 11686 C C . LEU B 1 709 ? 51.812 -49.688 -50.438 1 93.5 709 LEU B C 1
ATOM 11688 O O . LEU B 1 709 ? 51.5 -49.562 -51.625 1 93.5 709 LEU B O 1
ATOM 11692 N N . LEU B 1 710 ? 51.906 -48.625 -49.719 1 94.06 710 LEU B N 1
ATOM 11693 C CA . LEU B 1 710 ? 51.656 -47.25 -50.188 1 94.06 710 LEU B CA 1
ATOM 11694 C C . LEU B 1 710 ? 52.75 -46.844 -51.188 1 94.06 710 LEU B C 1
ATOM 11696 O O . LEU B 1 710 ? 52.438 -46.188 -52.188 1 94.06 710 LEU B O 1
ATOM 11700 N N . LEU B 1 711 ? 53.938 -47.344 -51 1 92.75 711 LEU B N 1
ATOM 11701 C CA . LEU B 1 711 ? 55.062 -47.031 -51.875 1 92.75 711 LEU B CA 1
ATOM 11702 C C . LEU B 1 711 ? 54.875 -47.719 -53.219 1 92.75 711 LEU B C 1
ATOM 11704 O O . LEU B 1 711 ? 55.5 -47.281 -54.219 1 92.75 711 LEU B O 1
ATOM 11708 N N . SER B 1 712 ? 54.156 -48.688 -53.281 1 90.12 712 SER B N 1
ATOM 11709 C CA . SER B 1 712 ? 53.938 -49.438 -54.531 1 90.12 712 SER B CA 1
ATOM 11710 C C . SER B 1 712 ? 52.969 -48.688 -55.438 1 90.12 712 SER B C 1
ATOM 11712 O O . SER B 1 712 ? 52.812 -49.031 -56.625 1 90.12 712 SER B O 1
ATOM 11714 N N . ILE B 1 713 ? 52.344 -47.719 -54.938 1 90.06 713 ILE B N 1
ATOM 11715 C CA . ILE B 1 713 ? 51.406 -46.906 -55.719 1 90.06 713 ILE B CA 1
ATOM 11716 C C . ILE B 1 713 ? 52.156 -45.781 -56.438 1 90.06 713 ILE B C 1
ATOM 11718 O O . ILE B 1 713 ? 52.875 -45.031 -55.812 1 90.06 713 ILE B O 1
ATOM 11722 N N . ASP B 1 714 ? 51.906 -45.656 -57.688 1 84.06 714 ASP B N 1
ATOM 11723 C CA . ASP B 1 714 ? 52.688 -44.719 -58.531 1 84.06 714 ASP B CA 1
ATOM 11724 C C . ASP B 1 714 ? 52.375 -43.281 -58.156 1 84.06 714 ASP B C 1
ATOM 11726 O O . ASP B 1 714 ? 53.281 -42.406 -58.188 1 84.06 714 ASP B O 1
ATOM 11730 N N . GLN B 1 715 ? 51.312 -42.969 -57.719 1 87.5 715 GLN B N 1
ATOM 11731 C CA . GLN B 1 715 ? 50.875 -41.594 -57.5 1 87.5 715 GLN B CA 1
ATOM 11732 C C . GLN B 1 715 ? 51.312 -41.125 -56.125 1 87.5 715 GLN B C 1
ATOM 11734 O O . GLN B 1 715 ? 51.125 -39.938 -55.781 1 87.5 715 GLN B O 1
ATOM 11739 N N . ILE B 1 716 ? 51.969 -41.875 -55.375 1 91.44 716 ILE B N 1
ATOM 11740 C CA . ILE B 1 716 ? 52.25 -41.562 -53.969 1 91.44 716 ILE B CA 1
ATOM 11741 C C . ILE B 1 716 ? 53.375 -40.531 -53.906 1 91.44 716 ILE B C 1
ATOM 11743 O O . ILE B 1 716 ? 54.344 -40.625 -54.656 1 91.44 716 ILE B O 1
ATOM 11747 N N . LYS B 1 717 ? 53.25 -39.5 -53.094 1 90.56 717 LYS B N 1
ATOM 11748 C CA . LYS B 1 717 ? 54.281 -38.5 -52.844 1 90.56 717 LYS B CA 1
ATOM 11749 C C . LYS B 1 717 ? 55.125 -38.875 -51.625 1 90.56 717 LYS B C 1
ATOM 11751 O O . LYS B 1 717 ? 54.688 -38.656 -50.469 1 90.56 717 LYS B O 1
ATOM 11756 N N . VAL B 1 718 ? 56.25 -39.312 -51.844 1 91.25 718 VAL B N 1
ATOM 11757 C CA . VAL B 1 718 ? 57.094 -39.906 -50.812 1 91.25 718 VAL B CA 1
ATOM 11758 C C . VAL B 1 718 ? 57.719 -38.812 -49.938 1 91.25 718 VAL B C 1
ATOM 11760 O O . VAL B 1 718 ? 57.938 -39 -48.75 1 91.25 718 VAL B O 1
ATOM 11763 N N . ASP B 1 719 ? 58.062 -37.625 -50.594 1 86.31 719 ASP B N 1
ATOM 11764 C CA . ASP B 1 719 ? 58.75 -36.562 -49.875 1 86.31 719 ASP B CA 1
ATOM 11765 C C . ASP B 1 719 ? 57.812 -35.406 -49.531 1 86.31 719 ASP B C 1
ATOM 11767 O O . ASP B 1 719 ? 58.219 -34.25 -49.469 1 86.31 719 ASP B O 1
ATOM 11771 N N . SER B 1 720 ? 56.594 -35.812 -49.375 1 90.44 720 SER B N 1
ATOM 11772 C CA . SER B 1 720 ? 55.625 -34.781 -49 1 90.44 720 SER B CA 1
ATOM 11773 C C . SER B 1 720 ? 55.906 -34.25 -47.594 1 90.44 720 SER B C 1
ATOM 11775 O O . SER B 1 720 ? 56.125 -35 -46.656 1 90.44 720 SER B O 1
ATOM 11777 N N . LYS B 1 721 ? 55.969 -32.875 -47.438 1 92.12 721 LYS B N 1
ATOM 11778 C CA . LYS B 1 721 ? 56.25 -32.219 -46.156 1 92.12 721 LYS B CA 1
ATOM 11779 C C . LYS B 1 721 ? 54.969 -31.812 -45.438 1 92.12 721 LYS B C 1
ATOM 11781 O O . LYS B 1 721 ? 54.031 -31.391 -46.094 1 92.12 721 LYS B O 1
ATOM 11786 N N . ASP B 1 722 ? 54.906 -32.125 -44.188 1 89.62 722 ASP B N 1
ATOM 11787 C CA . ASP B 1 722 ? 53.75 -31.672 -43.406 1 89.62 722 ASP B CA 1
ATOM 11788 C C . ASP B 1 722 ? 53.906 -30.203 -43 1 89.62 722 ASP B C 1
ATOM 11790 O O . ASP B 1 722 ? 54.75 -29.484 -43.531 1 89.62 722 ASP B O 1
ATOM 11794 N N . ARG B 1 723 ? 53.156 -29.594 -42.25 1 86.81 723 ARG B N 1
ATOM 11795 C CA . ARG B 1 723 ? 53.125 -28.188 -41.875 1 86.81 723 ARG B CA 1
ATOM 11796 C C . ARG B 1 723 ? 54.406 -27.797 -41.156 1 86.81 723 ARG B C 1
ATOM 11798 O O . ARG B 1 723 ? 54.75 -26.609 -41.094 1 86.81 723 ARG B O 1
ATOM 11805 N N . PHE B 1 724 ? 55.094 -28.766 -40.594 1 87.69 724 PHE B N 1
ATOM 11806 C CA . PHE B 1 724 ? 56.344 -28.5 -39.875 1 87.69 724 PHE B CA 1
ATOM 11807 C C . PHE B 1 724 ? 57.562 -28.828 -40.75 1 87.69 724 PHE B C 1
ATOM 11809 O O . PHE B 1 724 ? 58.688 -28.906 -40.281 1 87.69 724 PHE B O 1
ATOM 11816 N N . GLU B 1 725 ? 57.344 -29.156 -41.969 1 87.31 725 GLU B N 1
ATOM 11817 C CA . GLU B 1 725 ? 58.375 -29.422 -42.969 1 87.31 725 GLU B CA 1
ATOM 11818 C C . GLU B 1 725 ? 59.062 -30.75 -42.688 1 87.31 725 GLU B C 1
ATOM 11820 O O . GLU B 1 725 ? 60.281 -30.875 -42.906 1 87.31 725 GLU B O 1
ATOM 11825 N N . ARG B 1 726 ? 58.312 -31.625 -42.219 1 90.31 726 ARG B N 1
ATOM 11826 C CA . ARG B 1 726 ? 58.844 -32.938 -41.938 1 90.31 726 ARG B CA 1
ATOM 11827 C C . ARG B 1 726 ? 58.344 -33.969 -42.969 1 90.31 726 ARG B C 1
ATOM 11829 O O . ARG B 1 726 ? 57.188 -33.906 -43.375 1 90.31 726 ARG B O 1
ATOM 11836 N N . THR B 1 727 ? 59.219 -34.844 -43.375 1 91.5 727 THR B N 1
ATOM 11837 C CA . THR B 1 727 ? 58.906 -35.875 -44.375 1 91.5 727 THR B CA 1
ATOM 11838 C C . THR B 1 727 ? 58.656 -37.219 -43.688 1 91.5 727 THR B C 1
ATOM 11840 O O . THR B 1 727 ? 58.938 -37.375 -42.5 1 91.5 727 THR B O 1
ATOM 11843 N N . PRO B 1 728 ? 58.062 -38.188 -44.375 1 94 728 PRO B N 1
ATOM 11844 C CA . PRO B 1 728 ? 57.906 -39.531 -43.812 1 94 728 PRO B CA 1
ATOM 11845 C C . PRO B 1 728 ? 59.219 -40.156 -43.312 1 94 728 PRO B C 1
ATOM 11847 O O . PRO B 1 728 ? 59.25 -40.781 -42.281 1 94 728 PRO B O 1
ATOM 11850 N N . LEU B 1 729 ? 60.25 -39.844 -44.031 1 92.75 729 LEU B N 1
ATOM 11851 C CA . LEU B 1 729 ? 61.562 -40.344 -43.625 1 92.75 729 LEU B CA 1
ATOM 11852 C C . LEU B 1 729 ? 62 -39.719 -42.281 1 92.75 729 LEU B C 1
ATOM 11854 O O . LEU B 1 729 ? 62.562 -40.406 -41.438 1 92.75 729 LEU B O 1
ATOM 11858 N N . TYR B 1 730 ? 61.781 -38.438 -42.156 1 90.56 730 TYR B N 1
ATOM 11859 C CA . TYR B 1 730 ? 62.094 -37.781 -40.906 1 90.56 730 TYR B CA 1
ATOM 11860 C C . TYR B 1 730 ? 61.406 -38.469 -39.75 1 90.56 730 TYR B C 1
ATOM 11862 O O . TYR B 1 730 ? 62.031 -38.75 -38.719 1 90.56 730 TYR B O 1
ATOM 11870 N N . TYR B 1 731 ? 60.094 -38.75 -39.844 1 91.38 731 TYR B N 1
ATOM 11871 C CA . TYR B 1 731 ? 59.312 -39.344 -38.781 1 91.38 731 TYR B CA 1
ATOM 11872 C C . TYR B 1 731 ? 59.781 -40.781 -38.5 1 91.38 731 TYR B C 1
ATOM 11874 O O . TYR B 1 731 ? 59.875 -41.188 -37.344 1 91.38 731 TYR B O 1
ATOM 11882 N N . ALA B 1 732 ? 60.031 -41.531 -39.5 1 92.38 732 ALA B N 1
ATOM 11883 C CA . ALA B 1 732 ? 60.531 -42.875 -39.344 1 92.38 732 ALA B CA 1
ATOM 11884 C C . ALA B 1 732 ? 61.875 -42.906 -38.594 1 92.38 732 ALA B C 1
ATOM 11886 O O . ALA B 1 732 ? 62.094 -43.75 -37.719 1 92.38 732 ALA B O 1
ATOM 11887 N N . ASN B 1 733 ? 62.719 -41.906 -38.906 1 90.06 733 ASN B N 1
ATOM 11888 C CA . ASN B 1 733 ? 64 -41.781 -38.219 1 90.06 733 ASN B CA 1
ATOM 11889 C C . ASN B 1 733 ? 63.812 -41.344 -36.75 1 90.06 733 ASN B C 1
ATOM 11891 O O . ASN B 1 733 ? 64.438 -41.875 -35.844 1 90.06 733 ASN B O 1
ATOM 11895 N N . MET B 1 734 ? 63.062 -40.344 -36.656 1 87.56 734 MET B N 1
ATOM 11896 C CA . MET B 1 734 ? 62.812 -39.781 -35.344 1 87.56 734 MET B CA 1
ATOM 11897 C C . MET B 1 734 ? 62.312 -40.844 -34.375 1 87.56 734 MET B C 1
ATOM 11899 O O . MET B 1 734 ? 62.719 -40.875 -33.219 1 87.56 734 MET B O 1
ATOM 11903 N N . ASN B 1 735 ? 61.469 -41.688 -34.781 1 91.94 735 ASN B N 1
ATOM 11904 C CA . ASN B 1 735 ? 60.875 -42.688 -33.906 1 91.94 735 ASN B CA 1
ATOM 11905 C C . ASN B 1 735 ? 61.625 -44 -33.969 1 91.94 735 ASN B C 1
ATOM 11907 O O . ASN B 1 735 ? 61.188 -45 -33.406 1 91.94 735 ASN B O 1
ATOM 11911 N N . LYS B 1 736 ? 62.75 -44.188 -34.719 1 91.38 736 LYS B N 1
ATOM 11912 C CA . LYS B 1 736 ? 63.688 -45.281 -34.75 1 91.38 736 LYS B CA 1
ATOM 11913 C C . LYS B 1 736 ? 63.094 -46.531 -35.375 1 91.38 736 LYS B C 1
ATOM 11915 O O . LYS B 1 736 ? 63.25 -47.625 -34.844 1 91.38 736 LYS B O 1
ATOM 11920 N N . HIS B 1 737 ? 62.281 -46.344 -36.406 1 92 737 HIS B N 1
ATOM 11921 C CA . HIS B 1 737 ? 61.781 -47.469 -37.188 1 92 737 HIS B CA 1
ATOM 11922 C C . HIS B 1 737 ? 62.75 -47.844 -38.281 1 92 737 HIS B C 1
ATOM 11924 O O . HIS B 1 737 ? 62.562 -47.438 -39.438 1 92 737 HIS B O 1
ATOM 11930 N N . VAL B 1 738 ? 63.625 -48.625 -38.031 1 92 738 VAL B N 1
ATOM 11931 C CA . VAL B 1 738 ? 64.75 -48.938 -38.875 1 92 738 VAL B CA 1
ATOM 11932 C C . VAL B 1 738 ? 64.312 -49.562 -40.188 1 92 738 VAL B C 1
ATOM 11934 O O . VAL B 1 738 ? 64.812 -49.219 -41.25 1 92 738 VAL B O 1
ATOM 11937 N N . SER B 1 739 ? 63.438 -50.438 -40.031 1 92.88 739 SER B N 1
ATOM 11938 C CA . SER B 1 739 ? 62.969 -51.125 -41.219 1 92.88 739 SER B CA 1
ATOM 11939 C C . SER B 1 739 ? 62.25 -50.156 -42.188 1 92.88 739 SER B C 1
ATOM 11941 O O . SER B 1 739 ? 62.406 -50.25 -43.406 1 92.88 739 SER B O 1
ATOM 11943 N N . VAL B 1 740 ? 61.406 -49.281 -41.656 1 94.06 740 VAL B N 1
ATOM 11944 C CA . VAL B 1 740 ? 60.688 -48.312 -42.438 1 94.06 740 VAL B CA 1
ATOM 11945 C C . VAL B 1 740 ? 61.656 -47.312 -43.062 1 94.06 740 VAL B C 1
ATOM 11947 O O . VAL B 1 740 ? 61.5 -46.906 -44.219 1 94.06 740 VAL B O 1
ATOM 11950 N N . VAL B 1 741 ? 62.719 -46.969 -42.406 1 93 741 VAL B N 1
ATOM 11951 C CA . VAL B 1 741 ? 63.75 -46.062 -42.906 1 93 741 VAL B CA 1
ATOM 11952 C C . VAL B 1 741 ? 64.438 -46.688 -44.125 1 93 741 VAL B C 1
ATOM 11954 O O . VAL B 1 741 ? 64.562 -46.062 -45.156 1 93 741 VAL B O 1
ATOM 11957 N N . LYS B 1 742 ? 64.75 -47.906 -43.969 1 92.31 742 LYS B N 1
ATOM 11958 C CA . LYS B 1 742 ? 65.438 -48.625 -45.062 1 92.31 742 LYS B CA 1
ATOM 11959 C C . LYS B 1 742 ? 64.5 -48.688 -46.312 1 92.31 742 LYS B C 1
ATOM 11961 O O . LYS B 1 742 ? 64.938 -48.469 -47.438 1 92.31 742 LYS B O 1
ATOM 11966 N N . LEU B 1 743 ? 63.25 -48.906 -46.094 1 92.88 743 LEU B N 1
ATOM 11967 C CA . LEU B 1 743 ? 62.281 -49 -47.188 1 92.88 743 LEU B CA 1
ATOM 11968 C C . LEU B 1 743 ? 62.188 -47.656 -47.875 1 92.88 743 LEU B C 1
ATOM 11970 O O . LEU B 1 743 ? 62.156 -47.594 -49.125 1 92.88 743 LEU B O 1
ATOM 11974 N N . LEU B 1 744 ? 62.062 -46.562 -47.156 1 93.06 744 LEU B N 1
ATOM 11975 C CA . LEU B 1 744 ? 61.938 -45.25 -47.719 1 93.06 744 LEU B CA 1
ATOM 11976 C C . LEU B 1 744 ? 63.219 -44.812 -48.438 1 93.06 744 LEU B C 1
ATOM 11978 O O . LEU B 1 744 ? 63.156 -44.188 -49.5 1 93.06 744 LEU B O 1
ATOM 11982 N N . GLU B 1 745 ? 64.375 -45.281 -47.906 1 89.56 745 GLU B N 1
ATOM 11983 C CA . GLU B 1 745 ? 65.625 -44.969 -48.531 1 89.56 745 GLU B CA 1
ATOM 11984 C C . GLU B 1 745 ? 65.812 -45.781 -49.812 1 89.56 745 GLU B C 1
ATOM 11986 O O . GLU B 1 745 ? 66.312 -45.281 -50.844 1 89.56 745 GLU B O 1
ATOM 11991 N N . ASP B 1 746 ? 65.5 -46.969 -49.75 1 87.62 746 ASP B N 1
ATOM 11992 C CA . ASP B 1 746 ? 65.625 -47.812 -50.938 1 87.62 746 ASP B CA 1
ATOM 11993 C C . ASP B 1 746 ? 64.75 -47.312 -52.062 1 87.62 746 ASP B C 1
ATOM 11995 O O . ASP B 1 746 ? 65.125 -47.344 -53.219 1 87.62 746 ASP B O 1
ATOM 11999 N N . HIS B 1 747 ? 63.531 -46.906 -51.719 1 86.88 747 HIS B N 1
ATOM 12000 C CA . HIS B 1 747 ? 62.625 -46.375 -52.719 1 86.88 747 HIS B CA 1
ATOM 12001 C C . HIS B 1 747 ? 63.156 -45.062 -53.312 1 86.88 747 HIS B C 1
ATOM 12003 O O . HIS B 1 747 ? 62.938 -44.781 -54.5 1 86.88 747 HIS B O 1
ATOM 12009 N N . ALA B 1 748 ? 63.812 -44.25 -52.562 1 78.81 748 ALA B N 1
ATOM 12010 C CA . ALA B 1 748 ? 64.375 -43 -53.031 1 78.81 748 ALA B CA 1
ATOM 12011 C C . ALA B 1 748 ? 65.562 -43.25 -53.969 1 78.81 748 ALA B C 1
ATOM 12013 O O . ALA B 1 748 ? 65.812 -42.469 -54.906 1 78.81 748 ALA B O 1
ATOM 12014 N N . LYS B 1 749 ? 66.312 -44.344 -53.688 1 70.38 749 LYS B N 1
ATOM 12015 C CA . LYS B 1 749 ? 67.438 -44.719 -54.562 1 70.38 749 LYS B CA 1
ATOM 12016 C C . LYS B 1 749 ? 66.938 -45.25 -55.906 1 70.38 749 LYS B C 1
ATOM 12018 O O . LYS B 1 749 ? 67.562 -44.969 -56.938 1 70.38 749 LYS B O 1
ATOM 12023 N N . ASP B 1 750 ? 66 -45.938 -56 1 67.69 750 ASP B N 1
ATOM 12024 C CA . ASP B 1 750 ? 65.438 -46.531 -57.219 1 67.69 750 ASP B CA 1
ATOM 12025 C C . ASP B 1 750 ? 64.812 -45.438 -58.125 1 67.69 750 ASP B C 1
ATOM 12027 O O . ASP B 1 750 ? 64.75 -45.594 -59.344 1 67.69 750 ASP B O 1
ATOM 12031 N N . HIS B 1 751 ? 64.312 -44.438 -57.781 1 64.25 751 HIS B N 1
ATOM 12032 C CA . HIS B 1 751 ? 63.688 -43.438 -58.625 1 64.25 751 HIS B CA 1
ATOM 12033 C C . HIS B 1 751 ? 64.625 -42.281 -58.875 1 64.25 751 HIS B C 1
ATOM 12035 O O . HIS B 1 751 ? 64.312 -41.344 -59.625 1 64.25 751 HIS B O 1
ATOM 12041 N N . THR B 1 752 ? 65.75 -42.094 -58.312 1 50 752 THR B N 1
ATOM 12042 C CA . THR B 1 752 ? 66.812 -41.219 -58.844 1 50 752 THR B CA 1
ATOM 12043 C C . THR B 1 752 ? 67.625 -41.938 -59.938 1 50 752 THR B C 1
ATOM 12045 O O . THR B 1 752 ? 68.312 -41.312 -60.719 1 50 752 THR B O 1
ATOM 12048 N N . THR B 1 753 ? 67.562 -43.188 -60.25 1 39.03 753 THR B N 1
ATOM 12049 C CA . THR B 1 753 ? 68.188 -43.719 -61.469 1 39.03 753 THR B CA 1
ATOM 12050 C C . THR B 1 753 ? 67.188 -43.781 -62.594 1 39.03 753 THR B C 1
ATOM 12052 O O . THR B 1 753 ? 66 -44.188 -62.406 1 39.03 753 THR B O 1
#

pLDDT: mean 83.75, std 14.6, range [24.88, 98.5]

InterPro domains:
  IPR002110 Ankyrin repeat [PF00023] (624-654)
  IPR002110 Ankyrin repeat [PF12796] (526-620)
  IPR002110 Ankyrin repeat [PF12796] (661-749)
  IPR002110 Ankyrin repeat [PS50088] (554-578)
  IPR002110 Ankyrin repeat [PS50088] (588-612)
  IPR002110 Ankyrin repeat [SM00248] (521-551)
  IPR002110 Ankyrin repeat [SM00248] (554-584)
  IPR002110 Ankyrin repeat [SM00248] (588-618)
  IPR002110 Ankyrin repeat [SM00248] (622-652)
  IPR002110 Ankyrin repeat [SM00248] (656-686)
  IPR002110 Ankyrin repeat [SM00248] (690-720)
  IPR002110 Ankyrin repeat [SM00248] (724-753)
  IPR010730 Heterokaryon incompatibility [PF06985] (50-183)
  IPR036770 Ankyrin repeat-containing domain superfamily [G3DSA:1.25.40.20] (513-581)
  IPR036770 Ankyrin repeat-containing domain superfamily [G3DSA:1.25.40.20] (582-648)
  IPR036770 Ankyrin repeat-containing domain superfamily [G3DSA:1.25.40.20] (649-752)
  IPR036770 Ankyrin repeat-containing domain superfamily [SSF48403] (519-747)
  IPR052895 Heterokaryon Regulation/Transcriptional Modulator [PTHR24148] (3-400)